Protein AF-A0A5N6JF83-F1 (afdb_monomer)

Solvent-accessible surface area (backbone atoms only — not comparable to full-atom values): 46873 Å² total; per-residue (Å²): 105,56,76,64,48,75,58,40,38,40,46,49,44,43,72,71,43,83,91,65,52,67,80,55,27,57,45,25,52,67,42,29,66,56,49,39,52,52,46,50,53,24,48,49,54,35,69,70,51,87,64,57,67,49,79,49,71,47,67,30,77,94,41,80,97,41,40,33,49,30,37,38,30,52,41,56,87,83,62,82,82,89,71,76,26,35,27,33,44,33,27,44,31,43,53,49,55,50,73,44,37,37,59,50,34,81,55,46,49,46,49,9,61,73,71,45,19,41,24,37,20,33,47,59,63,38,26,69,86,37,35,66,62,48,40,52,53,40,47,41,27,48,51,54,50,41,60,78,38,32,46,84,76,69,49,16,34,43,61,51,18,28,34,24,12,31,30,45,9,16,32,44,34,52,32,37,24,45,71,27,39,91,45,87,49,25,33,57,30,37,42,28,35,52,31,52,31,61,56,83,53,55,75,87,71,42,62,71,38,95,78,47,70,94,72,60,94,59,58,81,50,46,69,59,54,32,37,29,44,59,90,43,29,79,86,43,62,85,34,34,61,71,20,49,65,67,46,57,72,82,37,44,45,45,32,33,41,38,43,37,31,48,32,24,59,51,34,59,53,44,51,55,42,53,50,50,51,39,55,53,30,54,58,53,36,52,51,63,76,53,72,78,81,80,80,89,79,85,89,82,91,84,83,88,74,98,52,78,64,60,60,56,57,52,63,68,64,57,67,53,44,70,46,76,48,77,37,86,88,22,40,71,97,42,78,70,77,68,78,76,43,76,43,55,46,57,52,59,80,44,52,57,55,30,39,27,88,76,68,79,81,82,69,88,81,75,84,82,78,80,70,87,90,73,65,69,89,84,72,75,65,98,68,47,37,25,31,28,39,35,63,84,77,60,42,83,44,74,44,47,49,90,74,49,58,58,44,70,53,76,62,60,43,87,91,48,100,59,38,50,53,57,53,57,53,47,52,51,51,51,54,52,38,51,54,54,52,48,53,46,55,58,33,51,74,72,70,44,73,36,78,36,43,44,63,57,51,49,46,43,52,54,49,48,49,51,36,24,64,55,10,60,63,48,42,62,67,29,70,30,84,35,65,85,74,47,86,56,96,57,44,68,61,51,50,53,50,27,63,78,72,69,47,78,22,46,36,53,52,51,52,46,32,53,45,49,65,68,70,55,65,89,50,70,84,50,60,44,58,59,54,35,56,76,63,29,58,64,69,60,26,49,52,51,51,45,64,67,67,47,34,43,64,37,39,36,28,53,62,46,93,68,53,60,52,65,43,42,62,50,47,46,59,40,62,43,56,40,66,41,71,45,68,37,89,87,78,70,42,78,41,80,56,45,68,46,69,46,32,37,41,38,74,53,31,40,57,35,31,39,38,38,37,25,51,88,80,54,63,40,62,63,50,55,36,61,88,49,38,63,61,53,48,52,52,49,52,52,61,26,65,62,35,92,50,37,81,66,47,68,61,58,95,59,71,81,55,88,72,66,75,57,49,52,71,54,50,46,74,58,98,84,20,43,41,75,40,86,99,52,77,82,52,72,84,37,39,35,40,38,64,73,35,72,38,51,68,69,56,54,46,52,54,46,36,49,49,58,70,72,33,64,91,45,53,47,38,38,37,54,51,67,68,34,48,23,54,43,44,44,55,51,31,52,49,83,50,91,94,51,61,71,30,54,70,54,96,76,34,64,54,52,56,46,51,53,43,50,38,56,50,25,32,77,60,65,42,92,60,61,76,47,68,44,74,41,77,68,84,70,88,84,64,66,71,69,59,59,51,50,49,55,49,50,52,52,48,62,66,48,64,81,46,97,81,64,65,70,83,67,68,75,71,60,93,87,79,84,84,89,79,96,79,82,82,84,89,79,90,133

Structure (mmCIF, N/CA/C/O backbone):
data_AF-A0A5N6JF83-F1
#
_entry.id   AF-A0A5N6JF83-F1
#
loop_
_atom_site.group_PDB
_atom_site.id
_atom_site.type_symbol
_atom_site.label_atom_id
_atom_site.label_alt_id
_atom_site.label_comp_id
_atom_site.label_asym_id
_atom_site.label_entity_id
_atom_site.label_seq_id
_atom_site.pdbx_PDB_ins_code
_atom_site.Cartn_x
_atom_site.Cartn_y
_atom_site.Cartn_z
_atom_site.occupancy
_atom_site.B_iso_or_equiv
_atom_site.auth_seq_id
_atom_site.auth_comp_id
_atom_site.auth_asym_id
_atom_site.auth_atom_id
_atom_site.pdbx_PDB_model_num
ATOM 1 N N . MET A 1 1 ? 8.408 -8.622 -43.317 1.00 59.53 1 MET A N 1
ATOM 2 C CA . MET A 1 1 ? 8.249 -10.105 -43.251 1.00 59.53 1 MET A CA 1
ATOM 3 C C . MET A 1 1 ? 6.807 -10.502 -43.529 1.00 59.53 1 MET A C 1
ATOM 5 O O . MET A 1 1 ? 5.909 -9.841 -43.022 1.00 59.53 1 MET A O 1
ATOM 9 N N . SER A 1 2 ? 6.569 -11.574 -44.291 1.00 72.38 2 SER A N 1
ATOM 10 C CA . SER A 1 2 ? 5.211 -12.066 -44.570 1.00 72.38 2 SER A CA 1
ATOM 11 C C . SER A 1 2 ? 4.533 -12.635 -43.312 1.00 72.38 2 SER A C 1
ATOM 13 O O . SER A 1 2 ? 5.194 -13.027 -42.348 1.00 72.38 2 SER A O 1
ATOM 15 N N . PHE A 1 3 ? 3.194 -12.690 -43.307 1.00 77.69 3 PHE A N 1
ATOM 16 C CA . PHE A 1 3 ? 2.424 -13.332 -42.232 1.00 77.69 3 PHE A CA 1
ATOM 17 C C . PHE A 1 3 ? 2.888 -14.774 -41.981 1.00 77.69 3 PHE A C 1
ATOM 19 O O . PHE A 1 3 ? 3.070 -15.149 -40.829 1.00 77.69 3 PHE A O 1
ATOM 26 N N . LEU A 1 4 ? 3.155 -15.536 -43.045 1.00 80.75 4 LEU A N 1
ATOM 27 C CA . LEU A 1 4 ? 3.612 -16.923 -42.956 1.00 80.75 4 LEU A CA 1
ATOM 28 C C . LEU A 1 4 ? 4.965 -17.045 -42.250 1.00 80.75 4 LEU A C 1
ATOM 30 O O . LEU A 1 4 ? 5.089 -17.828 -41.315 1.00 80.75 4 LEU A O 1
ATOM 34 N N . TYR A 1 5 ? 5.951 -16.222 -42.619 1.00 83.31 5 TYR A N 1
ATOM 35 C CA . TYR A 1 5 ? 7.280 -16.291 -42.005 1.00 83.31 5 TYR A CA 1
ATOM 36 C C . TYR A 1 5 ? 7.259 -15.914 -40.513 1.00 83.31 5 TYR A C 1
ATOM 38 O O . TYR A 1 5 ? 8.007 -16.457 -39.714 1.00 83.31 5 TYR A O 1
ATOM 46 N N . ARG A 1 6 ? 6.350 -15.033 -40.090 1.00 83.69 6 ARG A N 1
ATOM 47 C CA . ARG A 1 6 ? 6.188 -14.686 -38.668 1.00 83.69 6 ARG A CA 1
ATOM 48 C C . ARG A 1 6 ? 5.735 -15.867 -37.803 1.00 83.69 6 ARG A C 1
ATOM 50 O O . ARG A 1 6 ? 6.125 -15.956 -36.645 1.00 83.69 6 ARG A O 1
ATOM 57 N N . TRP A 1 7 ? 4.888 -16.743 -38.332 1.00 88.38 7 TRP A N 1
ATOM 58 C CA . TRP A 1 7 ? 4.365 -17.887 -37.581 1.00 88.38 7 TRP A CA 1
ATOM 59 C C . TRP A 1 7 ? 5.191 -19.158 -37.793 1.00 88.38 7 TRP A C 1
ATOM 61 O O . TRP A 1 7 ? 5.286 -19.974 -36.881 1.00 88.38 7 TRP A O 1
ATOM 71 N N . PHE A 1 8 ? 5.828 -19.292 -38.958 1.00 91.38 8 PHE A N 1
ATOM 72 C CA . PHE A 1 8 ? 6.546 -20.492 -39.397 1.00 91.38 8 PHE A CA 1
ATOM 73 C C . PHE A 1 8 ? 8.020 -20.232 -39.748 1.00 91.38 8 PHE A C 1
ATOM 75 O O . PHE A 1 8 ? 8.606 -20.974 -40.528 1.00 91.38 8 PHE A O 1
ATOM 82 N N . GLY A 1 9 ? 8.619 -19.168 -39.208 1.00 88.81 9 GLY A N 1
ATOM 83 C CA . GLY A 1 9 ? 9.990 -18.739 -39.515 1.00 88.81 9 GLY A CA 1
ATOM 84 C C . GLY A 1 9 ? 11.044 -19.829 -39.304 1.00 88.81 9 GLY A C 1
ATOM 85 O O . GLY A 1 9 ? 11.757 -20.138 -40.258 1.00 88.81 9 GLY A O 1
ATOM 86 N N . PRO A 1 10 ? 11.106 -20.480 -38.124 1.00 91.56 10 PRO A N 1
ATOM 87 C CA . PRO A 1 10 ? 12.038 -21.582 -37.892 1.00 91.56 10 PRO A CA 1
ATOM 88 C C . PRO A 1 10 ? 11.885 -22.727 -38.897 1.00 91.56 10 PRO A C 1
ATOM 90 O O . PRO A 1 10 ? 12.880 -23.187 -39.449 1.00 91.56 10 PRO A O 1
ATOM 93 N N . LEU A 1 11 ? 10.653 -23.154 -39.192 1.00 92.69 11 LEU A N 1
ATOM 94 C CA . LEU A 1 11 ? 10.379 -24.186 -40.196 1.00 92.69 11 LEU A CA 1
ATOM 95 C C . LEU A 1 11 ? 10.832 -23.751 -41.593 1.00 92.69 11 LEU A C 1
ATOM 97 O O . LEU A 1 11 ? 11.477 -24.516 -42.308 1.00 92.69 11 LEU A O 1
ATOM 101 N N . TYR A 1 12 ? 10.521 -22.511 -41.967 1.00 91.00 12 TYR A N 1
ATOM 102 C CA . TYR A 1 12 ? 10.906 -21.938 -43.250 1.00 91.00 12 TYR A CA 1
ATOM 103 C C . TYR A 1 12 ? 12.430 -21.901 -43.404 1.00 91.00 12 TYR A C 1
ATOM 105 O O . TYR A 1 12 ? 12.952 -22.297 -44.443 1.00 91.00 12 TYR A O 1
ATOM 113 N N . ASP A 1 13 ? 13.161 -21.488 -42.370 1.00 91.81 13 ASP A N 1
ATOM 114 C CA . ASP A 1 13 ? 14.624 -21.430 -42.403 1.00 91.81 13 ASP A CA 1
ATOM 115 C C . ASP A 1 13 ? 15.273 -22.810 -42.342 1.00 91.81 13 ASP A C 1
ATOM 117 O O . ASP A 1 13 ? 16.237 -23.056 -43.068 1.00 91.81 13 ASP A O 1
ATOM 121 N N . ALA A 1 14 ? 14.702 -23.744 -41.578 1.00 92.56 14 ALA A N 1
ATOM 122 C CA . ALA A 1 14 ? 15.167 -25.125 -41.523 1.00 92.56 14 ALA A CA 1
ATOM 123 C C . ALA A 1 14 ? 15.123 -25.822 -42.887 1.00 92.56 14 ALA A C 1
ATOM 125 O O . ALA A 1 14 ? 15.959 -26.688 -43.150 1.00 92.56 14 ALA A O 1
ATOM 126 N N . ILE A 1 15 ? 14.164 -25.456 -43.743 1.00 91.44 15 ILE A N 1
ATOM 127 C CA . ILE A 1 15 ? 13.980 -26.044 -45.074 1.00 91.44 15 ILE A CA 1
ATOM 128 C C . ILE A 1 15 ? 14.730 -25.220 -46.129 1.00 91.44 15 ILE A C 1
ATOM 130 O O . ILE A 1 15 ? 15.536 -25.763 -46.881 1.00 91.44 15 ILE A O 1
ATOM 134 N N . LEU A 1 16 ? 14.512 -23.903 -46.159 1.00 90.00 16 LEU A N 1
ATOM 135 C CA . LEU A 1 16 ? 14.819 -23.056 -47.316 1.00 90.00 16 LEU A CA 1
ATOM 136 C C . LEU A 1 16 ? 16.040 -22.151 -47.143 1.00 90.00 16 LEU A C 1
ATOM 138 O O . LEU A 1 16 ? 16.378 -21.429 -48.079 1.00 90.00 16 LEU A O 1
ATOM 142 N N . CYS A 1 17 ? 16.686 -22.108 -45.975 1.00 89.19 17 CYS A N 1
ATOM 143 C CA . CYS A 1 17 ? 17.914 -21.329 -45.828 1.00 89.19 17 CYS A CA 1
ATOM 144 C C . CYS A 1 17 ? 19.110 -22.142 -46.363 1.00 89.19 17 CYS A C 1
ATOM 146 O O . CYS A 1 17 ? 19.421 -23.198 -45.799 1.00 89.19 17 CYS A O 1
ATOM 148 N N . PRO A 1 18 ? 19.778 -21.713 -47.448 1.00 84.12 18 PRO A N 1
ATOM 149 C CA . PRO A 1 18 ? 20.939 -22.420 -47.981 1.00 84.12 18 PRO A CA 1
ATOM 150 C C . PRO A 1 18 ? 22.119 -22.341 -47.001 1.00 84.12 18 PRO A C 1
ATOM 152 O O . PRO A 1 18 ? 22.227 -21.398 -46.223 1.00 84.12 18 PRO A O 1
ATOM 155 N N . GLY A 1 19 ? 22.985 -23.358 -47.001 1.00 84.56 19 GLY A N 1
ATOM 156 C CA . GLY A 1 19 ? 24.214 -23.367 -46.195 1.00 84.56 19 GLY A CA 1
ATOM 157 C C . GLY A 1 19 ? 24.055 -23.645 -44.692 1.00 84.56 19 GLY A C 1
ATOM 158 O O . GLY A 1 19 ? 25.064 -23.783 -44.009 1.00 84.56 19 GLY A O 1
ATOM 159 N N . LEU A 1 20 ? 22.832 -23.785 -44.155 1.00 90.00 20 LEU A N 1
ATOM 160 C CA . LEU A 1 20 ? 22.655 -24.130 -42.736 1.00 90.00 20 LEU A CA 1
ATOM 161 C C . LEU A 1 20 ? 23.074 -25.579 -42.428 1.00 90.00 20 LEU A C 1
ATOM 163 O O . LEU A 1 20 ? 22.519 -26.498 -43.050 1.00 90.00 20 LEU A O 1
ATOM 167 N N . PRO A 1 21 ? 23.947 -25.805 -41.422 1.00 90.38 21 PRO A N 1
ATOM 168 C CA . PRO A 1 21 ? 24.293 -27.141 -40.947 1.00 90.38 21 PRO A CA 1
ATOM 169 C C . PRO A 1 21 ? 23.067 -27.915 -40.462 1.00 90.38 21 PRO A C 1
ATOM 171 O O . PRO A 1 21 ? 22.147 -27.341 -39.870 1.00 90.38 21 PRO A O 1
ATOM 174 N N . TRP A 1 22 ? 23.081 -29.242 -40.626 1.00 90.50 22 TRP A N 1
ATOM 175 C CA . TRP A 1 22 ? 22.002 -30.108 -40.133 1.00 90.50 22 TRP A CA 1
ATOM 176 C C . TRP A 1 22 ? 21.732 -29.905 -38.637 1.00 90.50 22 TRP A C 1
ATOM 178 O O . TRP A 1 22 ? 20.577 -29.864 -38.217 1.00 90.50 22 TRP A O 1
ATOM 188 N N . SER A 1 23 ? 22.792 -29.687 -37.851 1.00 88.56 23 SER A N 1
ATOM 189 C CA . SER A 1 23 ? 22.713 -29.406 -36.416 1.00 88.56 23 SER A CA 1
ATOM 190 C C . SER A 1 23 ? 21.830 -28.196 -36.080 1.00 88.56 23 SER A C 1
ATOM 192 O O . SER A 1 23 ? 21.158 -28.205 -35.050 1.00 88.56 23 SER A O 1
ATOM 194 N N . ILE A 1 24 ? 21.790 -27.177 -36.939 1.00 90.94 24 ILE A N 1
ATOM 195 C CA . ILE A 1 24 ? 20.932 -25.997 -36.787 1.00 90.94 24 ILE A CA 1
ATOM 196 C C . ILE A 1 24 ? 19.529 -26.284 -37.333 1.00 90.94 24 ILE A C 1
ATOM 198 O O . ILE A 1 24 ? 18.541 -25.946 -36.682 1.00 90.94 24 ILE A O 1
ATOM 202 N N . ARG A 1 25 ? 19.418 -26.976 -38.475 1.00 93.38 25 ARG A N 1
ATOM 203 C CA . ARG A 1 25 ? 18.125 -27.296 -39.109 1.00 93.38 25 ARG A CA 1
ATOM 204 C C . ARG A 1 25 ? 17.199 -28.094 -38.200 1.00 93.38 25 ARG A C 1
ATOM 206 O O . ARG A 1 25 ? 16.059 -27.685 -37.996 1.00 93.38 25 ARG A O 1
ATOM 213 N N . TRP A 1 26 ? 17.668 -29.197 -37.617 1.00 91.94 26 TRP A N 1
ATOM 214 C CA . TRP A 1 26 ? 16.796 -30.015 -36.767 1.00 91.94 26 TRP A CA 1
ATOM 215 C C . TRP A 1 26 ? 16.369 -29.264 -35.497 1.00 91.94 26 TRP A C 1
ATOM 217 O O . TRP A 1 26 ? 15.237 -29.421 -35.043 1.00 91.94 26 TRP A O 1
ATOM 227 N N . ARG A 1 27 ? 17.234 -28.393 -34.954 1.00 93.31 27 ARG A N 1
ATOM 228 C CA . ARG A 1 27 ? 16.895 -27.549 -33.799 1.00 93.31 27 ARG A CA 1
ATOM 229 C C . ARG A 1 27 ? 15.829 -26.519 -34.153 1.00 93.31 27 ARG A C 1
ATOM 231 O O . ARG A 1 27 ? 14.932 -26.294 -33.350 1.00 93.31 27 ARG A O 1
ATOM 238 N N . LEU A 1 28 ? 15.890 -25.922 -35.346 1.00 92.56 28 LEU A N 1
ATOM 239 C CA . LEU A 1 28 ? 14.845 -25.020 -35.838 1.00 92.56 28 LEU A CA 1
ATOM 240 C C . LEU A 1 28 ? 13.499 -25.744 -36.000 1.00 92.56 28 LEU A C 1
ATOM 242 O O . LEU A 1 28 ? 12.467 -25.203 -35.605 1.00 92.56 28 LEU A O 1
ATOM 246 N N . LEU A 1 29 ? 13.508 -26.983 -36.507 1.00 92.44 29 LEU A N 1
ATOM 247 C CA . LEU A 1 29 ? 12.305 -27.822 -36.574 1.00 92.44 29 LEU A CA 1
ATOM 248 C C . LEU A 1 29 ? 11.742 -28.109 -35.174 1.00 92.44 29 LEU A C 1
ATOM 250 O O . LEU A 1 29 ? 10.541 -27.962 -34.957 1.00 92.44 29 LEU A O 1
ATOM 254 N N . ALA A 1 30 ? 12.604 -28.441 -34.209 1.00 89.69 30 ALA A N 1
ATOM 255 C CA . ALA A 1 30 ? 12.209 -28.658 -32.817 1.00 89.69 30 ALA A CA 1
ATOM 256 C C . ALA A 1 30 ? 11.703 -27.373 -32.128 1.00 89.69 30 ALA A C 1
ATOM 258 O O . ALA A 1 30 ? 10.830 -27.433 -31.264 1.00 89.69 30 ALA A O 1
ATOM 259 N N . LEU A 1 31 ? 12.219 -26.205 -32.523 1.00 88.88 31 LEU A N 1
ATOM 260 C CA . LEU A 1 31 ? 11.823 -24.902 -31.987 1.00 88.88 31 LEU A CA 1
ATOM 261 C C . LEU A 1 31 ? 10.478 -24.413 -32.557 1.00 88.88 31 LEU A C 1
ATOM 263 O O . LEU A 1 31 ? 9.779 -23.635 -31.905 1.00 88.88 31 LEU A O 1
ATOM 267 N N . GLN A 1 32 ? 10.077 -24.870 -33.747 1.00 92.38 32 GLN A N 1
ATOM 268 C CA . GLN A 1 32 ? 8.883 -24.377 -34.440 1.00 92.38 32 GLN A CA 1
ATOM 269 C C . GLN A 1 32 ? 7.584 -24.448 -33.601 1.00 92.38 32 GLN A C 1
ATOM 271 O O . GLN A 1 32 ? 6.870 -23.440 -33.552 1.00 92.38 32 GLN A O 1
ATOM 276 N N . PRO A 1 33 ? 7.241 -25.554 -32.909 1.00 89.31 33 PRO A N 1
ATOM 277 C CA . PRO A 1 33 ? 6.040 -25.599 -32.069 1.00 89.31 33 PRO A CA 1
ATOM 278 C C . PRO A 1 33 ? 6.089 -24.591 -30.911 1.00 89.31 33 PRO A C 1
ATOM 280 O O . PRO A 1 33 ? 5.077 -23.970 -30.578 1.00 89.31 33 PRO A O 1
ATOM 283 N N . VAL A 1 34 ? 7.276 -24.376 -30.333 1.00 85.19 34 VAL A N 1
ATOM 284 C CA . VAL A 1 34 ? 7.497 -23.403 -29.252 1.00 85.19 34 VAL A CA 1
ATOM 285 C C . VAL A 1 34 ? 7.299 -21.977 -29.765 1.00 85.19 34 VAL A C 1
ATOM 287 O O . VAL A 1 34 ? 6.647 -21.166 -29.104 1.00 85.19 34 VAL A O 1
ATOM 290 N N . VAL A 1 35 ? 7.794 -21.662 -30.964 1.00 87.25 35 VAL A N 1
ATOM 291 C CA . VAL A 1 35 ? 7.599 -20.345 -31.593 1.00 87.25 35 VAL A CA 1
ATOM 292 C C . VAL A 1 35 ? 6.129 -20.097 -31.917 1.00 87.25 35 VAL A C 1
ATOM 294 O O . VAL A 1 35 ? 5.620 -19.017 -31.625 1.00 87.25 35 VAL A O 1
ATOM 297 N N . LEU A 1 36 ? 5.410 -21.100 -32.428 1.00 89.94 36 LEU A N 1
ATOM 298 C CA . LEU A 1 36 ? 3.972 -20.991 -32.684 1.00 89.94 36 LEU A CA 1
ATOM 299 C C . LEU A 1 36 ? 3.196 -20.674 -31.393 1.00 89.94 36 LEU A C 1
ATOM 301 O O . LEU A 1 36 ? 2.392 -19.740 -31.366 1.00 89.94 36 LEU A O 1
ATOM 305 N N . LEU A 1 37 ? 3.476 -21.407 -30.310 1.00 86.44 37 LEU A N 1
ATOM 306 C CA . LEU A 1 37 ? 2.837 -21.205 -29.008 1.00 86.44 37 LEU A CA 1
ATOM 307 C C . LEU A 1 37 ? 3.174 -19.836 -28.402 1.00 86.44 37 LEU A C 1
ATOM 309 O O . LEU A 1 37 ? 2.280 -19.110 -27.961 1.00 86.44 37 LEU A O 1
ATOM 313 N N . THR A 1 38 ? 4.453 -19.462 -28.384 1.00 84.12 38 THR A N 1
ATOM 314 C CA . THR A 1 38 ? 4.896 -18.192 -27.790 1.00 84.12 38 THR A CA 1
ATOM 315 C C . THR A 1 38 ? 4.364 -16.996 -28.578 1.00 84.12 38 THR A C 1
ATOM 317 O O . THR A 1 38 ? 3.843 -16.060 -27.966 1.00 84.12 38 THR A O 1
ATOM 320 N N . ASN A 1 39 ? 4.358 -17.053 -29.913 1.00 88.69 39 ASN A N 1
ATOM 321 C CA . ASN A 1 39 ? 3.743 -16.026 -30.753 1.00 88.69 39 ASN A CA 1
ATOM 322 C C . ASN A 1 39 ? 2.225 -15.955 -30.555 1.00 88.69 39 ASN A C 1
ATOM 324 O O . ASN A 1 39 ? 1.685 -14.853 -30.484 1.00 88.69 39 ASN A O 1
ATOM 328 N N . ALA A 1 40 ? 1.530 -17.085 -30.375 1.00 87.25 40 ALA A N 1
ATOM 329 C CA . ALA A 1 40 ? 0.095 -17.086 -30.082 1.00 87.25 40 ALA A CA 1
ATOM 330 C C . ALA A 1 40 ? -0.215 -16.384 -28.752 1.00 87.25 40 ALA A C 1
ATOM 332 O O . ALA A 1 40 ? -1.124 -15.552 -28.687 1.00 87.25 40 ALA A O 1
ATOM 333 N N . ILE A 1 41 ? 0.577 -16.648 -27.708 1.00 81.00 41 ILE A N 1
ATOM 334 C CA . ILE A 1 41 ? 0.449 -15.980 -26.406 1.00 81.00 41 ILE A CA 1
ATOM 335 C C . ILE A 1 41 ? 0.702 -14.472 -26.540 1.00 81.00 41 ILE A C 1
ATOM 337 O O . ILE A 1 41 ? -0.093 -13.670 -26.043 1.00 81.00 41 ILE A O 1
ATOM 341 N N . GLN A 1 42 ? 1.785 -14.071 -27.214 1.00 82.19 42 GLN A N 1
ATOM 342 C CA . GLN A 1 42 ? 2.139 -12.659 -27.412 1.00 82.19 42 GLN A CA 1
ATOM 343 C C . GLN A 1 42 ? 1.074 -11.920 -28.234 1.00 82.19 42 GLN A C 1
ATOM 345 O O . GLN A 1 42 ? 0.622 -10.840 -27.850 1.00 82.19 42 GLN A O 1
ATOM 350 N N . TYR A 1 43 ? 0.599 -12.537 -29.313 1.00 84.31 43 TYR A N 1
ATOM 351 C CA . TYR A 1 43 ? -0.449 -11.990 -30.166 1.00 84.31 43 TYR A CA 1
ATOM 352 C C . TYR A 1 43 ? -1.781 -11.844 -29.416 1.00 84.31 43 TYR A C 1
ATOM 354 O O . TYR A 1 43 ? -2.429 -10.797 -29.496 1.00 84.31 43 TYR A O 1
ATOM 362 N N . TRP A 1 44 ? -2.167 -12.838 -28.605 1.00 80.31 44 TRP A N 1
ATOM 363 C CA . TRP A 1 44 ? -3.381 -12.761 -27.786 1.00 80.31 44 TRP A CA 1
ATOM 364 C C . TRP A 1 44 ? -3.266 -11.689 -26.692 1.00 80.31 44 TRP A C 1
ATOM 366 O O . TRP A 1 44 ? -4.211 -10.925 -26.467 1.00 80.31 44 TRP A O 1
ATOM 376 N N . ARG A 1 45 ? -2.105 -11.556 -26.038 1.00 74.00 45 ARG A N 1
ATOM 377 C CA . ARG A 1 45 ? -1.839 -10.434 -25.114 1.00 74.00 45 ARG A CA 1
ATOM 378 C C . ARG A 1 45 ? -2.033 -9.091 -25.812 1.00 74.00 45 ARG A C 1
ATOM 380 O O . ARG A 1 45 ? -2.712 -8.226 -25.260 1.00 74.00 45 ARG A O 1
ATOM 387 N N . GLY A 1 46 ? -1.541 -8.981 -27.046 1.00 75.88 46 GLY A N 1
ATOM 388 C CA . GLY A 1 46 ? -1.857 -7.895 -27.963 1.00 75.88 46 GLY A CA 1
ATOM 389 C C . GLY A 1 46 ? -3.367 -7.677 -28.069 1.00 75.88 46 GLY A C 1
ATOM 390 O O . GLY A 1 46 ? -3.869 -6.655 -27.615 1.00 75.88 46 GLY A O 1
ATOM 391 N N . ILE A 1 47 ? -4.124 -8.626 -28.612 1.00 81.50 47 ILE A N 1
ATOM 392 C CA . ILE A 1 47 ? -5.572 -8.465 -28.861 1.00 81.50 47 ILE A CA 1
ATOM 393 C C . ILE A 1 47 ? -6.377 -8.116 -27.594 1.00 81.50 47 ILE A C 1
ATOM 395 O O . ILE A 1 47 ? -7.355 -7.376 -27.670 1.00 81.50 47 ILE A O 1
ATOM 399 N N . ARG A 1 48 ? -5.994 -8.625 -26.415 1.00 77.31 48 ARG A N 1
ATOM 400 C CA . ARG A 1 48 ? -6.707 -8.333 -25.154 1.00 77.31 48 ARG A CA 1
ATOM 401 C C . ARG A 1 48 ? -6.473 -6.926 -24.618 1.00 77.31 48 ARG A C 1
ATOM 403 O O . ARG A 1 48 ? -7.274 -6.478 -23.787 1.00 77.31 48 ARG A O 1
ATOM 410 N N . SER A 1 49 ? -5.397 -6.264 -25.031 1.00 78.19 49 SER A N 1
ATOM 411 C CA . SER A 1 49 ? -5.173 -4.873 -24.662 1.00 78.19 49 SER A CA 1
ATOM 412 C C . SER A 1 49 ? -6.277 -3.997 -25.251 1.00 78.19 49 SER A C 1
ATOM 414 O O . SER A 1 49 ? -6.619 -4.101 -26.426 1.00 78.19 49 SER A O 1
ATOM 416 N N . LYS A 1 50 ? -6.849 -3.140 -24.400 1.00 82.69 50 LYS A N 1
ATOM 417 C CA . LYS A 1 50 ? -7.845 -2.134 -24.795 1.00 82.69 50 LYS A CA 1
ATOM 418 C C . LYS A 1 50 ? -7.214 -0.782 -25.124 1.00 82.69 50 LYS A C 1
ATOM 420 O O . LYS A 1 50 ? -7.951 0.171 -25.353 1.00 82.69 50 LYS A O 1
ATOM 425 N N . HIS A 1 51 ? -5.888 -0.686 -25.069 1.00 82.62 51 HIS A N 1
ATOM 426 C CA . HIS A 1 51 ? -5.179 0.550 -25.346 1.00 82.62 51 HIS A CA 1
ATOM 427 C C . HIS A 1 51 ? -5.288 0.899 -26.841 1.00 82.62 51 HIS A C 1
ATOM 429 O O . HIS A 1 51 ? -5.176 -0.011 -27.672 1.00 82.62 51 HIS A O 1
ATOM 435 N N . PRO A 1 52 ? -5.496 2.177 -27.208 1.00 86.56 52 PRO A N 1
ATOM 436 C CA . PRO A 1 52 ? -5.465 2.606 -28.601 1.00 86.56 52 PRO A CA 1
ATOM 437 C C . PRO A 1 52 ? -4.122 2.266 -29.256 1.00 86.56 52 PRO A C 1
ATOM 439 O O . PRO A 1 52 ? -3.061 2.591 -28.715 1.00 86.56 52 PRO A O 1
ATOM 442 N N . LYS A 1 53 ? -4.167 1.594 -30.411 1.00 92.38 53 LYS A N 1
ATOM 443 C CA . LYS A 1 53 ? -2.969 1.190 -31.152 1.00 92.38 53 LYS A CA 1
ATOM 444 C C . LYS A 1 53 ? -3.216 0.968 -32.635 1.00 92.38 53 LYS A C 1
ATOM 446 O O . LYS A 1 53 ? -4.302 0.554 -33.038 1.00 92.38 53 LYS A O 1
ATOM 451 N N . THR A 1 54 ? -2.173 1.162 -33.430 1.00 94.00 54 THR A N 1
ATOM 452 C CA . THR A 1 54 ? -2.172 0.939 -34.881 1.00 94.00 54 THR A CA 1
ATOM 453 C C . THR A 1 54 ? -0.973 0.095 -35.296 1.00 94.00 54 THR A C 1
ATOM 455 O O . THR A 1 54 ? 0.084 0.153 -34.677 1.00 94.00 54 THR A O 1
ATOM 458 N N . THR A 1 55 ? -1.127 -0.711 -36.345 1.00 94.44 55 THR A N 1
ATOM 459 C CA . THR A 1 55 ? -0.015 -1.472 -36.938 1.00 94.44 55 THR A CA 1
ATOM 460 C C . THR A 1 55 ? 0.502 -0.730 -38.162 1.00 94.44 55 THR A C 1
ATOM 462 O O . THR A 1 55 ? -0.300 -0.334 -39.004 1.00 94.44 55 THR A O 1
ATOM 465 N N . ILE A 1 56 ? 1.821 -0.594 -38.281 1.00 95.94 56 ILE A N 1
ATOM 466 C CA . ILE A 1 56 ? 2.492 -0.002 -39.442 1.00 95.94 56 ILE A CA 1
ATOM 467 C C . ILE A 1 56 ? 3.588 -0.934 -39.973 1.00 95.94 56 ILE A C 1
ATOM 469 O O . ILE A 1 56 ? 4.019 -1.869 -39.289 1.00 95.94 56 ILE A O 1
ATOM 473 N N . TRP A 1 57 ? 4.037 -0.660 -41.195 1.00 96.25 57 TRP A N 1
ATOM 474 C CA . TRP A 1 57 ? 5.181 -1.314 -41.824 1.00 96.25 57 TRP A CA 1
ATOM 475 C C . TRP A 1 57 ? 6.220 -0.258 -42.172 1.00 96.25 57 TRP A C 1
ATOM 477 O O . TRP A 1 57 ? 5.928 0.664 -42.929 1.00 96.25 57 TRP A O 1
ATOM 487 N N . ILE A 1 58 ? 7.412 -0.393 -41.601 1.00 96.88 58 ILE A N 1
ATOM 488 C CA . ILE A 1 58 ? 8.511 0.555 -41.760 1.00 96.88 58 ILE A CA 1
ATOM 489 C C . ILE A 1 58 ? 9.460 0.006 -42.836 1.00 96.88 58 ILE A C 1
ATOM 491 O O . ILE A 1 58 ? 9.945 -1.121 -42.676 1.00 96.88 58 ILE A O 1
ATOM 495 N N . PRO A 1 59 ? 9.689 0.731 -43.946 1.00 96.31 59 PRO A N 1
ATOM 496 C CA . PRO A 1 59 ? 10.639 0.321 -44.975 1.00 96.31 59 PRO A CA 1
ATOM 497 C C . PRO A 1 59 ? 12.077 0.396 -44.448 1.00 96.31 59 PRO A C 1
ATOM 499 O O . PRO A 1 59 ? 12.427 1.320 -43.718 1.00 96.31 59 PRO A O 1
ATOM 502 N N . LEU A 1 60 ? 12.910 -0.571 -44.832 1.00 96.12 60 LEU A N 1
ATOM 503 C CA . LEU A 1 60 ? 14.319 -0.618 -44.443 1.00 96.12 60 LEU A CA 1
ATOM 504 C C . LEU A 1 60 ? 15.192 0.031 -45.522 1.00 96.12 60 LEU A C 1
ATOM 506 O O . LEU A 1 60 ? 15.308 -0.494 -46.631 1.00 96.12 60 LEU A O 1
ATOM 510 N N . ARG A 1 61 ? 15.822 1.165 -45.201 1.00 93.06 61 ARG A N 1
ATOM 511 C CA . ARG A 1 61 ? 16.686 1.920 -46.125 1.00 93.06 61 ARG A CA 1
ATOM 512 C C . ARG A 1 61 ? 17.879 1.090 -46.607 1.00 93.06 61 ARG A C 1
ATOM 514 O O . ARG A 1 61 ? 18.203 1.114 -47.792 1.00 93.06 61 ARG A O 1
ATOM 521 N N . ARG A 1 62 ? 18.507 0.317 -45.718 1.00 94.38 62 ARG A N 1
ATOM 522 C CA . ARG A 1 62 ? 19.686 -0.520 -46.015 1.00 94.38 62 ARG A CA 1
ATOM 523 C C . ARG A 1 62 ? 19.323 -1.894 -46.584 1.00 94.38 62 ARG A C 1
ATOM 525 O O . ARG A 1 62 ? 20.210 -2.708 -46.835 1.00 94.38 62 ARG A O 1
ATOM 532 N N . ALA A 1 63 ? 18.036 -2.171 -46.781 1.00 92.62 63 ALA A N 1
ATOM 533 C CA . ALA A 1 63 ? 17.551 -3.374 -47.447 1.00 92.62 63 ALA A CA 1
ATOM 534 C C . ALA A 1 63 ? 16.331 -3.052 -48.325 1.00 92.62 63 ALA A C 1
ATOM 536 O O . ALA A 1 63 ? 15.195 -3.338 -47.930 1.00 92.62 63 ALA A O 1
ATOM 537 N N . PRO A 1 64 ? 16.556 -2.477 -49.522 1.00 89.44 64 PRO A N 1
ATOM 538 C CA . PRO A 1 64 ? 15.487 -2.137 -50.453 1.00 89.44 64 PRO A CA 1
ATOM 539 C C . PRO A 1 64 ? 14.539 -3.317 -50.703 1.00 89.44 64 PRO A C 1
ATOM 541 O O . PRO A 1 64 ? 14.969 -4.461 -50.840 1.00 89.44 64 PRO A O 1
ATOM 544 N N . GLY A 1 65 ? 13.233 -3.045 -50.723 1.00 87.62 65 GLY A N 1
ATOM 545 C CA . GLY A 1 65 ? 12.194 -4.073 -50.865 1.00 87.62 65 GLY A CA 1
ATOM 546 C C . GLY A 1 65 ? 11.835 -4.818 -49.571 1.00 87.62 65 GLY A C 1
ATOM 547 O O . GLY A 1 65 ? 10.858 -5.568 -49.554 1.00 87.62 65 GLY A O 1
ATOM 548 N N . HIS A 1 66 ? 12.552 -4.587 -48.466 1.00 90.19 66 HIS A N 1
ATOM 549 C CA . HIS A 1 66 ? 12.198 -5.129 -47.156 1.00 90.19 66 HIS A CA 1
ATOM 550 C C . HIS A 1 66 ? 11.510 -4.089 -46.265 1.00 90.19 66 HIS A C 1
ATOM 552 O O . HIS A 1 66 ? 11.828 -2.902 -46.270 1.00 90.19 66 HIS A O 1
ATOM 558 N N . SER A 1 67 ? 10.577 -4.568 -45.442 1.00 94.62 67 SER A N 1
ATOM 559 C CA . SER A 1 67 ? 9.949 -3.794 -44.374 1.00 94.62 67 SER A CA 1
ATOM 560 C C . SER A 1 67 ? 9.782 -4.623 -43.102 1.00 94.62 67 SER A C 1
ATOM 562 O O . SER A 1 67 ? 9.595 -5.856 -43.137 1.00 94.62 67 SER A O 1
ATOM 564 N N . VAL A 1 68 ? 9.832 -3.931 -41.965 1.00 94.94 68 VAL A N 1
ATOM 565 C CA . VAL A 1 68 ? 9.581 -4.492 -40.634 1.00 94.94 68 VAL A CA 1
ATOM 566 C C . VAL A 1 68 ? 8.251 -4.002 -40.093 1.00 94.94 68 VAL A C 1
ATOM 568 O O . VAL A 1 68 ? 7.783 -2.908 -40.396 1.00 94.94 68 VAL A O 1
ATOM 571 N N . ARG A 1 69 ? 7.602 -4.854 -39.307 1.00 94.56 69 ARG A N 1
ATOM 572 C CA . ARG A 1 69 ? 6.320 -4.536 -38.689 1.00 94.56 69 ARG A CA 1
ATOM 573 C C . ARG A 1 69 ? 6.559 -3.797 -37.380 1.00 94.56 69 ARG A C 1
ATOM 575 O O . ARG A 1 69 ? 7.387 -4.236 -36.588 1.00 94.56 69 ARG A O 1
ATOM 582 N N . ALA A 1 70 ? 5.767 -2.764 -37.122 1.00 96.62 70 ALA A N 1
ATOM 583 C CA . ALA A 1 70 ? 5.748 -2.086 -35.836 1.00 96.62 70 ALA A CA 1
ATOM 584 C C . ALA A 1 70 ? 4.316 -1.843 -35.337 1.00 96.62 70 ALA A C 1
ATOM 586 O O . ALA A 1 70 ? 3.369 -1.731 -36.121 1.00 96.62 70 ALA A O 1
ATOM 587 N N . ILE A 1 71 ? 4.159 -1.791 -34.015 1.00 96.12 71 ILE A N 1
ATOM 588 C CA . ILE A 1 71 ? 2.915 -1.442 -33.326 1.00 96.12 71 ILE A CA 1
ATOM 589 C C . ILE A 1 71 ? 3.109 -0.088 -32.663 1.00 96.12 71 ILE A C 1
ATOM 591 O O . ILE A 1 71 ? 4.013 0.076 -31.849 1.00 96.12 71 ILE A O 1
ATOM 595 N N . VAL A 1 72 ? 2.239 0.854 -32.999 1.00 96.88 72 VAL A N 1
ATOM 596 C CA . VAL A 1 72 ? 2.200 2.192 -32.415 1.00 96.88 72 VAL A CA 1
ATOM 597 C C . VAL A 1 72 ? 1.125 2.203 -31.340 1.00 96.88 72 VAL A C 1
ATOM 599 O O . VAL A 1 72 ? -0.026 1.883 -31.637 1.00 96.88 72 VAL A O 1
ATOM 602 N N . TYR A 1 73 ? 1.485 2.553 -30.111 1.00 94.06 73 TYR A N 1
ATOM 603 C CA . TYR A 1 73 ? 0.569 2.731 -28.989 1.00 94.06 73 TYR A CA 1
ATOM 604 C C . TYR A 1 73 ? 0.357 4.227 -28.775 1.00 94.06 73 TYR A C 1
ATOM 606 O O . TYR A 1 73 ? 1.317 4.970 -28.560 1.00 94.06 73 TYR A O 1
ATOM 614 N N . HIS A 1 74 ? -0.903 4.658 -28.862 1.00 90.38 74 HIS A N 1
ATOM 615 C CA . HIS A 1 74 ? -1.261 6.077 -28.841 1.00 90.38 74 HIS A CA 1
ATOM 616 C C . HIS A 1 74 ? -1.611 6.538 -27.430 1.00 90.38 74 HIS A C 1
ATOM 618 O O . HIS A 1 74 ? -2.427 5.878 -26.786 1.00 90.38 74 HIS A O 1
ATOM 624 N N . PRO A 1 75 ? -1.074 7.670 -26.961 1.00 84.50 75 PRO A N 1
ATOM 625 C CA . PRO A 1 75 ? -1.383 8.205 -25.637 1.00 84.50 75 PRO A CA 1
ATOM 626 C C . PRO A 1 75 ? -2.887 8.461 -25.449 1.00 84.50 75 PRO A C 1
ATOM 628 O O . PRO A 1 75 ? -3.614 8.751 -26.398 1.00 84.50 75 PRO A O 1
ATOM 631 N N . LEU A 1 76 ? -3.367 8.368 -24.206 1.00 79.44 76 LEU A N 1
ATOM 632 C CA . LEU A 1 76 ? -4.771 8.638 -23.874 1.00 79.44 76 LEU A CA 1
ATOM 633 C C . LEU A 1 76 ? -5.035 10.159 -23.870 1.00 79.44 76 LEU A C 1
ATOM 635 O O . LEU A 1 76 ? -4.217 10.917 -23.356 1.00 79.44 76 LEU A O 1
ATOM 639 N N . GLU A 1 77 ? -6.198 10.602 -24.369 1.00 63.25 77 GLU A N 1
ATOM 640 C CA . GLU A 1 77 ? -6.611 12.019 -24.553 1.00 63.25 77 GLU A CA 1
ATOM 641 C C . GLU A 1 77 ? -6.469 12.943 -23.319 1.00 63.25 77 GLU A C 1
ATOM 643 O O . GLU A 1 77 ? -6.590 14.156 -23.438 1.00 63.25 77 GLU A O 1
ATOM 648 N N . LYS A 1 78 ? -6.195 12.405 -22.124 1.00 48.84 78 LYS A N 1
ATOM 649 C CA . LYS A 1 78 ? -6.034 13.169 -20.874 1.00 48.84 78 LYS A CA 1
ATOM 650 C C . LYS A 1 78 ? -4.698 13.906 -20.719 1.00 48.84 78 LYS A C 1
ATOM 652 O O . LYS A 1 78 ? -4.557 14.643 -19.748 1.00 48.84 78 LYS A O 1
ATOM 657 N N . ALA A 1 79 ? -3.734 13.716 -21.618 1.00 52.09 79 ALA A N 1
ATOM 658 C CA . ALA A 1 79 ? -2.522 14.532 -21.644 1.00 52.09 79 ALA A CA 1
ATOM 659 C C . ALA A 1 79 ? -2.817 15.835 -22.410 1.00 52.09 79 ALA A C 1
ATOM 661 O O . ALA A 1 79 ? -2.875 15.829 -23.640 1.00 52.09 79 ALA A O 1
ATOM 662 N N . SER A 1 80 ? -3.077 16.920 -21.677 1.00 46.94 80 SER A N 1
ATOM 663 C CA . SER A 1 80 ? -3.301 18.271 -22.205 1.00 46.94 80 SER A CA 1
ATOM 664 C C . SER A 1 80 ? -2.155 18.706 -23.128 1.00 46.94 80 SER A C 1
ATOM 666 O O . SER A 1 80 ? -0.991 18.661 -22.734 1.00 46.94 80 SER A O 1
ATOM 668 N N . ASN A 1 81 ? -2.510 19.092 -24.357 1.00 55.12 81 ASN A N 1
ATOM 669 C CA . ASN A 1 81 ? -1.616 19.588 -25.403 1.00 55.12 81 ASN A CA 1
ATOM 670 C C . ASN A 1 81 ? -1.257 21.056 -25.150 1.00 55.12 81 ASN A C 1
ATOM 672 O O . ASN A 1 81 ? -2.167 21.873 -25.160 1.00 55.12 81 ASN A O 1
ATOM 676 N N . ASP A 1 82 ? 0.038 21.352 -25.022 1.00 56.34 82 ASP A N 1
ATOM 677 C CA . ASP A 1 82 ? 0.658 22.615 -25.478 1.00 56.34 82 ASP A CA 1
ATOM 678 C C . ASP A 1 82 ? 2.170 22.445 -25.800 1.00 56.34 82 ASP A C 1
ATOM 680 O O . ASP A 1 82 ? 2.908 23.415 -25.935 1.00 56.34 82 ASP A O 1
ATOM 684 N N . GLY A 1 83 ? 2.663 21.204 -25.969 1.00 62.41 83 GLY A N 1
ATOM 685 C CA . GLY A 1 83 ? 4.070 20.923 -26.298 1.00 62.41 83 GLY A CA 1
ATOM 686 C C . GLY A 1 83 ? 4.287 19.609 -27.070 1.00 62.41 83 GLY A C 1
ATOM 687 O O . GLY A 1 83 ? 3.379 18.772 -27.118 1.00 62.41 83 GLY A O 1
ATOM 688 N N . PRO A 1 84 ? 5.466 19.419 -27.700 1.00 70.75 84 PRO A N 1
ATOM 689 C CA . PRO A 1 84 ? 5.795 18.218 -28.471 1.00 70.75 84 PRO A CA 1
ATOM 690 C C . PRO A 1 84 ? 5.754 16.939 -27.620 1.00 70.75 84 PRO A C 1
ATOM 692 O O . PRO A 1 84 ? 6.280 16.903 -26.508 1.00 70.75 84 PRO A O 1
ATOM 695 N N . ARG A 1 85 ? 5.158 15.857 -28.144 1.00 85.88 85 ARG A N 1
ATOM 696 C CA . ARG A 1 85 ? 5.055 14.576 -27.417 1.00 85.88 85 ARG A CA 1
ATOM 697 C C . ARG A 1 85 ? 6.393 13.837 -27.424 1.00 85.88 85 ARG A C 1
ATOM 699 O O . ARG A 1 85 ? 7.075 13.805 -28.441 1.00 85.88 85 ARG A O 1
ATOM 706 N N . ALA A 1 86 ? 6.744 13.172 -26.325 1.00 91.88 86 ALA A N 1
ATOM 707 C CA . ALA A 1 86 ? 7.920 12.302 -26.303 1.00 91.88 86 ALA A CA 1
ATOM 708 C C . ALA A 1 86 ? 7.728 11.059 -27.194 1.00 91.88 86 ALA A C 1
ATOM 710 O O . ALA A 1 86 ? 6.607 10.571 -27.383 1.00 91.88 86 ALA A O 1
ATOM 711 N N . LEU A 1 87 ? 8.838 10.525 -27.706 1.00 95.88 87 LEU A N 1
ATOM 712 C CA . LEU A 1 87 ? 8.884 9.333 -28.551 1.00 95.88 87 LEU A CA 1
ATOM 713 C C . LEU A 1 87 ? 9.574 8.187 -27.799 1.00 95.88 87 LEU A C 1
ATOM 715 O O . LEU A 1 87 ? 10.641 8.375 -27.218 1.00 95.88 87 LEU A O 1
ATOM 719 N N . HIS A 1 88 ? 8.995 6.988 -27.812 1.00 97.81 88 HIS A N 1
ATOM 720 C CA . HIS A 1 88 ? 9.605 5.816 -27.178 1.00 97.81 88 HIS A CA 1
ATOM 721 C C . HIS A 1 88 ? 9.693 4.635 -28.147 1.00 97.81 88 HIS A C 1
ATOM 723 O O . HIS A 1 88 ? 8.666 4.133 -28.605 1.00 97.81 88 HIS A O 1
ATOM 729 N N . LEU A 1 89 ? 10.903 4.152 -28.429 1.00 98.44 89 LEU A N 1
ATOM 730 C CA . LEU A 1 89 ? 11.149 2.980 -29.272 1.00 98.44 89 LEU A CA 1
ATOM 731 C C . LEU A 1 89 ? 11.421 1.741 -28.406 1.00 98.44 89 LEU A C 1
ATOM 733 O O . LEU A 1 89 ? 12.463 1.630 -27.771 1.00 98.44 89 LEU A O 1
ATOM 737 N N . ASN A 1 90 ? 10.496 0.783 -28.410 1.00 98.19 90 ASN A N 1
ATOM 738 C CA . ASN A 1 90 ? 10.666 -0.532 -27.794 1.00 98.19 90 ASN A CA 1
ATOM 739 C C . ASN A 1 90 ? 11.081 -1.577 -28.842 1.00 98.19 90 ASN A C 1
ATOM 741 O O . ASN A 1 90 ? 10.470 -1.687 -29.910 1.00 98.19 90 ASN A O 1
ATOM 745 N N . ILE A 1 91 ? 12.053 -2.421 -28.498 1.00 97.94 91 ILE A N 1
ATOM 746 C CA . ILE A 1 91 ? 12.493 -3.544 -29.332 1.00 97.94 91 ILE A CA 1
ATOM 747 C C . ILE A 1 91 ? 12.244 -4.857 -28.581 1.00 97.94 91 ILE A C 1
ATOM 749 O O . ILE A 1 91 ? 12.661 -5.043 -27.434 1.00 97.94 91 ILE A O 1
ATOM 753 N N . HIS A 1 92 ? 11.515 -5.780 -29.211 1.00 94.12 92 HIS A N 1
ATOM 754 C CA . HIS A 1 92 ? 11.179 -7.058 -28.584 1.00 94.12 92 HIS A CA 1
ATOM 755 C C . HIS A 1 92 ? 12.395 -7.995 -28.484 1.00 94.12 92 HIS A C 1
ATOM 757 O O . HIS A 1 92 ? 13.320 -7.938 -29.295 1.00 94.12 92 HIS A O 1
ATOM 763 N N . GLY A 1 93 ? 12.363 -8.891 -27.497 1.00 90.06 93 GLY A N 1
ATOM 764 C CA . GLY A 1 93 ? 13.327 -9.985 -27.374 1.00 90.06 93 GLY A CA 1
ATOM 765 C C . GLY A 1 93 ? 12.969 -11.196 -28.226 1.00 90.06 93 GLY A C 1
ATOM 766 O O . GLY A 1 93 ? 11.928 -11.223 -28.882 1.00 90.06 93 GLY A O 1
ATOM 767 N N . GLY A 1 94 ? 13.819 -12.219 -28.169 1.00 87.88 94 GLY A N 1
ATOM 768 C CA . GLY A 1 94 ? 13.575 -13.502 -28.835 1.00 87.88 94 GLY A CA 1
ATOM 769 C C . GLY A 1 94 ? 14.832 -14.210 -29.330 1.00 87.88 94 GLY A C 1
ATOM 770 O O . GLY A 1 94 ? 14.762 -14.938 -30.315 1.00 87.88 94 GLY A O 1
ATOM 771 N N . GLY A 1 95 ? 15.988 -13.969 -28.699 1.00 88.31 95 GLY A N 1
ATOM 772 C CA . GLY A 1 95 ? 17.235 -14.657 -29.047 1.00 88.31 95 GLY A CA 1
ATOM 773 C C . GLY A 1 95 ? 17.775 -14.319 -30.437 1.00 88.31 95 GLY A C 1
ATOM 774 O O . GLY A 1 95 ? 18.539 -15.102 -30.981 1.00 88.31 95 GLY A O 1
ATOM 775 N N . PHE A 1 96 ? 17.326 -13.211 -31.040 1.00 92.44 96 PHE A N 1
ATOM 776 C CA . PHE A 1 96 ? 17.477 -12.898 -32.471 1.00 92.44 96 PHE A CA 1
ATOM 777 C C . PHE A 1 96 ? 16.801 -13.901 -33.428 1.00 92.44 96 PHE A C 1
ATOM 779 O O . PHE A 1 96 ? 16.861 -13.701 -34.635 1.00 92.44 96 PHE A O 1
ATOM 786 N N . LEU A 1 97 ? 16.120 -14.931 -32.916 1.00 89.38 97 LEU A N 1
ATOM 787 C CA . LEU A 1 97 ? 15.498 -16.019 -33.685 1.00 89.38 97 LEU A CA 1
ATOM 788 C C . LEU A 1 97 ? 14.021 -15.759 -34.016 1.00 89.38 97 LEU A C 1
ATOM 790 O O . LEU A 1 97 ? 13.442 -16.428 -34.872 1.00 89.38 97 LEU A O 1
ATOM 794 N N . GLY A 1 98 ? 13.374 -14.833 -33.306 1.00 88.44 98 GLY A N 1
ATOM 795 C CA . GLY A 1 98 ? 11.955 -14.548 -33.494 1.00 88.44 98 GLY A CA 1
ATOM 796 C C . GLY A 1 98 ? 11.372 -13.595 -32.455 1.00 88.44 98 GLY A C 1
ATOM 797 O O . GLY A 1 98 ? 12.074 -12.768 -31.878 1.00 88.44 98 GLY A O 1
ATOM 798 N N . GLY A 1 99 ? 10.065 -13.722 -32.222 1.00 88.56 99 GLY A N 1
ATOM 799 C CA . GLY A 1 99 ? 9.274 -12.851 -31.349 1.00 88.56 99 GLY A CA 1
ATOM 800 C C . GLY A 1 99 ? 8.349 -11.913 -32.126 1.00 88.56 99 GLY A C 1
ATOM 801 O O . GLY A 1 99 ? 8.373 -11.864 -33.356 1.00 88.56 99 GLY A O 1
ATOM 802 N N . LEU A 1 100 ? 7.495 -11.190 -31.400 1.00 91.50 100 LEU A N 1
ATOM 803 C CA . LEU A 1 100 ? 6.535 -10.244 -31.966 1.00 91.50 100 LEU A CA 1
ATOM 804 C C . LEU A 1 100 ? 6.664 -8.861 -31.318 1.00 91.50 100 LEU A C 1
ATOM 806 O O . LEU A 1 100 ? 6.943 -8.767 -30.120 1.00 91.50 100 LEU A O 1
ATOM 810 N N . PRO A 1 101 ? 6.336 -7.778 -32.045 1.00 92.56 101 PRO A N 1
ATOM 811 C CA . PRO A 1 101 ? 6.278 -6.443 -31.455 1.00 92.56 101 PRO A CA 1
ATOM 812 C C . PRO A 1 101 ? 5.161 -6.334 -30.398 1.00 92.56 101 PRO A C 1
ATOM 814 O O . PRO A 1 101 ? 5.216 -5.485 -29.507 1.00 92.56 101 PRO A O 1
ATOM 817 N N . GLU A 1 102 ? 4.162 -7.222 -30.425 1.00 89.81 102 GLU A N 1
ATOM 818 C CA . GLU A 1 102 ? 3.161 -7.361 -29.362 1.00 89.81 102 GLU A CA 1
ATOM 819 C C . GLU A 1 102 ? 3.699 -7.994 -28.068 1.00 89.81 102 GLU A C 1
ATOM 821 O O . GLU A 1 102 ? 3.015 -7.922 -27.041 1.00 89.81 102 GLU A O 1
ATOM 826 N N . GLY A 1 103 ? 4.897 -8.591 -28.076 1.00 83.06 103 GLY A N 1
ATOM 827 C CA . GLY A 1 103 ? 5.457 -9.322 -26.934 1.00 83.06 103 GLY A CA 1
ATOM 828 C C . GLY A 1 103 ? 5.498 -8.508 -25.639 1.00 83.06 103 GLY A C 1
ATOM 829 O O . GLY A 1 103 ? 5.218 -9.044 -24.565 1.00 83.06 103 GLY A O 1
ATOM 830 N N . ASN A 1 104 ? 5.700 -7.193 -25.767 1.00 85.38 104 ASN A N 1
ATOM 831 C CA . ASN A 1 104 ? 5.823 -6.257 -24.650 1.00 85.38 104 ASN A CA 1
ATOM 832 C C . ASN A 1 104 ? 4.581 -5.362 -24.476 1.00 85.38 104 ASN A C 1
ATOM 834 O O . ASN A 1 104 ? 4.663 -4.325 -23.823 1.00 85.38 104 ASN A O 1
ATOM 838 N N . THR A 1 105 ? 3.419 -5.756 -25.022 1.00 86.44 105 THR A N 1
ATOM 839 C CA . THR A 1 105 ? 2.171 -4.957 -24.986 1.00 86.44 105 THR A CA 1
ATOM 840 C C . THR A 1 105 ? 1.868 -4.354 -23.601 1.00 86.44 105 THR A C 1
ATOM 842 O O . THR A 1 105 ? 1.663 -3.149 -23.531 1.00 86.44 105 THR A O 1
ATOM 845 N N . PRO A 1 106 ? 1.901 -5.100 -22.471 1.00 82.31 106 PRO A N 1
ATOM 846 C CA . PRO A 1 106 ? 1.577 -4.519 -21.161 1.00 82.31 106 PRO A CA 1
ATOM 847 C C . PRO A 1 106 ? 2.569 -3.460 -20.662 1.00 82.31 106 PRO A C 1
ATOM 849 O O . PRO A 1 106 ? 2.230 -2.687 -19.767 1.00 82.31 106 PRO A O 1
ATOM 852 N N . PHE A 1 107 ? 3.804 -3.482 -21.164 1.00 86.06 107 PHE A N 1
ATOM 853 C CA . PHE A 1 107 ? 4.806 -2.460 -20.887 1.00 86.06 107 PHE A CA 1
ATOM 854 C C . PHE A 1 107 ? 4.558 -1.241 -21.779 1.00 86.06 107 PHE A C 1
ATOM 856 O O . PHE A 1 107 ? 4.369 -0.148 -21.255 1.00 86.06 107 PHE A O 1
ATOM 863 N N . CYS A 1 108 ? 4.438 -1.439 -23.096 1.00 88.81 108 CYS A N 1
ATOM 864 C CA . CYS A 1 108 ? 4.185 -0.357 -24.050 1.00 88.81 108 CYS A CA 1
ATOM 865 C C . CYS A 1 108 ? 2.879 0.400 -23.755 1.00 88.81 108 CYS A C 1
ATOM 867 O O . CYS A 1 108 ? 2.881 1.627 -23.765 1.00 88.81 108 CYS A O 1
ATOM 869 N N . ASP A 1 109 ? 1.801 -0.317 -23.414 1.00 85.75 109 ASP A N 1
ATOM 870 C CA . ASP A 1 109 ? 0.522 0.268 -22.984 1.00 85.75 109 ASP A CA 1
ATOM 871 C C . ASP A 1 109 ? 0.707 1.177 -21.765 1.00 85.75 109 ASP A C 1
ATOM 873 O O . ASP A 1 109 ? 0.122 2.251 -21.678 1.00 85.75 109 ASP A O 1
ATOM 877 N N . ARG A 1 110 ? 1.503 0.724 -20.789 1.00 82.25 110 ARG A N 1
ATOM 878 C CA . ARG A 1 110 ? 1.711 1.458 -19.542 1.00 82.25 110 ARG A CA 1
ATOM 879 C C . ARG A 1 110 ? 2.525 2.720 -19.783 1.00 82.25 110 ARG A C 1
ATOM 881 O O . ARG A 1 110 ? 2.136 3.767 -19.287 1.00 82.25 110 ARG A O 1
ATOM 888 N N . ILE A 1 111 ? 3.602 2.622 -20.563 1.00 84.62 111 ILE A N 1
ATOM 889 C CA . ILE A 1 111 ? 4.412 3.786 -20.930 1.00 84.62 111 ILE A CA 1
ATOM 890 C C . ILE A 1 111 ? 3.545 4.811 -21.664 1.00 84.62 111 ILE A C 1
ATOM 892 O O . ILE A 1 111 ? 3.459 5.946 -21.213 1.00 84.62 111 ILE A O 1
ATOM 896 N N . ALA A 1 112 ? 2.818 4.409 -22.710 1.00 86.00 112 ALA A N 1
ATOM 897 C CA . ALA A 1 112 ? 1.971 5.331 -23.469 1.00 86.00 112 ALA A CA 1
ATOM 898 C C . ALA A 1 112 ? 0.879 5.992 -22.602 1.00 86.00 112 ALA A C 1
ATOM 900 O O . ALA A 1 112 ? 0.601 7.184 -22.750 1.00 86.00 112 ALA A O 1
ATOM 901 N N . ALA A 1 113 ? 0.272 5.241 -21.676 1.00 79.62 113 ALA A N 1
ATOM 902 C CA . ALA A 1 113 ? -0.781 5.750 -20.800 1.00 79.62 113 ALA A CA 1
ATOM 903 C C . ALA A 1 113 ? -0.272 6.662 -19.672 1.00 79.62 113 ALA A C 1
ATOM 905 O O . ALA A 1 113 ? -0.973 7.605 -19.308 1.00 79.62 113 ALA A O 1
ATOM 906 N N . GLU A 1 114 ? 0.891 6.364 -19.086 1.00 81.50 114 GLU A N 1
ATOM 907 C CA . GLU A 1 114 ? 1.405 7.071 -17.904 1.00 81.50 114 GLU A CA 1
ATOM 908 C C . GLU A 1 114 ? 2.298 8.265 -18.264 1.00 81.50 114 GLU A C 1
ATOM 910 O O . GLU A 1 114 ? 2.298 9.245 -17.525 1.00 81.50 114 GLU A O 1
ATOM 915 N N . THR A 1 115 ? 3.023 8.225 -19.390 1.00 79.62 115 THR A N 1
ATOM 916 C CA . THR A 1 115 ? 3.951 9.306 -19.779 1.00 79.62 115 THR A CA 1
ATOM 917 C C . THR A 1 115 ? 3.391 10.239 -20.849 1.00 79.62 115 THR A C 1
ATOM 919 O O . THR A 1 115 ? 3.942 11.311 -21.078 1.00 79.62 115 THR A O 1
ATOM 922 N N . GLY A 1 116 ? 2.322 9.837 -21.543 1.00 84.75 116 GLY A N 1
ATOM 923 C CA . GLY A 1 116 ? 1.798 10.572 -22.696 1.00 84.75 116 GLY A CA 1
ATOM 924 C C . GLY A 1 116 ? 2.662 10.463 -23.962 1.00 84.75 116 GLY A C 1
ATOM 925 O O . GLY A 1 116 ? 2.352 11.120 -24.960 1.00 84.75 116 GLY A O 1
ATOM 926 N N . ALA A 1 117 ? 3.714 9.634 -23.948 1.00 89.62 117 ALA A N 1
ATOM 927 C CA . ALA A 1 117 ? 4.577 9.393 -25.099 1.00 89.62 117 ALA A CA 1
ATOM 928 C C . ALA A 1 117 ? 3.887 8.553 -26.185 1.00 89.62 117 ALA A C 1
ATOM 930 O O . ALA A 1 117 ? 3.040 7.698 -25.907 1.00 89.62 117 ALA A O 1
ATOM 931 N N . VAL A 1 118 ? 4.322 8.741 -27.430 1.00 94.94 118 VAL A N 1
ATOM 932 C CA . VAL A 1 118 ? 4.008 7.823 -28.530 1.00 94.94 118 VAL A CA 1
ATOM 933 C C . VAL A 1 118 ? 4.999 6.667 -28.470 1.00 94.94 118 VAL A C 1
ATOM 935 O O . VAL A 1 118 ? 6.208 6.871 -28.590 1.00 94.94 118 VAL A O 1
ATOM 938 N N . VAL A 1 119 ? 4.495 5.448 -28.272 1.00 97.00 119 VAL A N 1
ATOM 939 C CA . VAL A 1 119 ? 5.342 4.256 -28.123 1.00 97.00 119 VAL A CA 1
ATOM 940 C C . VAL A 1 119 ? 5.297 3.414 -29.393 1.00 97.00 119 VAL A C 1
ATOM 942 O O . VAL A 1 119 ? 4.223 2.999 -29.822 1.00 97.00 119 VAL A O 1
ATOM 945 N N . ILE A 1 120 ? 6.456 3.106 -29.970 1.00 98.06 120 ILE A N 1
ATOM 946 C CA . ILE A 1 120 ? 6.605 2.246 -31.143 1.00 98.06 120 ILE A CA 1
ATOM 947 C C . ILE A 1 120 ? 7.322 0.974 -30.716 1.00 98.06 120 ILE A C 1
ATOM 949 O O . ILE A 1 120 ? 8.471 1.014 -30.298 1.00 98.06 120 ILE A O 1
ATOM 953 N N . SER A 1 121 ? 6.654 -0.169 -30.840 1.00 97.62 121 SER A N 1
ATOM 954 C CA . SER A 1 121 ? 7.273 -1.482 -30.667 1.00 97.62 121 SER A CA 1
ATOM 955 C C . SER A 1 121 ? 7.572 -2.093 -32.029 1.00 97.62 121 SER A C 1
ATOM 957 O O . SER A 1 121 ? 6.634 -2.327 -32.792 1.00 97.62 121 SER A O 1
ATOM 959 N N . THR A 1 122 ? 8.841 -2.345 -32.350 1.00 97.38 122 THR A N 1
ATOM 960 C CA . THR A 1 122 ? 9.267 -2.777 -33.695 1.00 97.38 122 THR A CA 1
ATOM 961 C C . THR A 1 122 ? 9.843 -4.195 -33.732 1.00 97.38 122 THR A C 1
ATOM 963 O O . THR A 1 122 ? 10.321 -4.717 -32.722 1.00 97.38 122 THR A O 1
ATOM 966 N N . SER A 1 123 ? 9.811 -4.802 -34.918 1.00 95.06 123 SER A N 1
ATOM 967 C CA . SER A 1 123 ? 10.513 -6.042 -35.266 1.00 95.06 123 SER A CA 1
ATOM 968 C C . SER A 1 123 ? 11.800 -5.783 -36.051 1.00 95.06 123 SER A C 1
ATOM 970 O O . SER A 1 123 ? 12.058 -4.678 -36.517 1.00 95.06 123 SER A O 1
ATOM 972 N N . HIS A 1 124 ? 12.583 -6.842 -36.232 1.00 95.25 124 HIS A N 1
ATOM 973 C CA . HIS A 1 124 ? 13.817 -6.892 -37.017 1.00 95.25 124 HIS A CA 1
ATOM 974 C C . HIS A 1 124 ? 13.889 -8.233 -37.764 1.00 95.25 124 HIS A C 1
ATOM 976 O O . HIS A 1 124 ? 13.064 -9.122 -37.532 1.00 95.25 124 HIS A O 1
ATOM 982 N N . ARG A 1 125 ? 14.837 -8.388 -38.691 1.00 94.38 125 ARG A N 1
ATOM 983 C CA . ARG A 1 125 ? 15.108 -9.671 -39.349 1.00 94.38 125 ARG A CA 1
ATOM 984 C C . ARG A 1 125 ? 15.873 -10.627 -38.434 1.00 94.38 125 ARG A C 1
ATOM 986 O O . ARG A 1 125 ? 16.712 -10.194 -37.653 1.00 94.38 125 ARG A O 1
ATOM 993 N N . TYR A 1 126 ? 15.566 -11.921 -38.542 1.00 93.06 126 TYR A N 1
ATOM 994 C CA . TYR A 1 126 ? 15.980 -12.939 -37.574 1.00 93.06 126 TYR A CA 1
ATOM 995 C C . TYR A 1 126 ? 17.104 -13.851 -38.086 1.00 93.06 126 TYR A C 1
ATOM 997 O O . TYR A 1 126 ? 17.196 -14.160 -39.279 1.00 93.06 126 TYR A O 1
ATOM 1005 N N . SER A 1 127 ? 17.938 -14.315 -37.161 1.00 92.44 127 SER A N 1
ATOM 1006 C CA . SER A 1 127 ? 18.883 -15.407 -37.368 1.00 92.44 127 SER A CA 1
ATOM 1007 C C . SER A 1 127 ? 18.132 -16.749 -37.456 1.00 92.44 127 SER A C 1
ATOM 1009 O O . SER A 1 127 ? 16.982 -16.848 -37.023 1.00 92.44 127 SER A O 1
ATOM 1011 N N . PRO A 1 128 ? 18.737 -17.804 -38.031 1.00 91.19 128 PRO A N 1
ATOM 1012 C CA . PRO A 1 128 ? 20.089 -17.880 -38.592 1.00 91.19 128 PRO A CA 1
ATOM 1013 C C . PRO A 1 128 ? 20.192 -17.430 -40.057 1.00 91.19 128 PRO A C 1
ATOM 1015 O O . PRO A 1 128 ? 21.291 -17.398 -40.598 1.00 91.19 128 PRO A O 1
ATOM 1018 N N . ARG A 1 129 ? 19.078 -17.061 -40.707 1.00 91.25 129 ARG A N 1
ATOM 1019 C CA . ARG A 1 129 ? 19.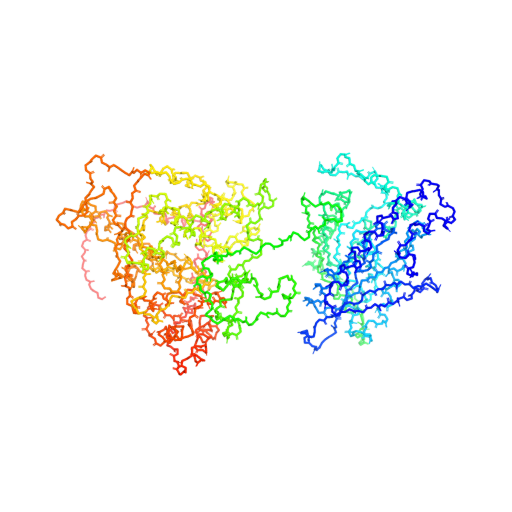094 -16.531 -42.084 1.00 91.25 129 ARG A CA 1
ATOM 1020 C C . ARG A 1 129 ? 19.851 -15.209 -42.185 1.00 91.25 129 ARG A C 1
ATOM 1022 O O . ARG A 1 129 ? 20.525 -14.961 -43.179 1.00 91.25 129 ARG A O 1
ATOM 1029 N N . TYR A 1 130 ? 19.696 -14.357 -41.176 1.00 93.06 130 TYR A N 1
ATOM 1030 C CA . TYR A 1 130 ? 20.346 -13.058 -41.102 1.00 93.06 130 TYR A CA 1
ATOM 1031 C C . TYR A 1 130 ? 21.209 -12.992 -39.838 1.00 93.06 130 TYR A C 1
ATOM 1033 O O . TYR A 1 130 ? 20.687 -12.912 -38.727 1.00 93.06 130 TYR A O 1
ATOM 1041 N N . THR A 1 131 ? 22.528 -13.059 -40.008 1.00 94.94 131 THR A N 1
ATOM 1042 C CA . THR A 1 131 ? 23.522 -12.928 -38.931 1.00 94.94 131 THR A CA 1
ATOM 1043 C C . THR A 1 131 ? 23.830 -11.454 -38.640 1.00 94.94 131 THR A C 1
ATOM 1045 O O . THR A 1 131 ? 23.276 -10.541 -39.270 1.00 94.94 131 THR A O 1
ATOM 1048 N N . PHE A 1 132 ? 24.682 -11.184 -37.650 1.00 96.56 132 PHE A N 1
ATOM 1049 C CA . PHE A 1 132 ? 25.177 -9.829 -37.405 1.00 96.56 132 PHE A CA 1
ATOM 1050 C C . PHE A 1 132 ? 25.812 -9.237 -38.686 1.00 96.56 132 PHE A C 1
ATOM 1052 O O . PHE A 1 132 ? 26.515 -9.950 -39.393 1.00 96.56 132 PHE A O 1
ATOM 1059 N N . PRO A 1 133 ? 25.592 -7.952 -39.033 1.00 96.56 133 PRO A N 1
ATOM 1060 C CA . PRO A 1 133 ? 24.913 -6.895 -38.277 1.00 96.56 133 PRO A CA 1
ATOM 1061 C C . PRO A 1 133 ? 23.452 -6.645 -38.692 1.00 96.56 133 PRO A C 1
ATOM 1063 O O . PRO A 1 133 ? 22.941 -5.547 -38.471 1.00 96.56 133 PRO A O 1
ATOM 1066 N N . VAL A 1 134 ? 22.768 -7.595 -39.338 1.00 96.94 134 VAL A N 1
ATOM 1067 C CA . VAL A 1 134 ? 21.491 -7.305 -40.020 1.00 96.94 134 VAL A CA 1
ATOM 1068 C C . VAL A 1 134 ? 20.410 -6.781 -39.070 1.00 96.94 134 VAL A C 1
ATOM 1070 O O . VAL A 1 134 ? 19.808 -5.753 -39.366 1.00 96.94 134 VAL A O 1
ATOM 1073 N N . ALA A 1 135 ? 20.195 -7.414 -37.912 1.00 97.06 135 ALA A N 1
ATOM 1074 C CA . ALA A 1 135 ? 19.176 -6.945 -36.971 1.00 97.06 135 ALA A CA 1
ATOM 1075 C C . ALA A 1 135 ? 19.502 -5.551 -36.400 1.00 97.06 135 ALA A C 1
ATOM 1077 O O . ALA A 1 135 ? 18.588 -4.760 -36.184 1.00 97.06 135 ALA A O 1
ATOM 1078 N N . HIS A 1 136 ? 20.790 -5.224 -36.219 1.00 98.19 136 HIS A N 1
ATOM 1079 C CA . HIS A 1 136 ? 21.230 -3.884 -35.807 1.00 98.19 136 HIS A CA 1
ATOM 1080 C C . HIS A 1 136 ? 20.927 -2.839 -36.880 1.00 98.19 136 HIS A C 1
ATOM 1082 O O . HIS A 1 136 ? 20.352 -1.797 -36.577 1.00 98.19 136 HIS A O 1
ATOM 1088 N N . ARG A 1 137 ? 21.248 -3.139 -38.144 1.00 98.06 137 ARG A N 1
ATOM 1089 C CA . ARG A 1 137 ? 20.939 -2.250 -39.274 1.00 98.06 137 ARG A CA 1
ATOM 1090 C C . ARG A 1 137 ? 19.436 -2.016 -39.419 1.00 98.06 137 ARG A C 1
ATOM 1092 O O . ARG A 1 137 ? 19.030 -0.898 -39.706 1.00 98.06 137 ARG A O 1
ATOM 1099 N N . ASP A 1 138 ? 18.617 -3.036 -39.164 1.00 98.19 138 ASP A N 1
ATOM 1100 C CA . ASP A 1 138 ? 17.159 -2.908 -39.230 1.00 98.19 138 ASP A CA 1
ATOM 1101 C C . ASP A 1 138 ? 16.613 -1.934 -38.185 1.00 98.19 138 ASP A C 1
ATOM 1103 O O . ASP A 1 138 ? 15.775 -1.094 -38.501 1.00 98.19 138 ASP A O 1
ATOM 1107 N N . VAL A 1 139 ? 17.074 -2.026 -36.935 1.00 98.19 139 VAL A N 1
ATOM 1108 C CA . VAL A 1 139 ? 16.594 -1.126 -35.874 1.00 98.19 139 VAL A CA 1
ATOM 1109 C C . VAL A 1 139 ? 17.162 0.289 -36.014 1.00 98.19 139 VAL A C 1
ATOM 1111 O O . VAL A 1 139 ? 16.491 1.243 -35.625 1.00 98.19 139 VAL A O 1
ATOM 1114 N N . GLN A 1 140 ? 18.339 0.440 -36.632 1.00 98.19 140 GLN A N 1
ATOM 1115 C CA . GLN A 1 140 ? 18.890 1.739 -37.036 1.00 98.19 140 GLN A CA 1
ATOM 1116 C C . GLN A 1 140 ? 18.047 2.378 -38.149 1.00 98.19 140 GLN A C 1
ATOM 1118 O O . GLN A 1 140 ? 17.664 3.538 -38.022 1.00 98.19 140 GLN A O 1
ATOM 1123 N N . ASP A 1 141 ? 17.682 1.615 -39.187 1.00 98.38 141 ASP A N 1
ATOM 1124 C CA . ASP A 1 141 ? 16.760 2.067 -40.241 1.00 98.38 141 ASP A CA 1
ATOM 1125 C C . ASP A 1 141 ? 15.398 2.476 -39.656 1.00 98.38 141 ASP A C 1
ATOM 1127 O O . ASP A 1 141 ? 14.817 3.477 -40.070 1.00 98.38 141 ASP A O 1
ATOM 1131 N N . VAL A 1 142 ? 14.890 1.733 -38.664 1.00 98.50 142 VAL A N 1
ATOM 1132 C CA . VAL A 1 142 ? 13.650 2.095 -37.958 1.00 98.50 142 VAL A CA 1
ATOM 1133 C C . VAL A 1 142 ? 13.800 3.417 -37.213 1.00 98.50 142 VAL A C 1
ATOM 1135 O O . VAL A 1 142 ? 12.907 4.256 -37.304 1.00 98.50 142 VAL A O 1
ATOM 1138 N N . ALA A 1 143 ? 14.895 3.614 -36.479 1.00 98.25 143 ALA A N 1
ATOM 1139 C CA . ALA A 1 143 ? 15.125 4.850 -35.740 1.00 98.25 143 ALA A CA 1
ATOM 1140 C C . ALA A 1 143 ? 15.223 6.063 -36.681 1.00 98.25 143 ALA A C 1
ATOM 1142 O O . ALA A 1 143 ? 14.560 7.069 -36.440 1.00 98.25 143 ALA A O 1
ATOM 1143 N N . GLU A 1 144 ? 15.955 5.938 -37.792 1.00 97.88 144 GLU A N 1
ATOM 1144 C CA . GLU A 1 144 ? 16.039 6.966 -38.841 1.00 97.88 144 GLU A CA 1
ATOM 1145 C C . GLU A 1 144 ? 14.669 7.268 -39.456 1.00 97.88 144 GLU A C 1
ATOM 1147 O O . GLU A 1 144 ? 14.272 8.427 -39.567 1.00 97.88 144 GLU A O 1
ATOM 1152 N N . TRP A 1 145 ? 13.892 6.234 -39.782 1.00 98.12 145 TRP A N 1
ATOM 1153 C CA . TRP A 1 145 ? 12.548 6.427 -40.319 1.00 98.12 145 TRP A CA 1
ATOM 1154 C C . TRP A 1 145 ? 11.629 7.142 -39.319 1.00 98.12 145 TRP A C 1
ATOM 1156 O O . TRP A 1 145 ? 10.818 7.983 -39.711 1.00 98.12 145 TRP A O 1
ATOM 1166 N N . LEU A 1 146 ? 11.750 6.840 -38.023 1.00 97.88 146 LEU A N 1
ATOM 1167 C CA . LEU A 1 146 ? 10.991 7.523 -36.975 1.00 97.88 146 LEU A CA 1
ATOM 1168 C C . LEU A 1 146 ? 11.414 8.987 -36.823 1.00 97.88 146 LEU A C 1
ATOM 1170 O O . LEU A 1 146 ? 10.535 9.832 -36.671 1.00 97.88 146 LEU A O 1
ATOM 1174 N N . ILE A 1 147 ? 12.710 9.293 -36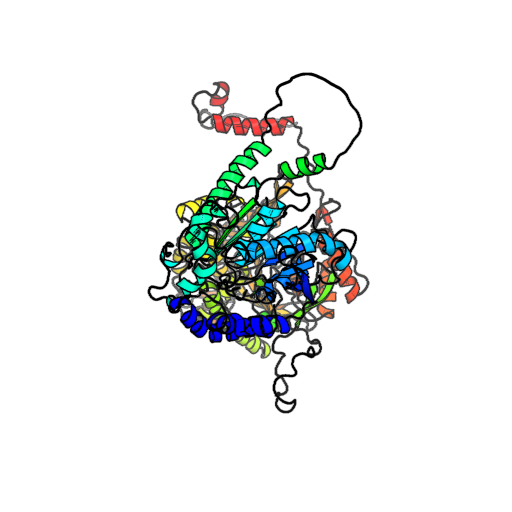.918 1.00 97.44 147 ILE A N 1
ATOM 1175 C CA . ILE A 1 147 ? 13.217 10.674 -36.930 1.00 97.44 147 ILE A CA 1
ATOM 1176 C C . ILE A 1 147 ? 12.563 11.475 -38.065 1.00 97.44 147 ILE A C 1
ATOM 1178 O O . ILE A 1 147 ? 12.082 12.583 -37.846 1.00 97.44 147 ILE A O 1
ATOM 1182 N N . GLU A 1 148 ? 12.445 10.880 -39.251 1.00 96.69 148 GLU A N 1
ATOM 1183 C CA . GLU A 1 148 ? 11.871 11.541 -40.429 1.00 96.69 148 GLU A CA 1
ATOM 1184 C C . GLU A 1 148 ? 10.334 11.680 -40.381 1.00 96.69 148 GLU A C 1
ATOM 1186 O O . GLU A 1 148 ? 9.767 12.543 -41.053 1.00 96.69 148 GLU A O 1
ATOM 1191 N N . ASN A 1 149 ? 9.625 10.835 -39.617 1.00 96.44 149 ASN A N 1
ATOM 1192 C CA . ASN A 1 149 ? 8.167 10.697 -39.751 1.00 96.44 149 ASN A CA 1
ATOM 1193 C C . ASN A 1 149 ? 7.351 10.938 -38.471 1.00 96.44 149 ASN A C 1
ATOM 1195 O O . ASN A 1 149 ? 6.163 11.257 -38.578 1.00 96.44 149 ASN A O 1
ATOM 1199 N N . ALA A 1 150 ? 7.926 10.799 -37.272 1.00 93.75 150 ALA A N 1
ATOM 1200 C CA . ALA A 1 150 ? 7.152 10.775 -36.026 1.00 93.75 150 ALA A CA 1
ATOM 1201 C C . ALA A 1 150 ? 6.439 12.103 -35.717 1.00 93.75 150 ALA A C 1
ATOM 1203 O O . ALA A 1 150 ? 5.291 12.085 -35.260 1.00 93.75 150 ALA A O 1
ATOM 1204 N N . GLY A 1 151 ? 7.067 13.238 -36.039 1.00 91.06 151 GLY A N 1
ATOM 1205 C CA . GLY A 1 151 ? 6.472 14.565 -35.853 1.00 91.06 151 GLY A CA 1
ATOM 1206 C C . GLY A 1 151 ? 5.208 14.745 -36.691 1.00 91.06 151 GLY A C 1
ATOM 1207 O O . GLY A 1 151 ? 4.152 15.090 -36.167 1.00 91.06 151 GLY A O 1
ATOM 1208 N N . ARG A 1 152 ? 5.282 14.408 -37.983 1.00 92.81 152 ARG A N 1
ATOM 1209 C CA . ARG A 1 152 ? 4.149 14.513 -38.915 1.00 92.81 152 ARG A CA 1
ATOM 1210 C C . ARG A 1 152 ? 3.036 13.508 -38.616 1.00 92.81 152 ARG A C 1
ATOM 1212 O O . ARG A 1 152 ? 1.867 13.834 -38.784 1.00 92.81 152 ARG A O 1
ATOM 1219 N N . LEU A 1 153 ? 3.383 12.277 -38.240 1.00 92.00 153 LEU A N 1
ATOM 1220 C CA . LEU A 1 153 ? 2.400 11.202 -38.072 1.00 92.00 153 LEU A CA 1
ATOM 1221 C C . LEU A 1 153 ? 1.694 11.230 -36.714 1.00 92.00 153 LEU A C 1
ATOM 1223 O O . LEU A 1 153 ? 0.520 10.866 -36.646 1.00 92.00 153 LEU A O 1
ATOM 1227 N N . TRP A 1 154 ? 2.393 11.626 -35.645 1.00 91.50 154 TRP A N 1
ATOM 1228 C CA . TRP A 1 154 ? 1.887 11.493 -34.273 1.00 91.50 154 TRP A CA 1
ATOM 1229 C C . TRP A 1 154 ? 2.137 12.714 -33.380 1.00 91.50 154 TRP A C 1
ATOM 1231 O O . TRP A 1 154 ? 1.840 12.654 -32.186 1.00 91.50 154 TRP A O 1
ATOM 1241 N N . GLY A 1 155 ? 2.690 13.808 -33.915 1.00 89.19 155 GLY A N 1
ATOM 1242 C CA . GLY A 1 155 ? 3.057 14.982 -33.116 1.00 89.19 155 GLY A CA 1
ATOM 1243 C C . GLY A 1 155 ? 4.144 14.685 -32.077 1.00 89.19 155 GLY A C 1
ATOM 1244 O O . GLY A 1 155 ? 4.200 15.352 -31.042 1.00 89.19 155 GLY A O 1
ATOM 1245 N N . ALA A 1 156 ? 4.954 13.648 -32.312 1.00 91.69 156 ALA A N 1
ATOM 1246 C CA . ALA A 1 156 ? 6.034 13.246 -31.422 1.00 91.69 156 ALA A CA 1
ATOM 1247 C C . ALA A 1 156 ? 7.370 13.831 -31.883 1.00 91.69 156 ALA A C 1
ATOM 1249 O O . ALA A 1 156 ? 7.700 13.749 -33.064 1.00 91.69 156 ALA A O 1
ATOM 1250 N N . ASP A 1 157 ? 8.140 14.389 -30.955 1.00 93.12 157 ASP A N 1
ATOM 1251 C CA . ASP A 1 157 ? 9.449 14.981 -31.215 1.00 93.12 157 ASP A CA 1
ATOM 1252 C C . ASP A 1 157 ? 10.563 13.934 -31.046 1.00 93.12 157 ASP A C 1
ATOM 1254 O O . ASP A 1 157 ? 10.793 13.448 -29.930 1.00 93.12 157 ASP A O 1
ATOM 1258 N N . PRO A 1 158 ? 11.276 13.575 -32.131 1.00 93.44 158 PRO A N 1
ATOM 1259 C CA . PRO A 1 158 ? 12.376 12.617 -32.077 1.00 93.44 158 PRO A CA 1
ATOM 1260 C C . PRO A 1 158 ? 13.556 13.072 -31.211 1.00 93.44 158 PRO A C 1
ATOM 1262 O O . PRO A 1 158 ? 14.329 12.231 -30.761 1.00 93.44 158 PRO A O 1
ATOM 1265 N N . ARG A 1 159 ? 13.694 14.371 -30.915 1.00 94.56 159 ARG A N 1
ATOM 1266 C CA . ARG A 1 159 ? 14.730 14.881 -29.997 1.00 94.56 159 ARG A CA 1
ATOM 1267 C C . ARG A 1 159 ? 14.451 14.501 -28.541 1.00 94.56 159 ARG A C 1
ATOM 1269 O O . ARG A 1 159 ? 15.340 14.585 -27.703 1.00 94.56 159 ARG A O 1
ATOM 1276 N N . LEU A 1 160 ? 13.237 14.041 -28.233 1.00 93.38 160 LEU A N 1
ATOM 1277 C CA . LEU A 1 160 ? 12.839 13.497 -26.932 1.00 93.38 160 LEU A CA 1
ATOM 1278 C C . LEU A 1 160 ? 12.773 11.959 -26.952 1.00 93.38 160 LEU A C 1
ATOM 1280 O O . LEU A 1 160 ? 12.022 11.353 -26.181 1.00 93.38 160 LEU A O 1
ATOM 1284 N N . MET A 1 161 ? 13.520 11.313 -27.856 1.00 96.62 161 MET A N 1
ATOM 1285 C CA . MET A 1 161 ? 13.492 9.862 -28.010 1.00 96.62 161 MET A CA 1
ATOM 1286 C C . MET A 1 161 ? 14.099 9.145 -26.798 1.00 96.62 161 MET A C 1
ATOM 1288 O O . MET A 1 161 ? 15.207 9.433 -26.346 1.00 96.62 161 MET A O 1
ATOM 1292 N N . SER A 1 162 ? 13.377 8.139 -26.317 1.00 97.56 162 SER A N 1
ATOM 1293 C CA . SER A 1 162 ? 13.868 7.125 -25.384 1.00 97.56 162 SER A CA 1
ATOM 1294 C C . SER A 1 162 ? 13.742 5.736 -26.004 1.00 97.56 162 SER A C 1
ATOM 1296 O O . SER A 1 162 ? 12.926 5.519 -26.904 1.00 97.56 162 SER A O 1
ATOM 1298 N N . VAL A 1 163 ? 14.541 4.785 -25.527 1.00 98.12 163 VAL A N 1
ATOM 1299 C CA . VAL A 1 163 ? 14.534 3.405 -26.024 1.00 98.12 163 VAL A CA 1
ATOM 1300 C C . VAL A 1 163 ? 14.308 2.405 -24.899 1.00 98.12 163 VAL A C 1
ATOM 1302 O O . VAL A 1 163 ? 14.643 2.640 -23.737 1.00 98.12 163 VAL A O 1
ATOM 1305 N N . SER A 1 164 ? 13.754 1.253 -25.238 1.00 97.69 164 SER A N 1
ATOM 1306 C CA . SER A 1 164 ? 13.718 0.101 -24.347 1.00 97.69 164 SER A CA 1
ATOM 1307 C C . SER A 1 164 ? 13.871 -1.199 -25.113 1.00 97.69 164 SER A C 1
ATOM 1309 O O . SER A 1 164 ? 13.604 -1.281 -26.316 1.00 97.69 164 SER A O 1
ATOM 1311 N N . GLY A 1 165 ? 14.284 -2.245 -24.408 1.00 94.81 165 GLY A N 1
ATOM 1312 C CA . GLY A 1 165 ? 14.373 -3.554 -25.022 1.00 94.81 165 GLY A CA 1
ATOM 1313 C C . GLY A 1 165 ? 14.463 -4.699 -24.032 1.00 94.81 165 GLY A C 1
ATOM 1314 O O . GLY A 1 165 ? 14.949 -4.547 -22.913 1.00 94.81 165 GLY A O 1
ATOM 1315 N N . PHE A 1 166 ? 13.966 -5.858 -24.465 1.00 93.06 166 PHE A N 1
ATOM 1316 C CA . PHE A 1 166 ? 13.898 -7.073 -23.654 1.00 93.06 166 PHE A CA 1
ATOM 1317 C C . PHE A 1 166 ? 14.836 -8.134 -24.214 1.00 93.06 166 PHE A C 1
ATOM 1319 O O . PHE A 1 166 ? 14.760 -8.440 -25.403 1.00 93.06 166 PHE A O 1
ATOM 1326 N N . SER A 1 167 ? 15.698 -8.718 -23.381 1.00 93.12 167 SER A N 1
ATOM 1327 C CA . SER A 1 167 ? 16.746 -9.652 -23.809 1.00 93.12 167 SER A CA 1
ATOM 1328 C C . SER A 1 167 ? 17.514 -9.070 -25.004 1.00 93.12 167 SER A C 1
ATOM 1330 O O . SER A 1 167 ? 17.982 -7.935 -24.936 1.00 93.12 167 SER A O 1
ATOM 1332 N N . THR A 1 168 ? 17.596 -9.781 -26.127 1.00 94.19 168 THR A N 1
ATOM 1333 C CA . THR A 1 168 ? 18.232 -9.318 -27.374 1.00 94.19 168 THR A CA 1
ATOM 1334 C C . THR A 1 168 ? 17.712 -7.971 -27.876 1.00 94.19 168 THR A C 1
ATOM 1336 O O . THR A 1 168 ? 18.462 -7.219 -28.488 1.00 94.19 168 THR A O 1
ATOM 1339 N N . GLY A 1 169 ? 16.461 -7.613 -27.575 1.00 96.50 169 GLY A N 1
ATOM 1340 C CA . GLY A 1 169 ? 15.930 -6.286 -27.872 1.00 96.50 169 GLY A CA 1
ATOM 1341 C C . GLY A 1 169 ? 16.649 -5.172 -27.110 1.00 96.50 169 GLY A C 1
ATOM 1342 O O . GLY A 1 169 ? 16.789 -4.075 -27.635 1.00 96.50 169 GLY A O 1
ATOM 1343 N N . GLY A 1 170 ? 17.146 -5.446 -25.900 1.00 96.19 170 GLY A N 1
ATOM 1344 C CA . GLY A 1 170 ? 17.949 -4.493 -25.134 1.00 96.19 170 GLY A CA 1
ATOM 1345 C C . GLY A 1 170 ? 19.334 -4.268 -25.745 1.00 96.19 170 GLY A C 1
ATOM 1346 O O . GLY A 1 170 ? 19.779 -3.132 -25.857 1.00 96.19 170 GLY A O 1
ATOM 1347 N N . ASN A 1 171 ? 19.968 -5.331 -26.251 1.00 97.94 171 ASN A N 1
ATOM 1348 C CA . ASN A 1 171 ? 21.207 -5.228 -27.032 1.00 97.94 171 ASN A CA 1
ATOM 1349 C C . ASN A 1 171 ? 21.006 -4.333 -28.273 1.00 97.94 171 ASN A C 1
ATOM 1351 O O . ASN A 1 171 ? 21.724 -3.354 -28.460 1.00 97.94 171 ASN A O 1
ATOM 1355 N N . LEU A 1 172 ? 19.939 -4.586 -29.039 1.00 98.50 172 LEU A N 1
ATOM 1356 C CA . LEU A 1 172 ? 19.566 -3.774 -30.201 1.00 98.50 172 LEU A CA 1
ATOM 1357 C C . LEU A 1 172 ? 19.241 -2.315 -29.832 1.00 98.50 172 LEU A C 1
ATOM 1359 O O . LEU A 1 172 ? 19.607 -1.405 -30.572 1.00 98.50 172 LEU A O 1
ATOM 1363 N N . ALA A 1 173 ? 18.583 -2.076 -28.694 1.00 98.19 173 ALA A N 1
ATOM 1364 C CA . ALA A 1 173 ? 18.247 -0.732 -28.223 1.00 98.19 173 ALA A CA 1
ATOM 1365 C C . ALA A 1 173 ? 19.497 0.078 -27.849 1.00 98.19 173 ALA A C 1
ATOM 1367 O O . ALA A 1 173 ? 19.587 1.256 -28.194 1.00 98.19 173 ALA A O 1
ATOM 1368 N N . LEU A 1 174 ? 20.489 -0.559 -27.217 1.00 98.06 174 LEU A N 1
ATOM 1369 C CA . LEU A 1 174 ? 21.803 0.050 -26.990 1.00 98.06 174 LEU A CA 1
ATOM 1370 C C . LEU A 1 174 ? 22.531 0.317 -28.315 1.00 98.06 174 LEU A C 1
ATOM 1372 O O . LEU A 1 174 ? 23.160 1.361 -28.458 1.00 98.06 174 LEU A O 1
ATOM 1376 N N . GLY A 1 175 ? 22.394 -0.563 -29.311 1.00 97.56 175 GLY A N 1
ATOM 1377 C CA . GLY A 1 175 ? 22.918 -0.335 -30.661 1.00 97.56 175 GLY A CA 1
ATOM 1378 C C . GLY A 1 175 ? 22.290 0.872 -31.375 1.00 97.56 175 GLY A C 1
ATOM 1379 O O . GLY A 1 175 ? 22.992 1.600 -32.076 1.00 97.56 175 GLY A O 1
ATOM 1380 N N . VAL A 1 176 ? 20.989 1.128 -31.174 1.00 98.25 176 VAL A N 1
ATOM 1381 C CA . VAL A 1 176 ? 20.322 2.355 -31.659 1.00 98.25 176 VAL A CA 1
ATOM 1382 C C . VAL A 1 176 ? 20.866 3.588 -30.943 1.00 98.25 176 VAL A C 1
ATOM 1384 O O . VAL A 1 176 ? 21.150 4.592 -31.591 1.00 98.25 176 VAL A O 1
ATOM 1387 N N . ALA A 1 177 ? 21.045 3.517 -29.623 1.00 97.56 177 ALA A N 1
ATOM 1388 C CA . ALA A 1 177 ? 21.599 4.632 -28.865 1.00 97.56 177 ALA A CA 1
ATOM 1389 C C . ALA A 1 177 ? 23.022 4.990 -29.321 1.00 97.56 177 ALA A C 1
ATOM 1391 O O . ALA A 1 177 ? 23.279 6.157 -29.602 1.00 97.56 177 ALA A O 1
ATOM 1392 N N . GLN A 1 178 ? 23.892 3.989 -29.498 1.00 97.62 178 GLN A N 1
ATOM 1393 C CA . GLN A 1 178 ? 25.244 4.175 -30.037 1.00 97.62 178 GLN A CA 1
ATOM 1394 C C . GLN A 1 178 ? 25.231 4.795 -31.436 1.00 97.62 178 GLN A C 1
ATOM 1396 O O . GLN A 1 178 ? 26.030 5.681 -31.730 1.00 97.62 178 GLN A O 1
ATOM 1401 N N . TRP A 1 179 ? 24.299 4.368 -32.294 1.00 96.62 179 TRP A N 1
ATOM 1402 C CA . TRP A 1 179 ? 24.153 4.918 -33.642 1.00 96.62 179 TRP A CA 1
ATOM 1403 C C . TRP A 1 179 ? 23.788 6.409 -33.639 1.00 96.62 179 TRP A C 1
ATOM 1405 O O . TRP A 1 179 ? 24.306 7.175 -34.448 1.00 96.62 179 TRP A O 1
ATOM 1415 N N . LEU A 1 180 ? 22.922 6.832 -32.713 1.00 96.62 180 LEU A N 1
ATOM 1416 C CA . LEU A 1 180 ? 22.417 8.206 -32.634 1.00 96.62 180 LEU A CA 1
ATOM 1417 C C . LEU A 1 180 ? 23.222 9.119 -31.700 1.00 96.62 180 LEU A C 1
ATOM 1419 O O . LEU A 1 180 ? 22.928 10.314 -31.641 1.00 96.62 180 LEU A O 1
ATOM 1423 N N . ALA A 1 181 ? 24.221 8.598 -30.981 1.00 93.19 181 ALA A N 1
ATOM 1424 C CA . ALA A 1 181 ? 24.903 9.291 -29.883 1.00 93.19 181 ALA A CA 1
ATOM 1425 C C . ALA A 1 181 ? 25.467 10.672 -30.262 1.00 93.19 181 ALA A C 1
ATOM 1427 O O . ALA A 1 181 ? 25.407 11.602 -29.462 1.00 93.19 181 ALA A O 1
ATOM 1428 N N . ARG A 1 182 ? 25.968 10.815 -31.497 1.00 88.31 182 ARG A N 1
ATOM 1429 C CA . ARG A 1 182 ? 26.577 12.053 -32.022 1.00 88.31 182 ARG A CA 1
ATOM 1430 C C . ARG A 1 182 ? 25.633 12.898 -32.888 1.00 88.31 182 ARG A C 1
ATOM 1432 O O . ARG A 1 182 ? 26.090 13.782 -33.603 1.00 88.31 182 ARG A O 1
ATOM 1439 N N . SER A 1 183 ? 24.334 12.611 -32.860 1.00 91.25 183 SER A N 1
ATOM 1440 C CA . SER A 1 183 ? 23.307 13.377 -33.575 1.00 91.25 183 SER A CA 1
ATOM 1441 C C . SER A 1 183 ? 22.478 14.229 -32.610 1.00 91.25 183 SER A C 1
ATOM 1443 O O . SER A 1 183 ? 22.461 13.975 -31.407 1.00 91.25 183 SER A O 1
ATOM 1445 N N . GLU A 1 184 ? 21.723 15.199 -33.131 1.00 89.25 184 GLU A N 1
ATOM 1446 C CA . GLU A 1 184 ? 20.743 15.970 -32.337 1.00 89.25 184 GLU A CA 1
ATOM 1447 C C . GLU A 1 184 ? 19.593 15.099 -31.797 1.00 89.25 184 GLU A C 1
ATOM 1449 O O . GLU A 1 184 ? 18.883 15.480 -30.867 1.00 89.25 184 GLU A O 1
ATOM 1454 N N . PHE A 1 185 ? 19.446 13.893 -32.350 1.00 94.38 185 PHE A N 1
ATOM 1455 C CA . PHE A 1 185 ? 18.454 12.889 -31.977 1.00 94.38 185 PHE A CA 1
ATOM 1456 C C . PHE A 1 185 ? 19.017 11.844 -31.007 1.00 94.38 185 PHE A C 1
ATOM 1458 O O . PHE A 1 185 ? 18.529 10.713 -30.956 1.00 94.38 185 PHE A O 1
ATOM 1465 N N . ASN A 1 186 ? 20.066 12.188 -30.253 1.00 92.25 186 ASN A N 1
ATOM 1466 C CA . ASN A 1 186 ? 20.637 11.281 -29.269 1.00 92.25 186 ASN A CA 1
ATOM 1467 C C . ASN A 1 186 ? 19.582 10.816 -28.248 1.00 92.25 186 ASN A C 1
ATOM 1469 O O . ASN A 1 186 ? 18.733 11.575 -27.771 1.00 92.25 186 ASN A O 1
ATOM 1473 N N . VAL A 1 187 ? 19.646 9.533 -27.904 1.00 96.44 187 VAL A N 1
ATOM 1474 C CA . VAL A 1 187 ? 18.665 8.896 -27.024 1.00 96.44 187 VAL A CA 1
ATOM 1475 C C . VAL A 1 187 ? 18.791 9.450 -25.603 1.00 96.44 187 VAL A C 1
ATOM 1477 O O . VAL A 1 187 ? 19.856 9.385 -24.990 1.00 96.44 187 VAL A O 1
ATOM 1480 N N . LYS A 1 188 ? 17.686 9.962 -25.049 1.00 94.69 188 LYS A N 1
ATOM 1481 C CA . LYS A 1 188 ? 17.660 10.621 -23.730 1.00 94.69 188 LYS A CA 1
ATOM 1482 C C . LYS A 1 188 ? 17.614 9.642 -22.559 1.00 94.69 188 LYS A C 1
ATOM 1484 O O . LYS A 1 188 ? 18.118 9.954 -21.479 1.00 94.69 188 LYS A O 1
ATOM 1489 N N . ALA A 1 189 ? 17.010 8.472 -22.769 1.00 95.31 189 ALA A N 1
ATOM 1490 C CA . ALA A 1 189 ? 16.910 7.420 -21.764 1.00 95.31 189 ALA A CA 1
ATOM 1491 C C . ALA A 1 189 ? 16.821 6.019 -22.384 1.00 95.31 189 ALA A C 1
ATOM 1493 O O . ALA A 1 189 ? 16.196 5.843 -23.434 1.00 95.31 189 ALA A O 1
ATOM 1494 N N . ALA A 1 190 ? 17.391 5.025 -21.701 1.00 96.56 190 ALA A N 1
ATOM 1495 C CA . ALA A 1 190 ? 17.333 3.611 -22.063 1.00 96.56 190 ALA A CA 1
ATOM 1496 C C . ALA A 1 190 ? 16.842 2.738 -20.895 1.00 96.56 190 ALA A C 1
ATOM 1498 O O . ALA A 1 190 ? 17.379 2.811 -19.793 1.00 96.56 190 ALA A O 1
ATOM 1499 N N . VAL A 1 191 ? 15.857 1.868 -21.148 1.00 95.56 191 VAL A N 1
ATOM 1500 C CA . VAL A 1 191 ? 15.386 0.851 -20.184 1.00 95.56 191 VAL A CA 1
ATOM 1501 C C . VAL A 1 191 ? 15.629 -0.563 -20.716 1.00 95.56 191 VAL A C 1
ATOM 1503 O O . VAL A 1 191 ? 15.020 -0.980 -21.703 1.00 95.56 191 VAL A O 1
ATOM 1506 N N . MET A 1 192 ? 16.515 -1.310 -20.061 1.00 95.75 192 MET A N 1
ATOM 1507 C CA . MET A 1 192 ? 17.013 -2.605 -20.526 1.00 95.75 192 MET A CA 1
ATOM 1508 C C . MET A 1 192 ? 16.560 -3.732 -19.605 1.00 95.75 192 MET A C 1
ATOM 1510 O O . MET A 1 192 ? 16.903 -3.756 -18.428 1.00 95.75 192 MET A O 1
ATOM 1514 N N . PHE A 1 193 ? 15.824 -4.701 -20.146 1.00 91.12 193 PHE A N 1
ATOM 1515 C CA . PHE A 1 193 ? 15.406 -5.896 -19.413 1.00 91.12 193 PHE A CA 1
ATOM 1516 C C . PHE A 1 193 ? 16.316 -7.056 -19.800 1.00 91.12 193 PHE A C 1
ATOM 1518 O O . PHE A 1 193 ? 16.273 -7.489 -20.952 1.00 91.12 193 PHE A O 1
ATOM 1525 N N . TYR A 1 194 ? 17.129 -7.537 -18.855 1.00 90.38 194 TYR A N 1
ATOM 1526 C CA . TYR A 1 194 ? 18.030 -8.689 -18.991 1.00 90.38 194 TYR A CA 1
ATOM 1527 C C . TYR A 1 194 ? 18.746 -8.759 -20.360 1.00 90.38 194 TYR A C 1
ATOM 1529 O O . TYR A 1 194 ? 18.764 -9.793 -21.025 1.00 90.38 194 TYR A O 1
ATOM 1537 N N . ALA A 1 195 ? 19.321 -7.637 -20.806 1.00 94.38 195 ALA A N 1
ATOM 1538 C CA . ALA A 1 195 ? 19.963 -7.520 -22.113 1.00 94.38 195 ALA A CA 1
ATOM 1539 C C . ALA A 1 195 ? 21.287 -8.308 -22.195 1.00 94.38 195 ALA A C 1
ATOM 1541 O O . ALA A 1 195 ? 22.095 -8.214 -21.269 1.00 94.38 195 ALA A O 1
ATOM 1542 N N . PRO A 1 196 ? 21.561 -9.041 -23.292 1.00 95.19 196 PRO A N 1
ATOM 1543 C CA . PRO A 1 196 ? 22.882 -9.593 -23.522 1.00 95.19 196 PRO A CA 1
ATOM 1544 C C . PRO A 1 196 ? 23.833 -8.460 -23.906 1.00 95.19 196 PRO A C 1
ATOM 1546 O O . PRO A 1 196 ? 23.621 -7.772 -24.908 1.00 95.19 196 PRO A O 1
ATOM 1549 N N . VAL A 1 197 ? 24.865 -8.246 -23.101 1.00 96.62 197 VAL A N 1
ATOM 1550 C CA . VAL A 1 197 ? 25.827 -7.143 -23.284 1.00 96.62 197 VAL A CA 1
ATOM 1551 C C . VAL A 1 197 ? 27.215 -7.641 -23.667 1.00 96.62 197 VAL A C 1
ATOM 1553 O O . VAL A 1 197 ? 27.996 -6.873 -24.223 1.00 96.62 197 VAL A O 1
ATOM 1556 N N . ASP A 1 198 ? 27.487 -8.933 -23.464 1.00 95.88 198 ASP A N 1
ATOM 1557 C CA . ASP A 1 198 ? 28.688 -9.601 -23.950 1.00 95.88 198 ASP A CA 1
ATOM 1558 C C . ASP A 1 198 ? 28.308 -10.833 -24.788 1.00 95.88 198 ASP A C 1
ATOM 1560 O O . ASP A 1 198 ? 27.701 -11.797 -24.323 1.00 95.88 198 ASP A O 1
ATOM 1564 N N . LEU A 1 199 ? 28.632 -10.791 -26.077 1.00 95.50 199 LEU A N 1
ATOM 1565 C CA . LEU A 1 199 ? 28.400 -11.898 -27.017 1.00 95.50 199 LEU A CA 1
ATOM 1566 C C . LEU A 1 199 ? 29.727 -12.500 -27.509 1.00 95.50 199 LEU A C 1
ATOM 1568 O O . LEU A 1 199 ? 29.729 -13.273 -28.469 1.00 95.50 199 LEU A O 1
ATOM 1572 N N . ARG A 1 200 ? 30.855 -12.137 -26.873 1.00 94.19 200 ARG A N 1
ATOM 1573 C CA . ARG A 1 200 ? 32.181 -12.718 -27.148 1.00 94.19 200 ARG A CA 1
ATOM 1574 C C . ARG A 1 200 ? 32.297 -14.131 -26.583 1.00 94.19 200 ARG A C 1
ATOM 1576 O O . ARG A 1 200 ? 33.100 -14.919 -27.069 1.00 94.19 200 ARG A O 1
ATOM 1583 N N . LEU A 1 201 ? 31.484 -14.441 -25.577 1.00 91.69 201 LEU A N 1
ATOM 1584 C CA . LEU A 1 201 ? 31.318 -15.781 -25.033 1.00 91.69 201 LEU A CA 1
ATOM 1585 C C . LEU A 1 201 ? 30.053 -16.417 -25.598 1.00 91.69 201 LEU A C 1
ATOM 1587 O O . LEU A 1 201 ? 28.985 -15.793 -25.632 1.00 91.69 201 LEU A O 1
ATOM 1591 N N . SER A 1 202 ? 30.167 -17.680 -25.994 1.00 90.25 202 SER A N 1
ATOM 1592 C CA . SER A 1 202 ? 29.013 -18.484 -26.384 1.00 90.25 202 SER A CA 1
ATOM 1593 C C . SER A 1 202 ? 28.116 -18.732 -25.164 1.00 90.25 202 SER A C 1
ATOM 1595 O O . SER A 1 202 ? 28.615 -18.782 -24.038 1.00 90.25 202 SER A O 1
ATOM 1597 N N . PRO A 1 203 ? 26.801 -18.960 -25.333 1.00 88.19 203 PRO A N 1
ATOM 1598 C CA . PRO A 1 203 ? 25.886 -19.157 -24.204 1.00 88.19 203 PRO A CA 1
ATOM 1599 C C . PRO A 1 203 ? 26.303 -20.251 -23.202 1.00 88.19 203 PRO A C 1
ATOM 1601 O O . PRO A 1 203 ? 26.022 -20.122 -22.015 1.00 88.19 203 PRO A O 1
ATOM 1604 N N . TRP A 1 204 ? 26.979 -21.313 -23.655 1.00 87.75 204 TRP A N 1
ATOM 1605 C CA . TRP A 1 204 ? 27.464 -22.409 -22.799 1.00 87.75 204 TRP A CA 1
ATOM 1606 C C . TRP A 1 204 ? 28.775 -22.104 -22.060 1.00 87.75 204 TRP A C 1
ATOM 1608 O O . TRP A 1 204 ? 29.107 -22.820 -21.120 1.00 87.75 204 TRP A O 1
ATOM 1618 N N . GLU A 1 205 ? 29.501 -21.059 -22.460 1.00 88.94 205 GLU A N 1
ATOM 1619 C CA . GLU A 1 205 ? 30.743 -20.604 -21.817 1.00 88.94 205 GLU A CA 1
ATOM 1620 C C . GLU A 1 205 ? 30.466 -19.568 -20.716 1.00 88.94 205 GLU A C 1
ATOM 1622 O O . GLU A 1 205 ? 31.350 -19.238 -19.928 1.00 88.94 205 GLU A O 1
ATOM 1627 N N . LYS A 1 206 ? 29.232 -19.047 -20.645 1.00 90.00 206 LYS A N 1
ATOM 1628 C CA . LYS A 1 206 ? 28.834 -18.043 -19.655 1.00 90.00 206 LYS A CA 1
ATOM 1629 C C . LYS A 1 206 ? 28.731 -18.642 -18.254 1.00 90.00 206 LYS A C 1
ATOM 1631 O O . LYS A 1 206 ? 28.238 -19.755 -18.059 1.00 90.00 206 LYS A O 1
ATOM 1636 N N . LEU A 1 207 ? 29.148 -17.853 -17.263 1.00 85.81 207 LEU A N 1
ATOM 1637 C CA . LEU A 1 207 ? 29.060 -18.221 -15.853 1.00 85.81 207 LEU A CA 1
ATOM 1638 C C . LEU A 1 207 ? 27.599 -18.403 -15.431 1.00 85.81 207 LEU A C 1
ATOM 1640 O O . LEU A 1 207 ? 26.764 -17.515 -15.603 1.00 85.81 207 LEU A O 1
ATOM 1644 N N . LYS A 1 208 ? 27.307 -19.558 -14.834 1.00 85.50 208 LYS A N 1
ATOM 1645 C CA . LYS A 1 208 ? 25.990 -19.864 -14.274 1.00 85.50 208 LYS A CA 1
ATOM 1646 C C . LYS A 1 208 ? 25.932 -19.386 -12.817 1.00 85.50 208 LYS A C 1
ATOM 1648 O O . LYS A 1 208 ? 26.823 -19.736 -12.044 1.00 85.50 208 LYS A O 1
ATOM 1653 N N . PRO A 1 209 ? 24.918 -18.600 -12.414 1.00 82.00 209 PRO A N 1
ATOM 1654 C CA . PRO A 1 209 ? 24.769 -18.163 -11.026 1.00 82.00 209 PRO A CA 1
ATOM 1655 C C . PRO A 1 209 ? 24.447 -19.334 -10.085 1.00 82.00 209 PRO A C 1
ATOM 1657 O O . PRO A 1 209 ? 23.957 -20.373 -10.515 1.00 82.00 209 PRO A O 1
ATOM 1660 N N . ALA A 1 210 ? 24.656 -19.150 -8.777 1.00 74.06 210 ALA A N 1
ATOM 1661 C CA . ALA A 1 210 ? 24.525 -20.217 -7.773 1.00 74.06 210 ALA A CA 1
ATOM 1662 C C . ALA A 1 210 ? 23.139 -20.900 -7.724 1.00 74.06 210 ALA A C 1
ATOM 1664 O O . ALA A 1 210 ? 23.048 -22.071 -7.378 1.00 74.06 210 ALA A O 1
ATOM 1665 N N . LYS A 1 211 ? 22.062 -20.183 -8.077 1.00 76.38 211 LYS A N 1
ATOM 1666 C CA . LYS A 1 211 ? 20.684 -20.712 -8.139 1.00 76.38 211 LYS A CA 1
ATOM 1667 C C . LYS A 1 211 ? 20.291 -21.249 -9.531 1.00 76.38 211 LYS A C 1
ATOM 1669 O O . LYS A 1 211 ? 19.116 -21.531 -9.758 1.00 76.38 211 LYS A O 1
ATOM 1674 N N . TYR A 1 212 ? 21.217 -21.330 -10.491 1.00 75.88 212 TYR A N 1
ATOM 1675 C CA . TYR A 1 212 ? 20.904 -21.792 -11.846 1.00 75.88 212 TYR A CA 1
ATOM 1676 C C . TYR A 1 212 ? 20.556 -23.294 -11.842 1.00 75.88 212 TYR A C 1
ATOM 1678 O O . TYR A 1 212 ? 21.278 -24.067 -11.213 1.00 75.88 212 TYR A O 1
ATOM 1686 N N . PRO A 1 213 ? 19.487 -23.739 -12.533 1.00 75.44 213 PRO A N 1
ATOM 1687 C CA . PRO A 1 213 ? 19.088 -25.146 -12.533 1.00 75.44 213 PRO A CA 1
ATOM 1688 C C . PRO A 1 213 ? 20.198 -26.084 -13.030 1.00 75.44 213 PRO A C 1
ATOM 1690 O O . PRO A 1 213 ? 20.809 -25.832 -14.070 1.00 75.44 213 PRO A O 1
ATOM 1693 N N . GLU A 1 214 ? 20.410 -27.208 -12.336 1.00 72.06 214 GLU A N 1
ATOM 1694 C CA . GLU A 1 214 ? 21.390 -28.234 -12.743 1.00 72.06 214 GLU A CA 1
ATOM 1695 C C . GLU A 1 214 ? 21.043 -28.872 -14.097 1.00 72.06 214 GLU A C 1
ATOM 1697 O O . GLU A 1 214 ? 21.927 -29.206 -14.887 1.00 72.06 214 GLU A O 1
ATOM 1702 N N . LYS A 1 215 ? 19.743 -29.016 -14.388 1.00 73.12 215 LYS A N 1
ATOM 1703 C CA . LYS A 1 215 ? 19.227 -29.499 -15.672 1.00 73.12 215 LYS A CA 1
ATOM 1704 C C . LYS A 1 215 ? 18.489 -28.373 -16.381 1.00 73.12 215 LYS A C 1
ATOM 1706 O O . LYS A 1 215 ? 17.449 -27.921 -15.909 1.00 73.12 215 LYS A O 1
ATOM 1711 N N . ASP A 1 216 ? 19.007 -27.971 -17.537 1.00 70.31 216 ASP A N 1
ATOM 1712 C CA . ASP A 1 216 ? 18.347 -27.020 -18.427 1.00 70.31 216 ASP A CA 1
ATOM 1713 C C . ASP A 1 216 ? 17.599 -27.788 -19.535 1.00 70.31 216 ASP A C 1
ATOM 1715 O O . ASP A 1 216 ? 18.236 -28.321 -20.451 1.00 70.31 216 ASP A O 1
ATOM 1719 N N . PRO A 1 217 ? 16.255 -27.875 -19.483 1.00 64.19 217 PRO A N 1
ATOM 1720 C CA . PRO A 1 217 ? 15.470 -28.576 -20.498 1.00 64.19 217 PRO A CA 1
ATOM 1721 C C . PRO A 1 217 ? 15.548 -27.910 -21.882 1.00 64.19 217 PRO A C 1
ATOM 1723 O O . PRO A 1 217 ? 15.164 -28.524 -22.877 1.00 64.19 217 PRO A O 1
ATOM 1726 N N . LEU A 1 218 ? 16.059 -26.676 -21.968 1.00 66.94 218 LEU A N 1
ATOM 1727 C CA . LEU A 1 218 ? 16.272 -25.928 -23.206 1.00 66.94 218 LEU A CA 1
ATOM 1728 C C . LEU A 1 218 ? 17.743 -25.906 -23.645 1.00 66.94 218 LEU A C 1
ATOM 1730 O O . LEU A 1 218 ? 18.065 -25.241 -24.630 1.00 66.94 218 LEU A O 1
ATOM 1734 N N . ALA A 1 219 ? 18.629 -26.683 -23.008 1.00 75.94 219 ALA A N 1
ATOM 1735 C CA . ALA A 1 219 ? 20.049 -26.749 -23.369 1.00 75.94 219 ALA A CA 1
ATOM 1736 C C . ALA A 1 219 ? 20.279 -27.059 -24.860 1.00 75.94 219 ALA A C 1
ATOM 1738 O O . ALA A 1 219 ? 21.212 -26.546 -25.478 1.00 75.94 219 ALA A O 1
ATOM 1739 N N . PHE A 1 220 ? 19.396 -27.854 -25.477 1.00 79.00 220 PHE A N 1
ATOM 1740 C CA . PHE A 1 220 ? 19.485 -28.180 -26.901 1.00 79.00 220 PHE A CA 1
ATOM 1741 C C . PHE A 1 220 ? 19.246 -26.971 -27.825 1.00 79.00 220 PHE A C 1
ATOM 1743 O O . PHE A 1 220 ? 19.686 -27.009 -28.973 1.00 79.00 220 PHE A O 1
ATOM 1750 N N . VAL A 1 221 ? 18.589 -25.908 -27.345 1.00 78.12 221 VAL A N 1
ATOM 1751 C CA . VAL A 1 221 ? 18.294 -24.667 -28.085 1.00 78.12 221 VAL A CA 1
ATOM 1752 C C . VAL A 1 221 ? 19.447 -23.660 -27.990 1.00 78.12 221 VAL A C 1
ATOM 1754 O O . VAL A 1 221 ? 19.557 -22.796 -28.854 1.00 78.12 221 VAL A O 1
ATOM 1757 N N . LEU A 1 222 ? 20.352 -23.779 -27.009 1.00 82.81 222 LEU A N 1
ATOM 1758 C CA . LEU A 1 222 ? 21.462 -22.831 -26.808 1.00 82.81 222 LEU A CA 1
ATOM 1759 C C . LEU A 1 222 ? 22.322 -22.583 -28.067 1.00 82.81 222 LEU A C 1
ATOM 1761 O O . LEU A 1 222 ? 22.622 -21.421 -28.333 1.00 82.81 222 LEU A O 1
ATOM 1765 N N . PRO A 1 223 ? 22.648 -23.587 -28.910 1.00 87.62 223 PRO A N 1
ATOM 1766 C CA . PRO A 1 223 ? 23.336 -23.340 -30.181 1.00 87.62 223 PRO A CA 1
ATOM 1767 C C . PRO A 1 223 ? 22.562 -22.452 -31.165 1.00 87.62 223 PRO A C 1
ATOM 1769 O O . PRO A 1 223 ? 23.176 -21.749 -31.960 1.00 87.62 223 PRO A O 1
ATOM 1772 N N . LEU A 1 224 ? 21.224 -22.450 -31.122 1.00 88.44 224 LEU A N 1
ATOM 1773 C CA . LEU A 1 224 ? 20.427 -21.516 -31.925 1.00 88.44 224 LEU A CA 1
ATOM 1774 C C . LEU A 1 224 ? 20.529 -20.087 -31.392 1.00 88.44 224 LEU A C 1
ATOM 1776 O O . LEU A 1 224 ? 20.589 -19.156 -32.188 1.00 88.44 224 LEU A O 1
ATOM 1780 N N . MET A 1 225 ? 20.573 -19.909 -30.069 1.00 86.12 225 MET A N 1
ATOM 1781 C CA . MET A 1 225 ? 20.729 -18.583 -29.450 1.00 86.12 225 MET A CA 1
ATOM 1782 C C . MET A 1 225 ? 22.050 -17.920 -29.844 1.00 86.12 225 MET A C 1
ATOM 1784 O O . MET A 1 225 ? 22.163 -16.697 -29.819 1.00 86.12 225 MET A O 1
ATOM 1788 N N . ASP A 1 226 ? 23.028 -18.726 -30.253 1.00 91.81 226 ASP A N 1
ATOM 1789 C CA . ASP A 1 226 ? 24.310 -18.251 -30.742 1.00 91.81 226 ASP A CA 1
ATOM 1790 C C . ASP A 1 226 ? 24.357 -17.996 -32.256 1.00 91.81 226 ASP A C 1
ATOM 1792 O O . ASP A 1 226 ? 25.299 -17.400 -32.767 1.00 91.81 226 ASP A O 1
ATOM 1796 N N . ALA A 1 227 ? 23.332 -18.393 -33.011 1.00 92.25 227 ALA A N 1
ATOM 1797 C CA . ALA A 1 227 ? 23.387 -18.378 -34.471 1.00 92.25 227 ALA A CA 1
ATOM 1798 C C . ALA A 1 227 ? 23.416 -16.970 -35.095 1.00 92.25 227 ALA A C 1
ATOM 1800 O O . ALA A 1 227 ? 23.692 -16.836 -36.284 1.00 92.25 227 ALA A O 1
ATOM 1801 N N . TYR A 1 228 ? 23.121 -15.920 -34.321 1.00 95.19 228 TYR A N 1
ATOM 1802 C CA . TYR A 1 228 ? 23.243 -14.534 -34.778 1.00 95.19 228 TYR A CA 1
ATOM 1803 C C . TYR A 1 228 ? 24.678 -14.004 -34.682 1.00 95.19 228 TYR A C 1
ATOM 1805 O O . TYR A 1 228 ? 25.175 -13.413 -35.641 1.00 95.19 228 TYR A O 1
ATOM 1813 N N . ALA A 1 229 ? 25.318 -14.205 -33.524 1.00 95.06 229 ALA A N 1
ATOM 1814 C CA . ALA A 1 229 ? 26.648 -13.683 -33.229 1.00 95.06 229 ALA A CA 1
ATOM 1815 C C . ALA A 1 229 ? 27.750 -14.666 -33.638 1.00 95.06 229 ALA A C 1
ATOM 1817 O O . ALA A 1 229 ? 28.724 -14.243 -34.240 1.00 95.06 229 ALA A O 1
ATOM 1818 N N . GLY A 1 230 ? 27.583 -15.963 -33.368 1.00 93.75 230 GLY A N 1
ATOM 1819 C CA . GLY A 1 230 ? 28.593 -17.009 -33.540 1.00 93.75 230 GLY A CA 1
ATOM 1820 C C . GLY A 1 230 ? 29.359 -16.965 -34.868 1.00 93.75 230 GLY A C 1
ATOM 1821 O O . GLY A 1 230 ? 30.584 -16.873 -34.821 1.00 93.75 230 GLY A O 1
ATOM 1822 N N . PRO A 1 231 ? 28.690 -16.952 -36.042 1.00 92.69 231 PRO A N 1
ATOM 1823 C CA . PRO A 1 231 ? 29.380 -16.936 -37.339 1.00 92.69 231 PRO A CA 1
ATOM 1824 C C . PRO A 1 231 ? 30.256 -15.699 -37.582 1.00 92.69 231 PRO A C 1
ATOM 1826 O O . PRO A 1 231 ? 31.224 -15.762 -38.329 1.00 92.69 231 PRO A O 1
ATOM 1829 N N . GLU A 1 232 ? 29.919 -14.576 -36.950 1.00 95.06 232 GLU A N 1
ATOM 1830 C CA . GLU A 1 232 ? 30.544 -13.269 -37.176 1.00 95.06 232 GLU A CA 1
ATOM 1831 C C . GLU A 1 232 ? 31.367 -12.807 -35.959 1.00 95.06 232 GLU A C 1
ATOM 1833 O O . GLU A 1 232 ? 32.036 -11.775 -36.008 1.00 95.06 232 GLU A O 1
ATOM 1838 N N . ARG A 1 233 ? 31.340 -13.570 -34.858 1.00 94.19 233 ARG A N 1
ATOM 1839 C CA . ARG A 1 233 ? 31.868 -13.168 -33.551 1.00 94.19 233 ARG A CA 1
ATOM 1840 C C . ARG A 1 233 ? 33.352 -12.853 -33.604 1.00 94.19 233 ARG A C 1
ATOM 1842 O O . ARG A 1 233 ? 33.761 -11.853 -33.039 1.00 94.19 233 ARG A O 1
ATOM 1849 N N . GLU A 1 234 ? 34.150 -13.687 -34.267 1.00 93.88 234 GLU A N 1
ATOM 1850 C CA . GLU A 1 234 ? 35.600 -13.474 -34.349 1.00 93.88 234 GLU A CA 1
ATOM 1851 C C . GLU A 1 234 ? 35.922 -12.182 -35.106 1.00 93.88 234 GLU A C 1
ATOM 1853 O O . GLU A 1 234 ? 36.701 -11.354 -34.646 1.00 93.88 234 GLU A O 1
ATOM 1858 N N . LYS A 1 235 ? 35.241 -11.966 -36.235 1.00 96.31 235 LYS A N 1
ATOM 1859 C CA . LYS A 1 235 ? 35.415 -10.785 -37.084 1.00 96.31 235 LYS A CA 1
ATOM 1860 C C . LYS A 1 235 ? 34.993 -9.487 -36.390 1.00 96.31 235 LYS A C 1
ATOM 1862 O O . LYS A 1 235 ? 35.568 -8.438 -36.664 1.00 96.31 235 LYS A O 1
ATOM 1867 N N . TYR A 1 236 ? 33.986 -9.547 -35.521 1.00 96.06 236 TYR A N 1
ATOM 1868 C CA . TYR A 1 236 ? 33.434 -8.389 -34.814 1.00 96.06 236 TYR A CA 1
ATOM 1869 C C . TYR A 1 236 ? 33.656 -8.449 -33.297 1.00 96.06 236 TYR A C 1
ATOM 1871 O O . TYR A 1 236 ? 32.897 -7.826 -32.553 1.00 96.06 236 TYR A O 1
ATOM 1879 N N . ARG A 1 237 ? 34.704 -9.151 -32.840 1.00 94.38 237 ARG A N 1
ATOM 1880 C CA . ARG A 1 237 ? 35.003 -9.366 -31.411 1.00 94.38 237 ARG A CA 1
ATOM 1881 C C . ARG A 1 237 ? 35.123 -8.061 -30.623 1.00 94.38 237 ARG A C 1
ATOM 1883 O O . ARG A 1 237 ? 34.714 -8.017 -29.465 1.00 94.38 237 ARG A O 1
ATOM 1890 N N . ASP A 1 238 ? 35.639 -7.015 -31.260 1.00 95.38 238 ASP A N 1
ATOM 1891 C CA . ASP A 1 238 ? 35.854 -5.702 -30.643 1.00 95.38 238 ASP A CA 1
ATOM 1892 C C . ASP A 1 238 ? 34.768 -4.682 -31.023 1.00 95.38 238 ASP A C 1
ATOM 1894 O O . ASP A 1 238 ? 34.920 -3.483 -30.806 1.00 95.38 238 ASP A O 1
ATOM 1898 N N . SER A 1 239 ? 33.653 -5.128 -31.615 1.00 96.81 239 SER A N 1
ATOM 1899 C CA . SER A 1 239 ? 32.563 -4.234 -32.006 1.00 96.81 239 SER A CA 1
ATOM 1900 C C . SER A 1 239 ? 31.685 -3.868 -30.799 1.00 96.81 239 SER A C 1
ATOM 1902 O O . SER A 1 239 ? 30.960 -4.737 -30.306 1.00 96.81 239 SER A O 1
ATOM 1904 N N . PRO A 1 240 ? 31.635 -2.591 -30.366 1.00 96.62 240 PRO A N 1
ATOM 1905 C CA . PRO A 1 240 ? 30.801 -2.171 -29.234 1.00 96.62 240 PRO A CA 1
ATOM 1906 C C . PRO A 1 240 ? 29.295 -2.228 -29.539 1.00 96.62 240 PRO A C 1
ATOM 1908 O O . PRO A 1 240 ? 28.468 -2.275 -28.629 1.00 96.62 240 PRO A O 1
ATOM 1911 N N . ILE A 1 241 ? 28.918 -2.293 -30.820 1.00 95.56 241 ILE A N 1
ATOM 1912 C CA . ILE A 1 241 ? 27.524 -2.484 -31.240 1.00 95.56 241 ILE A CA 1
ATOM 1913 C C . ILE A 1 241 ? 27.086 -3.935 -31.000 1.00 95.56 241 ILE A C 1
ATOM 1915 O O . ILE A 1 241 ? 25.988 -4.157 -30.504 1.00 95.56 241 ILE A O 1
ATOM 1919 N N . LEU A 1 242 ? 27.931 -4.925 -31.318 1.00 96.25 242 LEU A N 1
ATOM 1920 C CA . LEU A 1 242 ? 27.633 -6.335 -31.028 1.00 96.25 242 LEU A CA 1
ATOM 1921 C C . LEU A 1 242 ? 27.792 -6.648 -29.533 1.00 96.25 242 LEU A C 1
ATOM 1923 O O . LEU A 1 242 ? 27.017 -7.423 -28.964 1.00 96.25 242 LEU A O 1
ATOM 1927 N N . HIS A 1 243 ? 28.789 -6.030 -28.901 1.00 97.31 243 HIS A N 1
ATOM 1928 C CA . HIS A 1 243 ? 29.160 -6.228 -27.507 1.00 97.31 243 HIS A CA 1
ATOM 1929 C C . HIS A 1 243 ? 29.071 -4.896 -26.747 1.00 97.31 243 HIS A C 1
ATOM 1931 O O . HIS A 1 243 ? 30.102 -4.258 -26.535 1.00 97.31 243 HIS A O 1
ATOM 1937 N N . PRO A 1 244 ? 27.869 -4.460 -26.310 1.00 97.31 244 PRO A N 1
ATOM 1938 C CA . PRO A 1 244 ? 27.695 -3.212 -25.564 1.00 97.31 244 PRO A CA 1
ATOM 1939 C C . PRO A 1 244 ? 28.611 -3.060 -24.351 1.00 97.31 244 PRO A C 1
ATOM 1941 O O . PRO A 1 244 ? 28.954 -1.939 -23.992 1.00 97.31 244 PRO A O 1
ATOM 1944 N N . ILE A 1 245 ? 29.073 -4.169 -23.764 1.00 97.06 245 ILE A N 1
ATOM 1945 C CA . ILE A 1 245 ? 30.087 -4.160 -22.709 1.00 97.06 245 ILE A CA 1
ATOM 1946 C C . ILE A 1 245 ? 31.403 -3.486 -23.124 1.00 97.06 245 ILE A C 1
ATOM 1948 O O . ILE A 1 245 ? 32.205 -3.182 -22.260 1.00 97.06 245 ILE A O 1
ATOM 1952 N N . LEU A 1 246 ? 31.661 -3.247 -24.409 1.00 97.44 246 LEU A N 1
ATOM 1953 C CA . LEU A 1 246 ? 32.842 -2.539 -24.915 1.00 97.44 246 LEU A CA 1
ATOM 1954 C C . LEU A 1 246 ? 32.562 -1.072 -25.267 1.00 97.44 246 LEU A C 1
ATOM 1956 O O . LEU A 1 246 ? 33.488 -0.354 -25.628 1.00 97.44 246 LEU A O 1
ATOM 1960 N N . ALA A 1 247 ? 31.305 -0.628 -25.199 1.00 96.12 247 ALA A N 1
ATOM 1961 C CA . ALA A 1 247 ? 30.933 0.728 -25.576 1.00 96.12 247 ALA A CA 1
ATOM 1962 C C . ALA A 1 247 ? 31.517 1.753 -24.599 1.00 96.12 247 ALA A C 1
ATOM 1964 O O . ALA A 1 247 ? 31.515 1.530 -23.387 1.00 96.12 247 ALA A O 1
ATOM 1965 N N . ASP A 1 248 ? 31.969 2.880 -25.141 1.00 94.12 248 ASP A N 1
ATOM 1966 C CA . ASP A 1 248 ? 32.284 4.072 -24.361 1.00 94.12 248 ASP A CA 1
ATOM 1967 C C . ASP A 1 248 ? 30.984 4.647 -23.781 1.00 94.12 248 ASP A C 1
ATOM 1969 O O . ASP A 1 248 ? 29.970 4.716 -24.486 1.00 94.12 248 ASP A O 1
ATOM 1973 N N . ILE A 1 249 ? 30.999 5.068 -22.517 1.00 94.31 249 ILE A N 1
ATOM 1974 C CA . ILE A 1 249 ? 29.842 5.672 -21.855 1.00 94.31 249 ILE A CA 1
ATOM 1975 C C . ILE A 1 249 ? 29.328 6.908 -22.606 1.00 94.31 249 ILE A C 1
ATOM 1977 O O . ILE A 1 249 ? 28.119 7.130 -22.640 1.00 94.31 249 ILE A O 1
ATOM 1981 N N . GLU A 1 250 ? 30.204 7.648 -23.293 1.00 90.69 250 GLU A N 1
ATOM 1982 C CA . GLU A 1 250 ? 29.818 8.804 -24.118 1.00 90.69 250 GLU A CA 1
ATOM 1983 C C . GLU A 1 250 ? 29.011 8.425 -25.368 1.00 90.69 250 GLU A C 1
ATOM 1985 O O . GLU A 1 250 ? 28.285 9.248 -25.927 1.00 90.69 250 GLU A O 1
ATOM 1990 N N . SER A 1 251 ? 29.103 7.166 -25.802 1.00 93.88 251 SER A N 1
ATOM 1991 C CA . SER A 1 251 ? 28.283 6.620 -26.888 1.00 93.88 251 SER A CA 1
ATOM 1992 C C . SER A 1 251 ? 26.929 6.081 -26.410 1.00 93.88 251 SER A C 1
ATOM 1994 O O . SER A 1 251 ? 26.135 5.596 -27.216 1.00 93.88 251 SER A O 1
ATOM 1996 N N . LEU A 1 252 ? 26.642 6.149 -25.107 1.00 95.75 252 LEU A N 1
ATOM 1997 C CA . LEU A 1 252 ? 25.430 5.616 -24.491 1.00 95.75 252 LEU A CA 1
ATOM 1998 C C . LEU A 1 252 ? 24.533 6.735 -23.928 1.00 95.75 252 LEU A C 1
ATOM 2000 O O . LEU A 1 252 ? 24.981 7.862 -23.712 1.00 95.75 252 LEU A O 1
ATOM 2004 N N . PRO A 1 253 ? 23.238 6.459 -23.680 1.00 94.62 253 PRO A N 1
ATOM 2005 C CA . PRO A 1 253 ? 22.332 7.439 -23.087 1.00 94.62 253 PRO A CA 1
ATOM 2006 C C . PRO A 1 253 ? 22.776 7.842 -21.681 1.00 94.62 253 PRO A C 1
ATOM 2008 O O . PRO A 1 253 ? 23.206 7.000 -20.90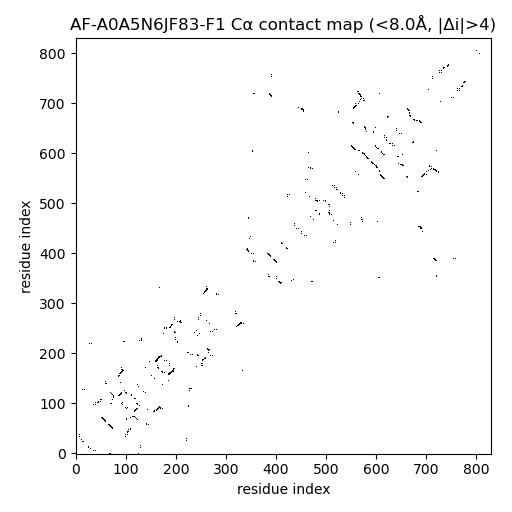0 1.00 94.62 253 PRO A O 1
ATOM 2011 N N . ARG A 1 254 ? 22.567 9.108 -21.304 1.00 91.94 254 ARG A N 1
ATOM 2012 C CA . ARG A 1 254 ? 22.909 9.576 -19.949 1.00 91.94 254 ARG A CA 1
ATOM 2013 C C . ARG A 1 254 ? 22.050 8.947 -18.850 1.00 91.94 254 ARG A C 1
ATOM 2015 O O . ARG A 1 254 ? 22.535 8.775 -17.740 1.00 91.94 254 ARG A O 1
ATOM 2022 N N . ASN A 1 255 ? 20.800 8.589 -19.152 1.00 95.31 255 ASN A N 1
ATOM 2023 C CA . ASN A 1 255 ? 19.887 7.936 -18.211 1.00 95.31 255 ASN A CA 1
ATOM 2024 C C . ASN A 1 255 ? 19.677 6.474 -18.613 1.00 95.31 255 ASN A C 1
ATOM 2026 O O . ASN A 1 255 ? 19.071 6.202 -19.655 1.00 95.31 255 ASN A O 1
ATOM 2030 N N . MET A 1 256 ? 20.144 5.529 -17.799 1.00 96.50 256 MET A N 1
ATOM 2031 C CA . MET A 1 256 ? 20.020 4.098 -18.087 1.00 96.50 256 MET A CA 1
ATOM 2032 C C . MET A 1 256 ? 19.501 3.325 -16.880 1.00 96.50 256 MET A C 1
ATOM 2034 O O . MET A 1 256 ? 20.055 3.418 -15.788 1.00 96.50 256 MET A O 1
ATOM 2038 N N . LEU A 1 257 ? 18.466 2.514 -17.105 1.00 94.31 257 LEU A N 1
ATOM 2039 C CA . LEU A 1 257 ? 17.916 1.584 -16.123 1.00 94.31 257 LEU A CA 1
ATOM 2040 C C . LEU A 1 257 ? 18.070 0.146 -16.623 1.00 94.31 257 LEU A C 1
ATOM 2042 O O . LEU A 1 257 ? 17.521 -0.217 -17.666 1.00 94.31 257 LEU A O 1
ATOM 2046 N N . PHE A 1 258 ? 18.760 -0.682 -15.845 1.00 91.62 258 PHE A N 1
ATOM 2047 C CA . PHE A 1 258 ? 18.950 -2.106 -16.098 1.00 91.62 258 PHE A CA 1
ATOM 2048 C C . PHE A 1 258 ? 18.117 -2.941 -15.121 1.00 91.62 258 PHE A C 1
ATOM 2050 O O . PHE A 1 258 ? 18.201 -2.779 -13.905 1.00 91.62 258 PHE A O 1
ATOM 2057 N N . LEU A 1 259 ? 17.312 -3.854 -15.657 1.00 88.88 259 LEU A N 1
ATOM 2058 C CA . LEU A 1 259 ? 16.466 -4.781 -14.909 1.00 88.88 259 LEU A CA 1
ATOM 2059 C C . LEU A 1 259 ? 17.019 -6.195 -15.107 1.00 88.88 259 LEU A C 1
ATOM 2061 O O . LEU A 1 259 ? 16.798 -6.814 -16.151 1.00 88.88 259 LEU A O 1
ATOM 2065 N N . CYS A 1 260 ? 17.755 -6.692 -14.115 1.00 84.75 260 CYS A N 1
ATOM 2066 C CA . CYS A 1 260 ? 18.586 -7.891 -14.215 1.00 84.75 260 CYS A CA 1
ATOM 2067 C C . CYS A 1 260 ? 17.990 -9.053 -13.403 1.00 84.75 260 CYS A C 1
ATOM 2069 O O . CYS A 1 260 ? 17.718 -8.926 -12.207 1.00 84.75 260 CYS A O 1
ATOM 2071 N N . ALA A 1 261 ? 17.810 -10.214 -14.029 1.00 82.38 261 ALA A N 1
ATOM 2072 C CA . ALA A 1 261 ? 17.374 -11.432 -13.345 1.00 82.38 261 ALA A CA 1
ATOM 2073 C C . ALA A 1 261 ? 18.583 -12.141 -12.702 1.00 82.38 261 ALA A C 1
ATOM 2075 O O . ALA A 1 261 ? 19.593 -12.340 -13.374 1.00 82.38 261 ALA A O 1
ATOM 2076 N N . LYS A 1 262 ? 18.511 -12.534 -11.417 1.00 82.62 262 LYS A N 1
ATOM 2077 C CA . LYS A 1 262 ? 19.637 -13.225 -10.750 1.00 82.62 262 LYS A CA 1
ATOM 2078 C C . LYS A 1 262 ? 19.734 -14.721 -11.070 1.00 82.62 262 LYS A C 1
ATOM 2080 O O . LYS A 1 262 ? 20.772 -15.325 -10.807 1.00 82.62 262 LYS A O 1
ATOM 2085 N N . VAL A 1 263 ? 18.700 -15.328 -11.655 1.00 81.81 263 VAL A N 1
ATOM 2086 C CA . VAL A 1 263 ? 18.738 -16.715 -12.155 1.00 81.81 263 VAL A CA 1
ATOM 2087 C C . VAL A 1 263 ? 18.837 -16.698 -13.685 1.00 81.81 263 VAL A C 1
ATOM 2089 O O . VAL A 1 263 ? 17.934 -17.119 -14.406 1.00 81.81 263 VAL A O 1
ATOM 2092 N N . ASP A 1 264 ? 19.940 -16.140 -14.188 1.00 86.12 264 ASP A N 1
ATOM 2093 C CA . ASP A 1 264 ? 20.184 -15.902 -15.614 1.00 86.12 264 ASP A CA 1
ATOM 2094 C C . ASP A 1 264 ? 21.682 -16.032 -15.950 1.00 86.12 264 ASP A C 1
ATOM 2096 O O . ASP A 1 264 ? 22.530 -15.544 -15.201 1.00 86.12 264 ASP A O 1
ATOM 2100 N N . ILE A 1 265 ? 22.015 -16.645 -17.093 1.00 87.88 265 ILE A N 1
ATOM 2101 C CA . ILE A 1 265 ? 23.393 -16.709 -17.617 1.00 87.88 265 ILE A CA 1
ATOM 2102 C C . ILE A 1 265 ? 23.939 -15.330 -18.019 1.00 87.88 265 ILE A C 1
ATOM 2104 O O . ILE A 1 265 ? 25.148 -15.159 -18.153 1.00 87.88 265 ILE A O 1
ATOM 2108 N N . LEU A 1 266 ? 23.062 -14.341 -18.215 1.00 91.69 266 LEU A N 1
ATOM 2109 C CA . LEU A 1 266 ? 23.439 -12.960 -18.533 1.00 91.69 266 LEU A CA 1
ATOM 2110 C C . LEU A 1 266 ? 23.715 -12.106 -17.282 1.00 91.69 266 LEU A C 1
ATOM 2112 O O . LEU A 1 266 ? 24.120 -10.951 -17.406 1.00 91.69 266 LEU A O 1
ATOM 2116 N N . LEU A 1 267 ? 23.513 -12.646 -16.071 1.00 90.56 267 LEU A N 1
ATOM 2117 C CA . LEU A 1 267 ? 23.680 -11.886 -14.829 1.00 90.56 267 LEU A CA 1
ATOM 2118 C C . LEU A 1 267 ? 25.101 -11.337 -14.681 1.00 90.56 267 LEU A C 1
ATOM 2120 O O . LEU A 1 267 ? 25.279 -10.180 -14.299 1.00 90.56 267 LEU A O 1
ATOM 2124 N N . HIS A 1 268 ? 26.108 -12.174 -14.937 1.00 91.00 268 HIS A N 1
ATOM 2125 C CA . HIS A 1 268 ? 27.497 -11.802 -14.695 1.00 91.00 268 HIS A CA 1
ATOM 2126 C C . HIS A 1 268 ? 27.915 -10.615 -15.571 1.00 91.00 268 HIS A C 1
ATOM 2128 O O . HIS A 1 268 ? 28.345 -9.590 -15.048 1.00 91.00 268 HIS A O 1
ATOM 2134 N N . GLU A 1 269 ? 27.702 -10.709 -16.885 1.00 93.62 269 GLU A N 1
ATOM 2135 C CA . GLU A 1 269 ? 28.038 -9.636 -17.827 1.00 93.62 269 GLU A CA 1
ATOM 2136 C C . GLU A 1 269 ? 27.256 -8.344 -17.563 1.00 93.62 269 GLU A C 1
ATOM 2138 O O . GLU A 1 269 ? 27.830 -7.262 -17.650 1.00 93.62 269 GLU A O 1
ATOM 2143 N N . GLN A 1 270 ? 25.979 -8.431 -17.169 1.00 94.19 270 GLN A N 1
ATOM 2144 C CA . GLN A 1 270 ? 25.185 -7.255 -16.806 1.00 94.19 270 GLN A CA 1
ATOM 2145 C C . GLN A 1 270 ? 25.701 -6.608 -15.528 1.00 94.19 270 GLN A C 1
ATOM 2147 O O . GLN A 1 270 ? 25.777 -5.388 -15.451 1.00 94.19 270 GLN A O 1
ATOM 2152 N N . THR A 1 271 ? 26.080 -7.409 -14.532 1.00 91.25 271 THR A N 1
ATOM 2153 C CA . THR A 1 271 ? 26.642 -6.898 -13.277 1.00 91.25 271 THR A CA 1
ATOM 2154 C C . THR A 1 271 ? 27.956 -6.170 -13.539 1.00 91.25 271 THR A C 1
ATOM 2156 O O . THR A 1 271 ? 28.130 -5.044 -13.078 1.00 91.25 271 THR A O 1
ATOM 2159 N N . VAL A 1 272 ? 28.853 -6.779 -14.323 1.00 93.75 272 VAL A N 1
ATOM 2160 C CA . VAL A 1 272 ? 30.132 -6.168 -14.715 1.00 93.75 272 VAL A CA 1
ATOM 2161 C C . VAL A 1 272 ? 29.893 -4.865 -15.474 1.00 93.75 272 VAL A C 1
ATOM 2163 O O . VAL A 1 272 ? 30.464 -3.837 -15.120 1.00 93.75 272 VAL A O 1
ATOM 2166 N N . PHE A 1 273 ? 29.011 -4.884 -16.473 1.00 96.44 273 PHE A N 1
ATOM 2167 C CA . PHE A 1 273 ? 28.727 -3.713 -17.295 1.00 96.44 273 PHE A CA 1
ATOM 2168 C C . PHE A 1 273 ? 28.093 -2.570 -16.494 1.00 96.44 273 PHE A C 1
ATOM 2170 O O . PHE A 1 273 ? 28.569 -1.441 -16.563 1.00 96.44 273 PHE A O 1
ATOM 2177 N N . VAL A 1 274 ? 27.067 -2.853 -15.685 1.00 94.88 274 VAL A N 1
ATOM 2178 C CA . VAL A 1 274 ? 26.385 -1.840 -14.862 1.00 94.88 274 VAL A CA 1
ATOM 2179 C C . VAL A 1 274 ? 27.338 -1.211 -13.853 1.00 94.88 274 VAL A C 1
ATOM 2181 O O . VAL A 1 274 ? 27.315 0.006 -13.685 1.00 94.88 274 VAL A O 1
ATOM 2184 N N . ASN A 1 275 ? 28.176 -2.013 -13.190 1.00 91.75 275 ASN A N 1
ATOM 2185 C CA . ASN A 1 275 ? 29.148 -1.487 -12.233 1.00 91.75 275 ASN A CA 1
ATOM 2186 C C . ASN A 1 275 ? 30.178 -0.597 -12.932 1.00 91.75 275 ASN A C 1
ATOM 2188 O O . ASN A 1 275 ? 30.391 0.527 -12.488 1.00 91.75 275 ASN A O 1
ATOM 2192 N N . ARG A 1 276 ? 30.715 -1.036 -14.079 1.00 96.81 276 ARG A N 1
ATOM 2193 C CA . ARG A 1 276 ? 31.644 -0.220 -14.867 1.00 96.81 276 ARG A CA 1
ATOM 2194 C C . ARG A 1 276 ? 31.030 1.128 -15.254 1.00 96.81 276 ARG A C 1
ATOM 2196 O O . ARG A 1 276 ? 31.642 2.162 -15.021 1.00 96.81 276 ARG A O 1
ATOM 2203 N N . LEU A 1 277 ? 29.803 1.126 -15.784 1.00 96.06 277 LEU A N 1
ATOM 2204 C CA . LEU A 1 277 ? 29.113 2.360 -16.171 1.00 96.06 277 LEU A CA 1
ATOM 2205 C C . LEU A 1 277 ? 28.827 3.272 -14.972 1.00 96.06 277 LEU A C 1
ATOM 2207 O O . LEU A 1 277 ? 28.891 4.488 -15.114 1.00 96.06 277 LEU A O 1
ATOM 2211 N N . LYS A 1 278 ? 28.514 2.717 -13.793 1.00 93.00 278 LYS A N 1
ATOM 2212 C CA . LYS A 1 278 ? 28.343 3.505 -12.561 1.00 93.00 278 LYS A CA 1
ATOM 2213 C C . LYS A 1 278 ? 29.644 4.181 -12.137 1.00 93.00 278 LYS A C 1
ATOM 2215 O O . LYS A 1 278 ? 29.616 5.354 -11.770 1.00 93.00 278 LYS A O 1
ATOM 2220 N N . ASP A 1 279 ? 30.761 3.467 -12.215 1.00 91.06 279 ASP A N 1
ATOM 2221 C CA . ASP A 1 279 ? 32.077 3.999 -11.859 1.00 91.06 279 ASP A CA 1
ATOM 2222 C C . ASP A 1 279 ? 32.524 5.092 -12.847 1.00 91.06 279 ASP A C 1
ATOM 2224 O O . ASP A 1 279 ? 32.944 6.178 -12.432 1.00 91.06 279 ASP A O 1
ATOM 2228 N N . GLU A 1 280 ? 32.355 4.851 -14.153 1.00 93.06 280 GLU A N 1
ATOM 2229 C CA . GLU A 1 280 ? 32.604 5.825 -15.226 1.00 93.06 280 GLU A CA 1
ATOM 2230 C C . GLU A 1 280 ? 31.712 7.071 -15.071 1.00 93.06 280 GLU A C 1
ATOM 2232 O O . GLU A 1 280 ? 32.206 8.202 -15.102 1.00 93.06 280 GLU A O 1
ATOM 2237 N N . ALA A 1 281 ? 30.413 6.881 -14.811 1.00 91.88 281 ALA A N 1
ATOM 2238 C CA . ALA A 1 281 ? 29.461 7.960 -14.555 1.00 91.88 281 ALA A CA 1
ATOM 2239 C C . ALA A 1 281 ? 29.848 8.790 -13.326 1.00 91.88 281 ALA A C 1
ATOM 2241 O O . ALA A 1 281 ? 29.840 10.017 -13.390 1.00 91.88 281 ALA A O 1
ATOM 2242 N N . ALA A 1 282 ? 30.233 8.151 -12.217 1.00 89.50 282 ALA A N 1
ATOM 2243 C CA . ALA A 1 282 ? 30.672 8.852 -11.012 1.00 89.50 282 ALA A CA 1
ATOM 2244 C C . ALA A 1 282 ? 31.939 9.686 -11.265 1.00 89.50 282 ALA A C 1
ATOM 2246 O O . ALA A 1 282 ? 32.064 10.806 -10.764 1.00 89.50 282 ALA A O 1
ATOM 2247 N N . ALA A 1 283 ? 32.881 9.174 -12.064 1.00 88.25 283 ALA A N 1
ATOM 2248 C CA . ALA A 1 283 ? 34.074 9.917 -12.454 1.00 88.25 283 ALA A CA 1
ATOM 2249 C C . ALA A 1 283 ? 33.747 11.137 -13.332 1.00 88.25 283 ALA A C 1
ATOM 2251 O O . ALA A 1 283 ? 34.288 12.216 -13.085 1.00 88.25 283 ALA A O 1
ATOM 2252 N N . LEU A 1 284 ? 32.853 10.989 -14.314 1.00 88.75 284 LEU A N 1
ATOM 2253 C CA . LEU A 1 284 ? 32.434 12.082 -15.197 1.00 88.75 284 LEU A CA 1
ATOM 2254 C C . LEU A 1 284 ? 31.578 13.126 -14.470 1.00 88.75 284 LEU A C 1
ATOM 2256 O O . LEU A 1 284 ? 31.817 14.320 -14.630 1.00 88.75 284 LEU A O 1
ATOM 2260 N N . ASN A 1 285 ? 30.646 12.704 -13.615 1.00 89.00 285 ASN A N 1
ATOM 2261 C CA . ASN A 1 285 ? 2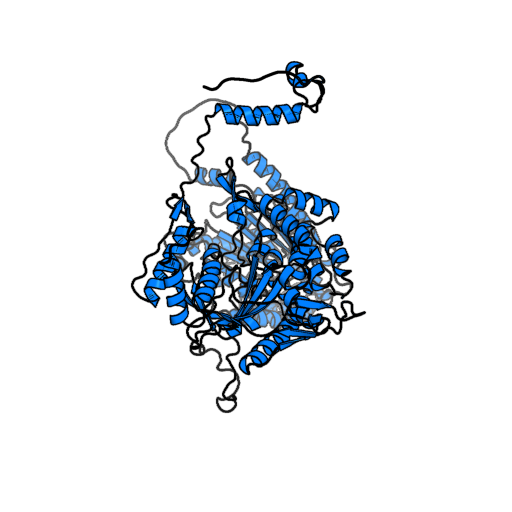9.784 13.613 -12.854 1.00 89.00 285 ASN A CA 1
ATOM 2262 C C . ASN A 1 285 ? 30.593 14.509 -11.905 1.00 89.00 285 ASN A C 1
ATOM 2264 O O . ASN A 1 285 ? 30.333 15.706 -11.837 1.00 89.00 285 ASN A O 1
ATOM 2268 N N . ARG A 1 286 ? 31.650 13.982 -11.266 1.00 83.25 286 ARG A N 1
ATOM 2269 C CA . ARG A 1 286 ? 32.572 14.801 -10.453 1.00 83.25 286 ARG A CA 1
ATOM 2270 C C . ARG A 1 286 ? 33.280 15.893 -11.260 1.00 83.25 286 ARG A C 1
ATOM 2272 O O . ARG A 1 286 ? 33.496 16.984 -10.745 1.00 83.25 286 ARG A O 1
ATOM 2279 N N . LYS A 1 287 ? 33.636 15.616 -12.520 1.00 78.75 287 LYS A N 1
ATOM 2280 C CA . LYS A 1 287 ? 34.240 16.617 -13.418 1.00 78.75 287 LYS A CA 1
ATOM 2281 C C . LYS A 1 287 ? 33.237 17.695 -13.841 1.00 78.75 287 LYS A C 1
ATOM 2283 O O . LYS A 1 287 ? 33.640 18.824 -14.083 1.00 78.75 287 LYS A O 1
ATOM 2288 N N . ILE A 1 288 ? 31.948 17.355 -13.918 1.00 78.06 288 ILE A N 1
ATOM 2289 C CA . ILE A 1 288 ? 30.866 18.310 -14.205 1.00 78.06 288 ILE A CA 1
ATOM 2290 C C . ILE A 1 288 ? 30.619 19.231 -12.998 1.00 78.06 288 ILE A C 1
ATOM 2292 O O . ILE A 1 288 ? 30.422 20.429 -13.178 1.00 78.06 288 ILE A O 1
ATOM 2296 N N . GLU A 1 289 ? 30.658 18.690 -11.776 1.00 67.38 289 GLU A N 1
ATOM 2297 C CA . GLU A 1 289 ? 30.441 19.447 -10.532 1.00 67.38 289 GLU A CA 1
ATOM 2298 C C . GLU A 1 289 ? 31.609 20.380 -10.160 1.00 67.38 289 GLU A C 1
ATOM 2300 O O . GLU A 1 289 ? 31.398 21.354 -9.440 1.00 67.38 289 GLU A O 1
ATOM 2305 N N . CYS A 1 290 ? 32.823 20.126 -10.664 1.00 47.47 290 CYS A N 1
ATOM 2306 C CA . CYS A 1 290 ? 34.021 20.916 -10.365 1.00 47.47 290 CYS A CA 1
ATOM 2307 C C . CYS A 1 290 ? 34.746 21.340 -11.664 1.00 47.47 290 CYS A C 1
ATOM 2309 O O . CYS A 1 290 ? 35.733 20.703 -12.049 1.00 47.47 290 CYS A O 1
ATOM 2311 N N . PRO A 1 291 ? 34.275 22.388 -12.369 1.00 52.66 291 PRO A N 1
ATOM 2312 C CA . PRO A 1 291 ? 34.916 22.861 -13.594 1.00 52.66 291 PRO A CA 1
ATOM 2313 C C . PRO A 1 291 ? 36.328 23.376 -13.279 1.00 52.66 291 PRO A C 1
ATOM 2315 O O . PRO A 1 291 ? 36.485 24.239 -12.418 1.00 52.66 291 PRO A O 1
ATOM 2318 N N . GLN A 1 292 ? 37.362 22.873 -13.957 1.00 46.34 292 GLN A N 1
ATOM 2319 C CA . GLN A 1 292 ? 38.677 23.522 -13.915 1.00 46.34 292 GLN A CA 1
ATOM 2320 C C . GLN A 1 292 ? 38.581 24.886 -14.617 1.00 46.34 292 GLN A C 1
ATOM 2322 O O . GLN A 1 292 ? 38.033 24.966 -15.718 1.00 46.34 292 GLN A O 1
ATOM 2327 N N . GLU A 1 293 ? 39.082 25.950 -13.978 1.00 36.16 293 GLU A N 1
ATOM 2328 C CA . GLU A 1 293 ? 39.161 27.286 -14.584 1.00 36.16 293 GLU A CA 1
ATOM 2329 C C . GLU A 1 293 ? 39.966 27.231 -15.895 1.00 36.16 293 GLU A C 1
ATOM 2331 O O . GLU A 1 293 ? 41.023 26.590 -15.930 1.00 36.16 293 GLU A O 1
ATOM 2336 N N . PRO A 1 294 ? 39.513 27.881 -16.984 1.00 41.22 294 PRO A N 1
ATOM 2337 C CA . PRO A 1 294 ? 40.272 27.904 -18.224 1.00 41.22 294 PRO A CA 1
ATOM 2338 C C . PRO A 1 294 ? 41.554 28.720 -18.035 1.00 41.22 294 PRO A C 1
ATOM 2340 O O . PRO A 1 294 ? 41.509 29.869 -17.594 1.00 41.22 294 PRO A O 1
ATOM 2343 N N . SER A 1 295 ? 42.691 28.149 -18.428 1.00 38.06 295 SER A N 1
ATOM 2344 C CA . SER A 1 295 ? 43.937 28.890 -18.617 1.00 38.06 295 SER A CA 1
ATOM 2345 C C . SER A 1 295 ? 43.720 30.006 -19.640 1.00 38.06 295 SER A C 1
ATOM 2347 O O . SER A 1 295 ? 43.285 29.744 -20.763 1.00 38.06 295 SER A O 1
ATOM 2349 N N . GLN A 1 296 ? 44.012 31.241 -19.232 1.00 37.00 296 GLN A N 1
ATOM 2350 C CA . GLN A 1 296 ? 43.988 32.426 -20.082 1.00 37.00 296 GLN A CA 1
ATOM 2351 C C . GLN A 1 296 ? 44.953 32.256 -21.258 1.00 37.00 296 GLN A C 1
ATOM 2353 O O . GLN A 1 296 ? 46.154 32.135 -21.041 1.00 37.00 296 GLN A O 1
ATOM 2358 N N . ASP A 1 297 ? 44.433 32.309 -22.483 1.00 33.00 297 ASP A N 1
ATOM 2359 C CA . ASP A 1 297 ? 45.214 32.747 -23.637 1.00 33.00 297 ASP A CA 1
ATO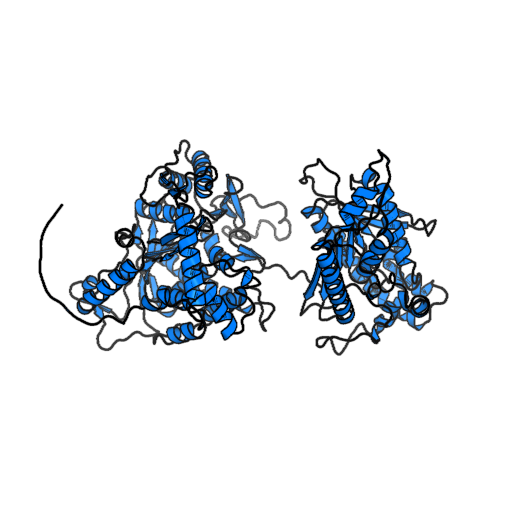M 2360 C C . ASP A 1 297 ? 44.328 33.463 -24.670 1.00 33.00 297 ASP A C 1
ATOM 2362 O O . ASP A 1 297 ? 43.117 33.249 -24.763 1.00 33.00 297 ASP A O 1
ATOM 2366 N N . HIS A 1 298 ? 44.943 34.418 -25.362 1.00 36.16 298 HIS A N 1
ATOM 2367 C CA . HIS A 1 298 ? 44.348 35.654 -25.873 1.00 36.16 298 HIS A CA 1
ATOM 2368 C C . HIS A 1 298 ? 43.544 35.594 -27.197 1.00 36.16 298 HIS A C 1
ATOM 2370 O O . HIS A 1 298 ? 43.909 34.932 -28.160 1.00 36.16 298 HIS A O 1
ATOM 2376 N N . SER A 1 299 ? 42.546 36.494 -27.260 1.00 34.22 299 SER A N 1
ATOM 2377 C CA . SER A 1 299 ? 42.066 37.309 -28.405 1.00 34.22 299 SER A CA 1
ATOM 2378 C C . SER A 1 299 ? 41.522 36.645 -29.688 1.00 34.22 299 SER A C 1
ATOM 2380 O O . SER A 1 299 ? 42.267 36.140 -30.517 1.00 34.22 299 SER A O 1
ATOM 2382 N N . SER A 1 300 ? 40.245 36.875 -30.014 1.00 31.30 300 SER A N 1
ATOM 2383 C CA . SER A 1 300 ? 39.794 37.997 -30.870 1.00 31.30 300 SER A CA 1
ATOM 2384 C C . SER A 1 300 ? 38.331 37.826 -31.327 1.00 31.30 300 SER A C 1
ATOM 2386 O O . SER A 1 300 ? 37.775 36.735 -31.362 1.00 31.30 300 SER A O 1
ATOM 2388 N N . SER A 1 301 ? 37.722 38.971 -31.625 1.00 36.78 301 SER A N 1
ATOM 2389 C CA . SER A 1 301 ? 36.354 39.277 -32.069 1.00 36.78 301 SER A CA 1
ATOM 2390 C C . SER A 1 301 ? 35.644 38.318 -33.044 1.00 36.78 301 SER A C 1
ATOM 2392 O O . SER A 1 301 ? 36.207 38.002 -34.093 1.00 36.78 301 SER A O 1
ATOM 2394 N N . ARG A 1 302 ? 34.336 38.077 -32.824 1.00 33.28 302 ARG A N 1
ATOM 2395 C CA . ARG A 1 302 ? 33.231 38.468 -33.740 1.00 33.28 302 ARG A CA 1
ATOM 2396 C C . ARG A 1 302 ? 31.841 38.070 -33.213 1.00 33.28 302 ARG A C 1
ATOM 2398 O O . ARG A 1 302 ? 31.671 37.007 -32.627 1.00 33.28 302 ARG A O 1
ATOM 2405 N N . GLU A 1 303 ? 30.886 38.963 -33.460 1.00 35.41 303 GLU A N 1
ATOM 2406 C CA . GLU A 1 303 ? 29.447 38.870 -33.191 1.00 35.41 303 GLU A CA 1
ATOM 2407 C C . GLU A 1 303 ? 28.724 37.775 -34.002 1.00 35.41 303 GLU A C 1
ATOM 2409 O O . GLU A 1 303 ? 29.166 37.368 -35.076 1.00 35.41 303 GLU A O 1
ATOM 2414 N N . ASP A 1 304 ? 27.564 37.386 -33.462 1.00 39.34 304 ASP A N 1
ATOM 2415 C CA . ASP A 1 304 ? 26.390 36.784 -34.100 1.00 39.34 304 ASP A CA 1
ATOM 2416 C C . ASP A 1 304 ? 26.547 35.501 -34.925 1.00 39.34 304 ASP A C 1
ATOM 2418 O O . ASP A 1 304 ? 26.701 35.501 -36.146 1.00 39.34 304 ASP A O 1
ATOM 2422 N N . ARG A 1 305 ? 26.310 34.381 -34.227 1.00 33.94 305 ARG A N 1
ATOM 2423 C CA . ARG A 1 305 ? 25.458 33.252 -34.649 1.00 33.94 305 ARG A CA 1
ATOM 2424 C C . ARG A 1 305 ? 25.189 32.378 -33.419 1.00 33.94 305 ARG A C 1
ATOM 2426 O O . ARG A 1 305 ? 26.032 31.568 -33.045 1.00 33.94 305 ARG A O 1
ATOM 2433 N N . VAL A 1 306 ? 24.012 32.504 -32.797 1.00 38.78 306 VAL A N 1
ATOM 2434 C CA . VAL A 1 306 ? 23.514 31.472 -31.868 1.00 38.78 306 VAL A CA 1
ATOM 2435 C C . VAL A 1 306 ? 23.257 30.222 -32.709 1.00 38.78 306 VAL A C 1
ATOM 2437 O O . VAL A 1 306 ? 22.238 30.099 -33.384 1.00 38.78 306 VAL A O 1
ATOM 2440 N N . SER A 1 307 ? 24.264 29.355 -32.778 1.00 38.00 307 SER A N 1
ATOM 2441 C CA . SER A 1 307 ? 24.218 28.101 -33.519 1.00 38.00 307 SER A CA 1
ATOM 2442 C C . SER A 1 307 ? 23.784 26.964 -32.597 1.00 38.00 307 SER A C 1
ATOM 2444 O O . SER A 1 307 ? 24.039 27.002 -31.394 1.00 38.00 307 SER A O 1
ATOM 2446 N N . LEU A 1 308 ? 23.199 25.921 -33.192 1.00 41.91 308 LEU A N 1
ATOM 2447 C CA . LEU A 1 308 ? 22.854 24.635 -32.569 1.00 41.91 308 LEU A CA 1
ATOM 2448 C C . LEU A 1 308 ? 23.942 24.060 -31.633 1.00 41.91 308 LEU A C 1
ATOM 2450 O O . LEU A 1 308 ? 23.617 23.263 -30.759 1.00 41.91 308 LEU A O 1
ATOM 2454 N N . ALA A 1 309 ? 25.207 24.477 -31.758 1.00 36.16 309 ALA A N 1
ATOM 2455 C CA . ALA A 1 309 ? 26.303 24.080 -30.877 1.00 36.16 309 ALA A CA 1
ATOM 2456 C C . ALA A 1 309 ? 26.059 24.386 -29.381 1.00 36.16 309 ALA A C 1
ATOM 2458 O O . ALA A 1 309 ? 26.491 23.603 -28.537 1.00 36.16 309 ALA A O 1
ATOM 2459 N N . SER A 1 310 ? 25.317 25.449 -29.030 1.00 35.91 310 SER A N 1
ATOM 2460 C CA . SER A 1 310 ? 25.096 25.814 -27.618 1.00 35.91 310 SER A CA 1
ATOM 2461 C C . SER A 1 310 ? 24.143 24.864 -26.874 1.00 35.91 310 SER A C 1
ATOM 2463 O O . SER A 1 310 ? 24.284 24.663 -25.668 1.00 35.91 310 SER A O 1
ATOM 2465 N N . GLU A 1 311 ? 23.185 24.236 -27.570 1.00 41.09 311 GLU A N 1
ATOM 2466 C CA . GLU A 1 311 ? 22.307 23.208 -26.978 1.00 41.09 311 GLU A CA 1
ATOM 2467 C C . GLU A 1 311 ? 23.028 21.857 -26.826 1.00 41.09 311 GLU A C 1
ATOM 2469 O O . GLU A 1 311 ? 22.810 21.146 -25.841 1.00 41.09 311 GLU A O 1
ATOM 2474 N N . PHE A 1 312 ? 23.951 21.526 -27.739 1.00 41.84 312 PHE A N 1
ATOM 2475 C CA . PHE A 1 312 ? 24.830 20.359 -27.594 1.00 41.84 312 PHE A CA 1
ATOM 2476 C C . PHE A 1 312 ? 25.794 20.507 -26.406 1.00 41.84 312 PHE A C 1
ATOM 2478 O O . PHE A 1 312 ? 25.974 19.552 -25.648 1.00 41.84 312 PHE A O 1
ATOM 2485 N N . GLU A 1 313 ? 26.349 21.702 -26.182 1.00 40.97 313 GLU A N 1
ATOM 2486 C CA . GLU A 1 313 ? 27.180 21.997 -25.004 1.00 40.97 313 GLU A CA 1
ATOM 2487 C C . GLU A 1 313 ? 26.382 21.972 -23.689 1.00 40.97 313 GLU A C 1
ATOM 2489 O O . GLU A 1 313 ? 26.893 21.530 -22.660 1.00 40.97 313 GLU A O 1
ATOM 2494 N N . SER A 1 314 ? 25.110 22.382 -23.708 1.00 42.50 314 SER A N 1
ATOM 2495 C CA . SER A 1 314 ? 24.196 22.283 -22.560 1.00 42.50 314 SER A CA 1
ATOM 2496 C C . SER A 1 314 ? 23.870 20.824 -22.196 1.00 42.50 314 SER A C 1
ATOM 2498 O O . SER A 1 314 ? 23.965 20.434 -21.028 1.00 42.50 314 SER A O 1
ATOM 2500 N N . ALA A 1 315 ? 23.573 19.974 -23.189 1.00 48.44 315 ALA A N 1
ATOM 2501 C CA . ALA A 1 315 ? 23.347 18.540 -22.983 1.00 48.44 315 ALA A CA 1
ATOM 2502 C C . ALA A 1 315 ? 24.619 17.795 -22.532 1.00 48.44 315 ALA A C 1
ATOM 2504 O O . ALA A 1 315 ? 24.527 16.789 -21.820 1.00 48.44 315 ALA A O 1
ATOM 2505 N N . ALA A 1 316 ? 25.806 18.300 -22.891 1.00 50.66 316 ALA A N 1
ATOM 2506 C CA . ALA A 1 316 ? 27.088 17.771 -22.432 1.00 50.66 316 ALA A CA 1
ATOM 2507 C C . ALA A 1 316 ? 27.313 17.940 -20.911 1.00 50.66 316 ALA A C 1
ATOM 2509 O O . ALA A 1 316 ? 28.092 17.185 -20.326 1.00 50.66 316 ALA A O 1
ATOM 2510 N N . ARG A 1 317 ? 26.587 18.868 -20.262 1.00 58.75 317 ARG A N 1
ATOM 2511 C CA . ARG A 1 317 ? 26.698 19.199 -18.827 1.00 58.75 317 ARG A CA 1
ATOM 2512 C C . ARG A 1 317 ? 25.695 18.477 -17.912 1.00 58.75 317 ARG A C 1
ATOM 2514 O O . ARG A 1 317 ? 25.729 18.689 -16.706 1.00 58.75 317 ARG A O 1
ATOM 2521 N N . SER A 1 318 ? 24.792 17.641 -18.434 1.00 72.44 318 SER A N 1
ATOM 2522 C CA . SER A 1 318 ? 23.841 16.888 -17.589 1.00 72.44 318 SER A CA 1
ATOM 2523 C C . SER A 1 318 ? 24.498 15.646 -16.969 1.00 72.44 318 SER A C 1
ATOM 2525 O O . SER A 1 318 ? 25.188 14.933 -17.691 1.00 72.44 318 SER A O 1
ATOM 2527 N N . PRO A 1 319 ? 24.289 15.316 -15.685 1.00 86.50 319 PRO A N 1
ATOM 2528 C CA . PRO A 1 319 ? 24.922 14.147 -15.075 1.00 86.50 319 PRO A CA 1
ATOM 2529 C C . PRO A 1 319 ? 24.423 12.826 -15.686 1.00 86.50 319 PRO A C 1
ATOM 2531 O O . PRO A 1 319 ? 23.286 12.722 -16.151 1.00 86.50 319 PRO A O 1
ATOM 2534 N N . TYR A 1 320 ? 25.277 11.802 -15.669 1.00 91.19 320 TYR A N 1
ATOM 2535 C CA . TYR A 1 320 ? 24.896 10.419 -15.955 1.00 91.19 320 TYR A CA 1
ATOM 2536 C C . TYR A 1 320 ? 24.156 9.814 -14.757 1.00 91.19 320 TYR A C 1
ATOM 2538 O O . TYR A 1 320 ? 24.616 9.929 -13.620 1.00 91.19 320 TYR A O 1
ATOM 2546 N N . ASN A 1 321 ? 23.047 9.124 -15.016 1.00 92.88 321 ASN A N 1
ATOM 2547 C CA . ASN A 1 321 ? 22.278 8.374 -14.029 1.00 92.88 321 ASN A CA 1
ATOM 2548 C C . ASN A 1 321 ? 22.137 6.911 -14.470 1.00 92.88 321 ASN A C 1
ATOM 2550 O O . ASN A 1 321 ? 21.385 6.599 -15.399 1.00 92.88 321 ASN A O 1
ATOM 2554 N N . ILE A 1 322 ? 22.882 6.026 -13.803 1.00 93.12 322 ILE A N 1
ATOM 2555 C CA . ILE A 1 322 ? 22.943 4.596 -14.113 1.00 93.12 322 ILE A CA 1
ATOM 2556 C C . ILE A 1 322 ? 22.364 3.798 -12.946 1.00 93.12 322 ILE A C 1
ATOM 2558 O O . ILE A 1 322 ? 22.960 3.718 -11.869 1.00 93.12 322 ILE A O 1
ATOM 2562 N N . GLU A 1 323 ? 21.230 3.144 -13.172 1.00 87.81 323 GLU A N 1
ATOM 2563 C CA . GLU A 1 323 ? 20.559 2.315 -12.175 1.00 87.81 323 GLU A CA 1
ATOM 2564 C C . GLU A 1 323 ? 20.514 0.848 -12.615 1.00 87.81 323 GLU A C 1
ATOM 2566 O O . GLU A 1 323 ? 20.264 0.527 -13.775 1.00 87.81 323 GLU A O 1
ATOM 2571 N N . GLY A 1 324 ? 20.753 -0.061 -11.670 1.00 84.00 324 GLY A N 1
ATOM 2572 C CA . GLY A 1 324 ? 20.641 -1.500 -11.883 1.00 84.00 324 GLY A CA 1
ATOM 2573 C C . GLY A 1 324 ? 19.822 -2.130 -10.769 1.00 84.00 324 GLY A C 1
ATOM 2574 O O . GLY A 1 324 ? 20.227 -2.064 -9.608 1.00 84.00 324 GLY A O 1
ATOM 2575 N N . MET A 1 325 ? 18.694 -2.743 -11.121 1.00 82.31 325 MET A N 1
ATOM 2576 C CA . MET A 1 325 ? 17.828 -3.478 -10.203 1.00 82.31 325 MET A CA 1
ATOM 2577 C C . MET A 1 325 ? 17.982 -4.978 -10.448 1.00 82.31 325 MET A C 1
ATOM 2579 O O . MET A 1 325 ? 17.784 -5.456 -11.566 1.00 82.31 325 MET A O 1
ATOM 2583 N N . PHE A 1 326 ? 18.309 -5.728 -9.397 1.00 81.25 326 PHE A N 1
ATOM 2584 C CA . PHE A 1 326 ? 18.602 -7.158 -9.482 1.00 81.25 326 PHE A CA 1
ATOM 2585 C C . PHE A 1 326 ? 17.550 -7.975 -8.730 1.00 81.25 326 PHE A C 1
ATOM 2587 O O . PHE A 1 326 ? 17.351 -7.768 -7.535 1.00 81.25 326 PHE A O 1
ATOM 2594 N N . PHE A 1 327 ? 16.911 -8.933 -9.404 1.00 75.62 327 PHE A N 1
ATOM 2595 C CA . PHE A 1 327 ? 15.777 -9.687 -8.859 1.00 75.62 327 PHE A CA 1
ATOM 2596 C C . PHE A 1 327 ? 16.169 -11.127 -8.476 1.00 75.62 327 PHE A C 1
ATOM 2598 O O . PHE A 1 327 ? 16.496 -11.933 -9.349 1.00 75.62 327 PHE A O 1
ATOM 2605 N N . ASP A 1 328 ? 16.118 -11.447 -7.175 1.00 66.88 328 ASP A N 1
ATOM 2606 C CA . ASP A 1 328 ? 16.691 -12.659 -6.549 1.00 66.88 328 ASP A CA 1
ATOM 2607 C C . ASP A 1 328 ? 16.088 -14.012 -6.964 1.00 66.88 328 ASP A C 1
ATOM 2609 O O . ASP A 1 328 ? 16.788 -15.028 -6.908 1.00 66.88 328 ASP A O 1
ATOM 2613 N N . ASP A 1 329 ? 14.823 -14.026 -7.392 1.00 66.81 329 ASP A N 1
ATOM 2614 C CA . ASP A 1 329 ? 14.067 -15.250 -7.709 1.00 66.81 329 ASP A CA 1
ATOM 2615 C C . ASP A 1 329 ? 13.523 -15.263 -9.148 1.00 66.81 329 ASP A C 1
ATOM 2617 O O . ASP A 1 329 ? 12.603 -16.011 -9.474 1.00 66.81 329 ASP A O 1
ATOM 2621 N N . GLN A 1 330 ? 14.054 -14.402 -10.019 1.00 66.38 330 GLN A N 1
ATOM 2622 C CA . GLN A 1 330 ? 13.591 -14.288 -11.403 1.00 66.38 330 GLN A CA 1
ATOM 2623 C C . GLN A 1 330 ? 14.517 -15.047 -12.354 1.00 66.38 330 GLN A C 1
ATOM 2625 O O . GLN A 1 330 ? 15.741 -14.961 -12.235 1.00 66.38 330 GLN A O 1
ATOM 2630 N N . ILE A 1 331 ? 13.908 -15.766 -13.302 1.00 63.16 331 ILE A N 1
ATOM 2631 C CA . ILE A 1 331 ? 14.579 -16.560 -14.341 1.00 63.16 331 ILE A CA 1
ATOM 2632 C C . ILE A 1 331 ? 14.566 -15.773 -15.659 1.00 63.16 331 ILE A C 1
ATOM 2634 O O . ILE A 1 331 ? 13.658 -14.975 -15.899 1.00 63.16 331 ILE A O 1
ATOM 2638 N N . HIS A 1 332 ? 15.555 -15.999 -16.529 1.00 66.56 332 HIS A N 1
ATOM 2639 C CA . HIS A 1 332 ? 15.650 -15.382 -17.859 1.00 66.56 332 HIS A CA 1
ATOM 2640 C C . HIS A 1 332 ? 14.293 -15.302 -18.593 1.00 66.56 332 HIS A C 1
ATOM 2642 O O . HIS A 1 332 ? 13.589 -16.302 -18.757 1.00 66.56 332 HIS A O 1
ATOM 2648 N N . GLY A 1 333 ? 13.906 -14.104 -19.047 1.00 54.84 333 GLY A N 1
ATOM 2649 C CA . GLY A 1 333 ? 12.647 -13.880 -19.776 1.00 54.84 333 GLY A CA 1
ATOM 2650 C C . GLY A 1 333 ? 11.371 -13.891 -18.919 1.00 54.84 333 GLY A C 1
ATOM 2651 O O . GLY A 1 333 ? 10.326 -13.421 -19.375 1.00 54.84 333 GLY A O 1
ATOM 2652 N N . TRP A 1 334 ? 11.449 -14.352 -17.670 1.00 49.31 334 TRP A N 1
ATOM 2653 C CA . TRP A 1 334 ? 10.392 -14.293 -16.665 1.00 49.31 334 TRP A CA 1
ATOM 2654 C C . TRP A 1 334 ? 10.799 -13.304 -15.579 1.00 49.31 334 TRP A C 1
ATOM 2656 O O . TRP A 1 334 ? 11.200 -13.687 -14.488 1.00 49.31 334 TRP A O 1
ATOM 2666 N N . ILE A 1 335 ? 10.662 -12.012 -15.896 1.00 45.28 335 ILE A N 1
ATOM 2667 C CA . ILE A 1 335 ? 10.370 -11.016 -14.865 1.00 45.28 335 ILE A CA 1
ATOM 2668 C C . ILE A 1 335 ? 8.853 -11.054 -14.719 1.00 45.28 335 ILE A C 1
ATOM 2670 O O . ILE A 1 335 ? 8.117 -10.390 -15.459 1.00 45.28 335 ILE A O 1
ATOM 2674 N N . GLU A 1 336 ? 8.358 -11.914 -13.833 1.00 39.88 336 GLU A N 1
ATOM 2675 C CA . GLU A 1 336 ? 6.972 -11.819 -13.421 1.00 39.88 336 GLU A CA 1
ATOM 2676 C C . GLU A 1 336 ? 6.765 -10.402 -12.882 1.00 39.88 336 GLU A C 1
ATOM 2678 O O . GLU A 1 336 ? 7.438 -9.954 -11.953 1.00 39.88 336 GLU A O 1
ATOM 2683 N N . LYS A 1 337 ? 5.779 -9.686 -13.440 1.00 42.84 337 LYS A N 1
ATOM 2684 C CA . LYS A 1 337 ? 5.061 -8.725 -12.610 1.00 42.84 337 LYS A CA 1
ATOM 2685 C C . LYS A 1 337 ? 4.473 -9.576 -11.504 1.00 42.84 337 LYS A C 1
ATOM 2687 O O . LYS A 1 337 ? 3.414 -10.179 -11.698 1.00 42.84 337 LYS A O 1
ATOM 2692 N N . TYR A 1 338 ? 5.178 -9.642 -10.378 1.00 49.16 338 TYR A N 1
ATOM 2693 C CA . TYR A 1 338 ? 4.588 -10.066 -9.132 1.00 49.16 338 TYR A CA 1
ATOM 2694 C C . TYR A 1 338 ? 3.207 -9.435 -9.077 1.00 49.16 338 TYR A C 1
ATOM 2696 O O . TYR A 1 338 ? 3.045 -8.243 -9.369 1.00 49.16 338 TYR A O 1
ATOM 2704 N N . LYS A 1 339 ? 2.188 -10.262 -8.849 1.00 46.12 339 LYS A N 1
ATOM 2705 C CA . LYS A 1 339 ? 0.827 -9.764 -8.767 1.00 46.12 339 LYS A CA 1
ATOM 2706 C C . LYS A 1 339 ? 0.780 -8.858 -7.547 1.00 46.12 339 LYS A C 1
ATOM 2708 O O . LYS A 1 339 ? 0.619 -9.360 -6.447 1.00 46.12 339 LYS A O 1
ATOM 2713 N N . ALA A 1 340 ? 0.969 -7.565 -7.791 1.00 58.72 340 ALA A N 1
ATOM 2714 C CA . ALA A 1 340 ? 0.871 -6.493 -6.823 1.00 58.72 340 ALA A CA 1
ATOM 2715 C C . ALA A 1 340 ? -0.316 -6.773 -5.907 1.00 58.72 340 ALA A C 1
ATOM 2717 O O . ALA A 1 340 ? -1.465 -6.843 -6.373 1.00 58.72 340 ALA A O 1
ATOM 2718 N N . GLU A 1 341 ? -0.031 -7.012 -4.634 1.00 68.19 341 GLU A N 1
ATOM 2719 C CA . GLU A 1 341 ? -1.061 -7.317 -3.661 1.00 68.19 341 GLU A CA 1
ATOM 2720 C C . GLU A 1 341 ? -1.472 -6.049 -2.950 1.00 68.19 341 GLU A C 1
ATOM 2722 O O . GLU A 1 341 ? -0.658 -5.315 -2.406 1.00 68.19 341 GLU A O 1
ATOM 2727 N N . TYR A 1 342 ? -2.764 -5.758 -3.009 1.00 80.44 342 TYR A N 1
ATOM 2728 C CA . TYR A 1 342 ? -3.318 -4.590 -2.357 1.00 80.44 342 TYR A CA 1
ATOM 2729 C C . TYR A 1 342 ? -3.639 -4.953 -0.907 1.00 80.44 342 TYR A C 1
ATOM 2731 O O . TYR A 1 342 ? -4.617 -5.660 -0.655 1.00 80.44 342 TYR A O 1
ATOM 2739 N N . HIS A 1 343 ? -2.798 -4.495 0.015 1.00 86.31 343 HIS A N 1
ATOM 2740 C CA . HIS A 1 343 ? -2.928 -4.715 1.449 1.00 86.31 343 HIS A CA 1
ATOM 2741 C C . HIS A 1 343 ? -3.710 -3.568 2.084 1.00 86.31 343 HIS A C 1
ATOM 2743 O O . HIS A 1 343 ? -3.394 -2.393 1.894 1.00 86.31 343 HIS A O 1
ATOM 2749 N N . HIS A 1 344 ? -4.743 -3.910 2.846 1.00 88.06 344 HIS A N 1
ATOM 2750 C CA . HIS A 1 344 ? -5.625 -2.939 3.482 1.00 88.06 344 HIS A CA 1
ATOM 2751 C C . HIS A 1 344 ? -5.092 -2.503 4.849 1.00 88.06 344 HIS A C 1
ATOM 2753 O O . HIS A 1 344 ? -4.783 -3.341 5.685 1.00 88.06 344 HIS A O 1
ATOM 2759 N N . PHE A 1 345 ? -5.084 -1.202 5.130 1.00 87.62 345 PHE A N 1
ATOM 2760 C CA . PHE A 1 345 ? -4.939 -0.665 6.485 1.00 87.62 345 PHE A CA 1
ATOM 2761 C C . PHE A 1 345 ? -6.147 -1.039 7.347 1.00 87.62 345 PHE A C 1
ATOM 2763 O O . PHE A 1 345 ? -5.993 -1.546 8.458 1.00 87.62 345 PHE A O 1
ATOM 2770 N N . ILE A 1 346 ? -7.354 -0.843 6.797 1.00 89.94 346 ILE A N 1
ATOM 2771 C CA . ILE A 1 346 ? -8.627 -1.218 7.422 1.00 89.94 346 ILE A CA 1
ATOM 2772 C C . ILE A 1 346 ? -9.140 -2.509 6.772 1.00 89.94 346 ILE A C 1
ATOM 2774 O O . ILE A 1 346 ? -9.522 -2.484 5.599 1.00 89.94 346 ILE A O 1
ATOM 2778 N N . PRO A 1 347 ? -9.216 -3.633 7.507 1.00 91.94 347 PRO A N 1
ATOM 2779 C CA . PRO A 1 347 ? -9.627 -4.916 6.954 1.00 91.94 347 PRO A CA 1
ATOM 2780 C C . PRO A 1 347 ? -10.974 -4.859 6.235 1.00 91.94 347 PRO A C 1
ATOM 2782 O O . PRO A 1 347 ? -11.953 -4.277 6.716 1.00 91.94 347 PRO A O 1
ATOM 2785 N N . ARG A 1 348 ? -11.074 -5.559 5.102 1.00 91.69 348 ARG A N 1
ATOM 2786 C CA . ARG A 1 348 ? -12.279 -5.538 4.253 1.00 91.69 348 ARG A CA 1
ATOM 2787 C C . ARG A 1 348 ? -13.545 -5.967 4.992 1.00 91.69 348 ARG A C 1
ATOM 2789 O O . ARG A 1 348 ? -14.628 -5.508 4.646 1.00 91.69 348 ARG A O 1
ATOM 2796 N N . PHE A 1 349 ? -13.447 -6.864 5.976 1.00 92.88 349 PHE A N 1
ATOM 2797 C CA . PHE A 1 349 ? -14.622 -7.322 6.726 1.00 92.88 349 PHE A CA 1
ATOM 2798 C C . PHE A 1 349 ? -15.241 -6.215 7.596 1.00 92.88 349 PHE A C 1
ATOM 2800 O O . PHE A 1 349 ? -16.461 -6.210 7.764 1.00 92.88 349 PHE A O 1
ATOM 2807 N N . LEU A 1 350 ? -14.422 -5.276 8.085 1.00 93.31 350 LEU A N 1
ATOM 2808 C CA . LEU A 1 350 ? -14.860 -4.076 8.802 1.00 93.31 350 LEU A CA 1
ATOM 2809 C C . LEU A 1 350 ? -15.397 -3.044 7.827 1.00 93.31 350 LEU A C 1
ATOM 2811 O O . LEU A 1 350 ? -16.507 -2.554 7.996 1.00 93.31 350 LEU A O 1
ATOM 2815 N N . LEU A 1 351 ? -14.660 -2.783 6.745 1.00 93.00 351 LEU A N 1
ATOM 2816 C CA . LEU A 1 351 ? -15.061 -1.780 5.763 1.00 93.00 351 LEU A CA 1
ATOM 2817 C C . LEU A 1 351 ? -16.406 -2.123 5.095 1.00 93.00 351 LEU A C 1
ATOM 2819 O O . LEU A 1 351 ? -17.213 -1.242 4.812 1.00 93.00 351 LEU A O 1
ATOM 2823 N N . ARG A 1 352 ? -16.717 -3.418 4.940 1.00 94.00 352 ARG A N 1
ATOM 2824 C CA . ARG A 1 352 ? -18.040 -3.900 4.501 1.00 94.00 352 ARG A CA 1
ATOM 2825 C C . ARG A 1 352 ? -19.189 -3.503 5.431 1.00 94.00 352 ARG A C 1
ATOM 2827 O O . ARG A 1 352 ? -20.307 -3.381 4.944 1.00 94.00 352 ARG A O 1
ATOM 2834 N N . GLN A 1 353 ? -18.946 -3.287 6.724 1.00 93.88 353 GLN A N 1
ATOM 2835 C CA . GLN A 1 353 ? -19.980 -2.813 7.658 1.00 93.88 353 GLN A CA 1
ATOM 2836 C C . GLN A 1 353 ? -20.390 -1.356 7.382 1.00 93.88 353 GLN A C 1
ATOM 2838 O O . GLN A 1 353 ? -21.455 -0.923 7.817 1.00 93.88 353 GLN A O 1
ATOM 2843 N N . PHE A 1 354 ? -19.568 -0.616 6.631 1.00 94.81 354 PHE A N 1
ATOM 2844 C CA . PHE A 1 354 ? -19.813 0.757 6.185 1.00 94.81 354 PHE A CA 1
ATOM 2845 C C . PHE A 1 354 ? -20.330 0.823 4.739 1.00 94.81 354 PHE A C 1
ATOM 2847 O O . PHE A 1 354 ? -20.386 1.905 4.155 1.00 94.81 354 PHE A O 1
ATOM 2854 N N . ALA A 1 355 ? -20.689 -0.317 4.135 1.00 93.62 355 ALA A N 1
ATOM 2855 C CA . ALA A 1 355 ? -21.193 -0.352 2.767 1.00 93.62 355 ALA A CA 1
ATOM 2856 C C . ALA A 1 355 ? -22.386 0.602 2.586 1.00 93.62 355 ALA A C 1
ATOM 2858 O O . ALA A 1 355 ? -23.291 0.673 3.425 1.00 93.62 355 ALA A O 1
ATOM 2859 N N . ALA A 1 356 ? -22.380 1.328 1.467 1.00 90.31 356 ALA A N 1
ATOM 2860 C CA . ALA A 1 356 ? -23.445 2.248 1.107 1.00 90.31 356 ALA A CA 1
ATOM 2861 C C . ALA A 1 356 ? -24.779 1.496 0.984 1.00 90.31 356 ALA A C 1
ATOM 2863 O O . ALA A 1 356 ? -24.825 0.396 0.426 1.00 90.31 356 ALA A O 1
ATOM 2864 N N . LEU A 1 357 ? -25.865 2.096 1.481 1.00 85.69 357 LEU A N 1
ATOM 2865 C CA . LEU A 1 357 ? -27.212 1.536 1.322 1.00 85.69 357 LEU A CA 1
ATOM 2866 C C . LEU A 1 357 ? -27.584 1.427 -0.165 1.00 85.69 357 LEU A C 1
ATOM 2868 O O . LEU A 1 357 ? -28.086 0.400 -0.612 1.00 85.69 357 LEU A O 1
ATOM 2872 N N . GLU A 1 358 ? -27.255 2.463 -0.935 1.00 86.38 358 GLU A N 1
ATOM 2873 C CA . GLU A 1 358 ? -27.415 2.501 -2.385 1.00 86.38 358 GLU A CA 1
ATOM 2874 C C . GLU A 1 358 ? -26.119 2.058 -3.066 1.00 86.38 358 GLU A C 1
ATOM 2876 O O . GLU A 1 358 ? -25.082 2.716 -2.957 1.00 86.38 358 GLU A O 1
ATOM 2881 N N . GLN A 1 359 ? -26.170 0.929 -3.771 1.00 86.81 359 GLN A N 1
ATOM 2882 C CA . GLN A 1 359 ? -25.043 0.406 -4.541 1.00 86.81 359 GLN A CA 1
ATOM 2883 C C . GLN A 1 359 ? -25.167 0.833 -6.011 1.00 86.81 359 GLN A C 1
ATOM 2885 O O . GLN A 1 359 ? -26.273 0.801 -6.560 1.00 86.81 359 GLN A O 1
ATOM 2890 N N . PRO A 1 360 ? -24.057 1.183 -6.686 1.00 79.94 360 PRO A N 1
ATOM 2891 C CA . PRO A 1 360 ? -24.105 1.566 -8.088 1.00 79.94 360 PRO A CA 1
ATOM 2892 C C . PRO A 1 360 ? -24.564 0.377 -8.951 1.00 79.94 360 PRO A C 1
ATOM 2894 O O . PRO A 1 360 ? -24.292 -0.783 -8.612 1.00 79.94 360 PRO A O 1
ATOM 2897 N N . PRO A 1 361 ? -25.243 0.627 -10.087 1.00 69.81 361 PRO A N 1
ATOM 2898 C CA . PRO A 1 361 ? -25.713 -0.443 -10.952 1.00 69.81 361 PRO A CA 1
ATOM 2899 C C . PRO A 1 361 ? -24.531 -1.301 -11.431 1.00 69.81 361 PRO A C 1
ATOM 2901 O O . PRO A 1 361 ? -23.446 -0.777 -11.709 1.00 69.81 361 PRO A O 1
ATOM 2904 N N . PRO A 1 362 ? -24.706 -2.630 -11.550 1.00 59.41 362 PRO A N 1
ATOM 2905 C CA . PRO A 1 362 ? -23.627 -3.518 -11.954 1.00 59.41 362 PRO A CA 1
ATOM 2906 C C . PRO A 1 362 ? -23.095 -3.105 -13.329 1.00 59.41 362 PRO A C 1
ATOM 2908 O O . PRO A 1 362 ? -23.820 -3.098 -14.325 1.00 59.41 362 PRO A O 1
ATOM 2911 N N . THR A 1 363 ? -21.804 -2.780 -13.394 1.00 50.75 363 THR A N 1
ATOM 2912 C CA . THR A 1 363 ? -21.138 -2.457 -14.658 1.00 50.75 363 THR A CA 1
ATOM 2913 C C . THR A 1 363 ? -21.283 -3.631 -15.636 1.00 50.75 363 THR A C 1
ATOM 2915 O O . THR A 1 363 ? -21.117 -4.798 -15.272 1.00 50.75 363 THR A O 1
ATOM 2918 N N . ARG A 1 364 ? -21.599 -3.322 -16.904 1.00 44.81 364 ARG A N 1
ATOM 2919 C CA . ARG A 1 364 ? -22.031 -4.222 -18.005 1.00 44.81 364 ARG A CA 1
ATOM 2920 C C . ARG A 1 364 ? -21.105 -5.421 -18.335 1.00 44.81 364 ARG A C 1
ATOM 2922 O O . ARG A 1 364 ? -21.365 -6.142 -19.291 1.00 44.81 364 ARG A O 1
ATOM 2929 N N . ARG A 1 365 ? -20.030 -5.665 -17.573 1.00 42.53 365 ARG A N 1
ATOM 2930 C CA . ARG A 1 365 ? -19.010 -6.709 -17.799 1.00 42.53 365 ARG A CA 1
ATOM 2931 C C . ARG A 1 365 ? -19.219 -8.032 -17.048 1.00 42.53 365 ARG A C 1
ATOM 2933 O O . ARG A 1 365 ? -18.401 -8.928 -17.213 1.00 42.53 365 ARG A O 1
ATOM 2940 N N . GLN A 1 366 ? -20.304 -8.214 -16.291 1.00 42.81 366 GLN A N 1
ATOM 2941 C CA . GLN A 1 366 ? -20.643 -9.519 -15.686 1.00 42.81 366 GLN A CA 1
ATOM 2942 C C . GLN A 1 366 ? -21.709 -10.314 -16.470 1.00 42.81 366 GLN A C 1
ATOM 2944 O O . GLN A 1 366 ? -22.500 -11.046 -15.883 1.00 42.81 366 GLN A O 1
ATOM 2949 N N . ARG A 1 367 ? -21.737 -10.231 -17.808 1.00 36.81 367 ARG A N 1
ATOM 2950 C CA . ARG A 1 367 ? -22.417 -11.247 -18.635 1.00 36.81 367 ARG A CA 1
ATOM 2951 C C . ARG A 1 367 ? -21.435 -12.370 -18.937 1.00 36.81 367 ARG A C 1
ATOM 2953 O O . ARG A 1 367 ? -20.782 -12.396 -19.969 1.00 36.81 367 ARG A O 1
ATOM 2960 N N . GLY A 1 368 ? -21.284 -13.256 -17.964 1.00 46.78 368 GLY A N 1
ATOM 2961 C CA . GLY A 1 368 ? -20.372 -14.385 -18.066 1.00 46.78 368 GLY A CA 1
ATOM 2962 C C . GLY A 1 368 ? -20.391 -15.258 -16.823 1.00 46.78 368 GLY A C 1
ATOM 2963 O O . GLY A 1 368 ? -19.331 -15.500 -16.260 1.00 46.78 368 GLY A O 1
ATOM 2964 N N . ARG A 1 369 ? -21.589 -15.650 -16.362 1.00 45.75 369 ARG A N 1
ATOM 2965 C CA . ARG A 1 369 ? -21.936 -16.965 -15.775 1.00 45.75 369 ARG A CA 1
ATOM 2966 C C . ARG A 1 369 ? -23.239 -16.882 -14.962 1.00 45.75 369 ARG A C 1
ATOM 2968 O O . ARG A 1 369 ? -23.341 -16.113 -14.011 1.00 45.75 369 ARG A O 1
ATOM 2975 N N . ARG A 1 370 ? -24.151 -17.781 -15.350 1.00 36.12 370 ARG A N 1
ATOM 2976 C CA . ARG A 1 370 ? -25.478 -18.155 -14.822 1.00 36.12 370 ARG A CA 1
ATOM 2977 C C . ARG A 1 370 ? -26.669 -17.214 -15.119 1.00 36.12 370 ARG A C 1
ATOM 2979 O O . ARG A 1 370 ? -26.556 -16.006 -14.913 1.00 36.12 370 ARG A O 1
ATOM 2986 N N . PRO A 1 371 ? -27.810 -17.767 -15.595 1.00 38.72 371 PRO A N 1
ATOM 2987 C CA . PRO A 1 371 ? -29.066 -17.038 -15.764 1.00 38.72 371 PRO A CA 1
ATOM 2988 C C . PRO A 1 371 ? -29.587 -16.465 -14.441 1.00 38.72 371 PRO A C 1
ATOM 2990 O O . PRO A 1 371 ? -29.287 -16.967 -13.358 1.00 38.72 371 PRO A O 1
ATOM 2993 N N . ARG A 1 372 ? -30.418 -15.423 -14.551 1.00 42.34 372 ARG A N 1
ATOM 2994 C CA . ARG A 1 372 ? -31.038 -14.673 -13.443 1.00 42.34 372 ARG A CA 1
ATOM 2995 C C . ARG A 1 372 ? -31.864 -15.538 -12.469 1.00 42.34 372 ARG A C 1
ATOM 2997 O O . ARG A 1 372 ? -32.148 -15.066 -11.378 1.00 42.34 372 ARG A O 1
ATOM 3004 N N . SER A 1 373 ? -32.203 -16.779 -12.827 1.00 41.41 373 SER A N 1
ATOM 3005 C CA . SER A 1 373 ? -33.077 -17.679 -12.060 1.00 41.41 373 SER A CA 1
ATOM 3006 C C . SER A 1 373 ? -32.401 -18.455 -10.917 1.00 41.41 373 SER A C 1
ATOM 3008 O O . SER A 1 373 ? -33.076 -19.222 -10.244 1.00 41.41 373 SER A O 1
ATOM 3010 N N . GLN A 1 374 ? -31.095 -18.275 -10.663 1.00 45.66 374 GLN A N 1
ATOM 3011 C CA . GLN A 1 374 ? -30.364 -19.018 -9.614 1.00 45.66 374 GLN A CA 1
ATOM 3012 C C . GLN A 1 374 ? -29.560 -18.147 -8.628 1.00 45.66 374 GLN A C 1
ATOM 3014 O O . GLN A 1 374 ? -28.647 -18.649 -7.971 1.00 45.66 374 GLN A O 1
ATOM 3019 N N . ARG A 1 375 ? -29.837 -16.842 -8.505 1.00 40.78 375 ARG A N 1
ATOM 3020 C CA . ARG A 1 375 ? -29.283 -16.058 -7.383 1.00 40.78 375 ARG A CA 1
ATOM 3021 C C . ARG A 1 375 ? -30.281 -16.080 -6.222 1.00 40.78 375 ARG A C 1
ATOM 3023 O O . ARG A 1 375 ? -31.377 -15.558 -6.409 1.00 40.78 375 ARG A O 1
ATOM 3030 N N . PRO A 1 376 ? -29.922 -16.623 -5.043 1.00 38.12 376 PRO A N 1
ATOM 3031 C CA . PRO A 1 376 ? -30.723 -16.434 -3.840 1.00 38.12 376 PRO A CA 1
ATOM 3032 C C . PRO A 1 376 ? -30.885 -14.930 -3.581 1.00 38.12 376 PRO A C 1
ATOM 3034 O O . PRO A 1 376 ? -29.895 -14.189 -3.613 1.00 38.12 376 PRO A O 1
ATOM 3037 N N . GLN A 1 377 ? -32.117 -14.470 -3.353 1.00 34.06 377 GLN A N 1
ATOM 3038 C CA . GLN A 1 377 ? -32.370 -13.122 -2.840 1.00 34.06 377 GLN A CA 1
ATOM 3039 C C . GLN A 1 377 ? -31.549 -12.928 -1.554 1.00 34.06 377 GLN A C 1
ATOM 3041 O O . GLN A 1 377 ? -31.616 -13.752 -0.647 1.00 34.06 377 GLN A O 1
ATOM 3046 N N . GLY A 1 378 ? -30.734 -11.869 -1.497 1.00 44.12 378 GLY A N 1
ATOM 3047 C CA . GLY A 1 378 ? -29.982 -11.496 -0.291 1.00 44.12 378 GLY A CA 1
ATOM 3048 C C . GLY A 1 378 ? -28.461 -11.706 -0.311 1.00 44.12 378 GLY A C 1
ATOM 3049 O O . GLY A 1 378 ? -27.814 -11.361 0.674 1.00 44.12 378 GLY A O 1
ATOM 3050 N N . GLN A 1 379 ? -27.841 -12.207 -1.391 1.00 42.81 379 GLN A N 1
ATOM 3051 C CA . GLN A 1 379 ? -26.368 -12.216 -1.467 1.00 42.81 379 GLN A CA 1
ATOM 3052 C C . GLN A 1 379 ? -25.812 -10.821 -1.822 1.00 42.81 379 GLN A C 1
ATOM 3054 O O . GLN A 1 379 ? -26.106 -10.317 -2.912 1.00 42.81 379 GLN A O 1
ATOM 3059 N N . PRO A 1 380 ? -24.991 -10.193 -0.952 1.00 46.44 380 PRO A N 1
ATOM 3060 C CA . PRO A 1 380 ? -24.387 -8.897 -1.244 1.00 46.44 380 PRO A CA 1
ATOM 3061 C C . PRO A 1 380 ? -23.444 -8.982 -2.460 1.00 46.44 380 PRO A C 1
ATOM 3063 O O . PRO A 1 380 ? -22.896 -10.052 -2.752 1.00 46.44 380 PRO A O 1
ATOM 3066 N N . PRO A 1 381 ? -23.238 -7.871 -3.195 1.00 55.06 381 PRO A N 1
ATOM 3067 C CA . PRO A 1 381 ? -22.319 -7.834 -4.329 1.00 55.06 381 PRO A CA 1
ATOM 3068 C C . PRO A 1 381 ? -20.922 -8.344 -3.944 1.00 55.06 381 PRO A C 1
ATOM 3070 O O . PRO A 1 381 ? -20.440 -8.112 -2.837 1.00 55.06 381 PRO A O 1
ATOM 3073 N N . LYS A 1 382 ? -20.254 -9.034 -4.884 1.00 65.38 382 LYS A N 1
ATOM 3074 C CA . LYS A 1 382 ? -18.947 -9.693 -4.669 1.00 65.38 382 LYS A CA 1
ATOM 3075 C C . LYS A 1 382 ? -17.863 -8.728 -4.148 1.00 65.38 382 LYS A C 1
ATOM 3077 O O . LYS A 1 382 ? -16.939 -9.166 -3.466 1.00 65.38 382 LYS A O 1
ATOM 3082 N N . ASP A 1 383 ? -17.997 -7.437 -4.450 1.00 82.38 383 ASP A N 1
ATOM 3083 C CA . ASP A 1 383 ? -17.306 -6.345 -3.765 1.00 82.38 383 ASP A CA 1
ATOM 3084 C C . ASP A 1 383 ? -18.256 -5.132 -3.660 1.00 82.38 383 ASP A C 1
ATOM 3086 O O . ASP A 1 383 ? -18.620 -4.580 -4.701 1.00 82.38 383 ASP A O 1
ATOM 3090 N N . PRO A 1 384 ? -18.742 -4.769 -2.458 1.00 90.44 384 PRO A N 1
ATOM 3091 C CA . PRO A 1 384 ? -19.623 -3.618 -2.278 1.00 90.44 384 PRO A CA 1
ATOM 3092 C C . PRO A 1 384 ? -18.846 -2.296 -2.330 1.00 90.44 384 PRO A C 1
ATOM 3094 O O . PRO A 1 384 ? -17.625 -2.265 -2.167 1.00 90.44 384 PRO A O 1
ATOM 3097 N N . PHE A 1 385 ? -19.577 -1.202 -2.518 1.00 92.94 385 PHE A N 1
ATOM 3098 C CA . PHE A 1 385 ? -19.072 0.166 -2.462 1.00 92.94 385 PHE A CA 1
ATOM 3099 C C . PHE A 1 385 ? -19.394 0.815 -1.113 1.00 92.94 385 PHE A C 1
ATOM 3101 O O . PHE A 1 385 ? -20.451 0.558 -0.529 1.00 92.94 385 PHE A O 1
ATOM 3108 N N . VAL A 1 386 ? -18.494 1.673 -0.641 1.00 94.81 386 VAL A N 1
ATOM 3109 C CA . VAL A 1 386 ? -18.684 2.566 0.513 1.00 94.81 386 VAL A CA 1
ATOM 3110 C C . VAL A 1 386 ? -18.866 4.002 0.031 1.00 94.81 386 VAL A C 1
ATOM 3112 O O . VAL A 1 386 ? -18.328 4.370 -1.016 1.00 94.81 386 VAL A O 1
ATOM 3115 N N . ASN A 1 387 ? -19.613 4.810 0.787 1.00 96.31 387 ASN A N 1
ATOM 3116 C CA . ASN A 1 387 ? -19.651 6.251 0.550 1.00 96.31 387 ASN A CA 1
ATOM 3117 C C . ASN A 1 387 ? -18.409 6.892 1.179 1.00 96.31 387 ASN A C 1
ATOM 3119 O O . ASN A 1 387 ? -18.009 6.531 2.288 1.00 96.31 387 ASN A O 1
ATOM 3123 N N . ALA A 1 388 ? -17.798 7.837 0.471 1.00 95.81 388 ALA A N 1
ATOM 3124 C CA . ALA A 1 388 ? -16.584 8.495 0.922 1.00 95.81 388 ALA A CA 1
ATOM 3125 C C . ALA A 1 388 ? -16.526 9.966 0.491 1.00 95.81 388 ALA A C 1
ATOM 3127 O O . ALA A 1 388 ? -16.988 10.332 -0.590 1.00 95.81 388 ALA A O 1
ATOM 3128 N N . ILE A 1 389 ? -15.929 10.812 1.326 1.00 96.31 389 ILE A N 1
ATOM 3129 C CA . ILE A 1 389 ? -15.464 12.142 0.935 1.00 96.31 389 ILE A CA 1
ATOM 3130 C C . ILE A 1 389 ? -14.075 11.965 0.332 1.00 96.31 389 ILE A C 1
ATOM 3132 O O . ILE A 1 389 ? -13.178 11.479 1.016 1.00 96.31 389 ILE A O 1
ATOM 3136 N N . ASN A 1 390 ? -13.887 12.382 -0.918 1.00 94.00 390 ASN A N 1
ATOM 3137 C CA . ASN A 1 390 ? -12.564 12.510 -1.519 1.00 94.00 390 ASN A CA 1
ATOM 3138 C C . ASN A 1 390 ? -12.088 13.961 -1.375 1.00 94.00 390 ASN A C 1
ATOM 3140 O O . ASN A 1 390 ? -12.583 14.852 -2.068 1.00 94.00 390 ASN A O 1
ATOM 3144 N N . LEU A 1 391 ? -11.124 14.195 -0.486 1.00 91.06 391 LEU A N 1
ATOM 3145 C CA . LEU A 1 391 ? -10.624 15.527 -0.127 1.00 91.06 391 LEU A CA 1
ATOM 3146 C C . LEU A 1 391 ? -9.678 16.131 -1.176 1.00 91.06 391 LEU A C 1
ATOM 3148 O O . LEU A 1 391 ? -9.429 17.338 -1.160 1.00 91.06 391 LEU A O 1
ATOM 3152 N N . ARG A 1 392 ? -9.169 15.332 -2.124 1.00 89.62 392 ARG A N 1
ATOM 3153 C CA . ARG A 1 392 ? -8.409 15.856 -3.274 1.00 89.62 392 ARG A CA 1
ATOM 3154 C C . ARG A 1 392 ? -9.323 16.515 -4.297 1.00 89.62 392 ARG A C 1
ATOM 3156 O O . ARG A 1 392 ? -8.998 17.568 -4.829 1.00 89.62 392 ARG A O 1
ATOM 3163 N N . LYS A 1 393 ? -10.473 15.893 -4.561 1.00 90.75 393 LYS A N 1
ATOM 3164 C CA . LYS A 1 393 ? -11.491 16.400 -5.496 1.00 90.75 393 LYS A CA 1
ATOM 3165 C C . LYS A 1 393 ? -12.531 17.292 -4.822 1.00 90.75 393 LYS A C 1
ATOM 3167 O O . LYS A 1 393 ? -13.334 17.904 -5.518 1.00 90.75 393 LYS A O 1
ATOM 3172 N N . THR A 1 394 ? -12.548 17.313 -3.490 1.00 93.56 394 THR A N 1
ATOM 3173 C CA . THR A 1 394 ? -13.590 17.941 -2.670 1.00 93.56 394 THR A CA 1
ATOM 3174 C C . THR A 1 394 ? -14.979 17.515 -3.149 1.00 93.56 394 THR A C 1
ATOM 3176 O O . THR A 1 394 ? -15.831 18.342 -3.478 1.00 93.56 394 THR A O 1
ATOM 3179 N N . ALA A 1 395 ? -15.181 16.196 -3.238 1.00 94.25 395 ALA A N 1
ATOM 3180 C CA . ALA A 1 395 ? -16.408 15.598 -3.756 1.00 94.25 395 ALA A CA 1
ATOM 3181 C C . ALA A 1 395 ? -16.840 14.361 -2.958 1.00 94.25 395 ALA A C 1
ATOM 3183 O O . ALA A 1 395 ? -16.005 13.600 -2.460 1.00 94.25 395 ALA A O 1
ATOM 3184 N N . LEU A 1 396 ? -18.154 14.134 -2.902 1.00 95.19 396 LEU A N 1
ATOM 3185 C CA . LEU A 1 396 ? -18.748 12.890 -2.415 1.00 95.19 396 LEU A CA 1
ATOM 3186 C C . LEU A 1 396 ? -18.666 11.826 -3.512 1.00 95.19 396 LEU A C 1
ATOM 3188 O O . LEU A 1 396 ? -19.134 12.036 -4.631 1.00 95.19 396 LEU A O 1
ATOM 3192 N N . VAL A 1 397 ? -18.070 10.682 -3.198 1.00 94.56 397 VAL A N 1
ATOM 3193 C CA . VAL A 1 397 ? -17.834 9.589 -4.146 1.00 94.56 397 VAL A CA 1
ATOM 3194 C C . VAL A 1 397 ? -18.244 8.247 -3.546 1.00 94.56 397 VAL A C 1
ATOM 3196 O O . VAL A 1 397 ? -18.402 8.105 -2.334 1.00 94.56 397 VAL A O 1
ATOM 3199 N N . GLN A 1 398 ? -18.392 7.241 -4.405 1.00 93.12 398 GLN A N 1
ATOM 3200 C CA . GLN A 1 398 ? -18.486 5.846 -3.990 1.00 93.12 398 GLN A CA 1
ATOM 3201 C C . GLN A 1 398 ? -17.234 5.095 -4.425 1.00 93.12 398 GLN A C 1
ATOM 3203 O O . GLN A 1 398 ? -16.839 5.166 -5.592 1.00 93.12 398 GLN A O 1
ATOM 3208 N N . VAL A 1 399 ? -16.616 4.366 -3.495 1.00 91.31 399 VAL A N 1
ATOM 3209 C CA . VAL A 1 399 ? -15.374 3.621 -3.744 1.00 91.31 399 VAL A CA 1
ATOM 3210 C C . VAL A 1 399 ? -15.567 2.147 -3.414 1.00 91.31 399 VAL A C 1
ATOM 3212 O O . VAL A 1 399 ? -16.273 1.787 -2.476 1.00 91.31 399 VAL A O 1
ATOM 3215 N N . SER A 1 400 ? -14.967 1.282 -4.230 1.00 91.00 400 SER A N 1
ATOM 3216 C CA . SER A 1 400 ? -14.977 -0.171 -4.037 1.00 91.00 400 SER A CA 1
ATOM 3217 C C . SER A 1 400 ? -14.255 -0.525 -2.740 1.00 91.00 400 SER A C 1
ATOM 3219 O O . SER A 1 400 ? -13.120 -0.088 -2.546 1.00 91.00 400 SER A O 1
ATOM 3221 N N . VAL A 1 401 ? -14.837 -1.388 -1.904 1.00 89.94 401 VAL A N 1
ATOM 3222 C CA . VAL A 1 401 ? -14.178 -1.869 -0.675 1.00 89.94 401 VAL A CA 1
ATOM 3223 C C . VAL A 1 401 ? -12.808 -2.491 -0.968 1.00 89.94 401 VAL A C 1
ATOM 3225 O O . VAL A 1 401 ? -11.882 -2.351 -0.175 1.00 89.94 401 VAL A O 1
ATOM 3228 N N . SER A 1 402 ? -12.617 -3.154 -2.112 1.00 86.94 402 SER A N 1
ATOM 3229 C CA . SER A 1 402 ? -11.317 -3.738 -2.460 1.00 86.94 402 SER A CA 1
ATOM 3230 C C . SER A 1 402 ? -10.226 -2.721 -2.814 1.00 86.94 402 SER A C 1
ATOM 3232 O O . SER A 1 402 ? -9.118 -3.156 -3.107 1.00 86.94 402 SER A O 1
ATOM 3234 N N . ARG A 1 403 ? -10.530 -1.420 -2.889 1.00 86.69 403 ARG A N 1
ATOM 3235 C CA . ARG A 1 403 ? -9.607 -0.367 -3.357 1.00 86.69 403 ARG A CA 1
ATOM 3236 C C . ARG A 1 403 ? -9.487 0.824 -2.407 1.00 86.69 403 ARG A C 1
ATOM 3238 O O . ARG A 1 403 ? -8.857 1.806 -2.773 1.00 86.69 403 ARG A O 1
ATOM 3245 N N . GLU A 1 404 ? -10.137 0.761 -1.254 1.00 89.12 404 GLU A N 1
ATOM 3246 C CA . GLU A 1 404 ? -10.134 1.840 -0.272 1.00 89.12 404 GLU A CA 1
ATOM 3247 C C . GLU A 1 404 ? -9.290 1.440 0.940 1.00 89.12 404 GLU A C 1
ATOM 3249 O O . GLU A 1 404 ? -9.249 0.259 1.287 1.00 89.12 404 GLU A O 1
ATOM 3254 N N . PHE A 1 405 ? -8.626 2.415 1.570 1.00 88.25 405 PHE A N 1
ATOM 3255 C CA . PHE A 1 405 ? -7.736 2.221 2.721 1.00 88.25 405 PHE A CA 1
ATOM 3256 C C . PHE A 1 405 ? -6.716 1.086 2.558 1.00 88.25 405 PHE A C 1
ATOM 3258 O O . PHE A 1 405 ? -6.653 0.185 3.392 1.00 88.25 405 PHE A O 1
ATOM 3265 N N . GLY A 1 406 ? -5.890 1.131 1.515 1.00 84.81 406 GLY A N 1
ATOM 3266 C CA . GLY A 1 406 ? -4.786 0.190 1.343 1.00 84.81 406 GLY A CA 1
ATOM 3267 C C . GLY A 1 406 ? -3.681 0.688 0.418 1.00 84.81 406 GLY A C 1
ATOM 3268 O O . GLY A 1 406 ? -3.824 1.710 -0.260 1.00 84.81 406 GLY A O 1
ATOM 3269 N N . LEU A 1 407 ? -2.585 -0.062 0.383 1.00 82.75 407 LEU A N 1
ATOM 3270 C CA . LEU A 1 407 ? -1.429 0.162 -0.480 1.00 82.75 407 LEU A CA 1
ATOM 3271 C C . LEU A 1 407 ? -1.007 -1.136 -1.158 1.00 82.75 407 LEU A C 1
ATOM 3273 O O . LEU A 1 407 ? -1.322 -2.235 -0.709 1.00 82.75 407 LEU A O 1
ATOM 3277 N N . VAL A 1 408 ? -0.278 -1.002 -2.258 1.00 80.00 408 VAL A N 1
ATOM 3278 C CA . VAL A 1 408 ? 0.294 -2.144 -2.967 1.00 80.00 408 VAL A CA 1
ATOM 3279 C C . VAL A 1 408 ? 1.577 -2.603 -2.266 1.00 80.00 408 VAL A C 1
ATOM 3281 O O . VAL A 1 408 ? 2.431 -1.780 -1.962 1.00 80.00 408 VAL A O 1
ATOM 3284 N N . ASP A 1 409 ? 1.696 -3.910 -2.028 1.00 76.12 409 ASP A N 1
ATOM 3285 C CA . ASP A 1 409 ? 2.893 -4.634 -1.575 1.00 76.12 409 ASP A CA 1
ATOM 3286 C C . ASP A 1 409 ? 3.497 -4.174 -0.233 1.00 76.12 409 ASP A C 1
ATOM 3288 O O . ASP A 1 409 ? 4.682 -4.344 0.025 1.00 76.12 409 ASP A O 1
ATOM 3292 N N . MET A 1 410 ? 2.655 -3.681 0.679 1.00 82.88 410 MET A N 1
ATOM 3293 C CA . MET A 1 410 ? 3.081 -3.187 1.997 1.00 82.88 410 MET A CA 1
ATOM 3294 C C . MET A 1 410 ? 3.869 -4.183 2.883 1.00 82.88 410 MET A C 1
ATOM 3296 O O . MET A 1 410 ? 4.821 -3.781 3.549 1.00 82.88 410 MET A O 1
ATOM 3300 N N . TYR A 1 411 ? 3.494 -5.470 2.913 1.00 79.12 411 TYR A N 1
ATOM 3301 C CA . TYR A 1 411 ? 4.039 -6.474 3.850 1.00 79.12 411 TYR A CA 1
ATOM 3302 C C . TYR A 1 411 ? 4.986 -7.496 3.219 1.00 79.12 411 TYR A C 1
ATOM 3304 O O . TYR A 1 411 ? 5.133 -8.604 3.739 1.00 79.12 411 TYR A O 1
ATOM 3312 N N . ARG A 1 412 ? 5.571 -7.175 2.064 1.00 70.56 412 ARG A N 1
ATOM 3313 C CA . ARG A 1 412 ? 6.349 -8.150 1.307 1.00 70.56 412 ARG A CA 1
ATOM 3314 C C . ARG A 1 412 ? 7.840 -7.981 1.552 1.00 70.56 412 ARG A C 1
ATOM 3316 O O . ARG A 1 412 ? 8.476 -7.122 0.951 1.00 70.56 412 ARG A O 1
ATOM 3323 N N . ASP A 1 413 ? 8.390 -8.870 2.367 1.00 68.75 413 ASP A N 1
ATOM 3324 C CA . ASP A 1 413 ? 9.814 -8.875 2.686 1.00 68.75 413 ASP A CA 1
ATOM 3325 C C . ASP A 1 413 ? 10.559 -9.930 1.856 1.00 68.75 413 ASP A C 1
ATOM 3327 O O . ASP A 1 413 ? 10.550 -11.125 2.156 1.00 68.75 413 ASP A O 1
ATOM 3331 N N . GLN A 1 414 ? 11.171 -9.485 0.756 1.00 59.34 414 GLN A N 1
ATOM 3332 C CA . GLN A 1 414 ? 11.851 -10.362 -0.206 1.00 59.34 414 GLN A CA 1
ATOM 3333 C C . GLN A 1 414 ? 13.144 -10.988 0.350 1.00 59.34 414 GLN A C 1
ATOM 3335 O O . GLN A 1 414 ? 13.691 -11.890 -0.277 1.00 59.34 414 GLN A O 1
ATOM 3340 N N . GLY A 1 415 ? 13.625 -10.551 1.522 1.00 58.28 415 GLY A N 1
ATOM 3341 C CA . GLY A 1 415 ? 14.836 -11.076 2.159 1.00 58.28 415 GLY A CA 1
ATOM 3342 C C . GLY A 1 415 ? 14.627 -12.310 3.048 1.00 58.28 415 GLY A C 1
ATOM 3343 O O . GLY A 1 415 ? 15.603 -12.825 3.592 1.00 58.28 415 GLY A O 1
ATOM 3344 N N . TYR A 1 416 ? 13.388 -12.786 3.224 1.00 60.06 416 TYR A N 1
ATOM 3345 C CA . TYR A 1 416 ? 13.041 -13.835 4.195 1.00 60.06 416 TYR A CA 1
ATOM 3346 C C . TYR A 1 416 ? 12.543 -15.132 3.541 1.00 60.06 416 TYR A C 1
ATOM 3348 O O . TYR A 1 416 ? 11.947 -15.119 2.470 1.00 60.06 416 TYR A O 1
ATOM 3356 N N . GLN A 1 417 ? 12.715 -16.264 4.244 1.00 69.56 417 GLN A N 1
ATOM 3357 C CA . GLN A 1 417 ? 12.286 -17.600 3.785 1.00 69.56 417 GLN A CA 1
ATOM 3358 C C . GLN A 1 417 ? 10.796 -17.677 3.407 1.00 69.56 417 GLN A C 1
ATOM 3360 O O . GLN A 1 417 ? 10.441 -18.378 2.464 1.00 69.56 417 GLN A O 1
ATOM 3365 N N . ASN A 1 418 ? 9.925 -16.963 4.132 1.00 76.00 418 ASN A N 1
ATOM 3366 C CA . ASN A 1 418 ? 8.526 -16.769 3.755 1.00 76.00 418 ASN A CA 1
ATOM 3367 C C . ASN A 1 418 ? 8.228 -15.262 3.617 1.00 76.00 418 ASN A C 1
ATOM 3369 O O . ASN A 1 418 ? 7.874 -14.625 4.616 1.00 76.00 418 ASN A O 1
ATOM 3373 N N . PRO A 1 419 ? 8.286 -14.705 2.392 1.00 72.50 419 PRO A N 1
ATOM 3374 C CA . PRO A 1 419 ? 7.992 -13.293 2.119 1.00 72.50 419 PRO A CA 1
ATOM 3375 C C . PRO A 1 419 ? 6.554 -12.860 2.445 1.00 72.50 419 PRO A C 1
ATOM 3377 O O . PRO A 1 419 ? 6.238 -11.674 2.378 1.00 72.50 419 PRO A O 1
ATOM 3380 N N . ARG A 1 420 ? 5.663 -13.818 2.745 1.00 80.25 420 ARG A N 1
ATOM 3381 C CA . ARG A 1 420 ? 4.229 -13.641 3.023 1.00 80.25 420 ARG A CA 1
ATOM 3382 C C . ARG A 1 420 ? 3.861 -13.838 4.489 1.00 80.25 420 ARG A C 1
ATOM 3384 O O . ARG A 1 420 ? 2.694 -13.704 4.841 1.00 80.25 420 ARG A O 1
ATOM 3391 N N . HIS A 1 421 ? 4.836 -14.118 5.352 1.00 84.50 421 HIS A N 1
ATOM 3392 C CA . HIS A 1 421 ? 4.605 -14.477 6.752 1.00 84.50 421 HIS A CA 1
ATOM 3393 C C . HIS A 1 421 ? 3.702 -13.484 7.504 1.00 84.50 421 HIS A C 1
ATOM 3395 O O . HIS A 1 421 ? 2.767 -13.887 8.198 1.00 84.50 421 HIS A O 1
ATOM 3401 N N . ILE A 1 422 ? 3.972 -12.184 7.348 1.00 88.69 422 ILE A N 1
ATOM 3402 C CA . ILE A 1 422 ? 3.203 -11.114 7.993 1.00 88.69 422 ILE A CA 1
ATOM 3403 C C . ILE A 1 422 ? 1.752 -11.126 7.498 1.00 88.69 422 ILE A C 1
ATOM 3405 O O . ILE A 1 422 ? 0.834 -11.145 8.314 1.00 88.69 422 ILE A O 1
ATOM 3409 N N . GLU A 1 423 ? 1.541 -11.181 6.182 1.00 88.62 423 GLU A N 1
ATOM 3410 C CA . GLU A 1 423 ? 0.203 -11.175 5.580 1.00 88.62 423 GLU A CA 1
ATOM 3411 C C . GLU A 1 423 ? -0.602 -12.433 5.944 1.00 88.62 423 GLU A C 1
ATOM 3413 O O . GLU A 1 423 ? -1.770 -12.337 6.322 1.00 88.62 423 GLU A O 1
ATOM 3418 N N . ASP A 1 424 ? 0.024 -13.612 5.934 1.00 88.69 424 ASP A N 1
ATOM 3419 C CA . ASP A 1 424 ? -0.634 -14.869 6.304 1.00 88.69 424 ASP A CA 1
ATOM 3420 C C . ASP A 1 424 ? -1.102 -14.855 7.771 1.00 88.69 424 ASP A C 1
ATOM 3422 O O . ASP A 1 424 ? -2.223 -15.272 8.089 1.00 88.69 424 ASP A O 1
ATOM 3426 N N . ASN A 1 425 ? -0.261 -14.363 8.687 1.00 91.06 425 ASN A N 1
ATOM 3427 C CA . ASN A 1 425 ? -0.603 -14.287 10.109 1.00 91.06 425 ASN A CA 1
ATOM 3428 C C . ASN A 1 425 ? -1.579 -13.143 10.418 1.00 91.06 425 ASN A C 1
ATOM 3430 O O . ASN A 1 425 ? -2.454 -13.316 11.274 1.00 91.06 425 ASN A O 1
ATOM 3434 N N . LEU A 1 426 ? -1.515 -12.024 9.688 1.00 92.62 426 LEU A N 1
ATOM 3435 C CA . LEU A 1 426 ? -2.545 -10.983 9.738 1.00 92.62 426 LEU A CA 1
ATOM 3436 C C . LEU A 1 426 ? -3.896 -11.533 9.285 1.00 92.62 426 LEU A C 1
ATOM 3438 O O . LEU A 1 426 ? -4.879 -11.350 9.996 1.00 92.62 426 LEU A O 1
ATOM 3442 N N . GLY A 1 427 ? -3.948 -12.296 8.190 1.00 92.06 427 GLY A N 1
ATOM 3443 C CA . GLY A 1 427 ? -5.177 -12.940 7.721 1.00 92.06 427 GLY A CA 1
ATOM 3444 C C . GLY A 1 427 ? -5.808 -13.871 8.767 1.00 92.06 427 GLY A C 1
ATOM 3445 O O . GLY A 1 427 ? -7.028 -13.856 8.966 1.00 92.06 427 GLY A O 1
ATOM 3446 N N . LYS A 1 428 ? -4.993 -14.641 9.505 1.00 94.31 428 LYS A N 1
ATOM 3447 C CA . LYS A 1 428 ? -5.469 -15.470 10.634 1.00 94.31 428 LYS A CA 1
ATOM 3448 C C . LYS A 1 428 ? -6.040 -14.611 11.764 1.00 94.31 428 LYS A C 1
ATOM 3450 O O . LYS A 1 428 ? -7.140 -14.894 12.249 1.00 94.31 428 LYS A O 1
ATOM 3455 N N . LEU A 1 429 ? -5.319 -13.561 12.165 1.00 95.69 429 LEU A N 1
ATOM 3456 C CA . LEU A 1 429 ? -5.747 -12.644 13.221 1.00 95.69 429 LEU A CA 1
ATOM 3457 C C . LEU A 1 429 ? -7.047 -11.918 12.848 1.00 95.69 429 LEU A C 1
ATOM 3459 O O . LEU A 1 429 ? -7.978 -11.891 13.650 1.00 95.69 429 LEU A O 1
ATOM 3463 N N . GLU A 1 430 ? -7.143 -11.399 11.623 1.00 95.44 430 GLU A N 1
ATOM 3464 C CA . GLU A 1 430 ? -8.349 -10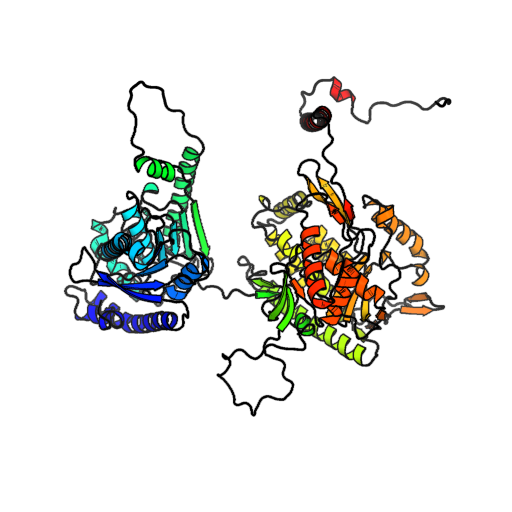.775 11.071 1.00 95.44 430 GLU A CA 1
ATOM 3465 C C . GLU A 1 430 ? -9.530 -11.751 11.066 1.00 95.44 430 GLU A C 1
ATOM 3467 O O . GLU A 1 430 ? -10.638 -11.394 11.471 1.00 95.44 430 GLU A O 1
ATOM 3472 N N . GLY A 1 431 ? -9.301 -13.009 10.673 1.00 95.31 431 GLY A N 1
ATOM 3473 C CA . GLY A 1 431 ? -10.322 -14.054 10.710 1.00 95.31 431 GLY A CA 1
ATOM 3474 C C . GLY A 1 431 ? -10.831 -14.348 12.125 1.00 95.31 431 GLY A C 1
ATOM 3475 O O . GLY A 1 431 ? -12.031 -14.559 12.318 1.00 95.31 431 GLY A O 1
ATOM 3476 N N . HIS A 1 432 ? -9.944 -14.346 13.124 1.00 96.12 432 HIS A N 1
ATOM 3477 C CA . HIS A 1 432 ? -10.303 -14.556 14.531 1.00 96.12 432 HIS A CA 1
ATOM 3478 C C . HIS A 1 432 ? -11.061 -13.352 15.097 1.00 96.12 432 HIS A C 1
ATOM 3480 O O . HIS A 1 432 ? -12.160 -13.514 15.637 1.00 96.12 432 HIS A O 1
ATOM 3486 N N . ALA A 1 433 ? -10.520 -12.147 14.905 1.00 97.25 433 ALA A N 1
ATOM 3487 C CA . ALA A 1 433 ? -11.141 -10.900 15.331 1.00 97.25 433 ALA A CA 1
ATOM 3488 C C . ALA A 1 433 ? -12.523 -10.716 14.690 1.00 97.25 433 ALA A C 1
ATOM 3490 O O . ALA A 1 433 ? -13.480 -10.389 15.386 1.00 97.25 433 ALA A O 1
ATOM 3491 N N . GLY A 1 434 ? -12.667 -11.023 13.397 1.00 96.88 434 GLY A N 1
ATOM 3492 C CA . GLY A 1 434 ? -13.939 -10.943 12.681 1.00 96.88 434 GLY A CA 1
ATOM 3493 C C . GLY A 1 434 ? -15.031 -11.843 13.263 1.00 96.88 434 GLY A C 1
ATOM 3494 O O . GLY A 1 434 ? -16.184 -11.418 13.355 1.00 96.88 434 GLY A O 1
ATOM 3495 N N . ARG A 1 435 ? -14.691 -13.057 13.725 1.00 97.62 435 ARG A N 1
ATOM 3496 C CA . ARG A 1 435 ? -15.654 -13.946 14.405 1.00 97.62 435 ARG A CA 1
ATOM 3497 C C . ARG A 1 435 ? -16.101 -13.383 15.753 1.00 97.62 435 ARG A C 1
ATOM 3499 O O . ARG A 1 435 ? -17.297 -13.378 16.034 1.00 97.62 435 ARG A O 1
ATOM 3506 N N . ILE A 1 436 ? -15.165 -12.869 16.550 1.00 97.44 436 ILE A N 1
ATOM 3507 C CA . ILE A 1 436 ? -15.455 -12.289 17.870 1.00 97.44 436 ILE A CA 1
ATOM 3508 C C . ILE A 1 436 ? -16.277 -11.000 17.729 1.00 97.44 436 ILE A C 1
ATOM 3510 O O . ILE A 1 436 ? -17.266 -10.811 18.431 1.00 97.44 436 ILE A O 1
ATOM 3514 N N . ILE A 1 437 ? -15.929 -10.140 16.771 1.00 97.06 437 ILE A N 1
ATOM 3515 C CA . ILE A 1 437 ? -16.665 -8.910 16.448 1.00 97.06 437 ILE A CA 1
ATOM 3516 C C . ILE A 1 437 ? -18.091 -9.217 15.981 1.00 97.06 437 ILE A C 1
ATOM 3518 O O . ILE A 1 437 ? -19.035 -8.525 16.373 1.00 97.06 437 ILE A O 1
ATOM 3522 N N . LYS A 1 438 ? -18.267 -10.261 15.163 1.00 96.19 438 LYS A N 1
ATOM 3523 C CA . LYS A 1 438 ? -19.597 -10.711 14.749 1.00 96.19 438 LYS A CA 1
ATOM 3524 C C . LYS A 1 438 ? -20.408 -11.195 15.953 1.00 96.19 438 LYS A C 1
ATOM 3526 O O . LYS A 1 438 ? -21.525 -10.726 16.139 1.00 96.19 438 LYS A O 1
ATOM 3531 N N . LYS A 1 439 ? -19.819 -12.041 16.808 1.00 97.25 439 LYS A N 1
ATOM 3532 C CA . LYS A 1 439 ? -20.425 -12.494 18.074 1.00 97.25 439 LYS A CA 1
ATOM 3533 C C . LYS A 1 439 ? -20.857 -11.307 18.943 1.00 97.25 439 LYS A C 1
ATOM 3535 O O . LYS A 1 439 ? -21.996 -11.282 19.395 1.00 97.25 439 LYS A O 1
ATOM 3540 N N . ALA A 1 440 ? -19.997 -10.302 19.115 1.00 96.88 440 ALA A N 1
ATOM 3541 C CA . ALA A 1 440 ? -20.318 -9.073 19.843 1.00 96.88 440 ALA A CA 1
ATOM 3542 C C . ALA A 1 440 ? -21.514 -8.334 19.224 1.00 96.88 440 ALA A C 1
ATOM 3544 O O . ALA A 1 440 ? -22.483 -8.028 19.912 1.00 96.88 440 ALA A O 1
ATOM 3545 N N . SER A 1 441 ? -21.473 -8.108 17.910 1.00 95.50 441 SER A N 1
ATOM 3546 C CA . SER A 1 441 ? -22.534 -7.405 17.183 1.00 95.50 441 SER A CA 1
ATOM 3547 C C . SER A 1 441 ? -23.884 -8.114 17.298 1.00 95.50 441 SER A C 1
ATOM 3549 O O . SER A 1 441 ? -24.897 -7.457 17.515 1.00 95.50 441 SER A O 1
ATOM 3551 N N . ASP A 1 442 ? -23.910 -9.440 17.167 1.00 95.62 442 ASP A N 1
ATOM 3552 C CA . ASP A 1 442 ? -25.144 -10.225 17.235 1.00 95.62 442 ASP A CA 1
ATOM 3553 C C . ASP A 1 442 ? -25.686 -10.311 18.673 1.00 95.62 442 ASP A C 1
ATOM 3555 O O . ASP A 1 442 ? -26.890 -10.169 18.873 1.00 95.62 442 ASP A O 1
ATOM 3559 N N . THR A 1 443 ? -24.809 -10.414 19.678 1.00 96.94 443 THR A N 1
ATOM 3560 C CA . THR A 1 443 ? -25.198 -10.415 21.103 1.00 96.94 443 THR A CA 1
ATOM 3561 C C . THR A 1 443 ? -25.813 -9.076 21.524 1.00 96.94 443 THR A C 1
ATOM 3563 O O . THR A 1 443 ? -26.849 -9.035 22.187 1.00 96.94 443 THR A O 1
ATOM 3566 N N . PHE A 1 444 ? -25.221 -7.954 21.101 1.00 96.06 444 PHE A N 1
ATOM 3567 C CA . PHE A 1 444 ? -25.727 -6.630 21.471 1.00 96.06 444 PHE A CA 1
ATOM 3568 C C . PHE A 1 444 ? -27.015 -6.247 20.741 1.00 96.06 444 PHE A C 1
ATOM 3570 O O . PHE A 1 444 ? -27.814 -5.500 21.297 1.00 96.06 444 PHE A O 1
ATOM 3577 N N . LYS A 1 445 ? -27.269 -6.783 19.539 1.00 92.62 445 LYS A N 1
ATOM 3578 C CA . LYS A 1 445 ? -28.559 -6.594 18.847 1.00 92.62 445 LYS A CA 1
ATOM 3579 C C . LYS A 1 445 ? -29.740 -7.152 19.639 1.00 92.62 445 LYS A C 1
ATOM 3581 O O . LYS A 1 445 ? -30.822 -6.584 19.563 1.00 92.62 445 LYS A O 1
ATOM 3586 N N . VAL A 1 446 ? -29.538 -8.242 20.380 1.00 94.38 446 VAL A N 1
ATOM 3587 C CA . VAL A 1 446 ? -30.577 -8.863 21.222 1.00 94.38 446 VAL A CA 1
ATOM 3588 C C . VAL A 1 446 ? -30.541 -8.373 22.676 1.00 94.38 446 VAL A C 1
ATOM 3590 O O . VAL A 1 446 ? -31.232 -8.925 23.524 1.00 94.38 446 VAL A O 1
ATOM 3593 N N . GLY A 1 447 ? -29.736 -7.347 22.983 1.00 92.00 447 GLY A N 1
ATOM 3594 C CA . GLY A 1 447 ? -29.660 -6.743 24.318 1.00 92.00 447 GLY A CA 1
ATOM 3595 C C . GLY A 1 447 ? -28.983 -7.610 25.386 1.00 92.00 447 GLY A C 1
ATOM 3596 O O . GLY A 1 447 ? -29.156 -7.352 26.574 1.00 92.00 447 GLY A O 1
ATOM 3597 N N . GLN A 1 448 ? -28.224 -8.635 24.992 1.00 95.12 448 GLN A N 1
ATOM 3598 C CA . GLN A 1 448 ? -27.565 -9.550 25.925 1.00 95.12 448 GLN A CA 1
ATOM 3599 C C . GLN A 1 448 ? -26.148 -9.094 26.307 1.00 95.12 448 GLN A C 1
ATOM 3601 O O . GLN A 1 448 ? -25.500 -8.305 25.612 1.00 95.12 448 GLN A O 1
ATOM 3606 N N . THR A 1 449 ? -25.649 -9.630 27.422 1.00 96.62 449 THR A N 1
ATOM 3607 C CA . THR A 1 449 ? -24.262 -9.453 27.869 1.00 96.62 449 THR A CA 1
ATOM 3608 C C . THR A 1 449 ? -23.332 -10.339 27.046 1.00 96.62 449 THR A C 1
ATOM 3610 O O . THR A 1 449 ? -23.524 -11.550 26.962 1.00 96.62 449 THR A O 1
ATOM 3613 N N . LEU A 1 450 ? -22.292 -9.746 26.461 1.00 97.88 450 LEU A N 1
ATOM 3614 C CA . LEU A 1 450 ? -21.281 -10.476 25.705 1.00 97.88 450 LEU A CA 1
ATOM 3615 C C . LEU A 1 450 ? -20.277 -11.134 26.648 1.00 97.88 450 LEU A C 1
ATOM 3617 O O . LEU A 1 450 ? -19.587 -10.457 27.406 1.00 97.88 450 LEU A O 1
ATOM 3621 N N . GLU A 1 451 ? -20.137 -12.447 26.522 1.00 97.81 451 GLU A N 1
ATOM 3622 C CA . GLU A 1 451 ? -19.134 -13.229 27.234 1.00 97.81 451 GLU A CA 1
ATOM 3623 C C . GLU A 1 451 ? -17.945 -13.565 26.325 1.00 97.81 451 GLU A C 1
ATOM 3625 O O . GLU A 1 451 ? -18.104 -14.202 25.275 1.00 97.81 451 GLU A O 1
ATOM 3630 N N . LEU A 1 452 ? -16.743 -13.157 26.739 1.00 97.50 452 LEU A N 1
ATOM 3631 C CA . LEU A 1 452 ? -15.479 -13.468 26.068 1.00 97.50 452 LEU A CA 1
ATOM 3632 C C . LEU A 1 452 ? -14.530 -14.202 27.015 1.00 97.50 452 LEU A C 1
ATOM 3634 O O . LEU A 1 452 ? -14.404 -13.846 28.184 1.00 97.50 452 LEU A O 1
ATOM 3638 N N . THR A 1 453 ? -13.801 -15.180 26.493 1.00 95.69 453 THR A N 1
ATOM 3639 C CA . THR A 1 453 ? -12.613 -15.730 27.165 1.00 95.69 453 THR A CA 1
ATOM 3640 C C . THR A 1 453 ? -11.480 -14.705 27.211 1.00 95.69 453 THR A C 1
ATOM 3642 O O . THR A 1 453 ? -11.424 -13.790 26.380 1.00 95.69 453 THR A O 1
ATOM 3645 N N . ARG A 1 454 ? -10.514 -14.896 28.120 1.00 92.75 454 ARG A N 1
ATOM 3646 C CA . ARG A 1 454 ? -9.243 -14.148 28.128 1.00 92.75 454 ARG A CA 1
ATOM 3647 C C . ARG A 1 454 ? -8.591 -14.120 26.748 1.00 92.75 454 ARG A C 1
ATOM 3649 O O . ARG A 1 454 ? -8.277 -13.050 26.238 1.00 92.75 454 ARG A O 1
ATOM 3656 N N . ARG A 1 455 ? -8.493 -15.284 26.100 1.00 93.06 455 ARG A N 1
ATOM 3657 C CA . ARG A 1 455 ? -7.908 -15.419 24.762 1.00 93.06 455 ARG A CA 1
ATOM 3658 C C . ARG A 1 455 ? -8.656 -14.605 23.704 1.00 93.06 455 ARG A C 1
ATOM 3660 O O . ARG A 1 455 ? -8.013 -13.944 22.892 1.00 93.06 455 ARG A O 1
ATOM 3667 N N . GLU A 1 456 ? -9.990 -14.626 23.693 1.00 95.56 456 GLU A N 1
ATOM 3668 C CA . GLU A 1 456 ? -10.789 -13.809 22.763 1.00 95.56 456 GLU A CA 1
ATOM 3669 C C . GLU A 1 456 ? -10.604 -12.306 23.027 1.00 95.56 456 GLU A C 1
ATOM 3671 O O . GLU A 1 456 ? -10.382 -11.541 22.086 1.00 95.56 456 GLU A O 1
ATOM 3676 N N . ARG A 1 457 ? -10.638 -11.882 24.298 1.00 95.31 457 ARG A N 1
ATOM 3677 C CA . ARG A 1 457 ? -10.395 -10.487 24.698 1.00 95.31 457 ARG A CA 1
ATOM 3678 C C . ARG A 1 457 ? -9.016 -10.015 24.236 1.00 95.31 457 ARG A C 1
ATOM 3680 O O . ARG A 1 457 ? -8.909 -8.961 23.611 1.00 95.31 457 ARG A O 1
ATOM 3687 N N . ASP A 1 458 ? -7.979 -10.799 24.506 1.00 94.56 458 ASP A N 1
ATOM 3688 C CA . ASP A 1 458 ? -6.595 -10.450 24.173 1.00 94.56 458 ASP A CA 1
ATOM 3689 C C . ASP A 1 458 ? -6.362 -10.475 22.660 1.00 94.56 458 ASP A C 1
ATOM 3691 O O . ASP A 1 458 ? -5.659 -9.614 22.136 1.00 94.56 458 ASP A O 1
ATOM 3695 N N . THR A 1 459 ? -7.042 -11.372 21.936 1.00 95.94 459 THR A N 1
ATOM 3696 C CA . THR A 1 459 ? -7.056 -11.382 20.464 1.00 95.94 459 THR A CA 1
ATOM 3697 C C . THR A 1 459 ? -7.617 -10.078 19.902 1.00 95.94 459 THR A C 1
ATOM 3699 O O . THR A 1 459 ? -7.025 -9.521 18.981 1.00 95.94 459 THR A O 1
ATOM 3702 N N . ILE A 1 460 ? -8.727 -9.562 20.449 1.00 96.94 460 ILE A N 1
ATOM 3703 C CA . ILE A 1 460 ? -9.286 -8.273 20.014 1.00 96.94 460 ILE A CA 1
ATOM 3704 C C . ILE A 1 460 ? -8.324 -7.129 20.318 1.00 96.94 460 ILE A C 1
ATOM 3706 O O . ILE A 1 460 ? -8.064 -6.322 19.434 1.00 96.94 460 ILE A O 1
ATOM 3710 N N . ARG A 1 461 ? -7.747 -7.066 21.521 1.00 95.75 461 ARG A N 1
ATOM 3711 C CA . ARG A 1 461 ? -6.800 -5.994 21.873 1.00 95.75 461 ARG A CA 1
ATOM 3712 C C . ARG A 1 461 ? -5.554 -6.013 20.987 1.00 95.75 461 ARG A C 1
ATOM 3714 O O . ARG A 1 461 ? -5.197 -4.991 20.414 1.00 95.75 461 ARG A O 1
ATOM 3721 N N . LYS A 1 462 ? -4.960 -7.191 20.780 1.00 96.31 462 LYS A N 1
ATOM 3722 C CA . LYS A 1 462 ? -3.826 -7.382 19.865 1.00 96.31 462 LYS A CA 1
ATOM 3723 C C . LYS A 1 462 ? -4.188 -7.012 18.424 1.00 96.31 462 LYS A C 1
ATOM 3725 O O . LYS A 1 462 ? -3.395 -6.369 17.743 1.00 96.31 462 LYS A O 1
ATOM 3730 N N . PHE A 1 463 ? -5.393 -7.363 17.971 1.00 97.00 463 PHE A N 1
ATOM 3731 C CA . PHE A 1 463 ? -5.915 -6.928 16.676 1.00 97.00 463 PHE A CA 1
ATOM 3732 C C . PHE A 1 463 ? -5.998 -5.399 16.576 1.00 97.00 463 PHE A C 1
ATOM 3734 O O . PHE A 1 463 ? -5.482 -4.840 15.613 1.00 97.00 463 PHE A O 1
ATOM 3741 N N . LEU A 1 464 ? -6.572 -4.714 17.571 1.00 96.19 464 LEU A N 1
ATOM 3742 C CA . LEU A 1 464 ? -6.678 -3.250 17.577 1.00 96.19 464 LEU A CA 1
ATOM 3743 C C . LEU A 1 464 ? -5.305 -2.569 17.576 1.00 96.19 464 LEU A C 1
ATOM 3745 O O . LEU A 1 464 ? -5.102 -1.631 16.803 1.00 96.19 464 LEU A O 1
ATOM 3749 N N . PHE A 1 465 ? -4.350 -3.070 18.366 1.00 95.75 465 PHE A N 1
ATOM 3750 C CA . PHE A 1 465 ? -2.976 -2.571 18.334 1.00 95.75 465 PHE A CA 1
ATOM 3751 C C . PHE A 1 465 ? -2.351 -2.731 16.951 1.00 95.75 465 PHE A C 1
ATOM 3753 O O . PHE A 1 465 ? -1.800 -1.778 16.414 1.00 95.75 465 PHE A O 1
ATOM 3760 N N . LEU A 1 466 ? -2.455 -3.915 16.344 1.00 95.69 466 LEU A N 1
ATOM 3761 C CA . LEU A 1 466 ? -1.867 -4.155 15.029 1.00 95.69 466 LEU A CA 1
ATOM 3762 C C . LEU A 1 466 ? -2.528 -3.303 13.943 1.00 95.69 466 LEU A C 1
ATOM 3764 O O . LEU A 1 466 ? -1.836 -2.860 13.033 1.00 95.69 466 LEU A O 1
ATOM 3768 N N . MET A 1 467 ? -3.828 -3.005 14.048 1.00 94.00 467 MET A N 1
ATOM 3769 C CA . MET A 1 467 ? -4.483 -2.054 13.143 1.00 94.00 467 MET A CA 1
ATOM 3770 C C . MET A 1 467 ? -3.956 -0.624 13.321 1.00 94.00 467 MET A C 1
ATOM 3772 O O . MET A 1 467 ? -3.798 0.081 12.327 1.00 94.00 467 MET A O 1
ATOM 3776 N N . LYS A 1 468 ? -3.647 -0.203 14.557 1.00 92.19 468 LYS A N 1
ATOM 3777 C CA . LYS A 1 468 ? -2.968 1.072 14.846 1.00 92.19 468 LYS A CA 1
ATOM 3778 C C . LYS A 1 468 ? -1.551 1.083 14.267 1.00 92.19 468 LYS A C 1
ATOM 3780 O O . LYS A 1 468 ? -1.223 1.953 13.468 1.00 92.19 468 LYS A O 1
ATOM 3785 N N . TYR A 1 469 ? -0.738 0.098 14.634 1.00 92.81 469 TYR A N 1
ATOM 3786 C CA . TYR A 1 469 ? 0.691 0.029 14.321 1.00 92.81 469 TYR A CA 1
ATOM 3787 C C . TYR A 1 469 ? 0.983 -0.180 12.829 1.00 92.81 469 TYR A C 1
ATOM 3789 O O . TYR A 1 469 ? 2.067 0.135 12.344 1.00 92.81 469 TYR A O 1
ATOM 3797 N N . ARG A 1 470 ? 0.010 -0.705 12.074 1.00 91.31 470 ARG A N 1
ATOM 3798 C CA . ARG A 1 470 ? 0.140 -0.910 10.628 1.00 91.31 470 ARG A CA 1
ATOM 3799 C C . ARG A 1 470 ? -0.524 0.169 9.775 1.00 91.31 470 ARG A C 1
ATOM 3801 O O . ARG A 1 470 ? -0.559 0.001 8.559 1.00 91.31 470 ARG A O 1
ATOM 3808 N N . ASN A 1 471 ? -1.121 1.199 10.381 1.00 88.38 471 ASN A N 1
ATOM 3809 C CA . ASN A 1 471 ? -1.867 2.223 9.648 1.00 88.38 471 ASN A CA 1
ATOM 3810 C C . ASN A 1 471 ? -0.954 3.049 8.721 1.00 88.38 471 ASN A C 1
ATOM 3812 O O . ASN A 1 471 ? 0.270 2.929 8.751 1.00 88.38 471 ASN A O 1
ATOM 3816 N N . SER A 1 472 ? -1.550 3.917 7.902 1.00 84.81 472 SER A N 1
ATOM 3817 C CA . SER A 1 472 ? -0.803 4.728 6.934 1.00 84.81 472 SER A CA 1
ATOM 3818 C C . SER A 1 472 ? 0.263 5.621 7.570 1.00 84.81 472 SER A C 1
ATOM 3820 O O . SER A 1 472 ? 1.297 5.847 6.952 1.00 84.81 472 SER A O 1
ATOM 3822 N N . THR A 1 473 ? 0.029 6.118 8.786 1.00 83.75 473 THR A N 1
ATOM 3823 C CA . THR A 1 473 ? 0.954 7.013 9.494 1.00 83.75 473 THR A CA 1
ATOM 3824 C C . THR A 1 473 ? 2.183 6.259 9.992 1.00 83.75 473 THR A C 1
ATOM 3826 O O . THR A 1 473 ? 3.304 6.672 9.714 1.00 83.75 473 THR A O 1
ATOM 3829 N N . PHE A 1 474 ? 1.989 5.121 10.665 1.00 85.94 474 PHE A N 1
ATOM 3830 C CA . PHE A 1 474 ? 3.098 4.276 11.116 1.00 85.94 474 PHE A CA 1
ATOM 3831 C C . PHE A 1 474 ? 3.862 3.669 9.942 1.00 85.94 474 PHE A C 1
ATOM 3833 O O . PHE A 1 474 ? 5.088 3.617 9.973 1.00 85.94 474 PHE A O 1
ATOM 3840 N N . TYR A 1 475 ? 3.160 3.262 8.882 1.00 88.38 475 TYR A N 1
ATOM 3841 C CA . TYR A 1 475 ? 3.826 2.819 7.665 1.00 88.38 475 TYR A CA 1
ATOM 3842 C C . TYR A 1 475 ? 4.708 3.929 7.083 1.00 88.38 475 TYR A C 1
ATOM 3844 O O . TYR A 1 475 ? 5.875 3.680 6.808 1.00 88.38 475 TYR A O 1
ATOM 3852 N N . ALA A 1 476 ? 4.192 5.157 6.951 1.00 86.56 476 ALA A N 1
ATOM 3853 C CA . ALA A 1 476 ? 4.974 6.284 6.445 1.00 86.56 476 ALA A CA 1
ATOM 3854 C C . ALA A 1 476 ? 6.219 6.572 7.300 1.00 86.56 476 ALA A C 1
ATOM 3856 O O . ALA A 1 476 ? 7.274 6.808 6.726 1.00 86.56 476 ALA A O 1
ATOM 3857 N N . ARG A 1 477 ? 6.116 6.472 8.635 1.00 86.88 477 ARG A N 1
ATOM 3858 C CA . ARG A 1 477 ? 7.253 6.637 9.560 1.00 86.88 477 ARG A CA 1
ATOM 3859 C C . ARG A 1 477 ? 8.388 5.651 9.284 1.00 86.88 477 ARG A C 1
ATOM 3861 O O . ARG A 1 477 ? 9.540 6.052 9.277 1.00 86.88 477 ARG A O 1
ATOM 3868 N N . TYR A 1 478 ? 8.092 4.367 9.076 1.00 90.69 478 TYR A N 1
ATOM 3869 C CA . TYR A 1 478 ? 9.133 3.338 8.931 1.00 90.69 478 TYR A CA 1
ATOM 3870 C C . TYR A 1 478 ? 9.507 3.006 7.484 1.00 90.69 478 TYR A C 1
ATOM 3872 O O . TYR A 1 478 ? 10.501 2.318 7.259 1.00 90.69 478 TYR A O 1
ATOM 3880 N N . ASN A 1 479 ? 8.743 3.457 6.486 1.00 90.31 479 ASN A N 1
ATOM 3881 C CA . ASN A 1 479 ? 8.933 3.080 5.083 1.00 90.31 479 ASN A CA 1
ATOM 3882 C C . ASN A 1 479 ? 10.100 3.824 4.402 1.00 90.31 479 ASN A C 1
ATOM 3884 O O . ASN A 1 479 ? 9.923 4.499 3.390 1.00 90.31 479 ASN A O 1
ATOM 3888 N N . HIS A 1 480 ? 11.304 3.645 4.935 1.00 88.69 480 HIS A N 1
ATOM 3889 C CA . HIS A 1 480 ? 12.545 4.237 4.452 1.00 88.69 480 HIS A CA 1
ATOM 3890 C C . HIS A 1 480 ? 13.555 3.136 4.124 1.00 88.69 480 HIS A C 1
ATOM 3892 O O . HIS A 1 480 ? 13.728 2.210 4.914 1.00 88.69 480 HIS A O 1
ATOM 3898 N N . ASP A 1 481 ? 14.243 3.246 2.984 1.00 84.88 481 ASP A N 1
ATOM 3899 C CA . ASP A 1 481 ? 15.280 2.284 2.569 1.00 84.88 481 ASP A CA 1
ATOM 3900 C C . ASP A 1 481 ? 16.610 2.484 3.313 1.00 84.88 481 ASP A C 1
ATOM 3902 O O . ASP A 1 481 ? 17.451 1.589 3.346 1.00 84.88 481 ASP A O 1
ATOM 3906 N N . SER A 1 482 ? 16.801 3.654 3.929 1.00 88.06 482 SER A N 1
ATOM 3907 C CA . SER A 1 482 ? 18.008 4.025 4.668 1.00 88.06 482 SER A CA 1
ATOM 3908 C C . SER A 1 482 ? 17.666 4.935 5.844 1.00 88.06 482 SER A C 1
ATOM 3910 O O . SER A 1 482 ? 16.796 5.807 5.734 1.00 88.06 482 SER A O 1
ATOM 3912 N N . ILE A 1 483 ? 18.421 4.792 6.938 1.00 89.81 483 ILE A N 1
ATOM 3913 C CA . ILE A 1 483 ? 18.339 5.658 8.122 1.00 89.81 483 ILE A CA 1
ATOM 3914 C C . ILE A 1 483 ? 18.570 7.138 7.787 1.00 89.81 483 ILE A C 1
ATOM 3916 O O . ILE A 1 483 ? 18.023 8.016 8.448 1.00 89.81 483 ILE A O 1
ATOM 3920 N N . THR A 1 484 ? 19.317 7.445 6.720 1.00 87.38 484 THR A N 1
ATOM 3921 C CA . THR A 1 484 ? 19.572 8.832 6.295 1.00 87.38 484 THR A CA 1
ATOM 3922 C C . THR A 1 484 ? 18.280 9.578 5.970 1.00 87.38 484 THR A C 1
ATOM 3924 O O . THR A 1 484 ? 18.141 10.735 6.359 1.00 87.38 484 THR A O 1
ATOM 3927 N N . THR A 1 485 ? 17.323 8.892 5.342 1.00 86.69 485 THR A N 1
ATOM 3928 C CA . THR A 1 485 ? 16.023 9.450 4.937 1.00 86.69 485 THR A CA 1
ATOM 3929 C C . THR A 1 485 ? 14.954 9.402 6.028 1.00 86.69 485 THR A C 1
ATOM 3931 O O . THR A 1 485 ? 13.892 9.980 5.834 1.00 86.69 485 THR A O 1
ATOM 3934 N N . TYR A 1 486 ? 15.210 8.712 7.144 1.00 85.69 486 TYR A N 1
ATOM 3935 C CA . TYR A 1 486 ? 14.281 8.637 8.271 1.00 85.69 486 TYR A CA 1
ATOM 3936 C C . TYR A 1 486 ? 14.204 9.995 8.971 1.00 85.69 486 TYR A C 1
ATOM 3938 O O . TYR A 1 486 ? 15.241 10.565 9.336 1.00 85.69 486 TYR A O 1
ATOM 3946 N N . ASP A 1 487 ? 12.985 10.498 9.137 1.00 79.12 487 ASP A N 1
ATOM 3947 C CA . ASP A 1 487 ? 12.694 11.845 9.628 1.00 79.12 487 ASP A CA 1
ATOM 3948 C C . ASP A 1 487 ? 11.696 11.771 10.790 1.00 79.12 487 ASP A C 1
ATOM 3950 O O . ASP A 1 487 ? 10.487 11.954 10.647 1.00 79.12 487 ASP A O 1
ATOM 3954 N N . SER A 1 488 ? 12.193 11.354 11.952 1.00 81.44 488 SER A N 1
ATOM 3955 C CA . SER A 1 488 ? 11.448 11.337 13.214 1.00 81.44 488 SER A CA 1
ATOM 3956 C C . SER A 1 488 ? 12.398 11.619 14.377 1.00 81.44 488 SER A C 1
ATOM 3958 O O . SER A 1 488 ? 13.609 11.411 14.272 1.00 81.44 488 SER A O 1
ATOM 3960 N N . ASN A 1 489 ? 11.851 12.111 15.487 1.00 74.94 489 ASN A N 1
ATOM 3961 C CA . ASN A 1 489 ? 12.611 12.560 16.660 1.00 74.94 489 ASN A CA 1
ATOM 3962 C C . ASN A 1 489 ? 13.464 11.452 17.313 1.00 74.94 489 ASN A C 1
ATOM 3964 O O . ASN A 1 489 ? 14.508 11.737 17.894 1.00 74.94 489 ASN A O 1
ATOM 3968 N N . ASP A 1 490 ? 13.080 10.187 17.156 1.00 81.31 490 ASP A N 1
ATOM 3969 C CA . ASP A 1 490 ? 13.786 9.011 17.669 1.00 81.31 490 ASP A CA 1
ATOM 3970 C C . ASP A 1 490 ? 14.893 8.482 16.737 1.00 81.31 490 ASP A C 1
ATOM 3972 O O . ASP A 1 490 ? 15.466 7.425 17.006 1.00 81.31 490 ASP A O 1
ATOM 3976 N N . LYS A 1 491 ? 15.235 9.200 15.653 1.00 86.00 491 LYS A N 1
ATOM 3977 C CA . LYS A 1 491 ? 16.229 8.776 14.644 1.00 86.00 491 LYS A CA 1
ATOM 3978 C C . LYS A 1 491 ? 17.527 8.252 15.250 1.00 86.00 491 LYS A C 1
ATOM 3980 O O . LYS A 1 491 ? 18.029 7.224 14.805 1.00 86.00 491 LYS A O 1
ATOM 3985 N N . HIS A 1 492 ? 18.060 8.938 16.260 1.00 87.25 492 HIS A N 1
ATOM 3986 C CA . HIS A 1 492 ? 19.302 8.530 16.912 1.00 87.25 492 HIS A CA 1
ATOM 3987 C C . HIS A 1 492 ? 19.164 7.177 17.630 1.00 87.25 492 HIS A C 1
ATOM 3989 O O . HIS A 1 492 ? 20.016 6.304 17.470 1.00 87.25 492 HIS A O 1
ATOM 3995 N N . LEU A 1 493 ? 18.068 6.975 18.370 1.00 87.56 493 LEU A N 1
ATOM 3996 C CA . LEU A 1 493 ? 17.780 5.714 19.061 1.00 87.56 493 LEU A CA 1
ATOM 3997 C C . LEU A 1 493 ? 17.567 4.576 18.061 1.00 87.56 493 LEU A C 1
ATOM 3999 O O . LEU A 1 493 ? 18.097 3.476 18.240 1.00 87.56 493 LEU A O 1
ATOM 4003 N N . LEU A 1 494 ? 16.836 4.854 16.979 1.00 90.56 494 LEU A N 1
ATOM 4004 C CA . LEU A 1 494 ? 16.607 3.891 15.913 1.00 90.56 494 LEU A CA 1
ATOM 4005 C C . LEU A 1 494 ? 17.923 3.495 15.227 1.00 90.56 494 LEU A C 1
ATOM 4007 O O . LEU A 1 494 ? 18.152 2.312 14.997 1.00 90.56 494 LEU A O 1
ATOM 4011 N N . GLU A 1 495 ? 18.814 4.451 14.950 1.00 93.19 495 GLU A N 1
ATOM 4012 C CA . GLU A 1 495 ? 20.124 4.191 14.341 1.00 93.19 495 GLU A CA 1
ATOM 4013 C C . GLU A 1 495 ? 21.001 3.283 15.216 1.00 93.19 495 GLU A C 1
ATOM 4015 O O . GLU A 1 495 ? 21.599 2.324 14.714 1.00 93.19 495 GLU A O 1
ATOM 4020 N N . VAL A 1 496 ? 21.059 3.552 16.526 1.00 93.94 496 VAL A N 1
ATOM 4021 C CA . VAL A 1 496 ? 21.788 2.707 17.487 1.00 93.94 496 VAL A CA 1
ATOM 4022 C C . VAL A 1 496 ? 21.221 1.289 17.474 1.00 93.94 496 VAL A C 1
ATOM 4024 O O . VAL A 1 496 ? 21.966 0.327 17.273 1.00 93.94 496 VAL A O 1
ATOM 4027 N N . TYR A 1 497 ? 19.897 1.158 17.573 1.00 93.25 497 TYR A N 1
ATOM 4028 C CA . TYR A 1 497 ? 19.223 -0.138 17.551 1.00 93.25 497 TYR A CA 1
ATOM 4029 C C . TYR A 1 497 ? 19.452 -0.901 16.234 1.00 93.25 497 TYR A C 1
ATOM 4031 O O . TYR A 1 497 ? 19.719 -2.107 16.250 1.00 93.25 497 TYR A O 1
ATOM 4039 N N . MET A 1 498 ? 19.411 -0.211 15.085 1.00 94.69 498 MET A N 1
ATOM 4040 C CA . MET A 1 498 ? 19.720 -0.791 13.772 1.00 94.69 498 MET A CA 1
ATOM 4041 C C . MET A 1 498 ? 21.133 -1.374 13.736 1.00 94.69 498 MET A C 1
ATOM 4043 O O . MET A 1 498 ? 21.320 -2.489 13.247 1.00 94.69 498 MET A O 1
ATOM 4047 N N . ARG A 1 499 ? 22.120 -0.648 14.274 1.00 93.88 499 ARG A N 1
ATOM 4048 C CA . ARG A 1 499 ? 23.524 -1.077 14.300 1.00 93.88 499 ARG A CA 1
ATOM 4049 C C . ARG A 1 499 ? 23.727 -2.299 15.194 1.00 93.88 499 ARG A C 1
ATOM 4051 O O . ARG A 1 499 ? 24.353 -3.266 14.763 1.00 93.88 499 ARG A O 1
ATOM 4058 N N . GLU A 1 500 ? 23.161 -2.283 16.398 1.00 93.94 500 GLU A N 1
ATOM 4059 C CA . GLU A 1 500 ? 23.264 -3.385 17.365 1.00 93.94 500 GLU A CA 1
ATOM 4060 C C . GLU A 1 500 ? 22.605 -4.671 16.855 1.00 93.94 500 GLU A C 1
ATOM 4062 O O . GLU A 1 500 ? 23.166 -5.763 16.976 1.00 93.94 500 GLU A O 1
ATOM 4067 N N . ARG A 1 501 ? 21.422 -4.549 16.241 1.00 92.88 501 ARG A N 1
ATOM 4068 C CA . ARG A 1 501 ? 20.636 -5.686 15.736 1.00 92.88 501 ARG A CA 1
ATOM 4069 C C . ARG A 1 501 ? 20.907 -6.025 14.267 1.00 92.88 501 ARG A C 1
ATOM 4071 O O . ARG A 1 501 ? 20.343 -6.993 13.762 1.00 92.88 501 ARG A O 1
ATOM 4078 N N . ARG A 1 502 ? 21.807 -5.286 13.606 1.00 93.25 502 ARG A N 1
ATOM 4079 C CA . ARG A 1 502 ? 22.229 -5.464 12.202 1.00 93.25 502 ARG A CA 1
ATOM 4080 C C . ARG A 1 502 ? 21.084 -5.349 11.182 1.00 93.25 502 ARG A C 1
ATOM 4082 O O . ARG A 1 502 ? 21.073 -6.064 10.179 1.00 93.25 502 ARG A O 1
ATOM 4089 N N . PHE A 1 503 ? 20.134 -4.448 11.423 1.00 92.00 503 PHE A N 1
ATOM 4090 C CA . PHE A 1 503 ? 19.102 -4.099 10.440 1.00 92.00 503 PHE A CA 1
ATOM 4091 C C . PHE A 1 503 ? 19.666 -3.158 9.369 1.00 92.00 503 PHE A C 1
ATOM 4093 O O . PHE A 1 503 ? 20.517 -2.319 9.664 1.00 92.00 503 PHE A O 1
ATOM 4100 N N . LYS A 1 504 ? 19.202 -3.289 8.119 1.00 90.38 504 LYS A N 1
ATOM 4101 C CA . LYS A 1 504 ? 19.696 -2.478 6.992 1.00 90.38 504 LYS A CA 1
ATOM 4102 C C . LYS A 1 504 ? 18.879 -1.206 6.808 1.00 90.38 504 LYS A C 1
ATOM 4104 O O . LYS A 1 504 ? 19.422 -0.193 6.380 1.00 90.38 504 LYS A O 1
ATOM 4109 N N . SER A 1 505 ? 17.593 -1.257 7.147 1.00 91.94 505 SER A N 1
ATOM 4110 C CA . SER A 1 505 ? 16.667 -0.140 6.986 1.00 91.94 505 SER A CA 1
ATOM 4111 C C . SER A 1 505 ? 15.694 -0.008 8.172 1.00 91.94 505 SER A C 1
ATOM 4113 O O . SER A 1 505 ? 15.414 -1.004 8.847 1.00 91.94 505 SER A O 1
ATOM 4115 N N . PRO A 1 506 ? 15.123 1.189 8.417 1.00 93.44 506 PRO A N 1
ATOM 4116 C CA . PRO A 1 506 ? 13.986 1.366 9.327 1.00 93.44 506 PRO A CA 1
ATOM 4117 C C . PRO A 1 506 ? 12.804 0.438 9.011 1.00 93.44 506 PRO A C 1
ATOM 4119 O O . PRO A 1 506 ? 12.124 -0.041 9.921 1.00 93.44 506 PRO A O 1
ATOM 4122 N N . ARG A 1 507 ? 12.589 0.129 7.725 1.00 91.75 507 ARG A N 1
ATOM 4123 C CA . ARG A 1 507 ? 11.526 -0.781 7.284 1.00 91.75 507 ARG A CA 1
ATOM 4124 C C . ARG A 1 507 ? 11.723 -2.195 7.836 1.00 91.75 507 ARG A C 1
ATOM 4126 O O . ARG A 1 507 ? 10.745 -2.831 8.228 1.00 91.75 507 ARG A O 1
ATOM 4133 N N . ASP A 1 508 ? 12.968 -2.661 7.929 1.00 90.25 508 ASP A N 1
ATOM 4134 C CA . ASP A 1 508 ? 13.283 -3.990 8.469 1.00 90.25 508 ASP A CA 1
ATOM 4135 C C . ASP A 1 508 ? 12.891 -4.103 9.952 1.00 90.25 508 ASP A C 1
ATOM 4137 O O . ASP A 1 508 ? 12.380 -5.140 10.380 1.00 90.25 508 ASP A O 1
ATOM 4141 N N . ILE A 1 509 ? 13.077 -3.026 10.731 1.00 93.06 509 ILE A N 1
ATOM 4142 C CA . ILE A 1 509 ? 12.650 -2.965 12.140 1.00 93.06 509 ILE A CA 1
ATOM 4143 C C . ILE A 1 509 ? 11.133 -3.088 12.232 1.00 93.06 509 ILE A C 1
ATOM 4145 O O . ILE A 1 509 ? 10.620 -3.876 13.027 1.00 93.06 509 ILE A O 1
ATOM 4149 N N . TRP A 1 510 ? 10.402 -2.355 11.394 1.00 93.31 510 TRP A N 1
ATOM 4150 C CA . TRP A 1 510 ? 8.943 -2.417 11.382 1.00 93.31 510 TRP A CA 1
ATOM 4151 C C . TRP A 1 510 ? 8.424 -3.820 11.044 1.00 93.31 510 TRP A C 1
ATOM 4153 O O . TRP A 1 510 ? 7.514 -4.321 11.713 1.00 93.31 510 TRP A O 1
ATOM 4163 N N . TYR A 1 511 ? 9.040 -4.508 10.076 1.00 91.50 511 TYR A N 1
ATOM 4164 C CA . TYR A 1 511 ? 8.726 -5.910 9.784 1.00 91.50 511 TYR A CA 1
ATOM 4165 C C . TYR A 1 511 ? 9.044 -6.845 10.956 1.00 91.50 511 TYR A C 1
ATOM 4167 O O . TYR A 1 511 ? 8.217 -7.700 11.296 1.00 91.50 511 TYR A O 1
ATOM 4175 N N . ALA A 1 512 ? 10.191 -6.667 11.616 1.00 91.81 512 ALA A N 1
ATOM 4176 C CA . ALA A 1 512 ? 10.566 -7.449 12.792 1.00 91.81 512 ALA A CA 1
ATOM 4177 C C . ALA A 1 512 ? 9.591 -7.243 13.967 1.00 91.81 512 ALA A C 1
ATOM 4179 O O . ALA A 1 512 ? 9.180 -8.217 14.609 1.00 91.81 512 ALA A O 1
ATOM 4180 N N . ASN A 1 513 ? 9.152 -6.005 14.206 1.00 95.06 513 ASN A N 1
ATOM 4181 C CA . ASN A 1 513 ? 8.173 -5.667 15.238 1.00 95.06 513 ASN A CA 1
ATOM 4182 C C . ASN A 1 513 ? 6.799 -6.271 14.924 1.00 95.06 513 ASN A C 1
ATOM 4184 O O . ASN A 1 513 ? 6.229 -6.968 15.765 1.00 95.06 513 ASN A O 1
ATOM 4188 N N . LEU A 1 514 ? 6.291 -6.098 13.695 1.00 94.50 514 LEU A N 1
ATOM 4189 C CA . LEU A 1 514 ? 5.031 -6.711 13.254 1.00 94.50 514 LEU A CA 1
ATOM 4190 C C . LEU A 1 514 ? 5.043 -8.226 13.450 1.00 94.50 514 LEU A C 1
ATOM 4192 O O . LEU A 1 514 ? 4.089 -8.786 13.995 1.00 94.50 514 LEU A O 1
ATOM 4196 N N . LYS A 1 515 ? 6.134 -8.885 13.046 1.00 91.94 515 LYS A N 1
ATOM 4197 C CA . LYS A 1 515 ? 6.319 -10.323 13.246 1.00 91.94 515 LYS A CA 1
ATOM 4198 C C . LYS A 1 515 ? 6.300 -10.685 14.729 1.00 91.94 515 LYS A C 1
ATOM 4200 O O . LYS A 1 515 ? 5.549 -11.573 15.124 1.00 91.94 515 LYS A O 1
ATOM 4205 N N . THR A 1 516 ? 7.059 -9.958 15.547 1.00 94.44 516 THR A N 1
ATOM 4206 C CA . THR A 1 516 ? 7.106 -10.157 17.001 1.00 94.44 516 THR A CA 1
ATOM 4207 C C . THR A 1 516 ? 5.711 -10.087 17.611 1.00 94.44 516 THR A C 1
ATOM 4209 O O . THR A 1 516 ? 5.303 -11.022 18.295 1.00 94.44 516 THR A O 1
ATOM 4212 N N . PHE A 1 517 ? 4.939 -9.040 17.316 1.00 95.62 517 PHE A N 1
ATOM 4213 C CA . PHE A 1 517 ? 3.589 -8.874 17.858 1.00 95.62 517 PHE A CA 1
ATOM 4214 C C . PHE A 1 517 ? 2.605 -9.933 17.339 1.00 95.62 517 PHE A C 1
ATOM 4216 O O . PHE A 1 517 ? 1.751 -10.402 18.097 1.00 95.62 517 PHE A O 1
ATOM 4223 N N . LEU A 1 518 ? 2.708 -10.341 16.069 1.00 93.88 518 LEU A N 1
ATOM 4224 C CA . LEU A 1 518 ? 1.853 -11.371 15.466 1.00 93.88 518 LEU A CA 1
ATOM 4225 C C . LEU A 1 518 ? 2.110 -12.763 16.048 1.00 93.88 518 LEU A C 1
ATOM 4227 O O . LEU A 1 518 ? 1.146 -13.459 16.376 1.00 93.88 518 LEU A O 1
ATOM 4231 N N . ASP A 1 519 ? 3.373 -13.125 16.243 1.00 91.00 519 ASP A N 1
ATOM 4232 C CA . ASP A 1 519 ? 3.782 -14.449 16.723 1.00 91.00 519 ASP A CA 1
ATOM 4233 C C . ASP A 1 519 ? 3.691 -14.572 18.251 1.00 91.00 519 ASP A C 1
ATOM 4235 O O . ASP A 1 519 ? 3.731 -15.674 18.796 1.00 91.00 519 ASP A O 1
ATOM 4239 N N . LEU A 1 520 ? 3.539 -13.446 18.955 1.00 93.44 520 LEU A N 1
ATOM 4240 C CA . LEU A 1 520 ? 3.433 -13.418 20.407 1.00 93.44 520 LEU A CA 1
ATOM 4241 C C . LEU A 1 520 ? 2.191 -14.166 20.912 1.00 93.44 520 LEU A C 1
ATOM 4243 O O . LEU A 1 520 ? 1.047 -13.816 20.589 1.00 93.44 520 LEU A O 1
ATOM 4247 N N . GLU A 1 521 ? 2.428 -15.156 21.765 1.00 90.88 521 GLU A N 1
ATOM 4248 C CA . GLU A 1 521 ? 1.401 -15.808 22.567 1.00 90.88 521 GLU A CA 1
ATOM 4249 C C . GLU A 1 521 ? 1.166 -15.018 23.859 1.00 90.88 521 GLU A C 1
ATOM 4251 O O . GLU A 1 521 ? 2.111 -14.711 24.580 1.00 90.88 521 GLU A O 1
ATOM 4256 N N . MET A 1 522 ? -0.096 -14.680 24.131 1.00 90.19 522 MET A N 1
ATOM 4257 C CA . MET A 1 522 ? -0.499 -13.912 25.311 1.00 90.19 522 MET A CA 1
ATOM 4258 C C . MET A 1 522 ? -0.741 -14.866 26.487 1.00 90.19 522 MET A C 1
ATOM 4260 O O . MET A 1 522 ? -1.860 -15.350 26.671 1.00 90.19 522 MET A O 1
ATOM 4264 N N . ASP A 1 523 ? 0.306 -15.168 27.253 1.00 88.00 523 ASP A N 1
ATOM 4265 C CA . ASP A 1 523 ? 0.205 -16.039 28.425 1.00 88.00 523 ASP A CA 1
ATOM 4266 C C . ASP A 1 523 ? -0.352 -15.300 29.668 1.00 88.00 523 ASP A C 1
ATOM 4268 O O . ASP A 1 523 ? -0.096 -14.102 29.843 1.00 88.00 523 ASP A O 1
ATOM 4272 N N . PRO A 1 524 ? -1.125 -15.980 30.542 1.00 83.31 524 PRO A N 1
ATOM 4273 C CA . PRO A 1 524 ? -1.676 -15.376 31.761 1.00 83.31 524 PRO A CA 1
ATOM 4274 C C . PRO A 1 524 ? -0.618 -14.901 32.766 1.00 83.31 524 PRO A C 1
ATOM 4276 O O . PRO A 1 524 ? -0.896 -13.959 33.507 1.00 83.31 524 PRO A O 1
ATOM 4279 N N . ASP A 1 525 ? 0.572 -15.510 32.751 1.00 84.19 525 ASP A N 1
ATOM 4280 C CA . ASP A 1 525 ? 1.696 -15.220 33.655 1.00 84.19 525 ASP A CA 1
ATOM 4281 C C . ASP A 1 525 ? 2.545 -14.023 33.193 1.00 84.19 525 ASP A C 1
ATOM 4283 O O . ASP A 1 525 ? 3.562 -13.690 33.802 1.00 84.19 525 ASP A O 1
ATOM 4287 N N . MET A 1 526 ? 2.115 -13.353 32.118 1.00 87.00 526 MET A N 1
ATOM 4288 C CA . MET A 1 526 ? 2.703 -12.128 31.579 1.00 87.00 526 MET A CA 1
ATOM 4289 C C . MET A 1 526 ? 4.157 -12.260 31.090 1.00 87.00 526 MET A C 1
ATOM 4291 O O . MET A 1 526 ? 4.836 -11.251 30.886 1.00 87.00 526 MET A O 1
ATOM 4295 N N . GLN A 1 527 ? 4.629 -13.476 30.799 1.00 90.12 527 GLN A N 1
ATOM 4296 C CA . GLN A 1 527 ? 5.964 -13.720 30.233 1.00 90.12 527 GLN A CA 1
ATOM 4297 C C . GLN A 1 527 ? 6.133 -13.088 28.846 1.00 90.12 527 GLN A C 1
ATOM 4299 O O . GLN A 1 527 ? 7.246 -12.759 28.422 1.00 90.12 527 GLN A O 1
ATOM 4304 N N . TRP A 1 528 ? 5.029 -12.874 28.133 1.00 92.44 528 TRP A N 1
ATOM 4305 C CA . TRP A 1 528 ? 4.993 -12.141 26.874 1.00 92.44 528 TRP A CA 1
ATOM 4306 C C . TRP A 1 528 ? 5.571 -10.717 26.971 1.00 92.44 528 TRP A C 1
ATOM 4308 O O . TRP A 1 528 ? 6.133 -10.252 25.983 1.00 92.44 528 TRP A O 1
ATOM 4318 N N . ILE A 1 529 ? 5.517 -10.049 28.133 1.00 91.69 529 ILE A N 1
ATOM 4319 C CA . ILE A 1 529 ? 6.082 -8.697 28.328 1.00 91.69 529 ILE A CA 1
ATOM 4320 C C . ILE A 1 529 ? 7.595 -8.718 28.117 1.00 91.69 529 ILE A C 1
ATOM 4322 O O . ILE A 1 529 ? 8.131 -7.955 27.312 1.00 91.69 529 ILE A O 1
ATOM 4326 N N . LYS A 1 530 ? 8.278 -9.655 28.784 1.00 92.81 530 LYS A N 1
ATOM 4327 C CA . LYS A 1 530 ? 9.725 -9.847 28.651 1.00 92.81 530 LYS A CA 1
ATOM 4328 C C . LYS A 1 530 ? 10.104 -10.176 27.205 1.00 92.81 530 LYS A C 1
ATOM 4330 O O . LYS A 1 530 ? 11.011 -9.566 26.647 1.00 92.81 530 LYS A O 1
ATOM 4335 N N . LYS A 1 531 ? 9.351 -11.079 26.565 1.00 94.00 531 LYS A N 1
ATOM 4336 C CA . LYS A 1 531 ? 9.578 -11.458 25.159 1.00 94.00 531 LYS A CA 1
ATOM 4337 C C . LYS A 1 531 ? 9.460 -10.265 24.208 1.00 94.00 531 LYS A C 1
ATOM 4339 O O . LYS A 1 531 ? 10.214 -10.198 23.243 1.00 94.00 531 LYS A O 1
ATOM 4344 N N . VAL A 1 532 ? 8.515 -9.355 24.446 1.00 93.06 532 VAL A N 1
ATOM 4345 C CA . VAL A 1 532 ? 8.333 -8.155 23.615 1.00 93.06 532 VAL A CA 1
ATOM 4346 C C . VAL A 1 532 ? 9.481 -7.170 23.819 1.00 93.06 532 VAL A C 1
ATOM 4348 O O . VAL A 1 532 ? 10.052 -6.727 22.826 1.00 93.06 532 VAL A O 1
ATOM 4351 N N . HIS A 1 533 ? 9.884 -6.909 25.065 1.00 91.88 533 HIS A N 1
ATOM 4352 C CA . HIS A 1 533 ? 11.049 -6.069 25.368 1.00 91.88 533 HIS A CA 1
ATOM 4353 C C . HIS A 1 533 ? 12.339 -6.554 24.697 1.00 91.88 533 HIS A C 1
ATOM 4355 O O . HIS A 1 533 ? 13.126 -5.752 24.207 1.00 91.88 533 HIS A O 1
ATOM 4361 N N . GLU A 1 534 ? 12.561 -7.868 24.656 1.00 92.31 534 GLU A N 1
ATOM 4362 C CA . GLU A 1 534 ? 13.783 -8.445 24.085 1.00 92.31 534 GLU A CA 1
ATOM 4363 C C . GLU A 1 534 ? 13.818 -8.427 22.549 1.00 92.31 534 GLU A C 1
ATOM 4365 O O . GLU A 1 534 ? 14.906 -8.486 21.960 1.00 92.31 534 GLU A O 1
ATOM 4370 N N . ARG A 1 535 ? 12.649 -8.408 21.893 1.00 93.31 535 ARG A N 1
ATOM 4371 C CA . ARG A 1 535 ? 12.509 -8.693 20.453 1.00 93.31 535 ARG A CA 1
ATOM 4372 C C . ARG A 1 535 ? 12.060 -7.508 19.606 1.00 93.31 535 ARG A C 1
ATOM 4374 O O . ARG A 1 535 ? 12.356 -7.514 18.416 1.00 93.31 535 ARG A O 1
ATOM 4381 N N . ALA A 1 536 ? 11.346 -6.545 20.183 1.00 94.75 536 ALA A N 1
ATOM 4382 C CA . ALA A 1 536 ? 10.859 -5.371 19.467 1.00 94.75 536 ALA A CA 1
ATOM 4383 C C . ALA A 1 536 ? 11.701 -4.125 19.781 1.00 94.75 536 ALA A C 1
ATOM 4385 O O . ALA A 1 536 ? 12.474 -4.101 20.741 1.00 94.75 536 ALA A O 1
ATOM 4386 N N . PHE A 1 537 ? 11.559 -3.088 18.956 1.00 94.44 537 PHE A N 1
ATOM 4387 C CA . PHE A 1 537 ? 12.123 -1.768 19.245 1.00 94.44 537 PHE A CA 1
ATOM 4388 C C . PHE A 1 537 ? 11.561 -1.233 20.584 1.00 94.44 537 PHE A C 1
ATOM 4390 O O . PHE A 1 537 ? 10.346 -1.330 20.775 1.00 94.44 537 PHE A O 1
ATOM 4397 N N . PRO A 1 538 ? 12.382 -0.699 21.514 1.00 90.38 538 PRO A N 1
ATOM 4398 C CA . PRO A 1 538 ? 11.952 -0.411 22.889 1.00 90.38 538 PRO A CA 1
ATOM 4399 C C . PRO A 1 538 ? 10.702 0.470 23.020 1.00 90.38 538 PRO A C 1
ATOM 4401 O O . PRO A 1 538 ? 9.789 0.121 23.771 1.00 90.38 538 PRO A O 1
ATOM 4404 N N . ASP A 1 539 ? 10.607 1.553 22.251 1.00 86.12 539 ASP A N 1
ATOM 4405 C CA . ASP A 1 539 ? 9.455 2.463 22.322 1.00 86.12 539 ASP A CA 1
ATOM 4406 C C . ASP A 1 539 ? 8.171 1.791 21.814 1.00 86.12 539 ASP A C 1
ATOM 4408 O O . ASP A 1 539 ? 7.095 1.926 22.403 1.00 86.12 539 ASP A O 1
ATOM 4412 N N . ASP A 1 540 ? 8.288 0.982 20.760 1.00 91.88 540 ASP A N 1
ATOM 4413 C CA . ASP A 1 540 ? 7.169 0.221 20.200 1.00 91.88 540 ASP A CA 1
ATOM 4414 C C . ASP A 1 540 ? 6.738 -0.925 21.123 1.00 91.88 540 ASP A C 1
ATOM 4416 O O . ASP A 1 540 ? 5.544 -1.212 21.256 1.00 91.88 540 ASP A O 1
ATOM 4420 N N . ALA A 1 541 ? 7.701 -1.566 21.792 1.00 91.31 541 ALA A N 1
ATOM 4421 C CA . ALA A 1 541 ? 7.460 -2.562 22.827 1.00 91.31 541 ALA A CA 1
ATOM 4422 C C . ALA A 1 541 ? 6.640 -1.959 23.975 1.00 91.31 541 ALA A C 1
ATOM 4424 O O . ALA A 1 541 ? 5.602 -2.513 24.349 1.00 91.31 541 ALA A O 1
ATOM 4425 N N . MET A 1 542 ? 7.051 -0.791 24.478 1.00 87.44 542 MET A N 1
ATOM 4426 C CA . MET A 1 542 ? 6.329 -0.074 25.531 1.00 87.44 542 MET A CA 1
ATOM 4427 C C . MET A 1 542 ? 4.934 0.353 25.084 1.00 87.44 542 MET A C 1
ATOM 4429 O O . MET A 1 542 ? 3.966 0.186 25.832 1.00 87.44 542 MET A O 1
ATOM 4433 N N . MET A 1 543 ? 4.792 0.817 23.841 1.00 89.12 543 MET A N 1
ATOM 4434 C CA . MET A 1 543 ? 3.490 1.151 23.271 1.00 89.12 543 MET A CA 1
ATOM 4435 C C . MET A 1 543 ? 2.555 -0.067 23.232 1.00 89.12 543 MET A C 1
ATOM 4437 O O . MET A 1 543 ? 1.376 0.053 23.581 1.00 89.12 543 MET A O 1
ATOM 4441 N N . PHE A 1 544 ? 3.066 -1.241 22.843 1.00 93.12 544 PHE A N 1
ATOM 4442 C CA . PHE A 1 544 ? 2.306 -2.492 22.849 1.00 93.12 544 PHE A CA 1
ATOM 4443 C C . PHE A 1 544 ? 1.887 -2.893 24.265 1.00 93.12 544 PHE A C 1
ATOM 4445 O O . PHE A 1 544 ? 0.710 -3.168 24.505 1.00 93.12 544 PHE A O 1
ATOM 4452 N N . ILE A 1 545 ? 2.821 -2.879 25.218 1.00 87.75 545 ILE A N 1
ATOM 4453 C CA . ILE A 1 545 ? 2.567 -3.246 26.617 1.00 87.75 545 ILE A CA 1
ATOM 4454 C C . ILE A 1 545 ? 1.501 -2.328 27.225 1.00 87.75 545 ILE A C 1
ATOM 4456 O O . ILE A 1 545 ? 0.489 -2.813 27.741 1.00 87.75 545 ILE A O 1
ATOM 4460 N N . HIS A 1 546 ? 1.660 -1.011 27.075 1.00 85.69 546 HIS A N 1
ATOM 4461 C CA . HIS A 1 546 ? 0.699 -0.027 27.570 1.00 85.69 546 HIS A CA 1
ATOM 4462 C C . HIS A 1 546 ? -0.676 -0.201 26.909 1.00 85.69 546 HIS A C 1
ATOM 4464 O O . HIS A 1 546 ? -1.712 -0.175 27.581 1.00 85.69 546 HIS A O 1
ATOM 4470 N N . HIS A 1 547 ? -0.714 -0.455 25.595 1.00 91.25 547 HIS A N 1
ATOM 4471 C CA . HIS A 1 547 ? -1.959 -0.769 24.898 1.00 91.25 547 HIS A CA 1
ATOM 4472 C C . HIS A 1 547 ? -2.621 -2.032 25.450 1.00 91.25 547 HIS A C 1
ATOM 4474 O O . HIS A 1 547 ? -3.845 -2.084 25.521 1.00 91.25 547 HIS A O 1
ATOM 4480 N N . MET A 1 548 ? -1.860 -3.050 25.851 1.00 90.31 548 MET A N 1
ATOM 4481 C CA . MET A 1 548 ? -2.405 -4.320 26.327 1.00 90.31 548 MET A CA 1
ATOM 4482 C C . MET A 1 548 ? -2.833 -4.293 27.798 1.00 90.31 548 MET A C 1
ATOM 4484 O O . MET A 1 548 ? -3.852 -4.910 28.111 1.00 90.31 548 MET A O 1
ATOM 4488 N N . GLN A 1 549 ? -2.132 -3.564 28.671 1.00 84.69 549 GLN A N 1
ATOM 4489 C CA . GLN A 1 549 ? -2.347 -3.625 30.125 1.00 84.69 549 GLN A CA 1
ATOM 4490 C C . GLN A 1 549 ? -2.976 -2.369 30.730 1.00 84.69 549 GLN A C 1
ATOM 4492 O O . GLN A 1 549 ? -3.822 -2.476 31.615 1.00 84.69 549 GLN A O 1
ATOM 4497 N N . SER A 1 550 ? -2.632 -1.183 30.236 1.00 84.69 550 SER A N 1
ATOM 4498 C CA . SER A 1 550 ? -2.964 0.085 30.904 1.00 84.69 550 SER A CA 1
ATOM 4499 C C . SER A 1 550 ? -4.316 0.669 30.485 1.00 84.69 550 SER A C 1
ATOM 4501 O O . SER A 1 550 ? -4.606 1.831 30.761 1.00 84.69 550 SER A O 1
ATOM 4503 N N . LYS A 1 551 ? -5.150 -0.113 29.786 1.00 89.50 551 LYS A N 1
ATOM 4504 C CA . LYS A 1 551 ? -6.446 0.334 29.252 1.00 89.50 551 LYS A CA 1
ATOM 4505 C C . LYS A 1 551 ? -7.515 -0.731 29.435 1.00 89.50 551 LYS A C 1
ATOM 4507 O O . LYS A 1 551 ? -7.262 -1.896 29.136 1.00 89.50 551 LYS A O 1
ATOM 4512 N N . PHE A 1 552 ? -8.742 -0.373 29.790 1.00 92.06 552 PHE A N 1
ATOM 4513 C CA . PHE A 1 552 ? -9.871 -1.307 29.723 1.00 92.06 552 PHE A CA 1
ATOM 4514 C C . PHE A 1 552 ? -10.678 -1.119 28.435 1.00 92.06 552 PHE A C 1
ATOM 4516 O O . PHE A 1 552 ? -10.679 -0.049 27.836 1.00 92.06 552 PHE A O 1
ATOM 4523 N N . MET A 1 553 ? -11.347 -2.183 27.992 1.00 95.94 553 MET A N 1
ATOM 4524 C CA . MET A 1 553 ? -12.122 -2.205 26.749 1.00 95.94 553 MET A CA 1
ATOM 4525 C C . MET A 1 553 ? -13.618 -2.050 27.040 1.00 95.94 553 MET A C 1
ATOM 4527 O O . MET A 1 553 ? -14.143 -2.738 27.914 1.00 95.94 553 MET A O 1
ATOM 4531 N N . ALA A 1 554 ? -14.306 -1.197 26.282 1.00 96.94 554 ALA A N 1
ATOM 4532 C CA . ALA A 1 554 ? -15.754 -1.009 26.342 1.00 96.94 554 ALA A CA 1
ATOM 4533 C C . ALA A 1 554 ? -16.369 -0.980 24.933 1.00 96.94 554 ALA A C 1
ATOM 4535 O O . ALA A 1 554 ? -15.739 -0.522 23.981 1.00 96.94 554 ALA A O 1
ATOM 4536 N N . PHE A 1 555 ? -17.614 -1.444 24.806 1.00 98.19 555 PHE A N 1
ATOM 4537 C CA . PHE A 1 555 ? -18.390 -1.380 23.565 1.00 98.19 555 PHE A CA 1
ATOM 4538 C C . PHE A 1 555 ? -19.463 -0.308 23.687 1.00 98.19 555 PHE A C 1
ATOM 4540 O O . PHE A 1 555 ? -20.206 -0.312 24.668 1.00 98.19 555 PHE A O 1
ATOM 4547 N N . CYS A 1 556 ? -19.577 0.569 22.693 1.00 98.00 556 CYS A N 1
ATOM 4548 C CA . CYS A 1 556 ? -20.570 1.639 22.700 1.00 98.00 556 CYS A CA 1
ATOM 4549 C C . CYS A 1 556 ? -21.395 1.664 21.414 1.00 98.00 556 CYS A C 1
ATOM 4551 O O . CYS A 1 556 ? -20.880 1.399 20.324 1.00 98.00 556 CYS A O 1
ATOM 4553 N N . GLN A 1 557 ? -22.661 2.047 21.548 1.00 97.44 557 GLN A N 1
ATOM 4554 C CA . GLN A 1 557 ? -23.563 2.361 20.445 1.00 97.44 557 GLN A CA 1
ATOM 4555 C C . GLN A 1 557 ? -24.152 3.764 20.638 1.00 97.44 557 GLN A C 1
ATOM 4557 O O . GLN A 1 557 ? -24.396 4.168 21.780 1.00 97.44 557 GLN A O 1
ATOM 4562 N N . PRO A 1 558 ? -24.420 4.510 19.557 1.00 97.38 558 PRO A N 1
ATOM 4563 C CA . PRO A 1 558 ? -25.157 5.765 19.641 1.00 97.38 558 PRO A CA 1
ATOM 4564 C C . PRO A 1 558 ? -26.548 5.539 20.226 1.00 97.38 558 PRO A C 1
ATOM 4566 O O . PRO A 1 558 ? -27.228 4.620 19.790 1.00 97.38 558 PRO A O 1
ATOM 4569 N N . SER A 1 559 ? -26.996 6.376 21.163 1.00 96.06 559 SER A N 1
ATOM 4570 C CA . SER A 1 559 ? -28.365 6.322 21.691 1.00 96.06 559 SER A CA 1
ATOM 4571 C C . SER A 1 559 ? -29.410 6.638 20.620 1.00 96.06 559 SER A C 1
ATOM 4573 O O . SER A 1 559 ? -30.486 6.046 20.651 1.00 96.06 559 SER A O 1
ATOM 4575 N N . SER A 1 560 ? -29.079 7.531 19.682 1.00 95.81 560 SER A N 1
ATOM 4576 C CA . SER A 1 560 ? -29.933 7.926 18.559 1.00 95.81 560 SER A CA 1
ATOM 4577 C C . SER A 1 560 ? -29.661 7.085 17.309 1.00 95.81 560 SER A C 1
ATOM 4579 O O . SER A 1 560 ? -28.512 6.877 16.911 1.00 95.81 560 SER A O 1
ATOM 4581 N N . GLU A 1 561 ? -30.728 6.664 16.630 1.00 91.94 561 GLU A N 1
ATOM 4582 C CA . GLU A 1 561 ? -30.653 5.948 15.351 1.00 91.94 561 GLU A CA 1
ATOM 4583 C C . GLU A 1 561 ? -30.186 6.826 14.184 1.00 91.94 561 GLU A C 1
ATOM 4585 O O . GLU A 1 561 ? -29.809 6.312 13.131 1.00 91.94 561 GLU A O 1
ATOM 4590 N N . GLU A 1 562 ? -30.121 8.142 14.354 1.00 93.38 562 GLU A N 1
ATOM 4591 C CA . GLU A 1 562 ? -29.613 9.029 13.308 1.00 93.38 562 GLU A CA 1
ATOM 4592 C C . GLU A 1 562 ? -28.082 9.125 13.315 1.00 93.38 562 GLU A C 1
ATOM 4594 O O . GLU A 1 562 ? -27.472 9.471 12.301 1.00 93.38 562 GLU A O 1
ATOM 4599 N N . ASP A 1 563 ? -27.448 8.848 14.454 1.00 96.44 563 ASP A N 1
ATOM 4600 C CA . ASP A 1 563 ? -26.030 9.123 14.685 1.00 96.44 563 ASP A CA 1
ATOM 4601 C C . ASP A 1 563 ? -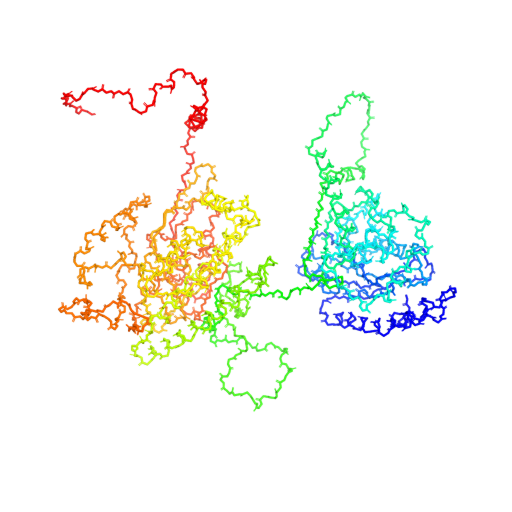25.144 7.974 14.217 1.00 96.44 563 ASP A C 1
ATOM 4603 O O . ASP A 1 563 ? -25.441 6.803 14.450 1.00 96.44 563 ASP A O 1
ATOM 4607 N N . GLU A 1 564 ? -24.040 8.296 13.554 1.00 96.75 564 GLU A N 1
ATOM 4608 C CA . GLU A 1 564 ? -23.124 7.300 13.006 1.00 96.75 564 GLU A CA 1
ATOM 4609 C C . GLU A 1 564 ? 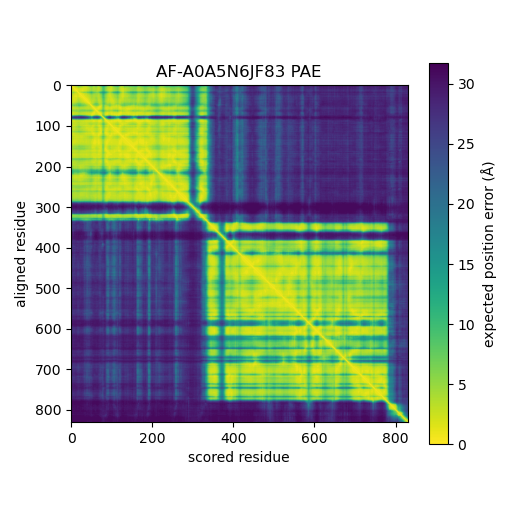-21.671 7.692 13.260 1.00 96.75 564 GLU A C 1
ATOM 4611 O O . GLU A 1 564 ? -21.313 8.868 13.194 1.00 96.75 564 GLU A O 1
ATOM 4616 N N . PHE A 1 565 ? -20.822 6.697 13.509 1.00 97.62 565 PHE A N 1
ATOM 4617 C CA . PHE A 1 565 ? -19.374 6.884 13.508 1.00 97.62 565 PHE A CA 1
ATOM 4618 C C . PHE A 1 565 ? -18.834 6.925 12.077 1.00 97.62 565 PHE A C 1
ATOM 4620 O O . PHE A 1 565 ? -19.303 6.188 11.205 1.00 97.62 565 PHE A O 1
ATOM 4627 N N . ILE A 1 566 ? -17.823 7.761 11.852 1.00 96.44 566 ILE A N 1
ATOM 4628 C CA . ILE A 1 566 ? -17.091 7.851 10.580 1.00 96.44 566 ILE A CA 1
ATOM 4629 C C . ILE A 1 566 ? -15.782 7.050 10.630 1.00 96.44 566 ILE A C 1
ATOM 4631 O O . ILE A 1 566 ? -15.324 6.644 11.698 1.00 96.44 566 ILE A O 1
ATOM 4635 N N . LEU A 1 567 ? -15.168 6.833 9.466 1.00 94.75 567 LEU A N 1
ATOM 4636 C CA . LEU A 1 567 ? -13.830 6.255 9.338 1.00 94.75 567 LEU A CA 1
ATOM 4637 C C . LEU A 1 567 ? -12.907 7.195 8.564 1.00 94.75 567 LEU A C 1
ATOM 4639 O O . LEU A 1 567 ? -13.253 7.678 7.490 1.00 94.75 567 LEU A O 1
ATOM 4643 N N . THR A 1 568 ? -11.704 7.404 9.078 1.00 92.31 568 THR A N 1
ATOM 4644 C CA . THR A 1 568 ? -10.644 8.207 8.453 1.00 92.31 568 THR A CA 1
ATOM 4645 C C . THR A 1 568 ? -9.438 7.321 8.139 1.00 92.31 568 THR A C 1
ATOM 4647 O O . THR A 1 568 ? -9.340 6.199 8.632 1.00 92.31 568 THR A O 1
ATOM 4650 N N . HIS A 1 569 ? -8.498 7.818 7.332 1.00 84.81 569 HIS A N 1
ATOM 4651 C CA . HIS A 1 569 ? -7.302 7.067 6.915 1.00 84.81 569 HIS A CA 1
ATOM 4652 C C . HIS A 1 569 ? -6.448 6.502 8.071 1.00 84.81 569 HIS A C 1
ATOM 4654 O O . HIS A 1 569 ? -5.905 5.405 7.960 1.00 84.81 569 HIS A O 1
ATOM 4660 N N . ASN A 1 570 ? -6.365 7.222 9.191 1.00 83.56 570 ASN A N 1
ATOM 4661 C CA . ASN A 1 570 ? -5.630 6.826 10.391 1.00 83.56 570 ASN A CA 1
ATOM 4662 C C . ASN A 1 570 ? -6.433 5.905 11.327 1.00 83.56 570 ASN A C 1
ATOM 4664 O O . ASN A 1 570 ? -5.822 5.269 12.184 1.00 83.56 570 ASN A O 1
ATOM 4668 N N . ALA A 1 571 ? -7.756 5.795 11.137 1.00 76.38 571 ALA A N 1
ATOM 4669 C CA . ALA A 1 571 ? -8.691 4.876 11.795 1.00 76.38 571 ALA A CA 1
ATOM 4670 C C . ALA A 1 571 ? -8.337 4.512 13.250 1.00 76.38 571 ALA A C 1
ATOM 4672 O O . ALA A 1 571 ? -8.579 5.292 14.164 1.00 76.38 571 ALA A O 1
ATOM 4673 N N . TYR A 1 572 ? -7.757 3.328 13.462 1.00 84.69 572 TYR A N 1
ATOM 4674 C CA . TYR A 1 572 ? -7.436 2.759 14.777 1.00 84.69 572 TYR A CA 1
ATOM 4675 C C . TYR A 1 572 ? -6.252 3.438 15.489 1.00 84.69 572 TYR A C 1
ATOM 4677 O O . TYR A 1 572 ? -5.948 3.103 16.631 1.00 84.69 572 TYR A O 1
ATOM 4685 N N . GLY A 1 573 ? -5.583 4.382 14.826 1.00 85.62 573 GLY A N 1
ATOM 4686 C CA . GLY A 1 573 ? -4.578 5.263 15.417 1.00 85.62 573 GLY A CA 1
ATOM 4687 C C . GLY A 1 573 ? -5.136 6.568 15.981 1.00 85.62 573 GLY A C 1
ATOM 4688 O O . GLY A 1 573 ? -4.356 7.345 16.515 1.00 85.62 573 GLY A O 1
ATOM 4689 N N . VAL A 1 574 ? -6.446 6.819 15.879 1.00 91.31 574 VAL A N 1
ATOM 4690 C CA . VAL A 1 574 ? -7.075 8.013 16.461 1.00 91.31 574 VAL A CA 1
ATOM 4691 C C . VAL A 1 574 ? -7.240 7.839 17.971 1.00 91.31 574 VAL A C 1
ATOM 4693 O O . VAL A 1 574 ? -7.774 6.826 18.445 1.00 91.31 574 VAL A O 1
ATOM 4696 N N . PHE A 1 575 ? -6.813 8.848 18.728 1.00 92.88 575 PHE A N 1
ATOM 4697 C CA . PHE A 1 575 ? -6.918 8.870 20.186 1.00 92.88 575 PHE A CA 1
ATOM 4698 C C . PHE A 1 575 ? -7.362 10.233 20.726 1.00 92.88 575 PHE A C 1
ATOM 4700 O O . PHE A 1 575 ? -7.239 11.254 20.060 1.00 92.88 575 PHE A O 1
ATOM 4707 N N . GLU A 1 576 ? -7.885 10.245 21.947 1.00 92.75 576 GLU A N 1
ATOM 4708 C CA . GLU A 1 576 ? -8.117 11.445 22.747 1.00 92.75 576 GLU A CA 1
ATOM 4709 C C . GLU A 1 576 ? -7.114 11.489 23.898 1.00 92.75 576 GLU A C 1
ATOM 4711 O O . GLU A 1 576 ? -6.827 10.458 24.510 1.00 92.75 576 GLU A O 1
ATOM 4716 N N . GLY A 1 577 ? -6.604 12.686 24.171 1.00 86.94 577 GLY A N 1
ATOM 4717 C CA . GLY A 1 577 ? -5.661 12.998 25.237 1.00 86.94 577 GLY A CA 1
ATOM 4718 C C . GLY A 1 577 ? -4.651 14.059 24.785 1.00 86.94 577 GLY A C 1
ATOM 4719 O O . GLY A 1 577 ? -4.694 14.485 23.624 1.00 86.94 577 GLY A O 1
ATOM 4720 N N . PRO A 1 578 ? -3.793 14.542 25.693 1.00 82.12 578 PRO A N 1
ATOM 4721 C CA . PRO A 1 578 ? -2.837 15.597 25.383 1.00 82.12 578 PRO A CA 1
ATOM 4722 C C . PRO A 1 578 ? -1.725 15.111 24.453 1.00 82.12 578 PRO A C 1
ATOM 4724 O O . PRO A 1 578 ? -1.289 13.960 24.521 1.00 82.12 578 PRO A O 1
ATOM 4727 N N . SER A 1 579 ? -1.274 16.011 23.584 1.00 79.38 579 SER A N 1
ATOM 4728 C CA . SER A 1 579 ? -0.138 15.817 22.690 1.00 79.38 579 SER A CA 1
ATOM 4729 C C . SER A 1 579 ? 0.582 17.147 22.553 1.00 79.38 579 SER A C 1
ATOM 4731 O O . SER A 1 579 ? 0.005 18.117 22.055 1.00 79.38 579 SER A O 1
ATOM 4733 N N . ASP A 1 580 ? 1.832 17.180 22.980 1.00 72.12 580 ASP A N 1
ATOM 4734 C CA . ASP A 1 580 ? 2.682 18.344 22.842 1.00 72.12 580 ASP A CA 1
ATOM 4735 C C . ASP A 1 580 ? 3.234 18.437 21.429 1.00 72.12 580 ASP A C 1
ATOM 4737 O O . ASP A 1 580 ? 3.677 17.454 20.831 1.00 72.12 580 ASP A O 1
ATOM 4741 N N . VAL A 1 581 ? 3.232 19.655 20.905 1.00 65.44 581 VAL A N 1
ATOM 4742 C CA . VAL A 1 581 ? 3.884 19.993 19.647 1.00 65.44 581 VAL A CA 1
ATOM 4743 C C . VAL A 1 581 ? 4.676 21.265 19.891 1.00 65.44 581 VAL A C 1
ATOM 4745 O O . VAL A 1 581 ? 4.112 22.289 20.278 1.00 65.44 581 VAL A O 1
ATOM 4748 N N . GLN A 1 582 ? 5.985 21.186 19.688 1.00 61.59 582 GLN A N 1
ATOM 4749 C CA . GLN A 1 582 ? 6.886 22.332 19.688 1.00 61.59 582 GLN A CA 1
ATOM 4750 C C . GLN A 1 582 ? 7.192 22.736 18.252 1.00 61.59 582 GLN A C 1
ATOM 4752 O O . GLN A 1 582 ? 6.978 21.964 17.325 1.00 61.59 582 GLN A O 1
ATOM 4757 N N . ILE A 1 583 ? 7.705 23.943 18.060 1.00 58.81 583 ILE A N 1
ATOM 4758 C CA . ILE A 1 583 ? 8.232 24.382 16.769 1.00 58.81 583 ILE A CA 1
ATOM 4759 C C . ILE A 1 583 ? 9.740 24.494 16.938 1.00 58.81 583 ILE A C 1
ATOM 4761 O O . ILE A 1 583 ? 10.205 25.185 17.843 1.00 58.81 583 ILE A O 1
ATOM 4765 N N . ASP A 1 584 ? 10.490 23.803 16.088 1.00 51.22 584 ASP A N 1
ATOM 4766 C CA . ASP A 1 584 ? 11.934 23.940 15.989 1.00 51.22 584 ASP A CA 1
ATOM 4767 C C . ASP A 1 584 ? 12.260 25.380 15.562 1.00 51.22 584 ASP A C 1
ATOM 4769 O O . ASP A 1 584 ? 11.893 25.790 14.456 1.00 51.22 584 ASP A O 1
ATOM 4773 N N . PRO A 1 585 ? 12.959 26.163 16.396 1.00 45.38 585 PRO A N 1
ATOM 4774 C CA . PRO A 1 585 ? 13.302 27.540 16.059 1.00 45.38 585 PRO A CA 1
ATOM 4775 C C . PRO A 1 585 ? 14.282 27.649 14.877 1.00 45.38 585 PRO A C 1
ATOM 4777 O O . PRO A 1 585 ? 14.392 28.716 14.279 1.00 45.38 585 PRO A O 1
ATOM 4780 N N . THR A 1 586 ? 14.986 26.567 14.530 1.00 43.25 586 THR A N 1
ATOM 4781 C CA . THR A 1 586 ? 16.004 26.520 13.468 1.00 43.25 586 THR A CA 1
ATOM 4782 C C . THR A 1 586 ? 15.403 26.142 12.121 1.00 43.25 586 THR A C 1
ATOM 4784 O O . THR A 1 586 ? 15.736 26.739 11.099 1.00 43.25 586 THR A O 1
ATOM 4787 N N . THR A 1 587 ? 14.535 25.130 12.110 1.00 50.53 587 THR A N 1
ATOM 4788 C CA . THR A 1 587 ? 13.941 24.600 10.872 1.00 50.53 587 THR A CA 1
ATOM 4789 C C . THR A 1 587 ? 12.534 25.133 10.612 1.00 50.53 587 THR A C 1
ATOM 4791 O O . THR A 1 587 ? 12.025 24.987 9.503 1.00 50.53 587 THR A O 1
ATOM 4794 N N . GLY A 1 588 ? 11.887 25.736 11.617 1.00 50.16 588 GLY A N 1
ATOM 4795 C CA . GLY A 1 588 ? 10.463 26.080 11.586 1.00 50.16 588 GLY A CA 1
ATOM 4796 C C . GLY A 1 588 ? 9.539 24.854 11.606 1.00 50.16 588 GLY A C 1
ATOM 4797 O O . GLY A 1 588 ? 8.323 25.003 11.499 1.00 50.16 588 GLY A O 1
ATOM 4798 N N . GLY A 1 589 ? 10.093 23.642 11.721 1.00 50.53 589 GLY A N 1
ATOM 4799 C CA . GLY A 1 589 ? 9.350 22.386 11.698 1.00 50.53 589 GLY A CA 1
ATOM 4800 C C . GLY A 1 589 ? 8.680 22.071 13.033 1.00 50.53 589 GLY A C 1
ATOM 4801 O O . GLY A 1 589 ? 9.197 22.399 14.095 1.00 50.53 589 GLY A O 1
ATOM 4802 N N . ALA A 1 590 ? 7.527 21.405 13.002 1.00 56.53 590 ALA A N 1
ATOM 4803 C CA . ALA A 1 590 ? 6.869 20.932 14.216 1.00 56.53 590 ALA A CA 1
ATOM 4804 C C . ALA A 1 590 ? 7.610 19.710 14.799 1.00 56.53 590 ALA A C 1
ATOM 4806 O O . ALA A 1 590 ? 7.730 18.687 14.128 1.00 56.53 590 ALA A O 1
ATOM 4807 N N . ILE A 1 591 ? 8.066 19.800 16.049 1.00 58.88 591 ILE A N 1
ATOM 4808 C CA . ILE A 1 591 ? 8.643 18.697 16.824 1.00 58.88 591 ILE A CA 1
ATOM 4809 C C . ILE A 1 591 ? 7.542 18.104 17.707 1.00 58.88 591 ILE A C 1
ATOM 4811 O O . ILE A 1 591 ? 6.982 18.786 18.567 1.00 58.88 591 ILE A O 1
ATOM 4815 N N . GLU A 1 592 ? 7.233 16.825 17.508 1.00 62.91 592 GLU A N 1
ATOM 4816 C CA . GLU A 1 592 ? 6.310 16.086 18.375 1.00 62.91 592 GLU A CA 1
ATOM 4817 C C . GLU A 1 592 ? 6.969 15.821 19.743 1.00 62.91 592 GLU A C 1
ATOM 4819 O O . GLU A 1 592 ? 8.100 15.330 19.817 1.00 62.91 592 GLU A O 1
ATOM 4824 N N . GLY A 1 593 ? 6.267 16.190 20.818 1.00 65.50 593 GLY A N 1
ATOM 4825 C CA . GLY A 1 593 ? 6.697 16.023 22.207 1.00 65.50 593 GLY A CA 1
ATOM 4826 C C . GLY A 1 593 ? 6.002 14.851 22.903 1.00 65.50 593 GLY A C 1
ATOM 4827 O O . GLY A 1 593 ? 5.678 13.836 22.284 1.00 65.50 593 GLY A O 1
ATOM 4828 N N . ALA A 1 594 ? 5.766 14.984 24.210 1.00 71.06 594 ALA A N 1
ATOM 4829 C CA . ALA A 1 594 ? 5.031 13.982 24.969 1.00 71.06 594 ALA A CA 1
ATOM 4830 C C . ALA A 1 594 ? 3.580 13.872 24.478 1.00 71.06 594 ALA A C 1
ATOM 4832 O O . ALA A 1 594 ? 2.937 14.857 24.118 1.00 71.06 594 ALA A O 1
ATOM 4833 N N . TYR A 1 595 ? 3.037 12.658 24.481 1.00 80.19 595 TYR A N 1
ATOM 4834 C CA . TYR A 1 595 ? 1.622 12.423 24.225 1.00 80.19 595 TYR A CA 1
AT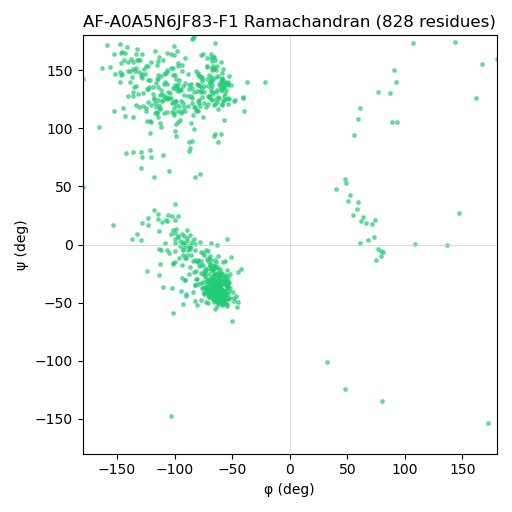OM 4835 C C . TYR A 1 595 ? 1.069 11.415 25.228 1.00 80.19 595 TYR A C 1
ATOM 4837 O O . TYR A 1 595 ? 1.778 10.551 25.744 1.00 80.19 595 TYR A O 1
ATOM 4845 N N . THR A 1 596 ? -0.221 11.512 25.533 1.00 83.31 596 THR A N 1
ATOM 4846 C CA . THR A 1 596 ? -0.904 10.561 26.413 1.00 83.31 596 THR A CA 1
ATOM 4847 C C . THR A 1 596 ? -2.247 10.187 25.823 1.00 83.31 596 THR A C 1
ATOM 4849 O O . THR A 1 596 ? -3.068 11.033 25.492 1.00 83.31 596 THR A O 1
ATOM 4852 N N . GLU A 1 597 ? -2.485 8.884 25.705 1.00 88.69 597 GLU A N 1
ATOM 4853 C CA . GLU A 1 597 ? -3.699 8.347 25.100 1.00 88.69 597 GLU A CA 1
ATOM 4854 C C . GLU A 1 597 ? -4.708 7.951 26.179 1.00 88.69 597 GLU A C 1
ATOM 4856 O O . GLU A 1 597 ? -4.700 6.824 26.687 1.00 88.69 597 GLU A O 1
ATOM 4861 N N . TYR A 1 598 ? -5.604 8.873 26.510 1.00 91.00 598 TYR A N 1
ATOM 4862 C CA . TYR A 1 598 ? -6.692 8.633 27.449 1.00 91.00 598 TYR A CA 1
ATOM 4863 C C . TYR A 1 598 ? -7.781 7.731 26.878 1.00 91.00 598 TYR A C 1
ATOM 4865 O O . TYR A 1 598 ? -8.252 6.828 27.578 1.00 91.00 598 TYR A O 1
ATOM 4873 N N . HIS A 1 599 ? -8.143 7.922 25.610 1.00 95.00 599 HIS A N 1
ATOM 4874 C CA . HIS A 1 599 ? -9.077 7.045 24.912 1.00 95.00 599 HIS A CA 1
ATOM 4875 C C . HIS A 1 599 ? -8.569 6.702 23.513 1.00 95.00 599 HIS A C 1
ATOM 4877 O O . HIS A 1 599 ? -8.170 7.593 22.774 1.00 95.00 599 HIS A O 1
ATOM 4883 N N . ASN A 1 600 ? -8.643 5.436 23.104 1.00 95.44 600 ASN A N 1
ATOM 4884 C CA . ASN A 1 600 ? -8.454 5.037 21.704 1.00 95.44 600 ASN A CA 1
ATOM 4885 C C . ASN A 1 600 ? -9.762 4.531 21.119 1.00 95.44 600 ASN A C 1
ATOM 4887 O O . ASN A 1 600 ? -10.540 3.848 21.796 1.00 95.44 600 ASN A O 1
ATOM 4891 N N . PHE A 1 601 ? -9.962 4.815 19.836 1.00 96.44 601 PHE A N 1
ATOM 4892 C CA . PHE A 1 601 ? -11.219 4.552 19.157 1.00 96.44 601 PHE A CA 1
ATOM 4893 C C . PHE A 1 601 ? -11.064 3.503 18.068 1.00 96.44 601 PHE A C 1
ATOM 4895 O O . PHE A 1 601 ? -10.149 3.533 17.251 1.00 96.44 601 PHE A O 1
ATOM 4902 N N . ALA A 1 602 ? -12.017 2.582 18.041 1.00 96.25 602 ALA A N 1
ATOM 4903 C CA . ALA A 1 602 ? -12.038 1.476 17.107 1.00 96.25 602 ALA A CA 1
ATOM 4904 C C . ALA A 1 602 ? -13.456 1.295 16.546 1.00 96.25 602 ALA A C 1
ATOM 4906 O O . ALA A 1 602 ? -14.199 0.431 17.025 1.00 96.25 602 ALA A O 1
ATOM 4907 N N . PRO A 1 603 ? -13.881 2.115 15.562 1.00 96.12 603 PRO A N 1
ATOM 4908 C CA . PRO A 1 603 ? -15.177 1.945 14.917 1.00 96.12 603 PRO A CA 1
ATOM 4909 C C . PRO A 1 603 ? -15.236 0.581 14.228 1.00 96.12 603 PRO A C 1
ATOM 4911 O O . PRO A 1 603 ? -14.352 0.213 13.455 1.00 96.12 603 PRO A O 1
ATOM 4914 N N . ILE A 1 604 ? -16.266 -0.195 14.547 1.00 95.38 604 ILE A N 1
ATOM 4915 C CA . ILE A 1 604 ? -16.483 -1.546 14.012 1.00 95.38 604 ILE A CA 1
ATOM 4916 C C . ILE A 1 604 ? -17.550 -1.523 12.921 1.00 95.38 604 ILE A C 1
ATOM 4918 O O . ILE A 1 604 ? -17.465 -2.228 11.918 1.00 95.38 604 ILE A O 1
ATOM 4922 N N . SER A 1 605 ? -18.560 -0.686 13.129 1.00 95.81 605 SER A N 1
ATOM 4923 C CA . SER A 1 605 ? -19.592 -0.332 12.163 1.00 95.81 605 SER A CA 1
ATOM 4924 C C . SER A 1 605 ? -20.011 1.120 12.423 1.00 95.81 605 SER A C 1
ATOM 4926 O O . SER A 1 605 ? -19.662 1.668 13.473 1.00 95.81 605 SER A O 1
ATOM 4928 N N . PRO A 1 606 ? -20.839 1.729 11.561 1.00 96.31 606 PRO A N 1
ATOM 4929 C CA . PRO A 1 606 ? -21.418 3.046 11.831 1.00 96.31 606 PRO A CA 1
ATOM 4930 C C . PRO A 1 606 ? -22.165 3.133 13.168 1.00 96.31 606 PRO A C 1
ATOM 4932 O O . PRO A 1 606 ? -22.335 4.222 13.699 1.00 96.31 606 PRO A O 1
ATOM 4935 N N . LYS A 1 607 ? -22.606 1.997 13.725 1.00 96.31 607 LYS A N 1
ATOM 4936 C CA . LYS A 1 607 ? -23.422 1.933 14.943 1.00 96.31 607 LYS A CA 1
ATOM 4937 C C . LYS A 1 607 ? -22.727 1.296 16.137 1.00 96.31 607 LYS A C 1
ATOM 4939 O O . LYS A 1 607 ? -23.327 1.256 17.197 1.00 96.31 607 LYS A O 1
ATOM 4944 N N . LEU A 1 608 ? -21.503 0.790 15.996 1.00 97.06 608 LEU A N 1
ATOM 4945 C CA . LEU A 1 608 ? -20.797 0.092 17.071 1.00 97.06 608 LEU A CA 1
ATOM 4946 C C . LEU A 1 608 ? -19.325 0.486 17.063 1.00 97.06 608 LEU A C 1
ATOM 4948 O O . LEU A 1 608 ? -18.652 0.345 16.040 1.00 97.06 608 LEU A O 1
ATOM 4952 N N . ILE A 1 609 ? -18.825 0.918 18.216 1.00 97.75 609 ILE A N 1
ATOM 4953 C CA . ILE A 1 609 ? -17.429 1.296 18.427 1.00 97.75 609 ILE A CA 1
ATOM 4954 C C . ILE A 1 609 ? -16.862 0.560 19.640 1.00 97.75 609 ILE A C 1
ATOM 4956 O O . ILE A 1 609 ? -17.560 0.349 20.635 1.00 97.75 609 ILE A O 1
ATOM 4960 N N . ILE A 1 610 ? -15.592 0.172 19.555 1.00 97.88 610 ILE A N 1
ATOM 4961 C CA . ILE A 1 610 ? -14.803 -0.235 20.716 1.00 97.88 610 ILE A CA 1
ATOM 4962 C C . ILE A 1 610 ? -14.016 0.984 21.195 1.00 97.88 610 ILE A C 1
ATOM 4964 O O . ILE A 1 610 ? -13.397 1.682 20.391 1.00 97.88 610 ILE A O 1
ATOM 4968 N N . ILE A 1 611 ? -14.044 1.237 22.499 1.00 97.44 611 ILE A N 1
ATOM 4969 C CA . ILE A 1 611 ? -13.265 2.290 23.149 1.00 97.44 611 ILE A CA 1
ATOM 4970 C C . ILE A 1 611 ? -12.314 1.625 24.137 1.00 97.44 611 ILE A C 1
ATOM 4972 O O . ILE A 1 611 ? -12.745 0.840 24.986 1.00 97.44 611 ILE A O 1
ATOM 4976 N N . LEU A 1 612 ? -11.024 1.931 24.017 1.00 96.56 612 LEU A N 1
ATOM 4977 C CA . LEU A 1 612 ? -10.033 1.596 25.035 1.00 96.56 612 LEU A CA 1
ATOM 4978 C C . LEU A 1 612 ? -9.834 2.825 25.913 1.00 96.56 612 LEU A C 1
ATOM 4980 O O . LEU A 1 612 ? -9.372 3.841 25.407 1.00 96.56 612 LEU A O 1
ATOM 4984 N N . ARG A 1 613 ? -10.191 2.745 27.196 1.00 94.31 613 ARG A N 1
ATOM 4985 C CA . ARG A 1 613 ? -10.026 3.842 28.160 1.00 94.31 613 ARG A CA 1
ATOM 4986 C C . ARG A 1 613 ? -8.847 3.563 29.075 1.00 94.31 613 ARG A C 1
ATOM 4988 O O . ARG A 1 613 ? -8.760 2.471 29.638 1.00 94.31 613 ARG A O 1
ATOM 4995 N N . SER A 1 614 ? -7.963 4.544 29.211 1.00 90.44 614 SER A N 1
ATOM 4996 C CA . SER A 1 614 ? -6.801 4.482 30.092 1.00 90.44 614 SER A CA 1
ATOM 4997 C C . SER A 1 614 ? -7.211 4.314 31.548 1.00 90.44 614 SER A C 1
ATOM 4999 O O . SER A 1 614 ? -8.140 4.969 32.029 1.00 90.44 614 SER A O 1
ATOM 5001 N N . SER A 1 615 ? -6.481 3.453 32.253 1.00 84.38 615 SER A N 1
ATOM 5002 C CA . SER A 1 615 ? -6.625 3.272 33.695 1.00 84.38 615 SER A CA 1
ATOM 5003 C C . SER A 1 615 ? -6.262 4.542 34.475 1.00 84.38 615 SER A C 1
ATOM 5005 O O . SER A 1 615 ? -6.753 4.711 35.581 1.00 84.38 615 SER A O 1
ATOM 5007 N N . LEU A 1 616 ? -5.518 5.485 33.875 1.00 82.06 616 LEU A N 1
ATOM 5008 C CA . LEU A 1 616 ? -5.237 6.803 34.468 1.00 82.06 616 LEU A CA 1
ATOM 5009 C C . LEU A 1 616 ? -6.504 7.634 34.727 1.00 82.06 616 LEU A C 1
ATOM 5011 O O . LEU A 1 616 ? -6.476 8.564 35.522 1.00 82.06 616 LEU A O 1
ATOM 5015 N N . LEU A 1 617 ? -7.614 7.329 34.048 1.00 83.38 617 LEU A N 1
ATOM 5016 C CA . LEU A 1 617 ? -8.886 8.034 34.232 1.00 83.38 617 LEU A CA 1
ATOM 5017 C C . LEU A 1 617 ? -9.869 7.289 35.143 1.00 83.38 617 LEU A C 1
ATOM 5019 O O . LEU A 1 617 ? -11.031 7.699 35.241 1.00 83.38 617 LEU A O 1
ATOM 5023 N N . VAL A 1 618 ? -9.446 6.167 35.728 1.00 75.94 618 VAL A N 1
ATOM 5024 C CA . VAL A 1 618 ? -10.254 5.354 36.636 1.00 75.94 618 VAL A CA 1
ATOM 5025 C C . VAL A 1 618 ? -9.900 5.726 38.065 1.00 75.94 618 VAL A C 1
ATOM 5027 O O . VAL A 1 618 ? -8.738 5.919 38.394 1.00 75.94 618 VAL A O 1
ATOM 5030 N N . ASP A 1 619 ? -10.923 5.836 38.901 1.00 68.62 619 ASP A N 1
ATOM 5031 C CA . ASP A 1 619 ? -10.782 6.093 40.329 1.00 68.62 619 ASP A CA 1
ATOM 5032 C C . ASP A 1 619 ? -10.527 4.762 41.068 1.00 68.62 619 ASP A C 1
ATOM 5034 O O . ASP A 1 619 ? -11.443 3.927 41.106 1.00 68.62 619 ASP A O 1
ATOM 5038 N N . PRO A 1 620 ? -9.322 4.529 41.632 1.00 67.94 620 PRO A N 1
ATOM 5039 C CA . PRO A 1 620 ? -8.973 3.265 42.290 1.00 67.94 620 PRO A CA 1
ATOM 5040 C C . PRO A 1 620 ? -9.857 2.947 43.503 1.00 67.94 620 PRO A C 1
ATOM 5042 O O . PRO A 1 620 ? -10.171 1.779 43.749 1.00 67.94 620 PRO A O 1
ATOM 5045 N N . SER A 1 621 ? -10.355 3.976 44.203 1.00 61.19 621 SER A N 1
ATOM 5046 C CA . SER A 1 621 ? -11.238 3.814 45.369 1.00 61.19 621 SER A CA 1
ATOM 5047 C C . SER A 1 621 ? -12.547 3.094 45.011 1.00 61.19 621 SER A C 1
ATOM 5049 O O . SER A 1 621 ? -13.082 2.294 45.785 1.00 61.19 621 SER A O 1
ATOM 5051 N N . LYS A 1 622 ? -13.032 3.295 43.779 1.00 66.56 622 LYS A N 1
ATOM 5052 C CA . LYS A 1 622 ? -14.239 2.649 43.240 1.00 66.56 622 LYS A CA 1
ATOM 5053 C C . LYS A 1 622 ? -13.993 1.219 42.763 1.00 66.56 622 LYS A C 1
ATOM 5055 O O . LYS A 1 622 ? -14.954 0.479 42.555 1.00 66.56 622 LYS A O 1
ATOM 5060 N N . GLU A 1 623 ? -12.734 0.816 42.603 1.00 68.25 623 GLU A N 1
ATOM 5061 C CA . GLU A 1 623 ? -12.345 -0.559 42.275 1.00 68.25 623 GLU A CA 1
ATOM 5062 C C . GLU A 1 623 ? -11.951 -1.381 43.509 1.00 68.25 623 GLU A C 1
ATOM 5064 O O . GLU A 1 623 ? -11.538 -2.521 43.344 1.00 68.25 623 GLU A O 1
ATOM 5069 N N . GLY A 1 624 ? -12.116 -0.853 44.729 1.00 64.44 624 GLY A N 1
ATOM 5070 C CA . GLY A 1 624 ? -11.761 -1.574 45.956 1.00 64.44 624 GLY A CA 1
ATOM 5071 C C . GLY A 1 624 ? -10.254 -1.674 46.212 1.00 64.44 624 GLY A C 1
ATOM 5072 O O . GLY A 1 624 ? -9.845 -2.555 46.960 1.00 64.44 624 GLY A O 1
ATOM 5073 N N . ALA A 1 625 ? -9.462 -0.788 45.600 1.00 65.81 625 ALA A N 1
ATOM 5074 C CA . ALA A 1 625 ? -8.008 -0.702 45.732 1.00 65.81 625 ALA A CA 1
ATOM 5075 C C . ALA A 1 625 ? -7.602 0.652 46.346 1.00 65.81 625 ALA A C 1
ATOM 5077 O O . ALA A 1 625 ? -6.924 1.464 45.714 1.00 65.81 625 ALA A O 1
ATOM 5078 N N . GLU A 1 626 ? -8.116 0.941 47.546 1.00 68.75 626 GLU A N 1
ATOM 5079 C CA . GLU A 1 626 ? -7.843 2.198 48.270 1.00 68.75 626 GLU A CA 1
ATOM 5080 C C . GLU A 1 626 ? -6.365 2.325 48.659 1.00 68.75 626 GLU A C 1
ATOM 5082 O O . GLU A 1 626 ? -5.814 3.420 48.648 1.00 68.75 626 GLU A O 1
ATOM 5087 N N . ASP A 1 627 ? -5.713 1.194 48.910 1.00 68.81 627 ASP A N 1
ATOM 5088 C CA . ASP A 1 627 ? -4.281 1.054 49.174 1.00 68.81 627 ASP A CA 1
ATOM 5089 C C . ASP A 1 627 ? -3.396 1.486 47.996 1.00 68.81 627 ASP A C 1
ATOM 5091 O O . ASP A 1 627 ? -2.274 1.933 48.208 1.00 68.81 627 ASP A O 1
ATOM 5095 N N . LEU A 1 628 ? -3.905 1.417 46.763 1.00 69.06 628 LEU A N 1
ATOM 5096 C CA . LEU A 1 628 ? -3.168 1.830 45.564 1.00 69.06 628 LEU A CA 1
ATOM 5097 C C . LEU A 1 628 ? -3.425 3.292 45.170 1.00 69.06 628 LEU A C 1
ATOM 5099 O O . LEU A 1 628 ? -2.850 3.770 44.192 1.00 69.06 628 LEU A O 1
ATOM 5103 N N . GLN A 1 629 ? -4.309 4.015 45.868 1.00 74.38 629 GLN A N 1
ATOM 5104 C CA . GLN A 1 629 ? -4.726 5.355 45.443 1.00 74.38 629 GLN A CA 1
ATOM 5105 C C . GLN A 1 629 ? -3.546 6.335 45.347 1.00 74.38 629 GLN A C 1
ATOM 5107 O O . GLN A 1 629 ? -3.438 7.050 44.347 1.00 74.38 629 GLN A O 1
ATOM 5112 N N . GLU A 1 630 ? -2.657 6.326 46.340 1.00 74.94 630 GLU A N 1
ATOM 5113 C CA . GLU A 1 630 ? -1.465 7.179 46.377 1.00 74.94 630 GLU A CA 1
ATOM 5114 C C . GLU A 1 630 ? -0.519 6.874 45.203 1.00 74.94 630 GLU A C 1
ATOM 5116 O O . GLU A 1 630 ? -0.116 7.781 44.475 1.00 74.94 630 GLU A O 1
ATOM 5121 N N . GLU A 1 631 ? -0.256 5.593 44.921 1.00 74.56 631 GLU A N 1
ATOM 5122 C CA . GLU A 1 631 ? 0.571 5.171 43.781 1.00 74.56 631 GLU A CA 1
ATOM 5123 C C . GLU A 1 631 ? -0.012 5.636 42.434 1.00 74.56 631 GLU A C 1
ATOM 5125 O O . GLU A 1 631 ? 0.711 6.097 41.546 1.00 74.56 631 GLU A O 1
ATOM 5130 N N . TRP A 1 632 ? -1.338 5.566 42.276 1.00 75.12 632 TRP A N 1
ATOM 5131 C CA . TRP A 1 632 ? -2.033 6.045 41.076 1.00 75.12 632 TRP A CA 1
ATOM 5132 C C . TRP A 1 632 ? -2.014 7.570 40.933 1.00 75.12 632 TRP A C 1
ATOM 5134 O O . TRP A 1 632 ? -2.056 8.082 39.810 1.00 75.12 632 TRP A O 1
ATOM 5144 N N . GLU A 1 633 ? -2.016 8.312 42.038 1.00 79.44 633 GLU A N 1
ATOM 5145 C CA . GLU A 1 633 ? -1.867 9.770 42.032 1.00 79.44 633 GLU A CA 1
ATOM 5146 C C . GLU A 1 633 ? -0.443 10.174 41.650 1.00 79.44 633 GLU A C 1
ATOM 5148 O O . GLU A 1 633 ? -0.280 11.008 40.758 1.00 79.44 633 GLU A O 1
ATOM 5153 N N . ILE A 1 634 ? 0.568 9.498 42.204 1.00 78.50 634 ILE A N 1
ATOM 5154 C CA . ILE A 1 634 ? 1.974 9.676 41.818 1.00 78.50 634 ILE A CA 1
ATOM 5155 C C . ILE A 1 634 ? 2.155 9.407 40.321 1.00 78.50 634 ILE A C 1
ATOM 5157 O O . ILE A 1 634 ? 2.727 10.233 39.613 1.00 78.50 634 ILE A O 1
ATOM 5161 N N . LEU A 1 635 ? 1.615 8.296 39.809 1.00 76.25 635 LEU A N 1
ATOM 5162 C CA . LEU A 1 635 ? 1.708 7.961 38.386 1.00 76.25 635 LEU A CA 1
ATOM 5163 C C . LEU A 1 635 ? 1.040 9.019 37.496 1.00 76.25 635 LEU A C 1
ATOM 5165 O O . LEU A 1 635 ? 1.579 9.377 36.448 1.00 76.25 635 LEU A O 1
ATOM 5169 N N . ARG A 1 636 ? -0.138 9.521 37.890 1.00 77.12 636 ARG A N 1
ATOM 5170 C CA . ARG A 1 636 ? -0.832 10.588 37.154 1.00 77.12 636 ARG A CA 1
ATOM 5171 C C . ARG A 1 636 ? -0.013 11.870 37.128 1.00 77.12 636 ARG A C 1
ATOM 5173 O O . ARG A 1 636 ? 0.080 12.487 36.069 1.00 77.12 636 ARG A O 1
ATOM 5180 N N . GLU A 1 637 ? 0.578 12.247 38.256 1.00 79.50 637 GLU A N 1
ATOM 5181 C CA . GLU A 1 637 ? 1.405 13.446 38.348 1.00 79.50 637 GLU A CA 1
ATOM 5182 C C . GLU A 1 637 ? 2.702 13.304 37.545 1.00 79.50 637 GLU A C 1
ATOM 5184 O O . GLU A 1 637 ? 3.111 14.246 36.872 1.00 79.50 637 GLU A O 1
ATOM 5189 N N . GLU A 1 638 ? 3.308 12.118 37.531 1.00 76.12 638 GLU A N 1
ATOM 5190 C CA . GLU A 1 638 ? 4.504 11.859 36.729 1.00 76.12 638 GLU A CA 1
ATOM 5191 C C . GLU A 1 638 ? 4.209 11.958 35.230 1.00 76.12 638 GLU A C 1
ATOM 5193 O O . GLU A 1 638 ? 4.911 12.651 34.497 1.00 76.12 638 GLU A O 1
ATOM 5198 N N . VAL A 1 639 ? 3.105 11.355 34.772 1.00 74.88 639 VAL A N 1
ATOM 5199 C CA . VAL A 1 639 ? 2.646 11.515 33.384 1.00 74.88 639 VAL A CA 1
ATOM 5200 C C . VAL A 1 639 ? 2.360 12.985 33.079 1.00 74.88 639 VAL A C 1
ATOM 5202 O O . VAL A 1 639 ? 2.717 13.460 32.007 1.00 74.88 639 VAL A O 1
ATOM 5205 N N . ARG A 1 640 ? 1.757 13.732 34.013 1.00 77.56 640 ARG A N 1
ATOM 5206 C CA . ARG A 1 640 ? 1.449 15.160 33.843 1.00 77.56 640 ARG A CA 1
ATOM 5207 C C . ARG A 1 640 ? 2.712 16.006 33.654 1.00 77.56 640 ARG A C 1
ATOM 5209 O O . ARG A 1 640 ? 2.722 16.878 32.789 1.00 77.56 640 ARG A O 1
ATOM 5216 N N . LYS A 1 641 ? 3.770 15.725 34.421 1.00 77.25 641 LYS A N 1
ATOM 5217 C CA . LYS A 1 641 ? 5.070 16.420 34.363 1.00 77.25 641 LYS A CA 1
ATOM 5218 C C . LYS A 1 641 ? 5.844 16.179 33.068 1.00 77.25 641 LYS A C 1
ATOM 5220 O O . LYS A 1 641 ? 6.698 16.990 32.729 1.00 77.25 641 LYS A O 1
ATOM 5225 N N . GLN A 1 642 ? 5.549 15.098 32.344 1.00 75.62 642 GLN A N 1
ATOM 5226 C CA . GLN A 1 642 ? 6.164 14.833 31.041 1.00 75.62 642 GLN A CA 1
ATOM 5227 C C . GLN A 1 642 ? 5.673 15.790 29.948 1.00 75.62 642 GLN A C 1
ATOM 5229 O O . GLN A 1 642 ? 6.355 15.935 28.934 1.00 75.62 642 GLN A O 1
ATOM 5234 N N . HIS A 1 643 ? 4.516 16.437 30.139 1.00 76.50 643 HIS A N 1
ATOM 5235 C CA . HIS A 1 643 ? 3.973 17.389 29.171 1.00 76.50 643 HIS A CA 1
ATOM 5236 C C . HIS A 1 643 ? 4.488 18.810 29.403 1.00 76.50 643 HIS A C 1
ATOM 5238 O O . HIS A 1 643 ? 4.641 19.257 30.536 1.00 76.50 643 HIS A O 1
ATOM 5244 N N . LEU A 1 644 ? 4.654 19.565 28.320 1.00 71.25 644 LEU A N 1
ATOM 5245 C CA . LEU A 1 644 ? 5.053 20.976 28.318 1.00 71.25 644 LEU A CA 1
ATOM 5246 C C . LEU A 1 644 ? 4.042 21.887 28.998 1.00 71.25 644 LEU A C 1
ATOM 5248 O O . LEU A 1 644 ? 4.408 22.917 29.562 1.00 71.25 644 LEU A O 1
ATOM 5252 N N . PHE A 1 645 ? 2.765 21.512 28.938 1.00 74.25 645 PHE A N 1
ATOM 5253 C CA . PHE A 1 645 ? 1.676 22.232 29.587 1.00 74.25 645 PHE A CA 1
ATOM 5254 C C . PHE A 1 645 ? 0.955 21.308 30.579 1.00 74.25 645 PHE A C 1
ATOM 5256 O O . PHE A 1 645 ? -0.163 20.864 30.290 1.00 74.25 645 PHE A O 1
ATOM 5263 N N . PRO A 1 646 ? 1.553 21.032 31.758 1.00 73.81 646 PRO A N 1
ATOM 5264 C CA . PRO A 1 646 ? 1.030 20.074 32.736 1.00 73.81 646 PRO A CA 1
ATOM 5265 C C . PRO A 1 646 ? -0.438 20.312 33.119 1.00 73.81 646 PRO A C 1
ATOM 5267 O O . PRO A 1 646 ? -1.213 19.370 33.279 1.00 73.81 646 PRO A O 1
ATOM 5270 N N . ASP A 1 647 ? -0.864 21.572 33.228 1.00 70.94 647 ASP A N 1
ATOM 5271 C CA . ASP A 1 647 ? -2.239 21.917 33.615 1.00 70.94 647 ASP A CA 1
ATOM 5272 C C . ASP A 1 647 ? -3.261 21.608 32.511 1.00 70.94 647 ASP A C 1
ATOM 5274 O O . ASP A 1 647 ? -4.396 21.223 32.793 1.00 70.94 647 ASP A O 1
ATOM 5278 N N . LYS A 1 648 ? -2.854 21.716 31.240 1.00 66.44 648 LYS A N 1
ATOM 5279 C CA . LYS A 1 648 ? -3.690 21.343 30.088 1.00 66.44 648 LYS A CA 1
ATOM 5280 C C . LYS A 1 648 ? -3.665 19.840 29.834 1.00 66.44 648 LYS A C 1
ATOM 5282 O O . LYS A 1 648 ? -4.661 19.285 29.373 1.00 66.44 648 LYS A O 1
ATOM 5287 N N . ALA A 1 649 ? -2.557 19.182 30.167 1.00 60.44 649 ALA A N 1
ATOM 5288 C CA . ALA A 1 649 ? -2.400 17.744 30.024 1.00 60.44 649 ALA A CA 1
ATOM 5289 C C . ALA A 1 649 ? -3.325 16.939 30.949 1.00 60.44 649 ALA A C 1
ATOM 5291 O O . ALA A 1 649 ? -3.701 15.823 30.610 1.00 60.44 649 ALA A O 1
ATOM 5292 N N . ALA A 1 650 ? -3.759 17.513 32.074 1.00 59.41 650 ALA A N 1
ATOM 5293 C CA . ALA A 1 650 ? -4.574 16.824 33.075 1.00 59.41 650 ALA A CA 1
ATOM 5294 C C . ALA A 1 650 ? -6.055 16.607 32.696 1.00 59.41 650 ALA A C 1
ATOM 5296 O O . ALA A 1 650 ? -6.775 15.913 33.419 1.00 59.41 650 ALA A O 1
ATOM 5297 N N . VAL A 1 651 ? -6.556 17.203 31.606 1.00 75.06 651 VAL A N 1
ATOM 5298 C CA . VAL A 1 651 ? -8.005 17.278 31.351 1.00 75.06 651 VAL A CA 1
ATOM 5299 C C . VAL A 1 651 ? -8.414 16.439 30.144 1.00 75.06 651 VAL A C 1
ATOM 5301 O O . VAL A 1 651 ? -8.256 16.852 28.999 1.00 75.06 651 VAL A O 1
ATOM 5304 N N . SER A 1 652 ? -9.030 15.278 30.393 1.00 87.69 652 SER A N 1
ATOM 5305 C CA . SER A 1 652 ? -9.683 14.512 29.322 1.00 87.69 652 SER A CA 1
ATOM 5306 C C . SER A 1 652 ? -11.006 15.152 28.888 1.00 87.69 652 SER A C 1
ATOM 5308 O O . SER A 1 652 ? -11.912 15.386 29.696 1.00 87.69 652 SER A O 1
ATOM 5310 N N . LEU A 1 653 ? -11.184 15.309 27.576 1.00 90.25 653 LEU A N 1
ATOM 5311 C CA . LEU A 1 653 ? -12.439 15.742 26.950 1.00 90.25 653 LEU A CA 1
ATOM 5312 C C . LEU A 1 653 ? -13.582 14.743 27.163 1.00 90.25 653 LEU A C 1
ATOM 5314 O O . LEU A 1 653 ? -14.759 15.105 27.106 1.00 90.25 653 LEU A O 1
ATOM 5318 N N . LEU A 1 654 ? -13.233 13.477 27.382 1.00 92.94 654 LEU A N 1
ATOM 5319 C CA . LEU A 1 654 ? -14.157 12.363 27.559 1.00 92.94 654 LEU A CA 1
ATOM 5320 C C . LEU A 1 654 ? -14.141 11.826 28.993 1.00 92.94 654 LEU A C 1
ATOM 5322 O O . LEU A 1 654 ? -14.651 10.735 29.238 1.00 92.94 654 LEU A O 1
ATOM 5326 N N . GLN A 1 655 ? -13.655 12.610 29.962 1.00 89.38 655 GLN A N 1
ATOM 5327 C CA . GLN A 1 655 ? -13.606 12.216 31.376 1.00 89.38 655 GLN A CA 1
ATOM 5328 C C . GLN A 1 655 ? -14.947 11.663 31.887 1.00 89.38 655 GLN A C 1
ATOM 5330 O O . GLN A 1 655 ? -14.995 10.664 32.609 1.00 89.38 655 GLN A O 1
ATOM 5335 N N . ARG A 1 656 ? -16.049 12.304 31.476 1.00 90.50 656 ARG A N 1
ATOM 5336 C CA . ARG A 1 656 ? -17.424 11.969 31.884 1.00 90.50 656 ARG A CA 1
ATOM 5337 C C . ARG A 1 656 ? -18.114 10.932 30.991 1.00 90.50 656 ARG A C 1
ATOM 5339 O O . ARG A 1 656 ? -19.300 10.684 31.179 1.00 90.50 656 ARG A O 1
ATOM 5346 N N . LEU A 1 657 ? -17.418 10.345 30.014 1.00 93.81 657 LEU A N 1
ATOM 5347 C CA . LEU A 1 657 ? -17.990 9.317 29.142 1.00 93.81 657 LEU A CA 1
ATOM 5348 C C . LEU A 1 657 ? -18.516 8.143 30.002 1.00 93.81 657 LEU A C 1
ATOM 5350 O O . LEU A 1 657 ? -17.737 7.586 30.785 1.00 93.81 657 LEU A O 1
ATOM 5354 N N . PRO A 1 658 ? -19.804 7.754 29.881 1.00 92.50 658 PRO A N 1
ATOM 5355 C CA . PRO A 1 658 ? -20.466 6.835 30.810 1.00 92.50 658 PRO A CA 1
ATOM 5356 C C . PRO A 1 658 ? -20.168 5.365 30.476 1.00 92.50 658 PRO A C 1
ATOM 5358 O O . PRO A 1 658 ? -21.065 4.567 30.213 1.00 92.50 658 PRO A O 1
ATOM 5361 N N . ILE A 1 659 ? -18.885 5.010 30.464 1.00 92.62 659 ILE A N 1
ATOM 5362 C CA . ILE A 1 659 ? -18.397 3.645 30.246 1.00 92.62 659 ILE A CA 1
ATOM 5363 C C . ILE A 1 659 ? -17.711 3.127 31.506 1.00 92.62 659 ILE A C 1
ATOM 5365 O O . ILE A 1 659 ? -17.055 3.883 32.221 1.00 92.62 659 ILE A O 1
ATOM 5369 N N . LYS A 1 660 ? -17.837 1.824 31.760 1.00 89.38 660 LYS A N 1
ATOM 5370 C CA . LYS A 1 660 ? -17.204 1.145 32.899 1.00 89.38 660 LYS A CA 1
ATOM 5371 C C . LYS A 1 660 ? -16.452 -0.101 32.444 1.00 89.38 660 LYS A C 1
ATOM 5373 O O . LYS A 1 660 ? -16.738 -0.659 31.381 1.00 89.38 660 LYS A O 1
ATOM 5378 N N . LYS A 1 661 ? -15.504 -0.534 33.272 1.00 88.94 661 LYS A N 1
ATOM 5379 C CA . LYS A 1 661 ? -14.756 -1.781 33.100 1.00 88.94 661 LYS A CA 1
ATOM 5380 C C . LYS A 1 661 ? -15.714 -2.976 33.080 1.00 88.94 661 LYS A C 1
ATOM 5382 O O . LYS A 1 661 ? -16.734 -2.983 33.769 1.00 88.94 661 LYS A O 1
ATOM 5387 N N . CYS A 1 662 ? -15.407 -3.973 32.254 1.00 90.31 662 CYS A N 1
ATOM 5388 C CA . CYS A 1 662 ? -16.211 -5.189 32.160 1.00 90.31 662 CYS A CA 1
ATOM 5389 C C . CYS A 1 662 ? -16.156 -6.004 33.460 1.00 90.31 662 CYS A C 1
ATOM 5391 O O . CYS A 1 662 ? -15.135 -6.015 34.153 1.00 90.31 662 CYS A O 1
ATOM 5393 N N . GLY A 1 663 ? -17.223 -6.755 33.743 1.00 89.06 663 GLY A N 1
ATOM 5394 C CA . GLY A 1 663 ? -17.194 -7.771 34.794 1.00 89.06 663 GLY A CA 1
ATOM 5395 C C . GLY A 1 663 ? -16.278 -8.935 34.411 1.00 89.06 663 GLY A C 1
ATOM 5396 O O . GLY A 1 663 ? -15.931 -9.108 33.239 1.00 89.06 663 GLY A O 1
ATOM 5397 N N . ASN A 1 664 ? -15.892 -9.756 35.385 1.00 90.69 664 ASN A N 1
ATOM 5398 C CA . ASN A 1 664 ? -15.049 -10.925 35.143 1.00 90.69 664 ASN A CA 1
ATOM 5399 C C . ASN A 1 664 ? -15.404 -12.093 36.085 1.00 90.69 664 ASN A C 1
ATOM 5401 O O . ASN A 1 664 ? -16.128 -11.919 37.063 1.00 90.69 664 ASN A O 1
ATOM 5405 N N . SER A 1 665 ? -14.915 -13.296 35.780 1.00 90.50 665 SER A N 1
ATOM 5406 C CA . SER A 1 665 ? -15.202 -14.516 36.550 1.00 90.50 665 SER A CA 1
ATOM 5407 C C . SER A 1 665 ? -14.462 -14.635 37.887 1.00 90.50 665 SER A C 1
ATOM 5409 O O . SER A 1 665 ? -14.860 -15.454 38.723 1.00 90.50 665 SER A O 1
ATOM 5411 N N . TYR A 1 666 ? -13.388 -13.869 38.086 1.00 86.44 666 TYR A N 1
ATOM 5412 C CA . TYR A 1 666 ? -12.467 -13.987 39.220 1.00 86.44 666 TYR A CA 1
ATOM 5413 C C . TYR A 1 666 ? -12.637 -12.894 40.286 1.00 86.44 666 TYR A C 1
ATOM 5415 O O . TYR A 1 666 ? -12.055 -13.010 41.359 1.00 86.44 666 TYR A O 1
ATOM 5423 N N . SER A 1 667 ? -13.471 -11.888 40.037 1.00 85.50 667 SER A N 1
ATOM 5424 C CA . SER A 1 667 ? -13.848 -10.838 40.983 1.00 85.50 667 SER A CA 1
ATOM 5425 C C . SER A 1 667 ? -15.309 -10.985 41.424 1.00 85.50 667 SER A C 1
ATOM 5427 O O . SER A 1 667 ? -16.121 -11.622 40.749 1.00 85.50 667 SER A O 1
ATOM 5429 N N . THR A 1 668 ? -15.651 -10.394 42.564 1.00 84.88 668 THR A N 1
ATOM 5430 C CA . THR A 1 668 ? -17.017 -10.255 43.084 1.00 84.88 668 THR A CA 1
ATOM 5431 C C . THR A 1 668 ? -17.223 -8.840 43.622 1.00 84.88 668 THR A C 1
ATOM 5433 O O . THR A 1 668 ? -16.252 -8.164 43.944 1.00 84.88 668 THR A O 1
ATOM 5436 N N . THR A 1 669 ? -18.464 -8.368 43.704 1.00 80.94 669 THR A N 1
ATOM 5437 C CA . THR A 1 669 ? -18.767 -7.043 44.263 1.00 80.94 669 THR A CA 1
ATOM 5438 C C . THR A 1 669 ? -19.235 -7.183 45.707 1.00 80.94 669 THR A C 1
ATOM 5440 O O . THR A 1 669 ? -20.206 -7.889 45.966 1.00 80.94 669 THR A O 1
ATOM 5443 N N . ILE A 1 670 ? -18.561 -6.508 46.638 1.00 79.88 670 ILE A N 1
ATOM 5444 C CA . ILE A 1 670 ? -18.911 -6.448 48.064 1.00 79.88 670 ILE A CA 1
ATOM 5445 C C . ILE A 1 670 ? -19.084 -4.968 48.418 1.00 79.88 670 ILE A C 1
ATOM 5447 O O . ILE A 1 670 ? -18.181 -4.173 48.174 1.00 79.88 670 ILE A O 1
ATOM 5451 N N . ASN A 1 671 ? -20.253 -4.574 48.936 1.00 77.75 671 ASN A N 1
ATOM 5452 C CA . ASN A 1 671 ? -20.576 -3.177 49.283 1.00 77.75 671 ASN A CA 1
ATOM 5453 C C . ASN A 1 671 ? -20.303 -2.164 48.147 1.00 77.75 671 ASN A C 1
ATOM 5455 O O . ASN A 1 671 ? -19.819 -1.062 48.379 1.00 77.75 671 ASN A O 1
ATOM 5459 N N . GLY A 1 672 ? -20.569 -2.553 46.895 1.00 69.94 672 GLY A N 1
ATOM 5460 C CA . GLY A 1 672 ? -20.332 -1.709 45.716 1.00 69.94 672 GLY A CA 1
ATOM 5461 C C . GLY A 1 672 ? -18.878 -1.652 45.224 1.00 69.94 672 GLY A C 1
ATOM 5462 O O . GLY A 1 672 ? -18.645 -1.101 44.151 1.00 69.94 672 GLY A O 1
ATOM 5463 N N . LYS A 1 673 ? -17.923 -2.266 45.937 1.00 72.00 673 LYS A N 1
ATOM 5464 C CA . LYS A 1 673 ? -16.503 -2.362 45.555 1.00 72.00 673 LYS A CA 1
ATOM 5465 C C . LYS A 1 673 ? -16.190 -3.714 44.919 1.00 72.00 673 LYS A C 1
ATOM 5467 O O . LYS A 1 673 ? -16.738 -4.739 45.323 1.00 72.00 673 LYS A O 1
ATOM 5472 N N . LEU A 1 674 ? -15.322 -3.727 43.911 1.00 75.06 674 LEU A N 1
ATOM 5473 C CA . LEU A 1 674 ? -14.890 -4.954 43.242 1.00 75.06 674 LEU A CA 1
ATOM 5474 C C . LEU A 1 674 ? -13.726 -5.586 44.023 1.00 75.06 674 LEU A C 1
ATOM 5476 O O . LEU A 1 674 ? -12.727 -4.933 44.264 1.00 75.06 674 LEU A O 1
ATOM 5480 N N . VAL A 1 675 ? -13.831 -6.857 44.406 1.00 79.31 675 VAL A N 1
ATOM 5481 C CA . VAL A 1 675 ? -12.801 -7.572 45.181 1.00 79.31 675 VAL A CA 1
ATOM 5482 C C . VAL A 1 675 ? -12.470 -8.895 44.492 1.00 79.31 675 VAL A C 1
ATOM 5484 O O . VAL A 1 675 ? -13.339 -9.520 43.877 1.00 79.31 675 VAL A O 1
ATOM 5487 N N . LEU A 1 676 ? -11.211 -9.334 44.549 1.00 81.44 676 LEU A N 1
ATOM 5488 C CA . LEU A 1 676 ? -10.802 -10.647 44.038 1.00 81.44 676 LEU A CA 1
ATOM 5489 C C . LEU A 1 676 ? -11.428 -11.778 44.866 1.00 81.44 676 LEU A C 1
ATOM 5491 O O . LEU A 1 676 ? -11.553 -11.684 46.086 1.00 81.44 676 LEU A O 1
ATOM 5495 N N . LYS A 1 677 ? -11.821 -12.872 44.205 1.00 83.06 677 LYS A N 1
ATOM 5496 C CA . LYS A 1 677 ? -12.284 -14.081 44.897 1.00 83.06 677 LYS A CA 1
ATOM 5497 C C . LYS A 1 677 ? -11.108 -14.749 45.638 1.00 83.06 677 LYS A C 1
ATOM 5499 O O . LYS A 1 677 ? -10.004 -14.770 45.088 1.00 83.06 677 LYS A O 1
ATOM 5504 N N . PRO A 1 678 ? -11.328 -15.341 46.830 1.00 76.62 678 PRO A N 1
ATOM 5505 C CA . PRO A 1 678 ? -10.264 -15.981 47.609 1.00 76.62 678 PRO A CA 1
ATOM 5506 C C . PRO A 1 678 ? -9.494 -17.035 46.798 1.00 76.62 678 PRO A C 1
ATOM 5508 O O . PRO A 1 678 ? -10.104 -17.817 46.067 1.00 76.62 678 PRO A O 1
ATOM 5511 N N . ASN A 1 679 ? -8.162 -17.068 46.938 1.00 68.12 679 ASN A N 1
ATOM 5512 C CA . ASN A 1 679 ? -7.251 -18.035 46.298 1.00 68.12 679 ASN A CA 1
ATOM 5513 C C . ASN A 1 679 ? -7.346 -18.128 44.760 1.00 68.12 679 ASN A C 1
ATOM 5515 O O . ASN A 1 679 ? -7.021 -19.166 44.173 1.00 68.12 679 ASN A O 1
ATOM 5519 N N . ARG A 1 680 ? -7.787 -17.062 44.076 1.00 66.88 680 ARG A N 1
ATOM 5520 C CA . ARG A 1 680 ? -7.932 -17.059 42.615 1.00 66.88 680 ARG A CA 1
ATOM 5521 C C . ARG A 1 680 ? -7.082 -15.966 41.956 1.00 66.88 680 ARG A C 1
ATOM 5523 O O . ARG A 1 680 ? -7.435 -14.794 41.988 1.00 66.88 680 ARG A O 1
ATOM 5530 N N . GLY A 1 681 ? -5.981 -16.371 41.321 1.00 64.00 681 GLY A N 1
ATOM 5531 C CA . GLY A 1 681 ? -5.199 -15.526 40.409 1.00 64.00 681 GLY A CA 1
ATOM 5532 C C . GLY A 1 681 ? -5.738 -15.531 38.966 1.00 64.00 681 GLY A C 1
ATOM 5533 O O . GLY A 1 681 ? -6.696 -16.258 38.677 1.00 64.00 681 GLY A O 1
ATOM 5534 N N . PRO A 1 682 ? -5.132 -14.746 38.052 1.00 67.88 682 PRO A N 1
ATOM 5535 C CA . PRO A 1 682 ? -5.453 -14.760 36.624 1.00 67.88 682 PRO A CA 1
ATOM 5536 C C . PRO A 1 682 ? -5.227 -16.148 36.012 1.00 67.88 682 PRO A C 1
ATOM 5538 O O . PRO A 1 682 ? -4.178 -16.752 36.211 1.00 67.88 682 PRO A O 1
ATOM 5541 N N . ARG A 1 683 ? -6.188 -16.654 35.236 1.00 83.62 683 ARG A N 1
ATOM 5542 C CA . ARG A 1 683 ? -6.097 -17.950 34.545 1.00 83.62 683 ARG A CA 1
ATOM 5543 C C . ARG A 1 683 ? -6.503 -17.838 33.079 1.00 83.62 683 ARG A C 1
ATOM 5545 O O . ARG A 1 683 ? -7.205 -16.909 32.670 1.00 83.62 683 ARG A O 1
ATOM 5552 N N . GLY A 1 684 ? -6.056 -18.793 32.265 1.00 79.69 684 GLY A N 1
ATOM 5553 C CA . GLY A 1 684 ? -6.363 -18.836 30.830 1.00 79.69 684 GLY A CA 1
ATOM 5554 C C . GLY A 1 684 ? -7.854 -19.019 30.512 1.00 79.69 684 GLY A C 1
ATOM 5555 O O . GLY A 1 684 ? -8.321 -18.548 29.476 1.00 79.69 684 GLY A O 1
ATOM 5556 N N . ASP A 1 685 ? -8.605 -19.650 31.415 1.00 85.31 685 ASP A N 1
ATOM 5557 C CA . ASP A 1 685 ? -10.038 -19.946 31.303 1.00 85.31 685 ASP A CA 1
ATOM 5558 C C . ASP A 1 685 ? -10.950 -18.828 31.841 1.00 85.31 685 ASP A C 1
ATOM 5560 O O . ASP A 1 685 ? -12.175 -18.960 31.808 1.00 85.31 685 ASP A O 1
ATOM 5564 N N . ASP A 1 686 ? -10.379 -17.705 32.290 1.00 90.94 686 ASP A N 1
ATOM 5565 C CA . ASP A 1 686 ? -11.160 -16.571 32.778 1.00 90.94 686 ASP A CA 1
ATOM 5566 C C . ASP A 1 686 ? -12.123 -16.019 31.718 1.00 90.94 686 ASP A C 1
ATOM 5568 O O . ASP A 1 686 ? -11.807 -15.907 30.524 1.00 90.94 686 ASP A O 1
ATOM 5572 N N . ARG A 1 687 ? -13.306 -15.621 32.193 1.00 94.75 687 ARG A N 1
ATOM 5573 C CA . ARG A 1 687 ? -14.412 -15.098 31.386 1.00 94.75 687 ARG A CA 1
ATOM 5574 C C . ARG A 1 687 ? -14.668 -13.637 31.738 1.00 94.75 687 ARG A C 1
ATOM 5576 O O . ARG A 1 687 ? -14.578 -13.240 32.901 1.00 94.75 687 ARG A O 1
ATOM 5583 N N . PHE A 1 688 ? -14.987 -12.846 30.722 1.00 95.19 688 PHE A N 1
ATOM 5584 C CA . PHE A 1 688 ? -15.210 -11.405 30.795 1.00 95.19 688 PHE A CA 1
ATOM 5585 C C . PHE A 1 688 ? -16.591 -11.069 30.246 1.00 95.19 688 PHE A C 1
ATOM 5587 O O . PHE A 1 688 ? -16.959 -11.538 29.168 1.00 95.19 688 PHE A O 1
ATOM 5594 N N . TYR A 1 689 ? -17.325 -10.236 30.978 1.00 95.81 689 TYR A N 1
ATOM 5595 C CA . TYR A 1 689 ? -18.730 -9.931 30.723 1.00 95.81 689 TYR A CA 1
ATOM 5596 C C . TYR A 1 689 ? -18.883 -8.461 30.332 1.00 95.81 689 TYR A C 1
ATOM 5598 O O . TYR A 1 689 ? -18.705 -7.557 31.155 1.00 95.81 689 TYR A O 1
ATOM 5606 N N . PHE A 1 690 ? -19.195 -8.222 29.062 1.00 97.19 690 PHE A N 1
ATOM 5607 C CA . PHE A 1 690 ? -19.303 -6.893 28.473 1.00 97.19 690 PHE A CA 1
ATOM 5608 C C . PHE A 1 690 ? -20.761 -6.511 28.247 1.00 97.19 690 PHE A C 1
ATOM 5610 O O . PHE A 1 690 ? -21.504 -7.203 27.551 1.00 97.19 690 PHE A O 1
ATOM 5617 N N . THR A 1 691 ? -21.142 -5.354 28.775 1.00 94.31 691 THR A N 1
ATOM 5618 C CA . THR A 1 691 ? -22.373 -4.655 28.401 1.00 94.31 691 THR A CA 1
ATOM 5619 C C . THR A 1 691 ? -22.072 -3.638 27.305 1.00 94.31 691 THR A C 1
ATOM 5621 O O . THR A 1 691 ? -20.981 -3.064 27.276 1.00 94.31 691 THR A O 1
ATOM 5624 N N . CYS A 1 692 ? -23.039 -3.380 26.426 1.00 96.69 692 CYS A N 1
ATOM 5625 C CA . CYS A 1 692 ? -22.917 -2.326 25.426 1.00 96.69 692 CYS A CA 1
ATOM 5626 C C . CYS A 1 692 ? -23.514 -1.013 25.949 1.00 96.69 692 CYS A C 1
ATOM 5628 O O . CYS A 1 692 ? -24.687 -0.967 26.312 1.00 96.69 692 CYS A O 1
ATOM 5630 N N . PHE A 1 693 ? -22.709 0.048 26.008 1.00 97.31 693 PHE A N 1
ATOM 5631 C CA . PHE A 1 693 ? -23.129 1.351 26.525 1.00 97.31 693 PHE A CA 1
ATOM 5632 C C . PHE A 1 693 ? -23.807 2.178 25.436 1.00 97.31 693 PHE A C 1
ATOM 5634 O O . PHE A 1 693 ? -23.300 2.288 24.319 1.00 97.31 693 PHE A O 1
ATOM 5641 N N . ARG A 1 694 ? -24.937 2.801 25.770 1.00 96.75 694 ARG A N 1
ATOM 5642 C CA . ARG A 1 694 ? -25.606 3.771 24.898 1.00 96.75 694 ARG A CA 1
ATOM 5643 C C . ARG A 1 694 ? -25.040 5.159 25.186 1.00 96.75 694 ARG A C 1
ATOM 5645 O O . ARG A 1 694 ? -25.118 5.627 26.321 1.00 96.75 694 ARG A O 1
ATOM 5652 N N . ILE A 1 695 ? -24.433 5.792 24.185 1.00 97.75 695 ILE A N 1
ATOM 5653 C CA . ILE A 1 695 ? -23.805 7.113 24.323 1.00 97.75 695 ILE A CA 1
ATOM 5654 C C . ILE A 1 695 ? -24.610 8.178 23.578 1.00 97.75 695 ILE A C 1
ATOM 5656 O O . ILE A 1 695 ? -25.094 7.951 22.471 1.00 97.75 695 ILE A O 1
ATOM 5660 N N . SER A 1 696 ? -24.767 9.352 24.188 1.00 97.50 696 SER A N 1
ATOM 5661 C CA . SER A 1 696 ? -25.545 10.452 23.610 1.00 97.50 696 SER A CA 1
ATOM 5662 C C . SER A 1 696 ? -24.914 11.010 22.329 1.00 97.50 696 SER A C 1
ATOM 5664 O O . SER A 1 696 ? -23.711 10.866 22.094 1.00 97.50 696 SER A O 1
ATOM 5666 N N . SER A 1 697 ? -25.714 11.725 21.535 1.00 96.12 697 SER A N 1
ATOM 5667 C CA . SER A 1 697 ? -25.265 12.423 20.321 1.00 96.12 697 SER A CA 1
ATOM 5668 C C . SER A 1 697 ? -24.090 13.366 20.577 1.00 96.12 697 SER A C 1
ATOM 5670 O O . SER A 1 697 ? -23.213 13.501 19.729 1.00 96.12 697 SER A O 1
ATOM 5672 N N . TYR A 1 698 ? -24.019 13.962 21.774 1.00 95.31 698 TYR A N 1
ATOM 5673 C CA . TYR A 1 698 ? -22.874 14.765 22.203 1.00 95.31 698 TYR A CA 1
ATOM 5674 C C . TYR A 1 698 ? -21.558 13.979 22.118 1.00 95.31 698 TYR A C 1
ATOM 5676 O O . TYR A 1 698 ? -20.600 14.449 21.508 1.00 95.31 698 TYR A O 1
ATOM 5684 N N . TYR A 1 699 ? -21.512 12.772 22.693 1.00 97.12 699 TYR A N 1
ATOM 5685 C CA . TYR A 1 699 ? -20.300 11.952 22.692 1.00 97.12 699 TYR A CA 1
ATOM 5686 C C . TYR A 1 699 ? -19.977 11.404 21.305 1.00 97.12 699 TYR A C 1
ATOM 5688 O O . TYR A 1 699 ? -18.806 11.368 20.939 1.00 97.12 699 TYR A O 1
ATOM 5696 N N . VAL A 1 700 ? -20.986 11.034 20.510 1.00 97.38 700 VAL A N 1
ATOM 5697 C CA . VAL A 1 700 ? -20.763 10.598 19.121 1.00 97.38 700 VAL A CA 1
ATOM 5698 C C . VAL A 1 700 ? -20.152 11.728 18.291 1.00 97.38 700 VAL A C 1
ATOM 5700 O O . VAL A 1 700 ? -19.133 11.519 17.634 1.00 97.38 700 VAL A O 1
ATOM 5703 N N . ASN A 1 701 ? -20.706 12.941 18.380 1.00 95.88 701 ASN A N 1
ATOM 5704 C CA . ASN A 1 701 ? -20.182 14.111 17.674 1.00 95.88 701 ASN A CA 1
ATOM 5705 C C . ASN A 1 701 ? -18.788 14.504 18.167 1.00 95.88 701 ASN A C 1
ATOM 5707 O O . ASN A 1 701 ? -17.946 14.883 17.355 1.00 95.88 701 ASN A O 1
ATOM 5711 N N . LEU A 1 702 ? -18.514 14.395 19.470 1.00 95.75 702 LEU A N 1
ATOM 5712 C CA . LEU A 1 702 ? -17.189 14.665 20.027 1.00 95.75 702 LEU A CA 1
ATOM 5713 C C . LEU A 1 702 ? -16.150 13.654 19.527 1.00 95.75 702 LEU A C 1
ATOM 5715 O O . LEU A 1 702 ? -15.084 14.060 19.076 1.00 95.75 702 LEU A O 1
ATOM 5719 N N . ILE A 1 703 ? -16.480 12.360 19.525 1.00 97.12 703 ILE A N 1
ATOM 5720 C CA . ILE A 1 703 ? -15.613 11.314 18.967 1.00 97.12 703 ILE A CA 1
ATOM 5721 C C . ILE A 1 703 ? -15.364 11.583 17.480 1.00 97.12 703 ILE A C 1
ATOM 5723 O O . ILE A 1 703 ? -14.213 11.675 17.068 1.00 97.12 703 ILE A O 1
ATOM 5727 N N . ASN A 1 704 ? -16.411 11.802 16.679 1.00 97.25 704 ASN A N 1
ATOM 5728 C CA . ASN A 1 704 ? -16.253 12.124 15.258 1.00 97.25 704 ASN A CA 1
ATOM 5729 C C . ASN A 1 704 ? -15.440 13.413 15.036 1.00 97.25 704 ASN A C 1
ATOM 5731 O O . ASN A 1 704 ? -14.661 13.483 14.091 1.00 97.25 704 ASN A O 1
ATOM 5735 N N . SER A 1 705 ? -15.570 14.411 15.915 1.00 95.94 705 SER A N 1
ATOM 5736 C CA . SER A 1 705 ? -14.757 15.632 15.864 1.00 95.94 705 SER A CA 1
ATOM 5737 C C . SER A 1 705 ? -13.276 15.324 16.070 1.00 95.94 705 SER A C 1
ATOM 5739 O O . SER A 1 705 ? -12.458 15.879 15.352 1.00 95.94 705 SER A O 1
ATOM 5741 N N . ILE A 1 706 ? -12.923 14.418 16.989 1.00 95.25 706 ILE A N 1
ATOM 5742 C CA . ILE A 1 706 ? -11.534 13.969 17.197 1.00 95.25 706 ILE A CA 1
ATOM 5743 C C . ILE A 1 706 ? -11.005 13.246 15.947 1.00 95.25 706 ILE A C 1
ATOM 5745 O O . ILE A 1 706 ? -9.883 13.507 15.515 1.00 95.25 706 ILE A O 1
ATOM 5749 N N . PHE A 1 707 ? -11.828 12.400 15.315 1.00 95.44 707 PHE A N 1
ATOM 5750 C CA . PHE A 1 707 ? -11.488 11.776 14.029 1.00 95.44 707 PHE A CA 1
ATOM 5751 C C . PHE A 1 707 ? -11.186 12.822 12.949 1.00 95.44 707 PHE A C 1
ATOM 5753 O O . PHE A 1 707 ? -10.179 12.703 12.256 1.00 95.44 707 PHE A O 1
ATOM 5760 N N . LEU A 1 708 ? -12.032 13.848 12.811 1.00 95.25 708 LEU A N 1
ATOM 5761 C CA . LEU A 1 708 ? -11.833 14.930 11.840 1.00 95.25 708 LEU A CA 1
ATOM 5762 C C . LEU A 1 708 ? -10.595 15.773 12.166 1.00 95.25 708 LEU A C 1
ATOM 5764 O O . LEU A 1 708 ? -9.832 16.099 11.260 1.00 95.25 708 LEU A O 1
ATOM 5768 N N . GLU A 1 709 ? -10.360 16.058 13.447 1.00 91.88 709 GLU A N 1
ATOM 5769 C CA . GLU A 1 709 ? -9.222 16.847 13.924 1.00 91.88 709 GLU A CA 1
ATOM 5770 C C . GLU A 1 709 ? -7.876 16.203 13.566 1.00 91.88 709 GLU A C 1
ATOM 5772 O O . GLU A 1 709 ? -6.920 16.899 13.229 1.00 91.88 709 GLU A O 1
ATOM 5777 N N . GLN A 1 710 ? -7.815 14.869 13.594 1.00 90.94 710 GLN A N 1
ATOM 5778 C CA . GLN A 1 710 ? -6.614 14.092 13.278 1.00 90.94 710 GLN A CA 1
ATOM 5779 C C . GLN A 1 710 ? -6.595 13.574 11.830 1.00 90.94 710 GLN A C 1
ATOM 5781 O O . GLN A 1 710 ? -5.713 12.799 11.462 1.00 90.94 710 GLN A O 1
ATOM 5786 N N . ALA A 1 711 ? -7.544 13.979 10.980 1.00 90.81 711 ALA A N 1
ATOM 5787 C CA . ALA A 1 711 ? -7.630 13.523 9.592 1.00 90.81 711 ALA A CA 1
ATOM 5788 C C . ALA A 1 711 ? -6.894 14.421 8.582 1.00 90.81 711 ALA A C 1
ATOM 5790 O O . ALA A 1 711 ? -6.896 14.092 7.398 1.00 90.81 711 ALA A O 1
ATOM 5791 N N . THR A 1 712 ? -6.239 15.504 9.019 1.00 84.19 712 THR A N 1
ATOM 5792 C CA . THR A 1 712 ? -5.661 16.555 8.154 1.00 84.19 712 THR A CA 1
ATOM 5793 C C . THR A 1 712 ? -4.716 16.037 7.062 1.00 84.19 712 THR A C 1
ATOM 5795 O O . THR A 1 712 ? -4.725 16.559 5.952 1.00 84.19 712 THR A O 1
ATOM 5798 N N . LYS A 1 713 ? -3.921 14.993 7.346 1.00 81.12 713 LYS A N 1
ATOM 5799 C CA . LYS A 1 713 ? -2.971 14.387 6.386 1.00 81.12 713 LYS A CA 1
ATOM 5800 C C . LYS A 1 713 ? -3.627 13.380 5.418 1.00 81.12 713 LYS A C 1
ATOM 5802 O O . LYS A 1 713 ? -2.957 12.852 4.535 1.00 81.12 713 LYS A O 1
ATOM 5807 N N . GLY A 1 714 ? -4.914 13.082 5.592 1.00 82.69 714 GLY A N 1
ATOM 5808 C CA . GLY A 1 714 ? -5.639 12.062 4.841 1.00 82.69 714 GLY A CA 1
ATOM 5809 C C . GLY A 1 714 ? -6.432 12.597 3.656 1.00 82.69 714 GLY A C 1
ATOM 5810 O O . GLY A 1 714 ? -6.889 13.736 3.642 1.00 82.69 714 GLY A O 1
ATOM 5811 N N . ASP A 1 715 ? -6.679 11.719 2.684 1.00 86.06 715 ASP A N 1
ATOM 5812 C CA . ASP A 1 715 ? -7.431 12.049 1.467 1.00 86.06 715 ASP A CA 1
ATOM 5813 C C . ASP A 1 715 ? -8.888 11.571 1.472 1.00 86.06 715 ASP A C 1
ATOM 5815 O O . ASP A 1 715 ? -9.690 12.035 0.653 1.00 86.06 715 ASP A O 1
ATOM 5819 N N . THR A 1 716 ? -9.232 10.644 2.372 1.00 92.00 716 THR A N 1
ATOM 5820 C CA . THR A 1 716 ? -10.532 9.967 2.374 1.00 92.00 716 THR A CA 1
ATOM 5821 C C . THR A 1 716 ? -11.162 9.913 3.763 1.00 92.00 716 THR A C 1
ATOM 5823 O O . THR A 1 716 ? -10.505 9.560 4.746 1.00 92.00 716 THR A O 1
ATOM 5826 N N . ILE A 1 717 ? -12.470 10.191 3.820 1.00 95.69 717 ILE A N 1
ATOM 5827 C CA . ILE A 1 717 ? -13.331 9.962 4.990 1.00 95.69 717 ILE A CA 1
ATOM 5828 C C . ILE A 1 717 ? -14.515 9.095 4.555 1.00 95.69 717 ILE A C 1
ATOM 5830 O O . ILE A 1 717 ? -15.309 9.515 3.716 1.00 95.69 717 ILE A O 1
ATOM 5834 N N . VAL A 1 718 ? -14.644 7.893 5.111 1.00 96.50 718 VAL A N 1
ATOM 5835 C CA . VAL A 1 718 ? -15.733 6.949 4.831 1.00 96.50 718 VAL A CA 1
ATOM 5836 C C . VAL A 1 718 ? -16.888 7.154 5.808 1.00 96.50 718 VAL A C 1
ATOM 5838 O O . VAL A 1 718 ? -16.694 7.349 7.009 1.00 96.50 718 VAL A O 1
ATOM 5841 N N . TYR A 1 719 ? -18.107 7.083 5.280 1.00 96.06 719 TYR A N 1
ATOM 5842 C CA . TYR A 1 719 ? -19.354 7.250 6.020 1.00 96.06 719 TYR A CA 1
ATOM 5843 C C . TYR A 1 719 ? -20.447 6.351 5.425 1.00 96.06 719 TYR A C 1
ATOM 5845 O O . TYR A 1 719 ? -20.311 5.858 4.304 1.00 96.06 719 TYR A O 1
ATOM 5853 N N . ARG A 1 720 ? -21.549 6.134 6.154 1.00 95.56 720 ARG A N 1
ATOM 5854 C CA . ARG A 1 720 ? -22.689 5.357 5.641 1.00 95.56 720 ARG A CA 1
ATOM 5855 C C . ARG A 1 720 ? -23.824 6.262 5.175 1.00 95.56 720 ARG A C 1
ATOM 5857 O O . ARG A 1 720 ? -24.163 6.223 3.991 1.00 95.56 720 ARG A O 1
ATOM 5864 N N . SER A 1 721 ? -24.373 7.093 6.057 1.00 94.44 721 SER A N 1
ATOM 5865 C CA . SER A 1 721 ? -25.477 8.004 5.747 1.00 94.44 721 SER A CA 1
ATOM 5866 C C . SER A 1 721 ? -25.006 9.426 5.432 1.00 94.44 721 SER A C 1
ATOM 5868 O O . SER A 1 721 ? -24.246 10.033 6.188 1.00 94.44 721 SER A O 1
ATOM 5870 N N . LYS A 1 722 ? -25.515 9.999 4.332 1.00 94.31 722 LYS A N 1
ATOM 5871 C CA . LYS A 1 722 ? -25.288 11.411 3.975 1.00 94.31 722 LYS A CA 1
ATOM 5872 C C . LYS A 1 722 ? -25.866 12.366 5.026 1.00 94.31 722 LYS A C 1
ATOM 5874 O O . LYS A 1 722 ? -25.233 13.373 5.327 1.00 94.31 722 LYS A O 1
ATOM 5879 N N . SER A 1 723 ? -27.026 12.041 5.605 1.00 93.88 723 SER A N 1
ATOM 5880 C CA . SER A 1 723 ? -27.661 12.883 6.628 1.00 93.88 723 SER A CA 1
ATOM 5881 C C . SER A 1 723 ? -26.861 12.890 7.934 1.00 93.88 723 SER A C 1
ATOM 5883 O O . SER A 1 723 ? -26.626 13.952 8.506 1.00 93.88 723 SER A O 1
ATOM 5885 N N . ALA A 1 724 ? -26.371 11.726 8.376 1.00 95.00 724 ALA A N 1
ATOM 5886 C CA . ALA A 1 724 ? -25.528 11.614 9.567 1.00 95.00 724 ALA A CA 1
ATOM 5887 C C . ALA A 1 724 ? -24.193 12.354 9.390 1.00 95.00 724 ALA A C 1
ATOM 5889 O O . ALA A 1 724 ? -23.786 13.115 10.272 1.00 95.00 724 ALA A O 1
ATOM 5890 N N . LEU A 1 725 ? -23.555 12.194 8.222 1.00 96.25 725 LEU A N 1
ATOM 5891 C CA . LEU A 1 725 ? -22.342 12.930 7.870 1.00 96.25 725 LEU A CA 1
ATOM 5892 C C . LEU A 1 725 ? -22.581 14.445 7.884 1.00 96.25 725 LEU A C 1
ATOM 5894 O O . LEU A 1 725 ? -21.794 15.174 8.479 1.00 96.25 725 LEU A O 1
ATOM 5898 N N . GLY A 1 726 ? -23.667 14.915 7.266 1.00 96.12 726 GLY A N 1
ATOM 5899 C CA . GLY A 1 726 ? -24.014 16.335 7.226 1.00 96.12 726 GLY A CA 1
ATOM 5900 C C . GLY A 1 726 ? -24.144 16.952 8.622 1.00 96.12 726 GLY A C 1
ATOM 5901 O O . GLY A 1 726 ? -23.540 17.990 8.895 1.00 96.12 726 GLY A O 1
ATOM 5902 N N . ARG A 1 727 ? -24.850 16.271 9.538 1.00 94.88 727 ARG A N 1
ATOM 5903 C CA . ARG A 1 727 ? -24.978 16.693 10.947 1.00 94.88 727 ARG A CA 1
ATOM 5904 C C . ARG A 1 727 ? -23.629 16.692 11.674 1.00 94.88 727 ARG A C 1
ATOM 5906 O O . ARG A 1 727 ? -23.320 17.652 12.376 1.00 94.88 727 ARG A O 1
ATOM 5913 N N . THR A 1 728 ? -22.808 15.661 11.457 1.00 95.75 728 THR A N 1
ATOM 5914 C CA . THR A 1 728 ? -21.455 15.555 12.034 1.00 95.75 728 THR A CA 1
ATOM 5915 C C . THR A 1 728 ? -20.553 16.703 11.572 1.00 95.75 728 THR A C 1
ATOM 5917 O O . THR A 1 728 ? -19.935 17.364 12.404 1.00 95.75 728 THR A O 1
ATOM 5920 N N . LEU A 1 729 ? -20.499 16.978 10.264 1.00 97.06 729 LEU A N 1
ATOM 5921 C CA . LEU A 1 729 ? -19.672 18.054 9.714 1.00 97.06 729 LEU A CA 1
ATOM 5922 C C . LEU A 1 729 ? -20.137 19.422 10.204 1.00 97.06 729 LEU A C 1
ATOM 5924 O O . LEU A 1 729 ? -19.311 20.207 10.660 1.00 97.06 729 LEU A O 1
ATOM 5928 N N . LYS A 1 730 ? -21.447 19.689 10.178 1.00 96.00 730 LYS A N 1
ATOM 5929 C CA . LYS A 1 730 ? -22.003 20.943 10.697 1.00 96.00 730 LYS A CA 1
ATOM 5930 C C . LYS A 1 730 ? -21.634 21.152 12.166 1.00 96.00 730 LYS A C 1
ATOM 5932 O O . LYS A 1 730 ? -21.086 22.192 12.519 1.00 96.00 730 LYS A O 1
ATOM 5937 N N . SER A 1 731 ? -21.844 20.129 13.000 1.00 94.50 731 SER A N 1
ATOM 5938 C CA . SER A 1 731 ? -21.475 20.169 14.418 1.00 94.50 731 SER A CA 1
ATOM 5939 C C . SER A 1 731 ? -19.980 20.430 14.620 1.00 94.50 731 SER A C 1
ATOM 5941 O O . SER A 1 731 ? -19.618 21.194 15.508 1.00 94.50 731 SER A O 1
ATOM 5943 N N . TYR A 1 732 ? -19.104 19.807 13.831 1.00 96.06 732 TYR A N 1
ATOM 5944 C CA . TYR A 1 732 ? -17.660 19.998 13.955 1.00 96.06 732 TYR A CA 1
ATOM 5945 C C . TYR A 1 732 ? -17.213 21.400 13.523 1.00 96.06 732 TYR A C 1
ATOM 5947 O O . TYR A 1 732 ? -16.387 22.011 14.201 1.00 96.06 732 TYR A O 1
ATOM 5955 N N . LEU A 1 733 ? -17.747 21.912 12.413 1.00 96.62 733 LEU A N 1
ATOM 5956 C CA . LEU A 1 733 ? -17.309 23.167 11.800 1.00 96.62 733 LEU A CA 1
ATOM 5957 C C . LEU A 1 733 ? -17.815 24.401 12.557 1.00 96.62 733 LEU A C 1
ATOM 5959 O O . LEU A 1 733 ? -17.064 25.362 12.704 1.00 96.62 733 LEU A O 1
ATOM 5963 N N . GLU A 1 734 ? -19.044 24.366 13.078 1.00 95.12 734 GLU A N 1
ATOM 5964 C CA . GLU A 1 734 ? -19.675 25.525 13.731 1.00 95.12 734 GLU A CA 1
ATOM 5965 C C . GLU A 1 734 ? -19.360 25.630 15.232 1.00 95.12 734 GLU A C 1
ATOM 5967 O O . GLU A 1 734 ? -19.400 26.723 15.802 1.00 95.12 734 GLU A O 1
ATOM 5972 N N . ILE A 1 735 ? -19.041 24.518 15.906 1.00 92.12 735 ILE A N 1
ATOM 5973 C CA . ILE A 1 735 ? -18.732 24.537 17.342 1.00 92.12 735 ILE A CA 1
ATOM 5974 C C . ILE A 1 735 ? -17.288 25.000 17.557 1.00 92.12 735 ILE A C 1
ATOM 5976 O O . ILE A 1 735 ? -16.330 24.309 17.200 1.00 92.12 735 ILE A O 1
ATOM 5980 N N . GLY A 1 736 ? -17.122 26.149 18.213 1.00 84.56 736 GLY A N 1
ATOM 5981 C CA . GLY A 1 736 ? -15.834 26.584 18.750 1.00 84.56 736 GLY A CA 1
ATOM 5982 C C . GLY A 1 736 ? -15.501 25.787 20.010 1.00 84.56 736 GLY A C 1
ATOM 5983 O O . GLY A 1 736 ? -16.153 25.963 21.035 1.00 84.56 736 GLY A O 1
ATOM 5984 N N . ARG A 1 737 ? -14.510 24.895 19.931 1.00 85.12 737 ARG A N 1
ATOM 5985 C CA . ARG A 1 737 ? -14.003 24.127 21.075 1.00 85.12 737 ARG A CA 1
ATOM 5986 C C . ARG A 1 737 ? -12.533 24.462 21.273 1.00 85.12 737 ARG A C 1
ATOM 5988 O O . ARG A 1 737 ? -11.783 24.527 20.303 1.00 85.12 737 ARG A O 1
ATOM 5995 N N . GLU A 1 738 ? -12.136 24.677 22.520 1.00 81.62 738 GLU A N 1
ATOM 5996 C CA . GLU A 1 738 ? -10.739 24.925 22.857 1.00 81.62 738 GLU A CA 1
ATOM 5997 C C . GLU A 1 738 ? -9.852 23.748 22.417 1.00 81.62 738 GLU A C 1
ATOM 5999 O O . GLU A 1 738 ? -10.251 22.588 22.519 1.00 81.62 738 GLU A O 1
ATOM 6004 N N . GLY A 1 739 ? -8.677 24.054 21.863 1.00 78.31 739 GLY A N 1
ATOM 6005 C CA . GLY A 1 739 ? -7.743 23.061 21.323 1.00 78.31 739 GLY A CA 1
ATOM 6006 C C . GLY A 1 739 ? -8.091 22.519 19.930 1.00 78.31 739 GLY A C 1
ATOM 6007 O O . GLY A 1 739 ? -7.255 21.861 19.319 1.00 78.31 739 GLY A O 1
ATOM 6008 N N . PHE A 1 740 ? -9.283 22.807 19.397 1.00 88.50 740 PHE A N 1
ATOM 6009 C CA . PHE A 1 740 ? -9.727 22.328 18.084 1.00 88.50 740 PHE A CA 1
ATOM 6010 C C . PHE A 1 740 ? -9.632 23.425 17.027 1.00 88.50 740 PHE A C 1
ATOM 6012 O O . PHE A 1 740 ? -9.816 24.606 17.325 1.00 88.50 740 PHE A O 1
ATOM 6019 N N . LYS A 1 741 ? -9.429 23.019 15.768 1.00 91.62 741 LYS A N 1
ATOM 6020 C CA . LYS A 1 741 ? -9.388 23.901 14.590 1.00 91.62 741 LYS A CA 1
ATOM 6021 C C . LYS A 1 741 ? -8.407 25.067 14.779 1.00 91.62 741 LYS A C 1
ATOM 6023 O O . LYS A 1 741 ? -8.713 26.214 14.451 1.00 91.62 741 LYS A O 1
ATOM 6028 N N . LEU A 1 742 ? -7.243 24.748 15.348 1.00 87.31 742 LEU A N 1
ATOM 6029 C CA . LEU A 1 742 ? -6.114 25.664 15.490 1.00 87.31 742 LEU A CA 1
ATOM 6030 C C . LEU A 1 742 ? -5.329 25.696 14.178 1.00 87.31 742 LEU A C 1
ATOM 6032 O O . LEU A 1 742 ? -4.822 24.655 13.755 1.00 87.31 742 LEU A O 1
ATOM 6036 N N . VAL A 1 743 ? -5.248 26.862 13.548 1.00 86.81 743 VAL A N 1
ATOM 6037 C CA . VAL A 1 743 ? -4.535 27.083 12.277 1.00 86.81 743 VAL A CA 1
ATOM 6038 C C . VAL A 1 743 ? -3.482 28.170 12.469 1.00 86.81 743 VAL A C 1
ATOM 6040 O O . VAL A 1 743 ? -3.643 29.017 13.352 1.00 86.81 743 VAL A O 1
ATOM 6043 N N . THR A 1 744 ? -2.421 28.160 11.670 1.00 82.44 744 THR A N 1
ATOM 6044 C CA . THR A 1 744 ? -1.437 29.247 11.660 1.00 82.44 744 THR A CA 1
ATOM 6045 C C . THR A 1 744 ? -1.991 30.475 10.930 1.00 82.44 744 THR A C 1
ATOM 6047 O O . THR A 1 744 ? -3.003 30.408 10.225 1.00 82.44 744 THR A O 1
ATOM 6050 N N . ASP A 1 745 ? -1.353 31.627 11.127 1.00 77.25 745 ASP A N 1
ATOM 6051 C CA . ASP A 1 745 ? -1.625 32.867 10.392 1.00 77.25 745 ASP A CA 1
ATOM 6052 C C . ASP A 1 745 ? -1.013 32.886 8.978 1.00 77.25 745 ASP A C 1
ATOM 6054 O O . ASP A 1 745 ? -1.165 33.865 8.244 1.00 77.25 745 ASP A O 1
ATOM 6058 N N . GLU A 1 746 ? -0.364 31.798 8.557 1.00 78.25 746 GLU A N 1
ATOM 6059 C CA . GLU A 1 746 ? 0.184 31.667 7.213 1.00 78.25 746 GLU A CA 1
ATOM 6060 C C . GLU A 1 746 ? -0.923 31.556 6.156 1.00 78.25 746 GLU A C 1
ATOM 6062 O O . GLU A 1 746 ? -1.914 30.837 6.308 1.00 78.25 746 GLU A O 1
ATOM 6067 N N . ALA A 1 747 ? -0.717 32.213 5.011 1.00 72.31 747 ALA A N 1
ATOM 6068 C CA . ALA A 1 747 ? -1.690 32.232 3.916 1.00 72.31 747 ALA A CA 1
ATOM 6069 C C . ALA A 1 747 ? -2.044 30.829 3.370 1.00 72.31 747 ALA A C 1
ATOM 6071 O O . ALA A 1 747 ? -3.133 30.643 2.825 1.00 72.31 747 ALA A O 1
ATOM 6072 N N . ASN A 1 748 ? -1.146 29.850 3.537 1.00 79.88 748 ASN A N 1
ATOM 6073 C CA . ASN A 1 748 ? -1.255 28.494 2.994 1.00 79.88 748 ASN A CA 1
ATOM 6074 C C . ASN A 1 748 ? -1.322 27.397 4.075 1.00 79.88 748 ASN A C 1
ATOM 6076 O O . ASN A 1 748 ? -0.908 26.267 3.810 1.00 79.88 748 ASN A O 1
ATOM 6080 N N . ASP A 1 749 ? -1.858 27.689 5.268 1.00 83.94 749 ASP A N 1
ATOM 6081 C CA . ASP A 1 749 ? -1.995 26.683 6.331 1.00 83.94 749 ASP A CA 1
ATOM 6082 C C . ASP A 1 749 ? -2.755 25.422 5.827 1.00 83.94 749 ASP A C 1
ATOM 6084 O O . ASP A 1 749 ? -3.912 25.505 5.377 1.00 83.94 749 ASP A O 1
ATOM 6088 N N . PRO A 1 750 ? -2.133 24.227 5.885 1.00 85.69 750 PRO A N 1
ATOM 6089 C CA . PRO A 1 750 ? -2.714 23.005 5.330 1.00 85.69 750 PRO A CA 1
ATOM 6090 C C . PRO A 1 750 ? -3.965 22.546 6.090 1.00 85.69 750 PRO A C 1
ATOM 6092 O O . PRO A 1 750 ? -4.856 21.923 5.499 1.00 85.69 750 PRO A O 1
ATOM 6095 N N . ARG A 1 751 ? -4.078 22.872 7.384 1.00 89.19 751 ARG A N 1
ATOM 6096 C CA . ARG A 1 751 ? -5.252 22.553 8.201 1.00 89.19 751 ARG A CA 1
ATOM 6097 C C . ARG A 1 751 ? -6.423 23.462 7.843 1.00 89.19 751 ARG A C 1
ATOM 6099 O O . ARG A 1 751 ? -7.538 22.966 7.705 1.00 89.19 751 ARG A O 1
ATOM 6106 N N . LEU A 1 752 ? -6.197 24.752 7.607 1.00 91.94 752 LEU A N 1
ATOM 6107 C CA . LEU A 1 752 ? -7.219 25.678 7.125 1.00 91.94 752 LEU A CA 1
ATOM 6108 C C . LEU A 1 752 ? -7.727 25.252 5.745 1.00 91.94 752 LEU A C 1
ATOM 6110 O O . LEU A 1 752 ? -8.938 25.232 5.512 1.00 91.94 752 LEU A O 1
ATOM 6114 N N . ALA A 1 753 ? -6.827 24.841 4.847 1.00 91.81 753 ALA A N 1
ATOM 6115 C CA . ALA A 1 753 ? -7.206 24.290 3.548 1.00 91.81 753 ALA A CA 1
ATOM 6116 C C . ALA A 1 753 ? -8.074 23.024 3.689 1.00 91.81 753 ALA A C 1
ATOM 6118 O O . ALA A 1 753 ? -9.080 22.879 2.989 1.00 91.81 753 ALA A O 1
ATOM 6119 N N . PHE A 1 754 ? -7.728 22.124 4.614 1.00 94.62 754 PHE A N 1
ATOM 6120 C CA . PHE A 1 754 ? -8.536 20.948 4.947 1.00 94.62 754 PHE A CA 1
ATOM 6121 C C . PHE A 1 754 ? -9.926 21.328 5.491 1.00 94.62 754 PHE A C 1
ATOM 6123 O O . PHE A 1 754 ? -10.938 20.833 4.991 1.00 94.62 754 PHE A O 1
ATOM 6130 N N . LEU A 1 755 ? -10.000 22.260 6.445 1.00 95.25 755 LEU A N 1
ATOM 6131 C CA . LEU A 1 755 ? -11.256 22.720 7.046 1.00 95.25 755 LEU A CA 1
ATOM 6132 C C . LEU A 1 755 ? -12.190 23.380 6.021 1.00 95.25 755 LEU A C 1
ATOM 6134 O O . LEU A 1 755 ? -13.377 23.061 5.987 1.00 95.25 755 LEU A O 1
ATOM 6138 N N . LYS A 1 756 ? -11.658 24.216 5.120 1.00 94.75 756 LYS A N 1
ATOM 6139 C CA . LYS A 1 756 ? -12.430 24.831 4.022 1.00 94.75 756 LYS A CA 1
ATOM 6140 C C . LYS A 1 756 ? -12.989 23.795 3.040 1.00 94.75 756 LYS A C 1
ATOM 6142 O O . LYS A 1 756 ? -14.094 23.948 2.520 1.00 94.75 756 LYS A O 1
ATOM 6147 N N . LYS A 1 757 ? -12.259 22.702 2.786 1.00 95.88 757 LYS A N 1
ATOM 6148 C CA . LYS A 1 757 ? -12.781 21.584 1.977 1.00 95.88 757 LYS A CA 1
ATOM 6149 C C . LYS A 1 757 ? -13.953 20.897 2.675 1.00 95.88 757 LYS A C 1
ATOM 6151 O O . LYS A 1 757 ? -14.946 20.594 2.012 1.00 95.88 757 LYS A O 1
ATOM 6156 N N . LEU A 1 758 ? -13.858 20.671 3.988 1.00 96.62 758 LEU A N 1
ATOM 6157 C CA . LEU A 1 758 ? -14.961 20.111 4.773 1.00 96.62 758 LEU A CA 1
ATOM 6158 C C . LEU A 1 758 ? -16.175 21.041 4.799 1.00 96.62 758 LEU A C 1
ATOM 6160 O O . LEU A 1 758 ? -17.288 20.558 4.621 1.00 96.62 758 LEU A O 1
ATOM 6164 N N . GLU A 1 759 ? -15.970 22.351 4.947 1.00 96.50 759 GLU A N 1
ATOM 6165 C CA . GLU A 1 759 ? -17.029 23.364 4.870 1.00 96.50 759 GLU A CA 1
ATOM 6166 C C . GLU A 1 759 ? -17.769 23.304 3.533 1.00 96.50 759 GLU A C 1
ATOM 6168 O O . GLU A 1 759 ? -18.995 23.199 3.511 1.00 96.50 759 GLU A O 1
ATOM 6173 N N . LYS A 1 760 ? -17.040 23.239 2.413 1.00 95.94 760 LYS A N 1
ATOM 6174 C CA . LYS A 1 760 ? -17.646 23.090 1.082 1.00 95.94 760 LYS A CA 1
ATOM 6175 C C . LYS A 1 760 ? -18.493 21.818 0.958 1.00 95.94 760 LYS A C 1
ATOM 6177 O O . LYS A 1 760 ? -19.573 21.857 0.372 1.00 95.94 760 LYS A O 1
ATOM 6182 N N . ILE A 1 761 ? -18.018 20.691 1.492 1.00 96.75 761 ILE A N 1
ATOM 6183 C CA . ILE A 1 761 ? -18.768 19.424 1.487 1.00 96.75 761 ILE A CA 1
ATOM 6184 C C . ILE A 1 761 ? -19.996 19.496 2.398 1.00 96.75 761 ILE A C 1
ATOM 6186 O O . ILE A 1 761 ? -21.070 19.036 2.013 1.00 96.75 761 ILE A O 1
ATOM 6190 N N . ALA A 1 762 ? -19.862 20.084 3.586 1.00 96.62 762 ALA A N 1
ATOM 6191 C CA . ALA A 1 762 ? -20.979 20.300 4.497 1.00 96.62 762 ALA A CA 1
ATOM 6192 C C . ALA A 1 762 ? -22.052 21.180 3.834 1.00 96.62 762 ALA A C 1
ATOM 6194 O O . ALA A 1 762 ? -23.233 20.836 3.877 1.00 96.62 762 ALA A O 1
ATOM 6195 N N . GLY A 1 763 ? -21.615 22.210 3.100 1.00 95.56 763 GLY A N 1
ATOM 6196 C CA . GLY A 1 763 ? -22.430 23.064 2.238 1.00 95.56 763 GLY A CA 1
ATOM 6197 C C . GLY A 1 763 ? -23.351 22.294 1.290 1.00 95.56 763 GLY A C 1
ATOM 6198 O O . GLY A 1 763 ? -24.547 22.563 1.188 1.00 95.56 763 GLY A O 1
ATOM 6199 N N . GLN A 1 764 ? -22.797 21.273 0.631 1.00 94.75 764 GLN A N 1
ATOM 6200 C CA . GLN A 1 764 ? -23.528 20.407 -0.302 1.00 94.75 764 GLN A CA 1
ATOM 6201 C C . GLN A 1 764 ? -24.539 19.480 0.387 1.00 94.75 764 GLN A C 1
ATOM 6203 O O . GLN A 1 764 ? -25.481 19.024 -0.257 1.00 94.75 764 GLN A O 1
ATOM 6208 N N . LEU A 1 765 ? -24.324 19.146 1.663 1.00 94.88 765 LEU A N 1
ATOM 6209 C CA . LEU A 1 765 ? -25.128 18.164 2.395 1.00 94.88 765 LEU A CA 1
ATOM 6210 C C . LEU A 1 765 ? -26.267 18.794 3.197 1.00 94.88 765 LEU A C 1
ATOM 6212 O O . LEU A 1 765 ? -27.341 18.203 3.277 1.00 94.88 765 LEU A O 1
ATOM 6216 N N . VAL A 1 766 ? -26.022 19.944 3.829 1.00 95.50 766 VAL A N 1
ATOM 6217 C CA . VAL A 1 766 ? -26.957 20.558 4.792 1.00 95.50 766 VAL A CA 1
ATOM 6218 C C . VAL A 1 766 ? -27.196 22.054 4.561 1.00 95.50 766 VAL A C 1
ATOM 6220 O O . VAL A 1 766 ? -27.846 22.695 5.384 1.00 95.50 766 VAL A O 1
ATOM 6223 N N . GLY A 1 767 ? -26.718 22.619 3.448 1.00 92.00 767 GLY A N 1
ATOM 6224 C CA . GLY A 1 767 ? -26.903 24.034 3.123 1.00 92.00 767 GLY A CA 1
ATOM 6225 C C . GLY A 1 767 ? -25.911 24.930 3.862 1.00 92.00 767 GLY A C 1
ATOM 6226 O O . GLY A 1 767 ? -24.725 24.639 3.892 1.00 92.00 767 GLY A O 1
ATOM 6227 N N . ASN A 1 768 ? -26.362 26.043 4.439 1.00 89.62 768 ASN A N 1
ATOM 6228 C CA . ASN A 1 768 ? -25.451 27.025 5.034 1.00 89.62 768 ASN A CA 1
ATOM 6229 C C . ASN A 1 768 ? -24.697 26.452 6.256 1.00 89.62 768 ASN A C 1
ATOM 6231 O O . ASN A 1 768 ? -25.330 26.046 7.234 1.00 89.62 768 ASN A O 1
ATOM 6235 N N . VAL A 1 769 ? -23.362 26.435 6.187 1.00 94.31 769 VAL A N 1
ATOM 6236 C CA . VAL A 1 769 ? -22.440 26.026 7.259 1.00 94.31 769 VAL A CA 1
ATOM 6237 C C . VAL A 1 769 ? -21.310 27.043 7.310 1.00 94.31 769 VAL A C 1
ATOM 6239 O O . VAL A 1 769 ? -20.738 27.360 6.271 1.00 94.31 769 VAL A O 1
ATOM 6242 N N . CYS A 1 770 ? -20.996 27.538 8.506 1.00 93.38 770 CYS A N 1
ATOM 6243 C CA . CYS A 1 770 ? -19.952 28.539 8.715 1.00 93.38 770 CYS A CA 1
ATOM 6244 C C . CYS A 1 770 ? -18.812 27.956 9.556 1.00 93.38 770 CYS A C 1
ATOM 6246 O O . CYS A 1 770 ? -18.996 27.623 10.732 1.00 93.38 770 CYS A O 1
ATOM 6248 N N . LEU A 1 771 ? -17.633 27.824 8.951 1.00 95.12 771 LEU A N 1
ATOM 6249 C CA . LEU A 1 771 ? -16.429 27.354 9.621 1.00 95.12 771 LEU A CA 1
ATOM 6250 C C . LEU A 1 771 ? -15.979 28.356 10.696 1.00 95.12 771 LEU A C 1
ATOM 6252 O O . LEU A 1 771 ? -15.598 29.488 10.401 1.00 95.12 771 LEU A O 1
ATOM 6256 N N . ARG A 1 772 ? -15.926 27.901 11.951 1.00 94.44 772 ARG A N 1
ATOM 6257 C CA . ARG A 1 772 ? -15.285 28.624 13.058 1.00 94.44 772 ARG A CA 1
ATOM 6258 C C . ARG A 1 772 ? -13.929 28.006 13.368 1.00 94.44 772 ARG A C 1
ATOM 6260 O O . ARG A 1 772 ? -13.843 26.812 13.634 1.00 94.44 772 ARG A O 1
ATOM 6267 N N . TYR A 1 773 ? -12.875 28.809 13.381 1.00 92.31 773 TYR A N 1
ATOM 6268 C CA . TYR A 1 773 ? -11.514 28.365 13.688 1.00 92.31 773 TYR A CA 1
ATOM 6269 C C . TYR A 1 773 ? -10.764 29.436 14.480 1.00 92.31 773 TYR A C 1
ATOM 6271 O O . TYR A 1 773 ? -11.204 30.586 14.540 1.00 92.31 773 TYR A O 1
ATOM 6279 N N . LYS A 1 774 ? -9.642 29.060 15.101 1.00 89.44 774 LYS A N 1
ATOM 6280 C CA . LYS A 1 774 ? -8.774 29.992 15.829 1.00 89.44 774 LYS A CA 1
ATOM 6281 C C . LYS A 1 774 ? -7.418 30.054 15.136 1.00 89.44 774 LYS A C 1
ATOM 6283 O O . LYS A 1 774 ? -6.729 29.040 15.053 1.00 89.44 774 LYS A O 1
ATOM 6288 N N . ALA A 1 775 ? -7.060 31.238 14.649 1.00 84.69 775 ALA A N 1
ATOM 6289 C CA . ALA A 1 775 ? -5.723 31.505 14.139 1.00 84.69 775 ALA A CA 1
ATOM 6290 C C . ALA A 1 775 ? -4.756 31.721 15.309 1.00 84.69 775 ALA A C 1
ATOM 6292 O O . ALA A 1 775 ? -5.092 32.400 16.286 1.00 84.69 775 ALA A O 1
ATOM 6293 N N . ILE A 1 776 ? -3.574 31.126 15.216 1.00 80.12 776 ILE A N 1
ATOM 6294 C CA . ILE A 1 776 ? -2.465 31.316 16.145 1.00 80.12 776 ILE A CA 1
ATOM 6295 C C . ILE A 1 776 ? -1.312 31.897 15.334 1.00 80.12 776 ILE A C 1
ATOM 6297 O O . ILE A 1 776 ? -0.962 31.348 14.293 1.00 80.12 776 ILE A O 1
ATOM 6301 N N . ALA A 1 777 ? -0.730 32.994 15.814 1.00 67.19 777 ALA A N 1
ATOM 6302 C CA . ALA A 1 777 ? 0.504 33.507 15.243 1.00 67.19 777 ALA A CA 1
ATOM 6303 C C . ALA A 1 777 ? 1.632 32.517 15.545 1.00 67.19 777 ALA A C 1
ATOM 6305 O O . ALA A 1 777 ? 1.870 32.198 16.716 1.00 67.19 777 ALA A O 1
ATOM 6306 N N . LEU A 1 778 ? 2.326 32.035 14.514 1.00 56.94 778 LEU A N 1
ATOM 6307 C CA . LEU A 1 778 ? 3.603 31.366 14.747 1.00 56.94 778 LEU A CA 1
ATOM 6308 C C . LEU A 1 778 ? 4.541 32.377 15.428 1.00 56.94 778 LEU A C 1
ATOM 6310 O O . LEU A 1 778 ? 4.509 33.562 15.073 1.00 56.94 778 LEU A O 1
ATOM 6314 N N . PRO A 1 779 ? 5.370 31.967 16.406 1.00 45.09 779 PRO A N 1
ATOM 6315 C CA . PRO A 1 779 ? 6.411 32.846 16.905 1.00 45.09 779 PRO A CA 1
ATOM 6316 C C . PRO A 1 779 ? 7.280 33.231 15.707 1.00 45.09 779 PRO A C 1
ATOM 6318 O O . PRO A 1 779 ? 8.028 32.408 15.182 1.00 45.09 779 PRO A O 1
ATOM 6321 N N . LYS A 1 780 ? 7.166 34.478 15.233 1.00 39.34 780 LYS A N 1
ATOM 6322 C CA . LYS A 1 780 ? 8.177 35.032 14.333 1.00 39.34 780 LYS A CA 1
ATOM 6323 C C . LYS A 1 780 ? 9.499 34.890 15.082 1.00 39.34 780 LYS A C 1
ATOM 6325 O O . LYS A 1 780 ? 9.508 35.237 16.266 1.00 39.34 780 LYS A O 1
ATOM 6330 N N . PRO A 1 781 ? 10.583 34.398 14.463 1.00 35.19 781 PRO A N 1
ATOM 6331 C CA . PRO A 1 781 ? 11.878 34.352 15.120 1.00 35.19 781 PRO A CA 1
ATOM 6332 C C . PRO A 1 781 ? 12.309 35.788 15.442 1.00 35.19 781 PRO A C 1
ATOM 6334 O O . PRO A 1 781 ? 12.933 36.479 14.645 1.00 35.19 781 PRO A O 1
ATOM 6337 N N . GLN A 1 782 ? 11.914 36.280 16.612 1.00 37.12 782 GLN A N 1
ATOM 6338 C CA . GLN A 1 782 ? 12.513 37.433 17.247 1.00 37.12 782 GLN A CA 1
ATOM 6339 C C . GLN A 1 782 ? 13.685 36.891 18.043 1.00 37.12 782 GLN A C 1
ATOM 6341 O O . GLN A 1 782 ? 13.589 36.610 19.233 1.00 37.12 782 GLN A O 1
ATOM 6346 N N . THR A 1 783 ? 14.803 36.693 17.361 1.00 31.36 783 THR A N 1
ATOM 6347 C CA . THR A 1 783 ? 16.076 36.523 18.049 1.00 31.36 783 THR A CA 1
ATOM 6348 C C . THR A 1 783 ? 17.117 37.343 17.320 1.00 31.36 783 THR A C 1
ATOM 6350 O O . THR A 1 783 ? 17.505 37.076 16.186 1.00 31.36 783 THR A O 1
ATOM 6353 N N . HIS A 1 784 ? 17.517 38.410 18.000 1.00 33.62 784 HIS A N 1
ATOM 6354 C CA . HIS A 1 784 ? 18.651 39.252 17.678 1.00 33.62 784 HIS A CA 1
ATOM 6355 C C . HIS A 1 784 ? 19.865 38.346 17.393 1.00 33.62 784 HIS A C 1
ATOM 6357 O O . HIS A 1 784 ? 20.230 37.522 18.235 1.00 33.62 784 HIS A O 1
ATOM 6363 N N . MET A 1 785 ? 20.476 38.490 16.210 1.00 28.22 785 MET A N 1
ATOM 6364 C CA . MET A 1 785 ? 21.599 37.678 15.693 1.00 28.22 785 MET A CA 1
ATOM 6365 C C . MET A 1 785 ? 22.727 37.411 16.713 1.00 28.22 785 MET A C 1
ATOM 6367 O O . MET A 1 785 ? 23.438 36.417 16.602 1.00 28.22 785 MET A O 1
ATOM 6371 N N . SER A 1 786 ? 22.887 38.257 17.733 1.00 36.25 786 SER A N 1
ATOM 6372 C CA . SER A 1 786 ? 23.929 38.125 18.754 1.00 36.25 786 SER A CA 1
ATOM 6373 C C . SER A 1 786 ? 23.719 36.978 19.757 1.00 36.25 786 SER A C 1
ATOM 6375 O O . SER A 1 786 ? 24.703 36.367 20.166 1.00 36.25 786 SER A O 1
ATOM 6377 N N . GLN A 1 787 ? 22.483 36.630 20.141 1.00 32.03 787 GLN A N 1
ATOM 6378 C CA . GLN A 1 787 ? 22.242 35.559 21.130 1.00 32.03 787 GLN A CA 1
ATOM 6379 C C . GLN A 1 787 ? 22.332 34.155 20.517 1.00 32.03 787 GLN A C 1
ATOM 6381 O O . GLN A 1 787 ? 22.828 33.229 21.157 1.00 32.03 787 GLN A O 1
ATOM 6386 N N . TRP A 1 788 ? 21.926 34.001 19.254 1.00 33.81 788 TRP A N 1
ATOM 6387 C CA . TRP A 1 788 ? 22.010 32.726 18.536 1.00 33.81 788 TRP A CA 1
ATOM 6388 C C . TRP A 1 788 ? 23.455 32.350 18.192 1.00 33.81 788 TRP A C 1
ATOM 6390 O O . TRP A 1 788 ? 23.870 31.205 18.380 1.00 33.81 788 TRP A O 1
ATOM 6400 N N . VAL A 1 789 ? 24.264 33.340 17.792 1.00 39.94 789 VAL A N 1
ATOM 6401 C CA . VAL A 1 789 ? 25.712 33.156 17.623 1.00 39.94 789 VAL A CA 1
ATOM 6402 C C . VAL A 1 789 ? 26.368 32.827 18.966 1.00 39.94 789 VAL A C 1
ATOM 6404 O O . VAL A 1 789 ? 27.182 31.911 19.015 1.00 39.94 789 VAL A O 1
ATOM 6407 N N . ALA A 1 790 ? 25.971 33.469 20.071 1.00 36.31 790 ALA A N 1
ATOM 6408 C CA . ALA A 1 790 ? 26.489 33.140 21.402 1.00 36.31 790 ALA A CA 1
ATOM 6409 C C . ALA A 1 790 ? 26.148 31.701 21.843 1.00 36.31 790 ALA A C 1
ATOM 6411 O O . ALA A 1 790 ? 27.000 31.024 22.416 1.00 36.31 790 ALA A O 1
ATOM 6412 N N . HIS A 1 791 ? 24.951 31.197 21.526 1.00 36.62 791 HIS A N 1
ATOM 6413 C CA . HIS A 1 791 ? 24.548 29.823 21.840 1.00 36.62 791 HIS A CA 1
ATOM 6414 C C . HIS A 1 791 ? 25.293 28.782 20.985 1.00 36.62 791 HIS A C 1
ATOM 6416 O O . HIS A 1 791 ? 25.811 27.799 21.514 1.00 36.62 791 HIS A O 1
ATOM 6422 N N . LEU A 1 792 ? 25.438 29.027 19.677 1.00 39.03 792 LEU A N 1
ATOM 6423 C CA . LEU A 1 792 ? 26.206 28.164 18.769 1.00 39.03 792 LEU A CA 1
ATOM 6424 C C . LEU A 1 792 ? 27.710 28.172 19.073 1.00 39.03 792 LEU A C 1
ATOM 6426 O O . LEU A 1 792 ? 28.368 27.136 18.962 1.00 39.03 792 LEU A O 1
ATOM 6430 N N . VAL A 1 793 ? 28.256 29.320 19.484 1.00 42.16 793 VAL A N 1
ATOM 6431 C CA . VAL A 1 793 ? 29.636 29.427 19.974 1.00 42.16 793 VAL A CA 1
ATOM 6432 C C . VAL A 1 793 ? 29.772 28.698 21.311 1.00 42.16 793 VAL A C 1
ATOM 6434 O O . VAL A 1 793 ? 30.711 27.926 21.460 1.00 42.16 793 VAL A O 1
ATOM 6437 N N . GLY A 1 794 ? 28.813 28.824 22.233 1.00 36.78 794 GLY A N 1
ATOM 6438 C CA . GLY A 1 794 ? 28.787 28.075 23.496 1.00 36.78 794 GLY A CA 1
ATOM 6439 C C . GLY A 1 794 ? 28.753 26.555 23.299 1.00 36.78 794 GLY A C 1
ATOM 6440 O O . GLY A 1 794 ? 29.528 25.835 23.925 1.00 36.78 794 GLY A O 1
ATOM 6441 N N . LEU A 1 795 ? 27.939 26.059 22.362 1.00 39.25 795 LEU A N 1
ATOM 6442 C CA . LEU A 1 795 ? 27.881 24.637 22.003 1.00 39.25 795 LEU A CA 1
ATOM 6443 C C . LEU A 1 795 ? 29.174 24.150 21.329 1.00 39.25 795 LEU A C 1
ATOM 6445 O O . LEU A 1 795 ? 29.656 23.060 21.640 1.00 39.25 795 LEU A O 1
ATOM 6449 N N . LYS A 1 796 ? 29.788 24.964 20.458 1.00 40.75 796 LYS A N 1
ATOM 6450 C CA . LYS A 1 796 ? 31.103 24.654 19.864 1.00 40.75 796 LYS A CA 1
ATOM 6451 C C . LYS A 1 796 ? 32.231 24.672 20.897 1.00 40.75 796 LYS A C 1
ATOM 6453 O O . LYS A 1 796 ? 33.124 23.835 20.820 1.00 40.75 796 LYS A O 1
ATOM 6458 N N . VAL A 1 797 ? 32.182 25.571 21.877 1.00 38.62 797 VAL A N 1
ATOM 6459 C CA . VAL A 1 797 ? 33.156 25.648 22.977 1.00 38.62 797 VAL A CA 1
ATOM 6460 C C . VAL A 1 797 ? 33.002 24.457 23.932 1.00 38.62 797 VAL A C 1
ATOM 6462 O O . VAL A 1 797 ? 34.010 23.867 24.312 1.00 38.62 797 VAL A O 1
ATOM 6465 N N . MET A 1 798 ? 31.773 24.015 24.230 1.00 40.53 798 MET A N 1
ATOM 6466 C CA . MET A 1 798 ? 31.525 22.790 25.012 1.00 40.53 798 MET A CA 1
ATOM 6467 C C . MET A 1 798 ? 31.922 21.503 24.268 1.00 40.53 798 MET A C 1
ATOM 6469 O O . MET A 1 798 ? 32.357 20.535 24.888 1.00 40.53 798 MET A O 1
ATOM 6473 N N . ALA A 1 799 ? 31.845 21.487 22.935 1.00 43.31 799 ALA A N 1
ATOM 6474 C CA . ALA A 1 799 ? 32.377 20.384 22.133 1.00 43.31 799 ALA A CA 1
ATOM 6475 C C . ALA A 1 799 ? 33.924 20.355 22.123 1.00 43.31 799 ALA A C 1
ATOM 6477 O O . ALA A 1 799 ? 34.528 19.280 22.092 1.00 43.31 799 ALA A O 1
ATOM 6478 N N . LEU A 1 800 ? 34.572 21.526 22.196 1.00 39.72 800 LEU A N 1
ATOM 6479 C CA . LEU A 1 800 ? 36.033 21.679 22.235 1.00 39.72 800 LEU A CA 1
ATOM 6480 C C . LEU A 1 800 ? 36.642 21.459 23.630 1.00 39.72 800 LEU A C 1
ATOM 6482 O O . LEU A 1 800 ? 37.805 21.072 23.715 1.00 39.72 800 LEU A O 1
ATOM 6486 N N . SER A 1 801 ? 35.875 21.613 24.715 1.00 39.75 801 SER A N 1
ATOM 6487 C CA . SER A 1 801 ? 36.354 21.412 26.096 1.00 39.75 801 SER A CA 1
ATOM 6488 C C . SER A 1 801 ? 36.686 19.954 26.455 1.00 39.75 801 SER A C 1
ATOM 6490 O O . SER A 1 801 ? 37.067 19.670 27.589 1.00 39.75 801 SER A O 1
ATOM 6492 N N . SER A 1 802 ? 36.546 19.024 25.504 1.00 44.22 802 SER A N 1
ATOM 6493 C CA . SER A 1 802 ? 37.020 17.637 25.604 1.00 44.22 802 SER A CA 1
ATOM 6494 C C . SER A 1 802 ? 38.469 17.438 25.119 1.00 44.22 802 SER A C 1
ATOM 6496 O O . SER A 1 802 ? 39.009 16.342 25.261 1.00 44.22 802 SER A O 1
ATOM 6498 N N . LYS A 1 803 ? 39.125 18.479 24.579 1.00 45.91 803 LYS A N 1
ATOM 6499 C CA . LYS A 1 803 ? 40.547 18.478 24.188 1.00 45.91 803 LYS A CA 1
ATOM 6500 C C . LYS A 1 803 ? 41.336 19.470 25.055 1.00 45.91 803 LYS A C 1
ATOM 6502 O O . LYS A 1 803 ? 40.821 20.523 25.416 1.00 45.91 803 LYS A O 1
ATOM 6507 N N . SER A 1 804 ? 42.569 19.117 25.416 1.00 46.41 804 SER A N 1
ATOM 6508 C CA . SER A 1 804 ? 43.378 19.691 26.511 1.00 46.41 804 SER A CA 1
ATOM 6509 C C . SER A 1 804 ? 43.771 21.173 26.415 1.00 46.41 804 SER A C 1
ATOM 6511 O O . SER A 1 804 ? 44.388 21.678 27.350 1.00 46.41 804 SER A O 1
ATOM 6513 N N . ASP A 1 805 ? 43.391 21.892 25.360 1.00 46.25 805 ASP A N 1
ATOM 6514 C CA . ASP A 1 805 ? 44.000 23.186 25.014 1.00 46.25 805 ASP A CA 1
ATOM 6515 C C . ASP A 1 805 ? 43.024 24.376 25.136 1.00 46.25 805 ASP A C 1
ATOM 6517 O O . ASP A 1 805 ? 43.213 25.426 24.523 1.00 46.25 805 ASP A O 1
ATOM 6521 N N . ALA A 1 806 ? 41.950 24.238 25.922 1.00 46.12 806 ALA A N 1
ATOM 6522 C CA . ALA A 1 806 ? 40.994 25.326 26.145 1.00 46.12 806 ALA A CA 1
ATOM 6523 C C . ALA A 1 806 ? 41.563 26.425 27.088 1.00 46.12 806 ALA A C 1
ATOM 6525 O O . ALA A 1 806 ? 42.136 26.081 28.129 1.00 46.12 806 ALA A O 1
ATOM 6526 N N . PRO A 1 807 ? 41.372 27.731 26.784 1.00 45.31 807 PRO A N 1
ATOM 6527 C CA . PRO A 1 807 ? 41.843 28.852 27.612 1.00 45.31 807 PRO A CA 1
ATOM 6528 C C . PRO A 1 807 ? 41.315 28.815 29.058 1.00 45.31 807 PRO A C 1
ATOM 6530 O O . PRO A 1 807 ? 40.141 28.523 29.286 1.00 45.31 807 PRO A O 1
ATOM 6533 N N . GLU A 1 808 ? 42.164 29.170 30.031 1.00 44.16 808 GLU A N 1
ATOM 6534 C CA . GLU A 1 808 ? 41.917 28.983 31.477 1.00 44.16 808 GLU A CA 1
ATOM 6535 C C . GLU A 1 808 ? 40.624 29.611 32.021 1.00 44.16 808 GLU A C 1
ATOM 6537 O O . GLU A 1 808 ? 39.985 29.054 32.911 1.00 44.16 808 GLU A O 1
ATOM 6542 N N . VAL A 1 809 ? 40.163 30.722 31.442 1.00 39.09 809 VAL A N 1
ATOM 6543 C CA . VAL A 1 809 ? 38.939 31.401 31.901 1.00 39.09 809 VAL A CA 1
ATOM 6544 C C . VAL A 1 809 ? 37.687 30.508 31.828 1.00 39.09 809 VAL A C 1
ATOM 6546 O O . VAL A 1 809 ? 36.760 30.681 32.614 1.00 39.09 809 VAL A O 1
ATOM 6549 N N . TYR A 1 810 ? 37.671 29.501 30.945 1.00 40.28 810 TYR A N 1
ATOM 6550 C CA . TYR A 1 810 ? 36.534 28.588 30.769 1.00 40.28 810 TYR A CA 1
ATOM 6551 C C . TYR A 1 810 ? 36.615 27.312 31.620 1.00 40.28 810 TYR A C 1
ATOM 6553 O O . TYR A 1 810 ? 35.624 26.590 31.732 1.00 40.28 810 TYR A O 1
ATOM 6561 N N . LYS A 1 811 ? 37.751 27.039 32.278 1.00 45.53 811 LYS A N 1
ATOM 6562 C CA . LYS A 1 811 ? 37.870 25.934 33.250 1.00 45.53 811 LYS A CA 1
ATOM 6563 C C . LYS A 1 811 ? 37.273 26.294 34.617 1.00 45.53 811 LYS A C 1
ATOM 6565 O O . LYS A 1 811 ? 36.911 25.396 35.373 1.00 45.53 811 LYS A O 1
ATOM 6570 N N . LEU A 1 812 ? 37.093 27.590 34.890 1.00 38.44 812 LEU A N 1
ATOM 6571 C CA . LEU A 1 812 ? 36.535 28.138 36.134 1.00 38.44 812 LEU A CA 1
ATOM 6572 C C . LEU A 1 812 ? 35.005 27.992 36.270 1.00 38.44 812 LEU A C 1
ATOM 6574 O O . LEU A 1 812 ? 34.468 28.281 37.333 1.00 38.44 812 LEU A O 1
ATOM 6578 N N . MET A 1 813 ? 34.294 27.529 35.235 1.00 38.50 813 MET A N 1
ATOM 6579 C CA . MET A 1 813 ? 32.825 27.395 35.237 1.00 38.50 813 MET A CA 1
ATOM 6580 C C . MET A 1 813 ? 32.324 25.944 35.369 1.00 38.50 813 MET A C 1
ATOM 6582 O O . MET A 1 813 ? 31.219 25.624 34.929 1.00 38.50 813 MET A O 1
ATOM 6586 N N . LYS A 1 814 ? 33.105 25.034 35.969 1.00 34.28 814 LYS A N 1
ATOM 6587 C CA . LYS A 1 814 ? 32.600 23.693 36.314 1.00 34.28 814 LYS A CA 1
ATOM 6588 C C . LYS A 1 814 ? 31.731 23.742 37.586 1.00 34.28 814 LYS A C 1
ATOM 6590 O O . LYS A 1 814 ? 32.188 24.277 38.596 1.00 34.28 814 LYS A O 1
ATOM 6595 N N . PRO A 1 815 ? 30.528 23.135 37.601 1.00 29.97 815 PRO A N 1
ATOM 6596 C CA . PRO A 1 815 ? 29.765 22.969 38.833 1.00 29.97 815 PRO A CA 1
ATOM 6597 C C . PRO A 1 815 ? 30.448 21.913 39.716 1.00 29.97 815 PRO A C 1
ATOM 6599 O O . PRO A 1 815 ? 30.626 20.775 39.284 1.00 29.97 815 PRO A O 1
ATOM 6602 N N . GLY A 1 816 ? 30.843 22.290 40.938 1.00 36.59 816 GLY A N 1
ATOM 6603 C CA . GLY A 1 816 ? 31.433 21.372 41.927 1.00 36.59 816 GLY A CA 1
ATOM 6604 C C . GLY A 1 816 ? 32.651 21.886 42.701 1.00 36.59 816 GLY A C 1
ATOM 6605 O O . GLY A 1 816 ? 33.152 21.173 43.564 1.00 36.59 816 GLY A O 1
ATOM 6606 N N . SER A 1 817 ? 33.125 23.107 42.450 1.00 36.78 817 SER A N 1
ATOM 6607 C CA . SER A 1 817 ? 34.259 23.684 43.181 1.00 36.78 817 SER A CA 1
ATOM 6608 C C . SER A 1 817 ? 33.950 25.078 43.715 1.00 36.78 817 SER A C 1
ATOM 6610 O O . SER A 1 817 ? 34.562 26.033 43.271 1.00 36.78 817 SER A O 1
ATOM 6612 N N . PHE A 1 818 ? 33.015 25.183 44.660 1.00 28.62 818 PHE A N 1
ATOM 6613 C CA . PHE A 1 818 ? 33.070 26.163 45.751 1.00 28.62 818 PHE A CA 1
ATOM 6614 C C . PHE A 1 818 ? 32.290 25.594 46.942 1.00 28.62 818 PHE A C 1
ATOM 6616 O O . PHE A 1 818 ? 31.093 25.329 46.861 1.00 28.62 818 PHE A O 1
ATOM 6623 N N . LEU A 1 819 ? 33.018 25.341 48.026 1.00 27.62 819 LEU A N 1
ATOM 6624 C CA . LEU A 1 819 ? 32.520 24.891 49.320 1.00 27.62 819 LEU A CA 1
ATOM 6625 C C . LEU A 1 819 ? 32.616 26.076 50.295 1.00 27.62 819 LEU A C 1
ATOM 6627 O O . LEU A 1 819 ? 33.655 26.735 50.326 1.00 27.62 819 LEU A O 1
ATOM 6631 N N . PHE A 1 820 ? 31.561 26.228 51.111 1.00 25.00 820 PHE A N 1
ATOM 6632 C CA . PHE A 1 820 ? 31.371 27.069 52.318 1.00 25.00 820 PHE A CA 1
ATOM 6633 C C . PHE A 1 820 ? 30.801 28.498 52.158 1.00 25.00 820 PHE A C 1
ATOM 6635 O O . PHE A 1 820 ? 31.133 29.188 51.201 1.00 25.00 820 PHE A O 1
ATOM 6642 N N . PRO A 1 821 ? 30.072 29.017 53.178 1.00 32.25 821 PRO A N 1
ATOM 6643 C CA . PRO A 1 821 ? 28.932 28.419 53.892 1.00 32.25 821 PRO A CA 1
ATOM 6644 C C . PRO A 1 821 ? 27.727 29.379 54.048 1.00 32.25 821 PRO A C 1
ATOM 6646 O O . PRO A 1 821 ? 27.826 30.588 53.873 1.00 32.25 821 PRO A O 1
ATOM 6649 N N . LEU A 1 822 ? 26.592 28.807 54.464 1.00 35.75 822 LEU A N 1
ATOM 6650 C CA . LEU A 1 822 ? 25.417 29.494 55.013 1.00 35.75 822 LEU A CA 1
ATOM 6651 C C . LEU A 1 822 ? 25.784 30.507 56.112 1.00 35.75 822 LEU A C 1
ATOM 6653 O O . LEU A 1 822 ? 26.337 30.112 57.137 1.00 35.75 822 LEU A O 1
ATOM 6657 N N . ASN A 1 823 ? 25.391 31.771 55.937 1.00 26.27 823 ASN A N 1
ATOM 6658 C CA . ASN A 1 823 ? 24.619 32.549 56.913 1.00 26.27 823 ASN A CA 1
ATOM 6659 C C . ASN A 1 823 ? 24.338 33.969 56.402 1.00 26.27 823 ASN A C 1
ATOM 6661 O O . ASN A 1 823 ? 25.070 34.494 55.576 1.00 26.27 823 ASN A O 1
ATOM 6665 N N . SER A 1 824 ? 23.315 34.563 57.019 1.00 26.27 824 SER A N 1
ATOM 6666 C CA . SER A 1 824 ? 22.993 35.989 57.127 1.00 26.27 824 SER A CA 1
ATOM 6667 C C . SER A 1 824 ? 22.043 36.611 56.098 1.00 26.27 824 SER A C 1
ATOM 6669 O O . SER A 1 824 ? 22.443 36.916 54.984 1.00 26.27 824 SER A O 1
ATOM 6671 N N . PHE A 1 825 ? 20.819 36.853 56.591 1.00 26.23 825 PHE A N 1
ATOM 6672 C CA . PHE A 1 825 ? 20.109 38.143 56.590 1.00 26.23 825 PHE A CA 1
ATOM 6673 C C . PHE A 1 825 ? 19.855 38.792 55.216 1.00 26.23 825 PHE A C 1
ATOM 6675 O O . PHE A 1 825 ? 20.770 39.194 54.518 1.00 26.23 825 PHE A O 1
ATOM 6682 N N . ALA A 1 826 ? 18.610 38.788 54.749 1.00 27.98 826 ALA A N 1
ATOM 6683 C CA . ALA A 1 826 ? 17.555 39.740 55.113 1.00 27.98 826 ALA A CA 1
ATOM 6684 C C . ALA A 1 826 ? 17.518 40.936 54.155 1.00 27.98 826 ALA A C 1
ATOM 6686 O O . ALA A 1 826 ? 18.545 41.511 53.814 1.00 27.98 826 ALA A O 1
ATOM 6687 N N . ASP A 1 827 ? 16.279 41.310 53.854 1.00 28.45 827 ASP A N 1
ATOM 6688 C CA . ASP A 1 827 ? 15.824 42.679 53.670 1.00 28.45 827 ASP A CA 1
ATOM 6689 C C . ASP A 1 827 ? 15.913 43.384 52.296 1.00 28.45 827 ASP A C 1
ATOM 6691 O O . ASP A 1 827 ? 16.951 43.506 51.652 1.00 28.45 827 ASP A O 1
ATOM 6695 N N . TYR A 1 828 ? 14.736 43.948 51.998 1.00 29.09 828 TYR A N 1
ATOM 6696 C CA . TYR A 1 828 ? 14.351 45.074 51.145 1.00 29.09 828 TYR A CA 1
ATOM 6697 C C . TYR A 1 828 ? 14.024 44.876 49.656 1.00 29.09 828 TYR A C 1
ATOM 6699 O O . TYR A 1 828 ? 14.881 44.753 48.784 1.00 29.09 828 TYR A O 1
ATOM 6707 N N . ASP A 1 829 ? 12.705 44.957 49.429 1.00 31.22 829 ASP A N 1
ATOM 6708 C CA . ASP A 1 829 ? 11.988 45.589 48.318 1.00 31.22 829 ASP A CA 1
ATOM 6709 C C . ASP A 1 829 ? 12.767 46.673 47.551 1.00 31.22 829 ASP A C 1
ATOM 6711 O O . ASP A 1 829 ? 13.378 47.558 48.156 1.00 31.22 829 ASP A O 1
ATOM 6715 N N . HIS A 1 830 ? 12.606 46.676 46.222 1.00 35.16 830 HIS A N 1
ATOM 6716 C CA . HIS A 1 830 ? 11.930 47.759 45.492 1.00 35.16 830 HIS A CA 1
ATOM 6717 C C . HIS A 1 830 ? 11.541 47.348 44.068 1.00 35.16 830 HIS A C 1
ATOM 6719 O O . HIS A 1 830 ? 12.355 46.674 43.395 1.00 35.16 830 HIS A O 1
#

Foldseek 3Di:
DDPCCQLQVLVCCLPPQPPDDVLSSVLSVVCNVVSNVLQVVLVVLVVPDPFDKDKDWQAQPVDPPDTKIKIKGAADPPPDDDDFAAEEEEEEDDLLAHDDLSNCVVVQSCCCHPRVHTYMRIYFHGPPSAAPPRRLSNVLSVLVSCCVPVCPPHSHHLLNYAYEYAACRLLSRQSNQLVCLPDSSHHQEYEYELYQQALLDQLVRFDFFPPADPDDPCPSCSVVSNSRCVVCCVVCVQPCSNHVLNDDLSSGHLHYEYEHERRESSRVSCVSSLVVNVVVLVVLLVCLVDPDDDDDDDDDDDDDDPDPVVVVVVVSSDGRHGYYDYDHPAHRPDPDPPPFDWDALDDLLLVVLQFAPDFDDPDPPPPPDDDPVPDPPPDDPPWGWFWKQFLVVLDIDIDTSRPPRTDTPLQADPVDPDRCLLVVLLVVLCVLLSVLLVQVVVCVVVQHWDKDFPVSVLSNLLNLLLSLCSFPVNSVQQVDQALVPRDAPCSVVLVVVCVVVVPRGSSVLSNQLSNLSSPQDCAQVRVSLVSLCVGHRNVSSVVSVCSRPFWFKAKEFALDPLAFAKAFRSASNQAWADWDWDQDLVPRDIHTFDTDGQWTWHNSHRGMIMIIGGPLLPQVVLQVPPVCRVVSVVVLQVSLVRDPHSVRRNDTPCSVPPTDHWDKDQWDADPSHIGGDPPDDGDSRIMTIHGYHHTYPVVSLVSNLSVLQPRLVGRMMTHHDLSNLLVSLLSNFQDDDPPGQEFEPDPPTSSVSSNVSSLVSNCVRPNDGHGDHDYDYDPDPPDDPVVVVVVVVVVVLVVVVVDDDRDPVVVVPDPDPDDDDDDDDDDDDD

Nearest PDB structures (foldseek):
  2yh2-assembly1_B  TM=7.818E-01  e=2.894E-15  Pyrobaculum calidifontis
  5mif-assembly2_B  TM=8.102E-01  e=2.776E-13  Tuber melanosporum Mel28
  7wol-assembly1_A  TM=7.647E-01  e=2.642E-13  Thermomicrobium roseum DSM 5159
  7wol-assembly1_B  TM=7.532E-01  e=9.131E-13  Thermomicrobium roseum DSM 5159
  6kd0-assembly1_A  TM=7.123E-01  e=2.719E-12  Boreostereum vibrans

Secondary structure (DSSP, 8-state):
--HHHHHHHHHHHHHH-TT--HHHHHHHHHHHHHHHHHHHHHHHHHHH--S-EEEEEEE-TTSTT-EEEEEEEPPPTTS--SSPEEEEEEE--STTT---GGGGHHHHHHHHHHH--EEEEE----TTTS-TTHHHHHHHHHHHHHHHHHHHHHSEEEEEEEEEEETHHHHHHHHHHHHHTTSTT--SEEEEES-----SS-TTTSPPPTTS-SS-TTGGGHHHHTTTTGGGTTTTTT-TTT-GGG--GGGS-SEEEEEEEEESTTHHHHHHHHHHHHHHHHHHHHHHHSPPPPPP-----------THHHHHHHHTSPPEEEEEEEEEEETTB-------EEESS-HHHHGGGB-SSPPPPPTT--SS--GGGPPTTPPPSS-EEEEEETTTTEEEEEEGGGSSEEESTT--TTSS-TTHHHHHHHHHHHHHHHHHHHHHHHHHTTPPEEEEHHHHHHHHHHHHHHHHTSHHHHHHH--SSGGG--STTHHHHHHHHHHHT-SSHHHHHHHHHHHHHH----TT-HHHHHHHHHS-HHHHHHHHHHHHSEEEEEEEESSTT----EETTGGG-EES-EEEEE-TTT-PEEEEEE--SEEEEEEETTEEEEEEEGGGS-GGGGT-GGGHHHHHHHHHHHHHTSSSHHHHT--TTTT----PPEESSEEEETTEEEEPTT----TT-EEEEPEEEE-HHHHHHHHHHHHHT-TT-SEEEES-HHHHHHHHHHHHH---TTSSEEESSTT-HHHHHHHHHHHHHHHHHS------EEE--------HHHHHHHHHHHHHHHHTTSTT--GGGGGG-TT--------------

Radius of gyration: 34.99 Å; Cα contacts (8 Å, |Δi|>4): 1296; chains: 1; bounding box: 78×78×108 Å

Sequence (830 aa):
MSFLYRWFGPLYDAILCPGLPWSIRWRLLALQPVVLLTNAIQYWRGIRSKHPKTTIWIPLRRAPGHSVRAIVYHPLEKASNDGPRALHLNIHGGGFLGGLPEGNTPFCDRIAAETGAVVISTSHRYSPRYTFPVAHRDVQDVAEWLIENAGRLWGADPRLMSVSGFSTGGNLALGVAQWLARSEFNVKAAVMFYAPVDLRLSPWEKLKPAKYPEKDPLAFVLPLMDAYAGPEREKYRDSPILHPILADIESLPRNMLFLCAKVDILLHEQTVFVNRLKDEAAALNRKIECPQEPSQDHSSSREDRVSLASEFESAARSPYNIEGMFFDDQIHGWIEKYKAEYHHFIPRFLLRQFAALEQPPPTRRQRGRRPRSQRPQGQPPKDPFVNAINLRKTALVQVSVSREFGLVDMYRDQGYQNPRHIEDNLGKLEGHAGRIIKKASDTFKVGQTLELTRRERDTIRKFLFLMKYRNSTFYARYNHDSITTYDSNDKHLLEVYMRERRFKSPRDIWYANLKTFLDLEMDPDMQWIKKVHERAFPDDAMMFIHHMQSKFMAFCQPSSEEDEFILTHNAYGVFEGPSDVQIDPTTGGAIEGAYTEYHNFAPISPKLIIILRSSLLVDPSKEGAEDLQEEWEILREEVRKQHLFPDKAAVSLLQRLPIKKCGNSYSTTINGKLVLKPNRGPRGDDRFYFTCFRISSYYVNLINSIFLEQATKGDTIVYRSKSALGRTLKSYLEIGREGFKLVTDEANDPRLAFLKKLEKIAGQLVGNVCLRYKAIALPKPQTHMSQWVAHLVGLKVMALSSKSDAPEVYKLMKPGSFLFPLNSFADYDH

Organism: NCBI:txid656917

InterPro domains:
  IPR013094 Alpha/beta hydrolase fold-3 [PF07859] (89-281)
  IPR025332 Protein of unknown function DUF4238 [PF14022] (342-722)
  IPR029058 Alpha/Beta hydrolase fold [G3DSA:3.40.50.1820] (42-354)
  IPR029058 Alpha/Beta hydrolase fold [SSF53474] (33-280)
  IPR050300 GDXG lipolytic enzyme [PTHR48081] (64-284)

Mean predicted aligned error: 18.03 Å

pLDDT: mean 81.7, std 18.94, range [25.0, 98.5]